Protein AF-0000000082330018 (afdb_homodimer)

Structure (mmCIF, N/CA/C/O backbone):
data_AF-0000000082330018-model_v1
#
loop_
_entity.id
_entity.type
_entity.pdbx_description
1 polymer 'Rieske (2Fe-2S) protein'
#
loop_
_atom_site.group_PDB
_atom_site.id
_atom_site.type_symbol
_atom_site.label_atom_id
_atom_site.label_alt_id
_atom_site.label_comp_id
_atom_site.label_asym_id
_atom_site.label_entity_id
_atom_site.label_seq_id
_atom_site.pdbx_PDB_ins_code
_atom_site.Cartn_x
_atom_site.Cartn_y
_atom_site.Cartn_z
_atom_site.occupancy
_atom_site.B_iso_or_equiv
_atom_site.auth_seq_id
_atom_site.auth_comp_id
_atom_site.auth_asym_id
_atom_site.auth_atom_id
_atom_site.pdbx_PDB_model_num
ATOM 1 N N . MET A 1 1 ? -47.25 10.594 -31.641 1 21.02 1 MET A N 1
ATOM 2 C CA . MET A 1 1 ? -46.938 9.406 -30.859 1 21.02 1 MET A CA 1
ATOM 3 C C . MET A 1 1 ? -46.906 9.734 -29.359 1 21.02 1 MET A C 1
ATOM 5 O O . MET A 1 1 ? -46.156 10.609 -28.922 1 21.02 1 MET A O 1
ATOM 9 N N . ALA A 1 2 ? -47.969 9.695 -28.656 1 33.47 2 ALA A N 1
ATOM 10 C CA . ALA A 1 2 ? -48.219 10.07 -27.266 1 33.47 2 ALA A CA 1
ATOM 11 C C . ALA A 1 2 ? -47.156 9.461 -26.344 1 33.47 2 ALA A C 1
ATOM 13 O O . ALA A 1 2 ? -46.938 8.25 -26.359 1 33.47 2 ALA A O 1
ATOM 14 N N . THR A 1 3 ? -45.938 10.008 -26 1 39.72 3 THR A N 1
ATOM 15 C CA . THR A 1 3 ? -44.75 9.617 -25.25 1 39.72 3 THR A CA 1
ATOM 16 C C . THR A 1 3 ? -45.125 8.828 -24 1 39.72 3 THR A C 1
ATOM 18 O O . THR A 1 3 ? -45.812 9.352 -23.125 1 39.72 3 THR A O 1
ATOM 21 N N . THR A 1 4 ? -45.5 7.633 -23.953 1 48.5 4 THR A N 1
ATOM 22 C CA . THR A 1 4 ? -46.062 6.734 -22.953 1 48.5 4 THR A CA 1
ATOM 23 C C . THR A 1 4 ? -45.281 6.816 -21.641 1 48.5 4 THR A C 1
ATOM 25 O O . THR A 1 4 ? -44.062 6.578 -21.625 1 48.5 4 THR A O 1
ATOM 28 N N . ASP A 1 5 ? -45.625 7.621 -20.641 1 67.56 5 ASP A N 1
ATOM 29 C CA . ASP A 1 5 ? -45.094 7.98 -19.328 1 67.56 5 ASP A CA 1
ATOM 30 C C . ASP A 1 5 ? -44.875 6.746 -18.469 1 67.56 5 ASP A C 1
ATOM 32 O O . ASP A 1 5 ? -45.781 5.914 -18.344 1 67.56 5 ASP A O 1
ATOM 36 N N . ASP A 1 6 ? -43.594 6.156 -18.234 1 82.62 6 ASP A N 1
ATOM 37 C CA . ASP A 1 6 ? -43.188 4.957 -17.5 1 82.62 6 ASP A CA 1
ATOM 38 C C . ASP A 1 6 ? -43.531 5.082 -16.016 1 82.62 6 ASP A C 1
ATOM 40 O O . ASP A 1 6 ? -43.156 4.207 -15.219 1 82.62 6 ASP A O 1
ATOM 44 N N . PHE A 1 7 ? -44.25 6.082 -15.695 1 93.06 7 PHE A N 1
ATOM 45 C CA . PHE A 1 7 ? -44.594 6.281 -14.297 1 93.06 7 PHE A CA 1
ATOM 46 C C . PHE A 1 7 ? -45.875 5.512 -13.938 1 93.06 7 PHE A C 1
ATOM 48 O O . PHE A 1 7 ? -46.812 5.457 -14.727 1 93.06 7 PHE A O 1
ATOM 55 N N . ARG A 1 8 ? -45.875 4.883 -12.789 1 94.88 8 ARG A N 1
ATOM 56 C CA . ARG A 1 8 ? -46.969 4.102 -12.266 1 94.88 8 ARG A CA 1
ATOM 57 C C . ARG A 1 8 ? -47.531 4.711 -10.984 1 94.88 8 ARG A C 1
ATOM 59 O O . ARG A 1 8 ? -46.75 5.199 -10.148 1 94.88 8 ARG A O 1
ATOM 66 N N . GLU A 1 9 ? -48.875 4.664 -10.875 1 95.19 9 GLU A N 1
ATOM 67 C CA . GLU A 1 9 ? -49.5 5.164 -9.664 1 95.19 9 GLU A CA 1
ATOM 68 C C . GLU A 1 9 ? -49.188 4.277 -8.461 1 95.19 9 GLU A C 1
ATOM 70 O O . GLU A 1 9 ? -49.25 3.049 -8.562 1 95.19 9 GLU A O 1
ATOM 75 N N . ILE A 1 10 ? -48.844 4.98 -7.352 1 95.94 10 ILE A N 1
ATOM 76 C CA . ILE A 1 10 ? -48.438 4.219 -6.172 1 95.94 10 ILE A CA 1
ATOM 77 C C . ILE A 1 10 ? -49.469 4.457 -5.047 1 95.94 10 ILE A C 1
ATOM 79 O O . ILE A 1 10 ? -50.125 3.521 -4.578 1 95.94 10 ILE A O 1
ATOM 83 N N . VAL A 1 11 ? -49.688 5.742 -4.609 1 96.12 11 VAL A N 1
ATOM 84 C CA . VAL A 1 11 ? -50.469 6.07 -3.422 1 96.12 11 VAL A CA 1
ATOM 85 C C . VAL A 1 11 ? -50.875 7.543 -3.461 1 96.12 11 VAL A C 1
ATOM 87 O O . VAL A 1 11 ? -50.156 8.375 -4.02 1 96.12 11 VAL A O 1
ATOM 90 N N . PRO A 1 12 ? -52.062 7.832 -2.898 1 97.31 12 PRO A N 1
ATOM 91 C CA . PRO A 1 12 ? -52.375 9.25 -2.725 1 97.31 12 PRO A CA 1
ATOM 92 C C . PRO A 1 12 ? -51.375 9.969 -1.818 1 97.31 12 PRO A C 1
ATOM 94 O O . PRO A 1 12 ? -50.938 9.406 -0.815 1 97.31 12 PRO A O 1
ATOM 97 N N . LEU A 1 13 ? -51.062 11.18 -2.162 1 97.56 13 LEU A N 1
ATOM 98 C CA . LEU A 1 13 ? -50.062 11.953 -1.439 1 97.56 13 LEU A CA 1
ATOM 99 C C . LEU A 1 13 ? -50.438 12.102 0.029 1 97.56 13 LEU A C 1
ATOM 101 O O . LEU A 1 13 ? -49.594 11.961 0.914 1 97.56 13 LEU A O 1
ATOM 105 N N . ASP A 1 14 ? -51.688 12.344 0.325 1 97.19 14 ASP A N 1
ATOM 106 C CA . ASP A 1 14 ? -52.156 12.562 1.692 1 97.19 14 ASP A CA 1
ATOM 107 C C . ASP A 1 14 ? -51.969 11.312 2.545 1 97.19 14 ASP A C 1
ATOM 109 O O . ASP A 1 14 ? -51.594 11.406 3.719 1 97.19 14 ASP A O 1
ATOM 113 N N . GLU A 1 15 ? -52.188 10.195 1.956 1 97.44 15 GLU A N 1
ATOM 114 C CA . GLU A 1 15 ? -52 8.938 2.662 1 97.44 15 GLU A CA 1
ATOM 115 C C . GLU A 1 15 ? -50.531 8.695 2.965 1 97.44 15 GLU A C 1
ATOM 117 O O . GLU A 1 15 ? -50.156 8.266 4.066 1 97.44 15 GLU A O 1
ATOM 122 N N . LEU A 1 16 ? -49.656 8.969 2.018 1 97.75 16 LEU A N 1
ATOM 123 C CA . LEU A 1 16 ? -48.219 8.789 2.213 1 97.75 16 LEU A CA 1
ATOM 124 C C . LEU A 1 16 ? -47.688 9.742 3.283 1 97.75 16 LEU A C 1
ATOM 126 O O . LEU A 1 16 ? -46.844 9.359 4.102 1 97.75 16 LEU A O 1
ATOM 130 N N . GLU A 1 17 ? -48.125 10.945 3.271 1 96.94 17 GLU A N 1
ATOM 131 C CA . GLU A 1 17 ? -47.719 11.938 4.262 1 96.94 17 GLU A CA 1
ATOM 132 C C . GLU A 1 17 ? -48.125 11.516 5.668 1 96.94 17 GLU A C 1
ATOM 134 O O . GLU A 1 17 ? -47.375 11.703 6.625 1 96.94 17 GLU A O 1
ATOM 139 N N . ALA A 1 18 ? -49.344 10.961 5.777 1 96.56 18 ALA A N 1
ATOM 140 C CA . ALA A 1 18 ? -49.844 10.539 7.078 1 96.56 18 ALA A CA 1
ATOM 141 C C . ALA A 1 18 ? -49.094 9.344 7.617 1 96.56 18 ALA A C 1
ATOM 143 O O . ALA A 1 18 ? -48.781 9.289 8.812 1 96.56 18 ALA A O 1
ATOM 144 N N . GLU A 1 19 ? -48.75 8.453 6.781 1 96.56 19 GLU A N 1
ATOM 145 C CA . GLU A 1 19 ? -48.094 7.215 7.207 1 96.56 19 GLU A CA 1
ATOM 146 C C . GLU A 1 19 ? -46.562 7.367 7.223 1 96.56 19 GLU A C 1
ATOM 148 O O . GLU A 1 19 ? -45.875 6.652 7.945 1 96.56 19 GLU A O 1
ATOM 153 N N . GLY A 1 20 ? -46.062 8.234 6.363 1 96.81 20 GLY A N 1
ATOM 154 C CA . GLY A 1 20 ? -44.625 8.492 6.254 1 96.81 20 GLY A CA 1
ATOM 155 C C . GLY A 1 20 ? -43.938 7.57 5.266 1 96.81 20 GLY A C 1
ATOM 156 O O . GLY A 1 20 ? -42.844 7.879 4.781 1 96.81 20 GLY A O 1
ATOM 157 N N . ARG A 1 21 ? -44.469 6.348 5.02 1 97.88 21 ARG A N 1
ATOM 158 C CA . ARG A 1 21 ? -43.906 5.375 4.094 1 97.88 21 ARG A CA 1
ATOM 159 C C . ARG A 1 21 ? -44.969 4.422 3.576 1 97.88 21 ARG A C 1
ATOM 161 O O . ARG A 1 21 ? -46.062 4.328 4.148 1 97.88 21 ARG A O 1
ATOM 168 N N . THR A 1 22 ? -44.719 3.76 2.471 1 97.38 22 THR A N 1
ATOM 169 C CA . THR A 1 22 ? -45.562 2.705 1.952 1 97.38 22 THR A CA 1
ATOM 170 C C . THR A 1 22 ? -44.781 1.698 1.136 1 97.38 22 THR A C 1
ATOM 172 O O . THR A 1 22 ? -43.719 2.035 0.588 1 97.38 22 THR A O 1
ATOM 175 N N . LEU A 1 23 ? -45.125 0.436 1.252 1 96.88 23 LEU A N 1
ATOM 176 C CA . LEU A 1 23 ? -44.594 -0.622 0.396 1 96.88 23 LEU A CA 1
ATOM 177 C C . LEU A 1 23 ? -45.469 -0.81 -0.837 1 96.88 23 LEU A C 1
ATOM 179 O O . LEU A 1 23 ? -46.688 -0.931 -0.723 1 96.88 23 LEU A O 1
ATOM 183 N N . ALA A 1 24 ? -44.875 -0.674 -1.95 1 94.81 24 ALA A N 1
ATOM 184 C CA . ALA A 1 24 ? -45.594 -0.887 -3.195 1 94.81 24 ALA A CA 1
ATOM 185 C C . ALA A 1 24 ? -44.906 -1.913 -4.078 1 94.81 24 ALA A C 1
ATOM 187 O O . ALA A 1 24 ? -43.688 -2.115 -3.961 1 94.81 24 ALA A O 1
ATOM 188 N N . SER A 1 25 ? -45.656 -2.629 -4.863 1 91.38 25 SER A N 1
ATOM 189 C CA . SER A 1 25 ? -45.094 -3.545 -5.863 1 91.38 25 SER A CA 1
ATOM 190 C C . SER A 1 25 ? -45.5 -3.113 -7.273 1 91.38 25 SER A C 1
ATOM 192 O O . SER A 1 25 ? -46.656 -3.002 -7.594 1 91.38 25 SER A O 1
ATOM 194 N N . VAL A 1 26 ? -44.531 -2.789 -8.008 1 88.94 26 VAL A N 1
ATOM 195 C CA . VAL A 1 26 ? -44.781 -2.383 -9.391 1 88.94 26 VAL A CA 1
ATOM 196 C C . VAL A 1 26 ? -44.031 -3.316 -10.344 1 88.94 26 VAL A C 1
ATOM 198 O O . VAL A 1 26 ? -42.781 -3.396 -10.312 1 88.94 26 VAL A O 1
ATOM 201 N N . ASP A 1 27 ? -44.781 -4.004 -11.258 1 81.5 27 ASP A N 1
ATOM 202 C CA . ASP A 1 27 ? -44.219 -4.918 -12.242 1 81.5 27 ASP A CA 1
ATOM 203 C C . ASP A 1 27 ? -43.25 -5.918 -11.57 1 81.5 27 ASP A C 1
ATOM 205 O O . ASP A 1 27 ? -42.156 -6.172 -12.062 1 81.5 27 ASP A O 1
ATOM 209 N N . GLY A 1 28 ? -43.594 -6.32 -10.359 1 80.25 28 GLY A N 1
ATOM 210 C CA . GLY A 1 28 ? -42.844 -7.336 -9.656 1 80.25 28 GLY A CA 1
ATOM 211 C C . GLY A 1 28 ? -41.688 -6.762 -8.836 1 80.25 28 GLY A C 1
ATOM 212 O O . GLY A 1 28 ? -41.031 -7.488 -8.109 1 80.25 28 GLY A O 1
ATOM 213 N N . THR A 1 29 ? -41.5 -5.527 -8.883 1 83.69 29 THR A N 1
ATOM 214 C CA . THR A 1 29 ? -40.438 -4.871 -8.117 1 83.69 29 THR A CA 1
ATOM 215 C C . THR A 1 29 ? -41 -4.277 -6.828 1 83.69 29 THR A C 1
ATOM 217 O O . THR A 1 29 ? -41.906 -3.445 -6.863 1 83.69 29 THR A O 1
ATOM 220 N N . PRO A 1 30 ? -40.5 -4.805 -5.766 1 92.25 30 PRO A N 1
ATOM 221 C CA . PRO A 1 30 ? -40.906 -4.18 -4.512 1 92.25 30 PRO A CA 1
ATOM 222 C C . PRO A 1 30 ? -40.25 -2.814 -4.289 1 92.25 30 PRO A C 1
ATOM 224 O O . PRO A 1 30 ? -39.031 -2.682 -4.402 1 92.25 30 PRO A O 1
ATOM 227 N N . LEU A 1 31 ? -41.062 -1.818 -4.012 1 95.88 31 LEU A N 1
ATOM 228 C CA . LEU A 1 31 ? -40.594 -0.453 -3.799 1 95.88 31 LEU A CA 1
ATOM 229 C C . LEU A 1 31 ? -40.938 0.035 -2.4 1 95.88 31 LEU A C 1
ATOM 231 O O . LEU A 1 31 ? -42.094 -0.162 -1.941 1 95.88 31 LEU A O 1
ATOM 235 N N . ALA A 1 32 ? -39.938 0.54 -1.731 1 97.56 32 ALA A N 1
ATOM 236 C CA . ALA A 1 32 ? -40.188 1.325 -0.527 1 97.56 32 ALA A CA 1
ATOM 237 C C . ALA A 1 32 ? -40.281 2.814 -0.85 1 97.56 32 ALA A C 1
ATOM 239 O O . ALA A 1 32 ? -39.344 3.396 -1.374 1 97.56 32 ALA A O 1
ATOM 240 N N . VAL A 1 33 ? -41.406 3.391 -0.598 1 98.12 33 VAL A N 1
ATOM 241 C CA . VAL A 1 33 ? -41.625 4.805 -0.885 1 98.12 33 VAL A CA 1
ATOM 242 C C . VAL A 1 33 ? -41.75 5.582 0.423 1 98.12 33 VAL A C 1
ATOM 244 O O . VAL A 1 33 ? -42.531 5.223 1.296 1 98.12 33 VAL A O 1
ATOM 247 N N . PHE A 1 34 ? -40.969 6.633 0.484 1 98.25 34 PHE A N 1
ATOM 248 C CA . PHE A 1 34 ? -40.906 7.402 1.721 1 98.25 34 PHE A CA 1
ATOM 249 C C . PHE A 1 34 ? -41.312 8.844 1.48 1 98.25 34 PHE A C 1
ATOM 251 O O . PHE A 1 34 ? -41 9.422 0.43 1 98.25 34 PHE A O 1
ATOM 258 N N . HIS A 1 35 ? -42.125 9.367 2.396 1 97.94 35 HIS A N 1
ATOM 259 C CA . HIS A 1 35 ? -42.25 10.812 2.57 1 97.94 35 HIS A CA 1
ATOM 260 C C . HIS A 1 35 ? -41.375 11.312 3.717 1 97.94 35 HIS A C 1
ATOM 262 O O . HIS A 1 35 ? -41.562 10.914 4.867 1 97.94 35 HIS A O 1
ATOM 268 N N . HIS A 1 36 ? -40.406 12.133 3.422 1 96.56 36 HIS A N 1
ATOM 269 C CA . HIS A 1 36 ? -39.438 12.617 4.414 1 96.56 36 HIS A CA 1
ATOM 270 C C . HIS A 1 36 ? -39.062 14.07 4.148 1 96.56 36 HIS A C 1
ATOM 272 O O . HIS A 1 36 ? -38.562 14.398 3.068 1 96.56 36 HIS A O 1
ATOM 278 N N . GLU A 1 37 ? -39.344 14.914 5.156 1 95.81 37 GLU A N 1
ATOM 279 C CA . GLU A 1 37 ? -38.969 16.328 5.094 1 95.81 37 GLU A CA 1
ATOM 280 C C . GLU A 1 37 ? -39.562 17 3.852 1 95.81 37 GLU A C 1
ATOM 282 O O . GLU A 1 37 ? -38.875 17.734 3.146 1 95.81 37 GLU A O 1
ATOM 287 N N . GLY A 1 38 ? -40.75 16.578 3.506 1 94.69 38 GLY A N 1
ATOM 288 C CA . GLY A 1 38 ? -41.5 17.219 2.43 1 94.69 38 GLY A CA 1
ATOM 289 C C . GLY A 1 38 ? -41.188 16.641 1.064 1 94.69 38 GLY A C 1
ATOM 290 O O . GLY A 1 38 ? -41.75 17.062 0.056 1 94.69 38 GLY A O 1
ATOM 291 N N . GLU A 1 39 ? -40.312 15.672 0.968 1 95.5 39 GLU A N 1
ATOM 292 C CA . GLU A 1 39 ? -39.938 15.055 -0.3 1 95.5 39 GLU A CA 1
ATOM 293 C C . GLU A 1 39 ? -40.375 13.602 -0.371 1 95.5 39 GLU A C 1
ATOM 295 O O . GLU A 1 39 ? -40.531 12.945 0.66 1 95.5 39 GLU A O 1
ATOM 300 N N . ILE A 1 40 ? -40.594 13.18 -1.6 1 97.5 40 ILE A N 1
ATOM 301 C CA . ILE A 1 40 ? -40.969 11.789 -1.851 1 97.5 40 ILE A CA 1
ATOM 302 C C . ILE A 1 40 ? -39.781 11.047 -2.488 1 97.5 40 ILE A C 1
ATOM 304 O O . ILE A 1 40 ? -39.219 11.508 -3.49 1 97.5 40 ILE A O 1
ATOM 308 N N . ARG A 1 41 ? -39.375 9.953 -1.838 1 97.5 41 ARG A N 1
ATOM 309 C CA . ARG A 1 41 ? -38.25 9.133 -2.334 1 97.5 41 ARG A CA 1
ATOM 310 C C . ARG A 1 41 ? -38.656 7.676 -2.465 1 97.5 41 ARG A C 1
ATOM 312 O O . ARG A 1 41 ? -39.406 7.152 -1.622 1 97.5 41 ARG A O 1
ATOM 319 N N . ALA A 1 42 ? -38.281 7.062 -3.514 1 97.44 42 ALA A N 1
ATOM 320 C CA . ALA A 1 42 ? -38.531 5.645 -3.742 1 97.44 42 ALA A CA 1
ATOM 321 C C . ALA A 1 42 ? -37.25 4.863 -3.939 1 97.44 42 ALA A C 1
ATOM 323 O O . ALA A 1 42 ? -36.375 5.277 -4.703 1 97.44 42 ALA A O 1
ATOM 324 N N . VAL A 1 43 ? -37.125 3.746 -3.213 1 96.75 43 VAL A N 1
ATOM 325 C CA . VAL A 1 43 ? -35.938 2.881 -3.346 1 96.75 43 VAL A CA 1
ATOM 326 C C . VAL A 1 43 ? -36.406 1.428 -3.492 1 96.75 43 VAL A C 1
ATOM 328 O O . VAL A 1 43 ? -37.562 1.099 -3.229 1 96.75 43 VAL A O 1
ATOM 331 N N . ASP A 1 44 ? -35.531 0.614 -4.043 1 94 44 ASP A N 1
ATOM 332 C CA . ASP A 1 44 ? -35.781 -0.824 -3.967 1 94 44 ASP A CA 1
ATOM 333 C C . ASP A 1 44 ? -35.938 -1.275 -2.52 1 94 44 ASP A C 1
ATOM 335 O O . ASP A 1 44 ? -35.156 -0.919 -1.646 1 94 44 ASP A O 1
ATOM 339 N N . ASP A 1 45 ? -37 -2.041 -2.242 1 95.31 45 ASP A N 1
ATOM 340 C CA . ASP A 1 45 ? -37.312 -2.43 -0.868 1 95.31 45 ASP A CA 1
ATOM 341 C C . ASP A 1 45 ? -36.312 -3.486 -0.369 1 95.31 45 ASP A C 1
ATOM 343 O O . ASP A 1 45 ? -36.25 -3.746 0.833 1 95.31 45 ASP A O 1
ATOM 347 N N . ARG A 1 46 ? -35.594 -3.998 -1.181 1 93.19 46 ARG A N 1
ATOM 348 C CA . ARG A 1 46 ? -34.625 -5.012 -0.812 1 93.19 46 ARG A CA 1
ATOM 349 C C . ARG A 1 46 ? -33.25 -4.379 -0.524 1 93.19 46 ARG A C 1
ATOM 351 O O . ARG A 1 46 ? -32.594 -3.85 -1.428 1 93.19 46 ARG A O 1
ATOM 358 N N . CYS A 1 47 ? -32.844 -4.516 0.705 1 94.25 47 CYS A N 1
ATOM 359 C CA . CYS A 1 47 ? -31.516 -4.023 1.042 1 94.25 47 CYS A CA 1
ATOM 360 C C . CYS A 1 47 ? -30.453 -4.719 0.208 1 94.25 47 CYS A C 1
ATOM 362 O O . CYS A 1 47 ? -30.391 -5.949 0.167 1 94.25 47 CYS A O 1
ATOM 364 N N . PRO A 1 48 ? -29.609 -3.992 -0.429 1 92.62 48 PRO A N 1
ATOM 365 C CA . PRO A 1 48 ? -28.609 -4.59 -1.322 1 92.62 48 PRO A CA 1
ATOM 366 C C . PRO A 1 48 ? -27.594 -5.457 -0.579 1 92.62 48 PRO A C 1
ATOM 368 O O . PRO A 1 48 ? -26.875 -6.23 -1.204 1 92.62 48 PRO A O 1
ATOM 371 N N . HIS A 1 49 ? -27.484 -5.336 0.746 1 93.31 49 HIS A N 1
ATOM 372 C CA . HIS A 1 49 ? -26.547 -6.137 1.531 1 93.31 49 HIS A CA 1
ATOM 373 C C . HIS A 1 49 ? -27.016 -7.586 1.628 1 93.31 49 HIS A C 1
ATOM 375 O O . HIS A 1 49 ? -26.344 -8.492 1.123 1 93.31 49 HIS A O 1
ATOM 381 N N . MET A 1 50 ? -28.297 -7.797 2.148 1 92 50 MET A N 1
ATOM 382 C CA . MET A 1 50 ? -28.766 -9.172 2.33 1 92 50 MET A CA 1
ATOM 383 C C . MET A 1 50 ? -30.25 -9.289 2.055 1 92 50 MET A C 1
ATOM 385 O O . MET A 1 50 ? -30.891 -10.273 2.445 1 92 50 MET A O 1
ATOM 389 N N . GLY A 1 51 ? -30.875 -8.281 1.491 1 92 51 GLY A N 1
ATOM 390 C CA . GLY A 1 51 ? -32.219 -8.406 0.935 1 92 51 GLY A CA 1
ATOM 391 C C . GLY A 1 51 ? -33.312 -8.102 1.94 1 92 51 GLY A C 1
ATOM 392 O O . GLY A 1 51 ? -34.5 -8.242 1.636 1 92 51 GLY A O 1
ATOM 393 N N . PHE A 1 52 ? -33 -7.598 3.104 1 92 52 PHE A N 1
ATOM 394 C CA . PHE A 1 52 ? -34 -7.305 4.113 1 92 52 PHE A CA 1
ATOM 395 C C . PHE A 1 52 ? -34.844 -6.09 3.713 1 92 52 PHE A C 1
ATOM 397 O O . PHE A 1 52 ? -34.375 -5.223 2.975 1 92 52 PHE A O 1
ATOM 404 N N . PRO A 1 53 ? -36.062 -6.047 4.18 1 93.88 53 PRO A N 1
ATOM 405 C CA . PRO A 1 53 ? -36.969 -4.988 3.736 1 93.88 53 PRO A CA 1
ATOM 406 C C . PRO A 1 53 ? -36.594 -3.611 4.27 1 93.88 53 PRO A C 1
ATOM 408 O O . PRO A 1 53 ? -36.625 -3.385 5.484 1 93.88 53 PRO A O 1
ATOM 411 N N . LEU A 1 54 ? -36.375 -2.67 3.396 1 96.19 54 LEU A N 1
ATOM 412 C CA . LEU A 1 54 ? -35.938 -1.327 3.754 1 96.19 54 LEU A CA 1
ATOM 413 C C . LEU A 1 54 ? -37.094 -0.473 4.215 1 96.19 54 LEU A C 1
ATOM 415 O O . LEU A 1 54 ? -36.906 0.517 4.926 1 96.19 54 LEU A O 1
ATOM 419 N N . VAL A 1 55 ? -38.312 -0.89 3.812 1 96.62 55 VAL A N 1
ATOM 420 C CA . VAL A 1 55 ? -39.5 -0.144 4.23 1 96.62 55 VAL A CA 1
ATOM 421 C C . VAL A 1 55 ? -39.625 -0.178 5.75 1 96.62 55 VAL A C 1
ATOM 423 O O . VAL A 1 55 ? -40.156 0.742 6.355 1 96.62 55 VAL A O 1
ATOM 426 N N . GLU A 1 56 ? -39.062 -1.218 6.355 1 95.69 56 GLU A N 1
ATOM 427 C CA . GLU A 1 56 ? -39.094 -1.359 7.809 1 95.69 56 GLU A CA 1
ATOM 428 C C . GLU A 1 56 ? -37.969 -0.572 8.453 1 95.69 56 GLU A C 1
ATOM 430 O O . GLU A 1 56 ? -37.906 -0.472 9.68 1 95.69 56 GLU A O 1
ATOM 435 N N . GLY A 1 57 ? -37.094 -0.035 7.648 1 96.62 57 GLY A N 1
ATOM 436 C CA . GLY A 1 57 ? -35.969 0.733 8.164 1 96.62 57 GLY A CA 1
ATOM 437 C C . GLY A 1 57 ? -36.375 2.08 8.734 1 96.62 57 GLY A C 1
ATOM 438 O O . GLY A 1 57 ? -37.562 2.422 8.742 1 96.62 57 GLY A O 1
ATOM 439 N N . THR A 1 58 ? -35.375 2.816 9.297 1 97.19 58 THR A N 1
ATOM 440 C CA . THR A 1 58 ? -35.625 4.148 9.852 1 97.19 58 THR A CA 1
ATOM 441 C C . THR A 1 58 ? -35.031 5.223 8.93 1 97.19 58 THR A C 1
ATOM 443 O O . THR A 1 58 ? -33.938 5.062 8.383 1 97.19 58 THR A O 1
ATOM 446 N N . VAL A 1 59 ? -35.875 6.199 8.633 1 97.06 59 VAL A N 1
ATOM 447 C CA . VAL A 1 59 ? -35.406 7.375 7.906 1 97.06 59 VAL A CA 1
ATOM 448 C C . VAL A 1 59 ? -35.219 8.547 8.867 1 97.06 59 VAL A C 1
ATOM 450 O O . VAL A 1 59 ? -36.188 8.961 9.531 1 97.06 59 VAL A O 1
ATOM 453 N N . ASP A 1 60 ? -34.031 8.992 9.023 1 96.31 60 ASP A N 1
ATOM 454 C CA . ASP A 1 60 ? -33.688 10.133 9.875 1 96.31 60 ASP A CA 1
ATOM 455 C C . ASP A 1 60 ? -32.625 11 9.25 1 96.31 60 ASP A C 1
ATOM 457 O O . ASP A 1 60 ? -31.562 10.492 8.828 1 96.31 60 ASP A O 1
ATOM 461 N N . ASP A 1 61 ? -32.906 12.312 9.094 1 96 61 ASP A N 1
ATOM 462 C CA . ASP A 1 61 ? -31.938 13.289 8.594 1 96 61 ASP A CA 1
ATOM 463 C C . ASP A 1 61 ? -31.422 12.898 7.211 1 96 61 ASP A C 1
ATOM 465 O O . ASP A 1 61 ? -30.219 12.938 6.949 1 96 61 ASP A O 1
ATOM 469 N N . GLY A 1 62 ? -32.344 12.367 6.383 1 95.94 62 GLY A N 1
ATOM 470 C CA . GLY A 1 62 ? -32.031 12.047 5 1 95.94 62 GLY A CA 1
ATOM 471 C C . GLY A 1 62 ? -31.312 10.719 4.848 1 95.94 62 GLY A C 1
ATOM 472 O O . GLY A 1 62 ? -30.891 10.352 3.748 1 95.94 62 GLY A O 1
ATOM 473 N N . ILE A 1 63 ? -31.141 9.938 5.926 1 97.44 63 ILE A N 1
ATOM 474 C CA . ILE A 1 63 ? -30.453 8.656 5.902 1 97.44 63 ILE A CA 1
ATOM 475 C C . ILE A 1 63 ? -31.438 7.523 6.172 1 97.44 63 ILE A C 1
ATOM 477 O O . ILE A 1 63 ? -32.188 7.57 7.141 1 97.44 63 ILE A O 1
ATOM 481 N N . LEU A 1 64 ? -31.516 6.586 5.27 1 98 64 LEU A N 1
ATOM 482 C CA . LEU A 1 64 ? -32.25 5.348 5.477 1 98 64 LEU A CA 1
ATOM 483 C C . LEU A 1 64 ? -31.375 4.277 6.098 1 98 64 LEU A C 1
ATOM 485 O O . LEU A 1 64 ? -30.312 3.947 5.547 1 98 64 LEU A O 1
ATOM 489 N N . THR A 1 65 ? -31.734 3.74 7.25 1 97.81 65 THR A N 1
ATOM 490 C CA . THR A 1 65 ? -30.953 2.725 7.945 1 97.81 65 THR A CA 1
ATOM 491 C C . THR A 1 65 ? -31.703 1.398 7.992 1 97.81 65 THR A C 1
ATOM 493 O O . THR A 1 65 ? -32.812 1.333 8.5 1 97.81 65 THR A O 1
ATOM 496 N N . CYS A 1 66 ? -31.141 0.431 7.422 1 96.25 66 CYS A N 1
ATOM 497 C CA . CYS A 1 66 ? -31.703 -0.907 7.52 1 96.25 66 CYS A CA 1
ATOM 498 C C . CYS A 1 66 ? -31.578 -1.453 8.938 1 96.25 66 CYS A C 1
ATOM 500 O O . CYS A 1 66 ? -30.5 -1.379 9.539 1 96.25 66 CYS A O 1
ATOM 502 N N . HIS A 1 67 ? -32.562 -2.055 9.484 1 94 67 HIS A N 1
ATOM 503 C CA . HIS A 1 67 ? -32.625 -2.441 10.891 1 94 67 HIS A CA 1
ATOM 504 C C . HIS A 1 67 ? -31.844 -3.729 11.141 1 94 67 HIS A C 1
ATOM 506 O O . HIS A 1 67 ? -31.547 -4.074 12.289 1 94 67 HIS A O 1
ATOM 512 N N . TRP A 1 68 ? -31.562 -4.461 10.211 1 91.38 68 TRP A N 1
ATOM 513 C CA . TRP A 1 68 ? -30.984 -5.785 10.406 1 91.38 68 TRP A CA 1
ATOM 514 C C . TRP A 1 68 ? -29.484 -5.695 10.617 1 91.38 68 TRP A C 1
ATOM 516 O O . TRP A 1 68 ? -28.969 -6.117 11.648 1 91.38 68 TRP A O 1
ATOM 526 N N . HIS A 1 69 ? -28.719 -5.094 9.68 1 92.06 69 HIS A N 1
ATOM 527 C CA . HIS A 1 69 ? -27.281 -4.965 9.852 1 92.06 69 HIS A CA 1
ATOM 528 C C . HIS A 1 69 ? -26.859 -3.498 9.898 1 92.06 69 HIS A C 1
ATOM 530 O O . HIS A 1 69 ? -25.672 -3.186 9.883 1 92.06 69 HIS A O 1
ATOM 536 N N . HIS A 1 70 ? -27.828 -2.576 9.859 1 95.12 70 HIS A N 1
ATOM 537 C CA . HIS A 1 70 ? -27.672 -1.148 10.102 1 95.12 70 HIS A CA 1
ATOM 538 C C . HIS A 1 70 ? -26.891 -0.48 8.969 1 95.12 70 HIS A C 1
ATOM 540 O O . HIS A 1 70 ? -26.141 0.462 9.195 1 95.12 70 HIS A O 1
ATOM 546 N N . ALA A 1 71 ? -27.062 -1.142 7.738 1 96.06 71 ALA A N 1
ATOM 547 C CA . ALA A 1 71 ? -26.547 -0.433 6.566 1 96.06 71 ALA A CA 1
ATOM 548 C C . ALA A 1 71 ? -27.266 0.899 6.375 1 96.06 71 ALA A C 1
ATOM 550 O O . ALA A 1 71 ? -28.5 0.974 6.496 1 96.06 71 ALA A O 1
ATOM 551 N N . ARG A 1 72 ? -26.547 1.985 6.125 1 97.38 72 ARG A N 1
ATOM 552 C CA . ARG A 1 72 ? -27.094 3.324 5.945 1 97.38 72 ARG A CA 1
ATOM 553 C C . ARG A 1 72 ? -27.031 3.752 4.48 1 97.38 72 ARG A C 1
ATOM 555 O O . ARG A 1 72 ? -26.016 3.52 3.812 1 97.38 72 ARG A O 1
ATOM 562 N N . PHE A 1 73 ? -28.031 4.453 3.957 1 97.88 73 PHE A N 1
ATOM 563 C CA . PHE A 1 73 ? -28.109 4.934 2.584 1 97.88 73 PHE A CA 1
ATOM 564 C C . PHE A 1 73 ? -28.562 6.387 2.543 1 97.88 73 PHE A C 1
ATOM 566 O O . PHE A 1 73 ? -29.484 6.777 3.252 1 97.88 73 PHE A O 1
ATOM 573 N N . GLU A 1 74 ? -27.812 7.207 1.857 1 96.81 74 GLU A N 1
ATOM 574 C CA . GLU A 1 74 ? -28.375 8.516 1.532 1 96.81 74 GLU A CA 1
ATOM 575 C C . GLU A 1 74 ? -29.672 8.383 0.751 1 96.81 74 GLU A C 1
ATOM 577 O O . GLU A 1 74 ? -29.719 7.758 -0.31 1 96.81 74 GLU A O 1
ATOM 582 N N . LEU A 1 75 ? -30.75 8.93 1.176 1 95.88 75 LEU A N 1
ATOM 583 C CA . LEU A 1 75 ? -32.094 8.57 0.744 1 95.88 75 LEU A CA 1
ATOM 584 C C . LEU A 1 75 ? -32.375 9.086 -0.667 1 95.88 75 LEU A C 1
ATOM 586 O O . LEU A 1 75 ? -33.094 8.453 -1.427 1 95.88 75 LEU A O 1
ATOM 590 N N . SER A 1 76 ? -31.812 10.172 -1.017 1 94.44 76 SER A N 1
ATOM 591 C CA . SER A 1 76 ? -32.188 10.797 -2.283 1 94.44 76 SER A CA 1
ATOM 592 C C . SER A 1 76 ? -31.531 10.07 -3.461 1 94.44 76 SER A C 1
ATOM 594 O O . SER A 1 76 ? -32.125 9.992 -4.543 1 94.44 76 SER A O 1
ATOM 596 N N . CYS A 1 77 ? -30.281 9.57 -3.227 1 94 77 CYS A N 1
ATOM 597 C CA . CYS A 1 77 ? -29.578 8.992 -4.363 1 94 77 CYS A CA 1
ATOM 598 C C . CYS A 1 77 ? -29.312 7.504 -4.141 1 94 77 CYS A C 1
ATOM 600 O O . CYS A 1 77 ? -28.953 6.785 -5.078 1 94 77 CYS A O 1
ATOM 602 N N . GLY A 1 78 ? -29.516 7.051 -2.947 1 96.12 78 GLY A N 1
ATOM 603 C CA . GLY A 1 78 ? -29.406 5.621 -2.691 1 96.12 78 GLY A CA 1
ATOM 604 C C . GLY A 1 78 ? -27.984 5.184 -2.348 1 96.12 78 GLY A C 1
ATOM 605 O O . GLY A 1 78 ? -27.75 4.02 -2.016 1 96.12 78 GLY A O 1
ATOM 606 N N . ASP A 1 79 ? -26.969 6.121 -2.334 1 96.62 79 ASP A N 1
ATOM 607 C CA . ASP A 1 79 ? -25.594 5.777 -2.039 1 96.62 79 ASP A CA 1
ATOM 608 C C . ASP A 1 79 ? -25.422 5.352 -0.582 1 96.62 79 ASP A C 1
ATOM 610 O O . ASP A 1 79 ? -26.031 5.949 0.315 1 96.62 79 ASP A O 1
ATOM 614 N N . THR A 1 80 ? -24.625 4.32 -0.367 1 97.12 80 THR A N 1
ATOM 615 C CA . THR A 1 80 ? -24.438 3.789 0.977 1 97.12 80 THR A CA 1
ATOM 616 C C . THR A 1 80 ? -23.328 4.555 1.705 1 97.12 80 THR A C 1
ATOM 618 O O . THR A 1 80 ? -22.438 5.125 1.071 1 97.12 80 THR A O 1
ATOM 621 N N . PHE A 1 81 ? -23.375 4.676 3.047 1 96.06 81 PHE A N 1
ATOM 622 C CA . PHE A 1 81 ? -22.281 5.137 3.9 1 96.06 81 PHE A CA 1
ATOM 623 C C . PHE A 1 81 ? -21.328 3.99 4.23 1 96.06 81 PHE A C 1
ATOM 625 O O . PHE A 1 81 ? -20.219 4.219 4.719 1 96.06 81 PHE A O 1
ATOM 632 N N . ASP A 1 82 ? -21.812 2.738 3.949 1 95.31 82 ASP A N 1
ATOM 633 C CA . ASP A 1 82 ? -21.141 1.501 4.336 1 95.31 82 ASP A CA 1
ATOM 634 C C . ASP A 1 82 ? -20.781 0.667 3.109 1 95.31 82 ASP A C 1
ATOM 636 O O . ASP A 1 82 ? -21.594 -0.129 2.633 1 95.31 82 ASP A O 1
ATOM 640 N N . PRO A 1 83 ? -19.562 0.71 2.684 1 91.56 83 PRO A N 1
ATOM 641 C CA . PRO A 1 83 ? -19.188 0.08 1.413 1 91.56 83 PRO A CA 1
ATOM 642 C C . PRO A 1 83 ? -19.484 -1.42 1.395 1 91.56 83 PRO A C 1
ATOM 644 O O . PRO A 1 83 ? -19.672 -2.002 0.325 1 91.56 83 PRO A O 1
ATOM 647 N N . TRP A 1 84 ? -19.641 -2.082 2.482 1 92.25 84 TRP A N 1
ATOM 648 C CA . TRP A 1 84 ? -19.938 -3.512 2.533 1 92.25 84 TRP A CA 1
ATOM 649 C C . TRP A 1 84 ? -21.375 -3.791 2.113 1 92.25 84 TRP A C 1
ATOM 651 O O . TRP A 1 84 ? -21.719 -4.934 1.805 1 92.25 84 TRP A O 1
ATOM 661 N N . ALA A 1 85 ? -22.344 -2.863 2.084 1 93.06 85 ALA A N 1
ATOM 662 C CA . ALA A 1 85 ? -23.766 -3.09 1.831 1 93.06 85 ALA A CA 1
ATOM 663 C C . ALA A 1 85 ? -24.125 -2.807 0.373 1 93.06 85 ALA A C 1
ATOM 665 O O . ALA A 1 85 ? -25.188 -3.188 -0.1 1 93.06 85 ALA A O 1
ATOM 666 N N . ASP A 1 86 ? -23.25 -2.123 -0.459 1 92.5 86 ASP A N 1
ATOM 667 C CA . ASP A 1 86 ? -23.531 -1.633 -1.805 1 92.5 86 ASP A CA 1
ATOM 668 C C . ASP A 1 86 ? -24.578 -0.531 -1.776 1 92.5 86 ASP A C 1
ATOM 670 O O . ASP A 1 86 ? -25.25 -0.333 -0.76 1 92.5 86 ASP A O 1
ATOM 674 N N . ASP A 1 87 ? -24.844 0.189 -2.842 1 94.06 87 ASP A N 1
ATOM 675 C CA . ASP A 1 87 ? -25.859 1.238 -2.969 1 94.06 87 ASP A CA 1
ATOM 676 C C . ASP A 1 87 ? -27.234 0.646 -3.24 1 94.06 87 ASP A C 1
ATOM 678 O O . ASP A 1 87 ? -27.359 -0.437 -3.818 1 94.06 87 ASP A O 1
ATOM 682 N N . VAL A 1 88 ? -28.219 1.311 -2.824 1 95.12 88 VAL A N 1
ATOM 683 C CA . VAL A 1 88 ? -29.578 0.88 -3.119 1 95.12 88 VAL A CA 1
ATOM 684 C C . VAL A 1 88 ? -30.109 1.637 -4.336 1 95.12 88 VAL A C 1
ATOM 686 O O . VAL A 1 88 ? -29.828 2.826 -4.504 1 95.12 88 VAL A O 1
ATOM 689 N N . ARG A 1 89 ? -30.875 0.986 -5.156 1 92.44 89 ARG A N 1
ATOM 690 C CA . ARG A 1 89 ? -31.438 1.609 -6.344 1 92.44 89 ARG A CA 1
ATOM 691 C C . ARG A 1 89 ? -32.562 2.561 -5.973 1 92.44 89 ARG A C 1
ATOM 693 O O . ARG A 1 89 ? -33.438 2.225 -5.156 1 92.44 89 ARG A O 1
ATOM 700 N N . THR A 1 90 ? -32.531 3.705 -6.555 1 94.75 90 THR A N 1
ATOM 701 C CA . THR A 1 90 ? -33.594 4.668 -6.375 1 94.75 90 THR A CA 1
ATOM 702 C C . THR A 1 90 ? -34.406 4.801 -7.656 1 94.75 90 THR A C 1
ATOM 704 O O . THR A 1 90 ? -33.969 4.41 -8.734 1 94.75 90 THR A O 1
ATOM 707 N N . TYR A 1 91 ? -35.625 5.301 -7.508 1 94.75 91 TYR A N 1
ATOM 708 C CA . TYR A 1 91 ? -36.531 5.445 -8.625 1 94.75 91 TYR A CA 1
ATOM 709 C C . TYR A 1 91 ? -37.125 6.852 -8.672 1 94.75 91 TYR A C 1
ATOM 711 O O . TYR A 1 91 ? -37.469 7.418 -7.637 1 94.75 91 TYR A O 1
ATOM 719 N N . PRO A 1 92 ? -37.188 7.402 -9.844 1 94.44 92 PRO A N 1
ATOM 720 C CA . PRO A 1 92 ? -37.812 8.734 -9.953 1 94.44 92 PRO A CA 1
ATOM 721 C C . PRO A 1 92 ? -39.25 8.758 -9.492 1 94.44 92 PRO A C 1
ATOM 723 O O . PRO A 1 92 ? -40 7.812 -9.758 1 94.44 92 PRO A O 1
ATOM 726 N N . THR A 1 93 ? -39.625 9.82 -8.844 1 95.88 93 THR A N 1
ATOM 727 C CA . THR A 1 93 ? -41 10.008 -8.359 1 95.88 93 THR A CA 1
ATOM 728 C C . THR A 1 93 ? -41.594 11.32 -8.875 1 95.88 93 THR A C 1
ATOM 730 O O . THR A 1 93 ? -40.844 12.25 -9.188 1 95.88 93 THR A O 1
ATOM 733 N N . GLU A 1 94 ? -42.875 11.328 -9.008 1 96.06 94 GLU A N 1
ATOM 734 C CA . GLU A 1 94 ? -43.625 12.523 -9.367 1 96.06 94 GLU A CA 1
ATOM 735 C C . GLU A 1 94 ? -44.969 12.578 -8.625 1 96.06 94 GLU A C 1
ATOM 737 O O . GLU A 1 94 ? -45.531 11.539 -8.273 1 96.06 94 GLU A O 1
ATOM 742 N N . VAL A 1 95 ? -45.344 13.789 -8.32 1 96.62 95 VAL A N 1
ATOM 743 C CA . VAL A 1 95 ? -46.688 14.008 -7.781 1 96.62 95 VAL A CA 1
ATOM 744 C C . VAL A 1 95 ? -47.562 14.68 -8.836 1 96.62 95 VAL A C 1
ATOM 746 O O . VAL A 1 95 ? -47.219 15.742 -9.352 1 96.62 95 VAL A O 1
ATOM 749 N N . ARG A 1 96 ? -48.656 13.953 -9.18 1 95.88 96 ARG A N 1
ATOM 750 C CA . ARG A 1 96 ? -49.625 14.484 -10.117 1 95.88 96 ARG A CA 1
ATOM 751 C C . ARG A 1 96 ? -51.031 14.516 -9.492 1 95.88 96 ARG A C 1
ATOM 753 O O . ARG A 1 96 ? -51.594 13.469 -9.148 1 95.88 96 ARG A O 1
ATOM 760 N N . ASP A 1 97 ? -51.625 15.695 -9.43 1 95.38 97 ASP A N 1
ATOM 761 C CA . ASP A 1 97 ? -53 15.875 -8.93 1 95.38 97 ASP A CA 1
ATOM 762 C C . ASP A 1 97 ? -53.188 15.141 -7.605 1 95.38 97 ASP A C 1
ATOM 764 O O . ASP A 1 97 ? -54.125 14.359 -7.461 1 95.38 97 ASP A O 1
ATOM 768 N N . GLY A 1 98 ? -52.219 15.25 -6.75 1 96.5 98 GLY A N 1
ATOM 769 C CA . GLY A 1 98 ? -52.312 14.727 -5.398 1 96.5 98 GLY A CA 1
ATOM 770 C C . GLY A 1 98 ? -52.031 13.242 -5.312 1 96.5 98 GLY A C 1
ATOM 771 O O . GLY A 1 98 ? -52.312 12.602 -4.297 1 96.5 98 GLY A O 1
ATOM 772 N N . THR A 1 99 ? -51.5 12.672 -6.387 1 97.38 99 THR A N 1
ATOM 773 C CA . THR A 1 99 ? -51.156 11.258 -6.414 1 97.38 99 THR A CA 1
ATOM 774 C C . THR A 1 99 ? -49.688 11.062 -6.691 1 97.38 99 THR A C 1
ATOM 776 O O . THR A 1 99 ? -49.094 11.758 -7.535 1 97.38 99 THR A O 1
ATOM 779 N N . VAL A 1 100 ? -49 10.125 -5.941 1 97.62 100 VAL A N 1
ATOM 780 C CA . VAL A 1 100 ? -47.594 9.836 -6.098 1 97.62 100 VAL A CA 1
ATOM 781 C C . VAL A 1 100 ? -47.406 8.781 -7.184 1 97.62 100 VAL A C 1
ATOM 783 O O . VAL A 1 100 ? -48.031 7.73 -7.16 1 97.62 100 VAL A O 1
ATOM 786 N N . TYR A 1 101 ? -46.531 9.109 -8.125 1 96.69 101 TYR A N 1
ATOM 787 C CA . TYR A 1 101 ? -46.156 8.195 -9.195 1 96.69 101 TYR A CA 1
ATOM 788 C C . TYR A 1 101 ? -44.688 7.848 -9.102 1 96.69 101 TYR A C 1
ATOM 790 O O . TYR A 1 101 ? -43.875 8.672 -8.68 1 96.69 101 TYR A O 1
ATOM 798 N N . VAL A 1 102 ? -44.312 6.598 -9.414 1 95.94 102 VAL A N 1
ATOM 799 C CA . VAL A 1 102 ? -42.938 6.156 -9.461 1 95.94 102 VAL A CA 1
ATOM 800 C C . VAL A 1 102 ? -42.625 5.512 -10.805 1 95.94 102 VAL A C 1
ATOM 802 O O . VAL A 1 102 ? -43.469 4.797 -11.359 1 95.94 102 VAL A O 1
ATOM 805 N N . ASN A 1 103 ? -41.531 5.898 -11.398 1 93.06 103 ASN A N 1
ATOM 806 C CA . ASN A 1 103 ? -41.031 5.168 -12.562 1 93.06 103 ASN A CA 1
ATOM 807 C C . ASN A 1 103 ? -40.219 3.936 -12.148 1 93.06 103 ASN A C 1
ATOM 809 O O . ASN A 1 103 ? -39.094 4.055 -11.688 1 93.06 103 ASN A O 1
ATOM 813 N N . PRO A 1 104 ? -40.719 2.779 -12.336 1 89.62 104 PRO A N 1
ATOM 814 C CA . PRO A 1 104 ? -40.031 1.573 -11.844 1 89.62 104 PRO A CA 1
ATOM 815 C C . PRO A 1 104 ? -38.906 1.124 -12.75 1 89.62 104 PRO A C 1
ATOM 817 O O . PRO A 1 104 ? -38.156 0.203 -12.406 1 89.62 104 PRO A O 1
ATOM 820 N N . ASN A 1 105 ? -38.75 1.676 -13.883 1 84.12 105 ASN A N 1
ATOM 821 C CA . ASN A 1 105 ? -37.719 1.293 -14.836 1 84.12 105 ASN A CA 1
ATOM 822 C C . ASN A 1 105 ? -36.875 2.496 -15.281 1 84.12 105 ASN A C 1
ATOM 824 O O . ASN A 1 105 ? -36.844 2.82 -16.469 1 84.12 105 ASN A O 1
ATOM 828 N N . PRO A 1 106 ? -36.25 2.951 -14.242 1 81.25 106 PRO A N 1
ATOM 829 C CA . PRO A 1 106 ? -35.406 4.07 -14.672 1 81.25 106 PRO A CA 1
ATOM 830 C C . PRO A 1 106 ? -34.219 3.621 -15.531 1 81.25 106 PRO A C 1
ATOM 832 O O . PRO A 1 106 ? -33.781 2.465 -15.445 1 81.25 106 PRO A O 1
ATOM 835 N N . SER A 1 107 ? -33.906 4.402 -16.469 1 75.81 107 SER A N 1
ATOM 836 C CA . SER A 1 107 ? -32.719 4.07 -17.266 1 75.81 107 SER A CA 1
ATOM 837 C C . SER A 1 107 ? -31.5 3.854 -16.391 1 75.81 107 SER A C 1
ATOM 839 O O . SER A 1 107 ? -31.281 4.594 -15.43 1 75.81 107 SER A O 1
ATOM 841 N N . ARG A 1 108 ? -30.922 2.627 -16.688 1 71 108 ARG A N 1
ATOM 842 C CA . ARG A 1 108 ? -29.703 2.383 -15.93 1 71 108 ARG A CA 1
ATOM 843 C C . ARG A 1 108 ? -28.594 3.334 -16.359 1 71 108 ARG A C 1
ATOM 845 O O . ARG A 1 108 ? -28.297 3.459 -17.547 1 71 108 ARG A O 1
ATOM 852 N N . GLU A 1 109 ? -28.109 3.834 -15.359 1 73.31 109 GLU A N 1
ATOM 853 C CA . GLU A 1 109 ? -27.031 4.773 -15.641 1 73.31 109 GLU A CA 1
ATOM 854 C C . GLU A 1 109 ? -25.734 4.039 -15.969 1 73.31 109 GLU A C 1
ATOM 856 O O . GLU A 1 109 ? -24.969 4.473 -16.828 1 73.31 109 GLU A O 1
ATOM 861 N N . VAL A 1 110 ? -25.578 2.787 -15.406 1 87.81 110 VAL A N 1
ATOM 862 C CA . VAL A 1 110 ? -24.328 2.037 -15.602 1 87.81 110 VAL A CA 1
ATOM 863 C C . VAL A 1 110 ? -24.656 0.593 -15.977 1 87.81 110 VAL A C 1
ATOM 865 O O . VAL A 1 110 ? -25.438 -0.075 -15.289 1 87.81 110 VAL A O 1
ATOM 868 N N . PRO A 1 111 ? -24.172 0.138 -17.109 1 92.56 111 PRO A N 1
ATOM 869 C CA . PRO A 1 111 ? -24.375 -1.262 -17.484 1 92.56 111 PRO A CA 1
ATOM 870 C C . PRO A 1 111 ? -23.891 -2.238 -16.422 1 92.56 111 PRO A C 1
ATOM 872 O O . PRO A 1 111 ? -22.953 -1.929 -15.688 1 92.56 111 PRO A O 1
ATOM 875 N N . PRO A 1 112 ? -24.531 -3.455 -16.328 1 92.94 112 PRO A N 1
ATOM 876 C CA . PRO A 1 112 ? -24.203 -4.41 -15.273 1 92.94 112 PRO A CA 1
ATOM 877 C C . PRO A 1 112 ? -22.719 -4.781 -15.266 1 92.94 112 PRO A C 1
ATOM 879 O O . PRO A 1 112 ? -22.125 -4.941 -14.195 1 92.94 112 PRO A O 1
ATOM 882 N N . ASP A 1 113 ? -22.109 -5.016 -16.406 1 96.38 113 ASP A N 1
ATOM 883 C CA . ASP A 1 113 ? -20.703 -5.383 -16.469 1 96.38 113 ASP A CA 1
ATOM 884 C C . ASP A 1 113 ? -19.812 -4.297 -15.852 1 96.38 113 ASP A C 1
ATOM 886 O O . ASP A 1 113 ? -18.906 -4.594 -15.086 1 96.38 113 ASP A O 1
ATOM 890 N N . GLU A 1 114 ? -20.156 -3.027 -16.156 1 96.25 114 GLU A N 1
ATOM 891 C CA . GLU A 1 114 ? -19.391 -1.916 -15.594 1 96.25 114 GLU A CA 1
ATOM 892 C C . GLU A 1 114 ? -19.656 -1.784 -14.094 1 96.25 114 GLU A C 1
ATOM 894 O O . GLU A 1 114 ? -18.719 -1.523 -13.32 1 96.25 114 GLU A O 1
ATOM 899 N N . HIS A 1 115 ? -20.922 -1.926 -13.711 1 94.5 115 HIS A N 1
ATOM 900 C CA . HIS A 1 115 ? -21.281 -1.856 -12.297 1 94.5 115 HIS A CA 1
ATOM 901 C C . HIS A 1 115 ? -20.5 -2.891 -11.484 1 94.5 115 HIS A C 1
ATOM 903 O O . HIS A 1 115 ? -19.844 -2.547 -10.492 1 94.5 115 HIS A O 1
ATOM 909 N N . TRP A 1 116 ? -20.547 -4.113 -11.945 1 97 116 TRP A N 1
ATOM 910 C CA . TRP A 1 116 ? -19.938 -5.195 -11.18 1 97 116 TRP A CA 1
ATOM 911 C C . TRP A 1 116 ? -18.422 -5.133 -11.25 1 97 116 TRP A C 1
ATOM 913 O O . TRP A 1 116 ? -17.734 -5.52 -10.297 1 97 116 TRP A O 1
ATOM 923 N N . ALA A 1 117 ? -17.875 -4.633 -12.359 1 98.25 117 ALA A N 1
ATOM 924 C CA . ALA A 1 117 ? -16.438 -4.414 -12.43 1 98.25 117 ALA A CA 1
ATOM 925 C C . ALA A 1 117 ? -15.977 -3.428 -11.359 1 98.25 117 ALA A C 1
ATOM 927 O O . ALA A 1 117 ? -14.953 -3.645 -10.703 1 98.25 117 ALA A O 1
ATOM 928 N N . GLY A 1 118 ? -16.734 -2.371 -11.219 1 96.75 118 GLY A N 1
ATOM 929 C CA . GLY A 1 118 ? -16.438 -1.415 -10.164 1 96.75 118 GLY A CA 1
ATOM 930 C C . GLY A 1 118 ? -16.516 -2.012 -8.773 1 96.75 118 GLY A C 1
ATOM 931 O O . GLY A 1 118 ? -15.672 -1.75 -7.922 1 96.75 118 GLY A O 1
ATOM 932 N N . ARG A 1 119 ? -17.5 -2.771 -8.531 1 96.56 119 ARG A N 1
ATOM 933 C CA . ARG A 1 119 ? -17.688 -3.393 -7.223 1 96.56 119 ARG A CA 1
ATOM 934 C C . ARG A 1 119 ? -16.594 -4.43 -6.953 1 96.56 119 ARG A C 1
ATOM 936 O O . ARG A 1 119 ? -16.172 -4.609 -5.809 1 96.56 119 ARG A O 1
ATOM 943 N N . LEU A 1 120 ? -16.203 -5.117 -8.039 1 98.5 120 LEU A N 1
ATOM 944 C CA . LEU A 1 120 ? -15.078 -6.039 -7.898 1 98.5 120 LEU A CA 1
ATOM 945 C C . LEU A 1 120 ? -13.836 -5.316 -7.383 1 98.5 120 LEU A C 1
ATOM 947 O O . LEU A 1 120 ? -13.156 -5.809 -6.48 1 98.5 120 LEU A O 1
ATOM 951 N N . GLU A 1 121 ? -13.555 -4.184 -7.93 1 97.88 121 GLU A N 1
ATOM 952 C CA . GLU A 1 121 ? -12.414 -3.385 -7.48 1 97.88 121 GLU A CA 1
ATOM 953 C C . GLU A 1 121 ? -12.555 -3.006 -6.008 1 97.88 121 GLU A C 1
ATOM 955 O O . GLU A 1 121 ? -11.602 -3.127 -5.238 1 97.88 121 GLU A O 1
ATOM 960 N N . THR A 1 122 ? -13.734 -2.613 -5.621 1 97 122 THR A N 1
ATOM 961 C CA . THR A 1 122 ? -13.984 -2.26 -4.23 1 97 122 THR A CA 1
ATOM 962 C C . THR A 1 122 ? -13.781 -3.467 -3.318 1 97 122 THR A C 1
ATOM 964 O O . THR A 1 122 ? -13.188 -3.348 -2.244 1 97 122 THR A O 1
ATOM 967 N N . GLY A 1 123 ? -14.359 -4.574 -3.77 1 98.12 123 GLY A N 1
ATOM 968 C CA . GLY A 1 123 ? -14.195 -5.797 -3 1 98.12 123 GLY A CA 1
ATOM 969 C C . GLY A 1 123 ? -12.742 -6.18 -2.791 1 98.12 123 GLY A C 1
ATOM 970 O O . GLY A 1 123 ? -12.367 -6.633 -1.707 1 98.12 123 GLY A O 1
ATOM 971 N N . LEU A 1 124 ? -11.891 -6.012 -3.807 1 98.56 124 LEU A N 1
ATOM 972 C CA . LEU A 1 124 ? -10.461 -6.285 -3.719 1 98.56 124 LEU A CA 1
ATOM 973 C C . LEU A 1 124 ? -9.773 -5.297 -2.785 1 98.56 124 LEU A C 1
ATOM 975 O O . LEU A 1 124 ? -9.016 -5.695 -1.896 1 98.56 124 LEU A O 1
ATOM 979 N N . GLU A 1 125 ? -10.094 -4.07 -2.93 1 97.62 125 GLU A N 1
ATOM 980 C CA . GLU A 1 125 ? -9.445 -2.986 -2.195 1 97.62 125 GLU A CA 1
ATOM 981 C C . GLU A 1 125 ? -9.75 -3.074 -0.702 1 97.62 125 GLU A C 1
ATOM 983 O O . GLU A 1 125 ? -8.875 -2.828 0.13 1 97.62 125 GLU A O 1
ATOM 988 N N . GLU A 1 126 ? -11 -3.479 -0.366 1 96.62 126 GLU A N 1
ATOM 989 C CA . GLU A 1 126 ? -11.461 -3.418 1.019 1 96.62 126 GLU A CA 1
ATOM 990 C C . GLU A 1 126 ? -11.57 -4.812 1.625 1 96.62 126 GLU A C 1
ATOM 992 O O . GLU A 1 126 ? -11.945 -4.961 2.789 1 96.62 126 GLU A O 1
ATOM 997 N N . ASN A 1 127 ? -11.219 -5.844 0.799 1 97.81 127 ASN A N 1
ATOM 998 C CA . ASN A 1 127 ? -11.289 -7.23 1.25 1 97.81 127 ASN A CA 1
ATOM 999 C C . ASN A 1 127 ? -12.68 -7.574 1.774 1 97.81 127 ASN A C 1
ATOM 1001 O O . ASN A 1 127 ? -12.828 -8.031 2.908 1 97.81 127 ASN A O 1
ATOM 1005 N N . LEU A 1 128 ? -13.734 -7.234 0.912 1 97.69 128 LEU A N 1
ATOM 1006 C CA . LEU A 1 128 ? -15.133 -7.473 1.271 1 97.69 128 LEU A CA 1
ATOM 1007 C C . LEU A 1 128 ? -15.656 -8.734 0.601 1 97.69 128 LEU A C 1
ATOM 1009 O O . LEU A 1 128 ? -16.062 -8.703 -0.562 1 97.69 128 LEU A O 1
ATOM 1013 N N . ARG A 1 129 ? -15.828 -9.836 1.318 1 97.31 129 ARG A N 1
ATOM 1014 C CA . ARG A 1 129 ? -16.109 -11.164 0.788 1 97.31 129 ARG A CA 1
ATOM 1015 C C . ARG A 1 129 ? -17.438 -11.188 0.043 1 97.31 129 ARG A C 1
ATOM 1017 O O . ARG A 1 129 ? -17.531 -11.727 -1.062 1 97.31 129 ARG A O 1
ATOM 1024 N N . LEU A 1 130 ? -18.438 -10.625 0.621 1 97.31 130 LEU A N 1
ATOM 1025 C CA . LEU A 1 130 ? -19.75 -10.664 -0.006 1 97.31 130 LEU A CA 1
ATOM 1026 C C . LEU A 1 130 ? -19.766 -9.828 -1.284 1 97.31 130 LEU A C 1
ATOM 1028 O O . LEU A 1 130 ? -20.391 -10.219 -2.273 1 97.31 130 LEU A O 1
ATOM 1032 N N . VAL A 1 131 ? -19.094 -8.664 -1.249 1 97.88 131 VAL A N 1
ATOM 1033 C CA . VAL A 1 131 ? -19.031 -7.805 -2.426 1 97.88 131 VAL A CA 1
ATOM 1034 C C . VAL A 1 131 ? -18.266 -8.516 -3.541 1 97.88 131 VAL A C 1
ATOM 1036 O O . VAL A 1 131 ? -18.656 -8.461 -4.707 1 97.88 131 VAL A O 1
ATOM 1039 N N . VAL A 1 132 ? -17.203 -9.227 -3.176 1 98.62 132 VAL A N 1
ATOM 1040 C CA . VAL A 1 132 ? -16.438 -10.008 -4.148 1 98.62 132 VAL A CA 1
ATOM 1041 C C . VAL A 1 132 ? -17.328 -11.094 -4.746 1 98.62 132 VAL A C 1
ATOM 1043 O O . VAL A 1 132 ? -17.375 -11.281 -5.965 1 98.62 132 VAL A O 1
ATOM 1046 N N . ALA A 1 133 ? -18.078 -11.789 -3.904 1 98.5 133 ALA A N 1
ATOM 1047 C CA . ALA A 1 133 ? -18.969 -12.844 -4.383 1 98.5 133 ALA A CA 1
ATOM 1048 C C . ALA A 1 133 ? -20.016 -12.281 -5.336 1 98.5 133 ALA A C 1
ATOM 1050 O O . ALA A 1 133 ? -20.219 -12.805 -6.441 1 98.5 133 ALA A O 1
ATOM 1051 N N . LYS A 1 134 ? -20.703 -11.203 -4.957 1 97.62 134 LYS A N 1
ATOM 1052 C CA . LYS A 1 134 ? -21.719 -10.594 -5.793 1 97.62 134 LYS A CA 1
ATOM 1053 C C . LYS A 1 134 ? -21.141 -10.133 -7.129 1 97.62 134 LYS A C 1
ATOM 1055 O O . LYS A 1 134 ? -21.781 -10.312 -8.172 1 97.62 134 LYS A O 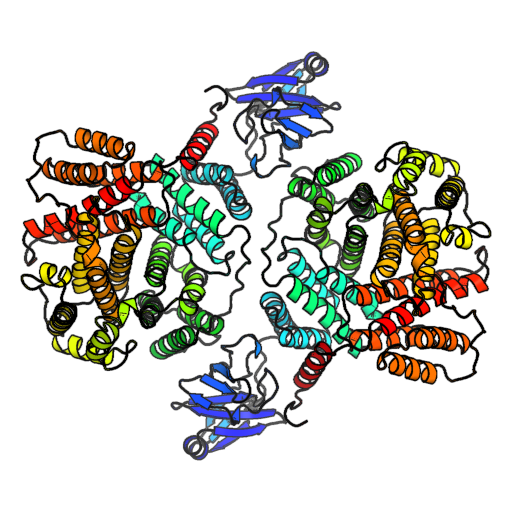1
ATOM 1060 N N . SER A 1 135 ? -19.984 -9.562 -7.035 1 98.19 135 SER A N 1
ATOM 1061 C CA . SER A 1 135 ? -19.391 -8.977 -8.234 1 98.19 135 SER A CA 1
ATOM 1062 C C . SER A 1 135 ? -18.938 -10.055 -9.211 1 98.19 135 SER A C 1
ATOM 1064 O O . SER A 1 135 ? -19.141 -9.93 -10.422 1 98.19 135 SER A O 1
ATOM 1066 N N . THR A 1 136 ? -18.266 -11.109 -8.727 1 98.56 136 THR A N 1
ATOM 1067 C CA . THR A 1 136 ? -17.812 -12.18 -9.609 1 98.56 136 THR A CA 1
ATOM 1068 C C . THR A 1 136 ? -19 -12.883 -10.258 1 98.56 136 THR A C 1
ATOM 1070 O O . THR A 1 136 ? -19 -13.141 -11.461 1 98.56 136 THR A O 1
ATOM 1073 N N . ILE A 1 137 ? -20.094 -13.195 -9.492 1 98.19 137 ILE A N 1
ATOM 1074 C CA . ILE A 1 137 ? -21.297 -13.82 -10.016 1 98.19 137 ILE A CA 1
ATOM 1075 C C . ILE A 1 137 ? -21.969 -12.883 -11.023 1 98.19 137 ILE A C 1
ATOM 1077 O O . ILE A 1 137 ? -22.344 -13.305 -12.125 1 98.19 137 ILE A O 1
ATOM 1081 N N . GLY A 1 138 ? -22.047 -11.586 -10.625 1 97.5 138 GLY A N 1
ATOM 1082 C CA . GLY A 1 138 ? -22.688 -10.594 -11.484 1 97.5 138 GLY A CA 1
ATOM 1083 C C . GLY A 1 138 ? -22 -10.43 -12.82 1 97.5 138 GLY A C 1
ATOM 1084 O O . GLY A 1 138 ? -22.656 -10.281 -13.852 1 97.5 138 GLY A O 1
ATOM 1085 N N . LEU A 1 139 ? -20.688 -10.414 -12.781 1 98.38 139 LEU A N 1
ATOM 1086 C CA . LEU A 1 139 ? -19.922 -10.273 -14.016 1 98.38 139 LEU A CA 1
ATOM 1087 C C . LEU A 1 139 ? -20.156 -11.469 -14.938 1 98.38 139 LEU A C 1
ATOM 1089 O O . LEU A 1 139 ? -20.406 -11.289 -16.125 1 98.38 139 LEU A O 1
ATOM 1093 N N . LEU A 1 140 ? -20.094 -12.688 -14.406 1 98 140 LEU A N 1
ATOM 1094 C CA . LEU A 1 140 ? -20.297 -13.875 -15.227 1 98 140 LEU A CA 1
ATOM 1095 C C . LEU A 1 140 ? -21.734 -13.938 -15.727 1 98 140 LEU A C 1
ATOM 1097 O O . LEU A 1 140 ? -22 -14.328 -16.875 1 98 140 LEU A O 1
ATOM 1101 N N . ASP A 1 141 ? -22.719 -13.547 -14.938 1 96.88 141 ASP A N 1
ATOM 1102 C CA . ASP A 1 141 ? -24.109 -13.516 -15.352 1 96.88 141 ASP A CA 1
ATOM 1103 C C . ASP A 1 141 ? -24.344 -12.484 -16.453 1 96.88 141 ASP A C 1
ATOM 1105 O O . ASP A 1 141 ? -25.234 -12.656 -17.297 1 96.88 141 ASP A O 1
ATOM 1109 N N . ALA A 1 142 ? -23.562 -11.461 -16.438 1 96.5 142 ALA A N 1
ATOM 1110 C CA . ALA A 1 142 ? -23.672 -10.422 -17.453 1 96.5 142 ALA A CA 1
ATOM 1111 C C . ALA A 1 142 ? -22.969 -10.836 -18.75 1 96.5 142 ALA A C 1
ATOM 1113 O O . ALA A 1 142 ? -22.891 -10.062 -19.703 1 96.5 142 ALA A O 1
ATOM 1114 N N . GLY A 1 143 ? -22.406 -12 -18.734 1 97.06 143 GLY A N 1
ATOM 1115 C CA . GLY A 1 143 ? -21.781 -12.531 -19.938 1 97.06 143 GLY A CA 1
ATOM 1116 C C . GLY A 1 143 ? -20.328 -12.148 -20.078 1 97.06 143 GLY A C 1
ATOM 1117 O O . GLY A 1 143 ? -19.719 -12.359 -21.125 1 97.06 143 GLY A O 1
ATOM 1118 N N . VAL A 1 144 ? -19.781 -11.57 -19 1 98.12 144 VAL A N 1
ATOM 1119 C CA . VAL A 1 144 ? -18.375 -11.203 -19.047 1 98.12 144 VAL A CA 1
ATOM 1120 C C . VAL A 1 144 ? -17.5 -12.453 -18.953 1 98.12 144 VAL A C 1
ATOM 1122 O O . VAL A 1 144 ? -17.734 -13.312 -18.094 1 98.12 144 VAL A O 1
ATOM 1125 N N . ASP A 1 145 ? -16.562 -12.57 -19.844 1 98.25 145 ASP A N 1
ATOM 1126 C CA . ASP A 1 145 ? -15.609 -13.68 -19.812 1 98.25 145 ASP A CA 1
ATOM 1127 C C . ASP A 1 145 ? -14.812 -13.68 -18.5 1 98.25 145 ASP A C 1
ATOM 1129 O O . ASP A 1 145 ? -14.375 -12.625 -18.047 1 98.25 145 ASP A O 1
ATOM 1133 N N . TYR A 1 146 ? -14.664 -14.844 -17.844 1 98.25 146 TYR A N 1
ATOM 1134 C CA . TYR A 1 146 ? -14 -14.945 -16.547 1 98.25 146 TYR A CA 1
ATOM 1135 C C . TYR A 1 146 ? -12.578 -14.406 -16.625 1 98.25 146 TYR A C 1
ATOM 1137 O O . TYR A 1 146 ? -11.992 -14.039 -15.602 1 98.25 146 TYR A O 1
ATOM 1145 N N . ARG A 1 147 ? -11.938 -14.312 -17.75 1 98.38 147 ARG A N 1
ATOM 1146 C CA . ARG A 1 147 ? -10.562 -13.852 -17.922 1 98.38 147 ARG A CA 1
ATOM 1147 C C . ARG A 1 147 ? -10.445 -12.359 -17.625 1 98.38 147 ARG A C 1
ATOM 1149 O O . ARG A 1 147 ? -9.391 -11.891 -17.188 1 98.38 147 ARG A O 1
ATOM 1156 N N . VAL A 1 148 ? -11.523 -11.664 -17.766 1 98.38 148 VAL A N 1
ATOM 1157 C CA . VAL A 1 148 ? -11.508 -10.227 -17.531 1 98.38 148 VAL A CA 1
ATOM 1158 C C . VAL A 1 148 ? -11.375 -9.945 -16.031 1 98.38 148 VAL A C 1
ATOM 1160 O O . VAL A 1 148 ? -10.445 -9.273 -15.594 1 98.38 148 VAL A O 1
ATOM 1163 N N . PRO A 1 149 ? -12.312 -10.453 -15.172 1 98.62 149 PRO A N 1
ATOM 1164 C CA . PRO A 1 149 ? -12.109 -10.25 -13.734 1 98.62 149 PRO A CA 1
ATOM 1165 C C . PRO A 1 149 ? -10.844 -10.922 -13.211 1 98.62 149 PRO A C 1
ATOM 1167 O O . PRO A 1 149 ? -10.227 -10.445 -12.258 1 98.62 149 PRO A O 1
ATOM 1170 N N . THR A 1 150 ? -10.422 -12.039 -13.836 1 98.69 150 THR A N 1
ATOM 1171 C CA . THR A 1 150 ? -9.156 -12.664 -13.469 1 98.69 150 THR A CA 1
ATOM 1172 C C . THR A 1 150 ? -7.988 -11.703 -13.703 1 98.69 150 THR A C 1
ATOM 1174 O O . THR A 1 150 ? -7.102 -11.578 -12.852 1 98.69 150 THR A O 1
ATOM 1177 N N . ALA A 1 151 ? -8.008 -11.023 -14.844 1 98.62 151 ALA A N 1
ATOM 1178 C CA . ALA A 1 151 ? -6.969 -10.055 -15.156 1 98.62 151 ALA A CA 1
ATOM 1179 C C . ALA A 1 151 ? -6.953 -8.914 -14.141 1 98.62 151 ALA A C 1
ATOM 1181 O O . ALA A 1 151 ? -5.883 -8.477 -13.711 1 98.62 151 ALA A O 1
ATOM 1182 N N . THR A 1 152 ? -8.102 -8.453 -13.734 1 98.56 152 THR A N 1
ATOM 1183 C CA . THR A 1 152 ? -8.227 -7.383 -12.75 1 98.56 152 THR A CA 1
ATOM 1184 C C . THR A 1 152 ? -7.621 -7.805 -11.422 1 98.56 152 THR A C 1
ATOM 1186 O O . THR A 1 152 ? -6.855 -7.051 -10.812 1 98.56 152 THR A O 1
ATOM 1189 N N . ALA A 1 153 ? -7.977 -8.969 -11 1 98.69 153 ALA A N 1
ATOM 1190 C CA . ALA A 1 153 ? -7.473 -9.484 -9.727 1 98.69 153 ALA A CA 1
ATOM 1191 C C . ALA A 1 153 ? -5.965 -9.727 -9.789 1 98.69 153 ALA A C 1
ATOM 1193 O O . ALA A 1 153 ? -5.254 -9.516 -8.812 1 98.69 153 ALA A O 1
ATOM 1194 N N . LEU A 1 154 ? -5.508 -10.227 -10.938 1 98.5 154 LEU A N 1
ATOM 1195 C CA . LEU A 1 154 ? -4.086 -10.469 -11.141 1 98.5 154 LEU A CA 1
ATOM 1196 C C . LEU A 1 154 ? -3.289 -9.18 -11.023 1 98.5 154 LEU A C 1
ATOM 1198 O O . LEU A 1 154 ? -2.254 -9.141 -10.352 1 98.5 154 LEU A O 1
ATOM 1202 N N . GLU A 1 155 ? -3.771 -8.172 -11.648 1 97.94 155 GLU A N 1
ATOM 1203 C CA . GLU A 1 155 ? -3.127 -6.863 -11.594 1 97.94 155 GLU A CA 1
ATOM 1204 C C . GLU A 1 155 ? -3.119 -6.316 -10.164 1 97.94 155 GLU A C 1
ATOM 1206 O O . GLU A 1 155 ? -2.104 -5.793 -9.703 1 97.94 155 GLU A O 1
ATOM 1211 N N . PHE A 1 156 ? -4.227 -6.434 -9.484 1 98.44 156 PHE A N 1
ATOM 1212 C CA . PHE A 1 156 ? -4.348 -5.965 -8.109 1 98.44 156 PHE A CA 1
ATOM 1213 C C . PHE A 1 156 ? -3.369 -6.695 -7.195 1 98.44 156 PHE A C 1
ATOM 1215 O O . PHE A 1 156 ? -2.641 -6.066 -6.426 1 98.44 156 PHE A O 1
ATOM 1222 N N . GLY A 1 157 ? -3.367 -8.047 -7.332 1 98.38 157 GLY A N 1
ATOM 1223 C CA . GLY A 1 157 ? -2.518 -8.859 -6.48 1 98.38 157 GLY A CA 1
ATOM 1224 C C . GLY A 1 157 ? -1.038 -8.617 -6.703 1 98.38 157 GLY A C 1
ATOM 1225 O O . GLY A 1 157 ? -0.234 -8.758 -5.781 1 98.38 157 GLY A O 1
ATOM 1226 N N . THR A 1 158 ? -0.683 -8.234 -7.922 1 98 158 THR A N 1
ATOM 1227 C CA . THR A 1 158 ? 0.711 -7.953 -8.25 1 98 158 THR A CA 1
ATOM 1228 C C . THR A 1 158 ? 1.125 -6.578 -7.734 1 98 158 THR A C 1
ATOM 1230 O O . THR A 1 158 ? 2.258 -6.395 -7.285 1 98 158 THR A O 1
ATOM 1233 N N . ARG A 1 159 ? 0.223 -5.715 -7.672 1 97 159 ARG A N 1
ATOM 1234 C CA . ARG A 1 159 ? 0.52 -4.328 -7.34 1 97 159 ARG A CA 1
ATOM 1235 C C . ARG A 1 159 ? 0.49 -4.105 -5.828 1 97 159 ARG A C 1
ATOM 1237 O O . ARG A 1 159 ? 1.278 -3.324 -5.293 1 97 159 ARG A O 1
ATOM 1244 N N . TYR A 1 160 ? -0.383 -4.793 -5.109 1 97.88 160 TYR A N 1
ATOM 1245 C CA . TYR A 1 160 ? -0.657 -4.383 -3.738 1 97.88 160 TYR A CA 1
ATOM 1246 C C . TYR A 1 160 ? -0.231 -5.465 -2.752 1 97.88 160 TYR A C 1
ATOM 1248 O O . TYR A 1 160 ? -0.918 -5.711 -1.758 1 97.88 160 TYR A O 1
ATOM 1256 N N . ARG A 1 161 ? 0.879 -6.055 -3.012 1 97.12 161 ARG A N 1
ATOM 1257 C CA . ARG A 1 161 ? 1.552 -6.977 -2.102 1 97.12 161 ARG A CA 1
ATOM 1258 C C . ARG A 1 161 ? 3.062 -6.938 -2.303 1 97.12 161 ARG A C 1
ATOM 1260 O O . ARG A 1 161 ? 3.602 -7.668 -3.141 1 97.12 161 ARG A O 1
ATOM 1267 N N . GLU A 1 162 ? 3.709 -6.242 -1.498 1 95.81 162 GLU A N 1
ATOM 1268 C CA . GLU A 1 162 ? 5.148 -6.023 -1.604 1 95.81 162 GLU A CA 1
ATOM 1269 C C . GLU A 1 162 ? 5.914 -7.34 -1.536 1 95.81 162 GLU A C 1
ATOM 1271 O O . GLU A 1 162 ? 6.973 -7.48 -2.15 1 95.81 162 GLU A O 1
ATOM 1276 N N . SER A 1 163 ? 5.305 -8.375 -0.915 1 96.5 163 SER A N 1
ATOM 1277 C CA . SER A 1 163 ? 5.949 -9.672 -0.764 1 96.5 163 SER A CA 1
ATOM 1278 C C . SER A 1 163 ? 5.887 -10.477 -2.061 1 96.5 163 SER A C 1
ATOM 1280 O O . SER A 1 163 ? 6.449 -11.57 -2.148 1 96.5 163 SER A O 1
ATOM 1282 N N . GLY A 1 164 ? 5.23 -9.891 -3.076 1 97.62 164 GLY A N 1
ATOM 1283 C CA . GLY A 1 164 ? 5.238 -10.492 -4.398 1 97.62 164 GLY A CA 1
ATOM 1284 C C . GLY A 1 164 ? 4.207 -11.594 -4.559 1 97.62 164 GLY A C 1
ATOM 1285 O O . GLY A 1 164 ? 3.176 -11.594 -3.883 1 97.62 164 GLY A O 1
ATOM 1286 N N . TRP A 1 165 ? 4.441 -12.445 -5.512 1 98.44 165 TRP A N 1
ATOM 1287 C CA . TRP A 1 165 ? 3.529 -13.539 -5.836 1 98.44 165 TRP A CA 1
ATOM 1288 C C . TRP A 1 165 ? 3.391 -14.5 -4.656 1 98.44 165 TRP A C 1
ATOM 1290 O O . TRP A 1 165 ? 4.391 -14.938 -4.086 1 98.44 165 TRP A O 1
ATOM 1300 N N . GLY A 1 166 ? 2.18 -14.781 -4.219 1 97.75 166 GLY A N 1
ATOM 1301 C CA . GLY A 1 166 ? 1.935 -15.641 -3.072 1 97.75 166 GLY A CA 1
ATOM 1302 C C . GLY A 1 166 ? 0.782 -16.609 -3.285 1 97.75 166 GLY A C 1
ATOM 1303 O O . GLY A 1 166 ? 0.546 -17.062 -4.406 1 97.75 166 GLY A O 1
ATOM 1304 N N . ARG A 1 167 ? 0.182 -16.984 -2.229 1 98.25 167 ARG A N 1
ATOM 1305 C CA . ARG A 1 167 ? -0.873 -18 -2.236 1 98.25 167 ARG A CA 1
ATOM 1306 C C . ARG A 1 167 ? -2.088 -17.516 -3.021 1 98.25 167 ARG A C 1
ATOM 1308 O O . ARG A 1 167 ? -2.672 -18.266 -3.801 1 98.25 167 ARG A O 1
ATOM 1315 N N . GLY A 1 168 ? -2.447 -16.234 -2.846 1 98.69 168 GLY A N 1
ATOM 1316 C CA . GLY A 1 168 ? -3.648 -15.711 -3.471 1 98.69 168 GLY A CA 1
ATOM 1317 C C . GLY A 1 168 ? -3.592 -15.734 -4.988 1 98.69 168 GLY A C 1
ATOM 1318 O O . GLY A 1 168 ? -4.516 -16.219 -5.641 1 98.69 168 GLY A O 1
ATOM 1319 N N . LEU A 1 169 ? -2.506 -15.258 -5.527 1 98.81 169 LEU A N 1
ATOM 1320 C CA . LEU A 1 169 ? -2.348 -15.227 -6.977 1 98.81 169 LEU A CA 1
ATOM 1321 C C . LEU A 1 169 ? -2.254 -16.641 -7.543 1 98.81 169 LEU A C 1
ATOM 1323 O O . LEU A 1 169 ? -2.738 -16.906 -8.641 1 98.81 169 LEU A O 1
ATOM 1327 N N . THR A 1 170 ? -1.616 -17.516 -6.785 1 98.88 170 THR A N 1
ATOM 1328 C CA . THR A 1 170 ? -1.523 -18.906 -7.219 1 98.88 170 THR A CA 1
ATOM 1329 C C . THR A 1 170 ? -2.904 -19.547 -7.258 1 98.88 170 THR A C 1
ATOM 1331 O O . THR A 1 170 ? -3.248 -20.234 -8.227 1 98.88 170 THR A O 1
ATOM 1334 N N . ILE A 1 171 ? -3.691 -19.328 -6.215 1 98.88 171 ILE A N 1
ATOM 1335 C CA . ILE A 1 171 ? -5.047 -19.859 -6.164 1 98.88 171 ILE A CA 1
ATOM 1336 C C . ILE A 1 171 ? -5.855 -19.328 -7.348 1 98.88 171 ILE A C 1
ATOM 1338 O O . ILE A 1 171 ? -6.562 -20.094 -8.016 1 98.88 171 ILE A O 1
ATOM 1342 N N . LEU A 1 172 ? -5.746 -18.047 -7.605 1 98.88 172 LEU A N 1
ATOM 1343 C CA . LEU A 1 172 ? -6.438 -17.438 -8.742 1 98.88 172 LEU A CA 1
ATOM 1344 C C . LEU A 1 172 ? -6.062 -18.141 -10.039 1 98.88 172 LEU A C 1
ATOM 1346 O O . LEU A 1 172 ? -6.938 -18.453 -10.852 1 98.88 172 LEU A O 1
ATOM 1350 N N . GLY A 1 173 ? -4.75 -18.344 -10.234 1 98.81 173 GLY A N 1
ATOM 1351 C CA . GLY A 1 173 ? -4.289 -19.031 -11.43 1 98.81 173 GLY A CA 1
ATOM 1352 C C . GLY A 1 173 ? -4.805 -20.453 -11.523 1 98.81 173 GLY A C 1
ATOM 1353 O O . GLY A 1 173 ? -5.227 -20.891 -12.602 1 98.81 173 GLY A O 1
ATOM 1354 N N . CYS A 1 174 ? -4.789 -21.188 -10.422 1 98.81 174 CYS A N 1
ATOM 1355 C CA . CYS A 1 174 ? -5.285 -22.562 -10.391 1 98.81 174 CYS A CA 1
ATOM 1356 C C . CYS A 1 174 ? -6.762 -22.609 -10.773 1 98.81 174 CYS A C 1
ATOM 1358 O O . CYS A 1 174 ? -7.184 -23.5 -11.523 1 98.81 174 CYS A O 1
ATOM 1360 N N . MET A 1 175 ? -7.531 -21.656 -10.25 1 98.81 175 MET A N 1
ATOM 1361 C CA . MET A 1 175 ? -8.961 -21.625 -10.539 1 98.81 175 MET A CA 1
ATOM 1362 C C . MET A 1 175 ? -9.203 -21.297 -12.016 1 98.81 175 MET A C 1
ATOM 1364 O O . MET A 1 175 ? -10.102 -21.875 -12.633 1 98.81 175 MET A O 1
ATOM 1368 N N . ALA A 1 176 ? -8.414 -20.406 -12.523 1 98.81 176 ALA A N 1
ATOM 1369 C CA . ALA A 1 176 ? -8.531 -20.125 -13.953 1 98.81 176 ALA A CA 1
ATOM 1370 C C . ALA A 1 176 ? -8.234 -21.359 -14.781 1 98.81 176 ALA A C 1
ATOM 1372 O O . ALA A 1 176 ? -8.906 -21.625 -15.781 1 98.81 176 ALA A O 1
ATOM 1373 N N . ASN A 1 177 ? -7.285 -22.125 -14.359 1 98.75 177 ASN A N 1
ATOM 1374 C CA . ASN A 1 177 ? -6.84 -23.312 -15.086 1 98.75 177 ASN A CA 1
ATOM 1375 C C . ASN A 1 177 ? -7.93 -24.375 -15.141 1 98.75 177 ASN A C 1
ATOM 1377 O O . ASN A 1 177 ? -8.039 -25.125 -16.125 1 98.75 177 ASN A O 1
ATOM 1381 N N . VAL A 1 178 ? -8.766 -24.484 -14.102 1 98.62 178 VAL A N 1
ATOM 1382 C CA . VAL A 1 178 ? -9.734 -25.578 -14.047 1 98.62 178 VAL A CA 1
ATOM 1383 C C . VAL A 1 178 ? -11.109 -25.078 -14.469 1 98.62 178 VAL A C 1
ATOM 1385 O O . VAL A 1 178 ? -12.086 -25.844 -14.461 1 98.62 178 VAL A O 1
ATOM 1388 N N . MET A 1 179 ? -11.242 -23.844 -14.844 1 98.19 179 MET A N 1
ATOM 1389 C CA . MET A 1 179 ? -12.508 -23.156 -15.109 1 98.19 179 MET A CA 1
ATOM 1390 C C . MET A 1 179 ? -13.352 -23.938 -16.109 1 98.19 179 MET A C 1
ATOM 1392 O O . MET A 1 179 ? -14.547 -24.125 -15.914 1 98.19 179 MET A O 1
ATOM 1396 N N . ASP A 1 180 ? -12.758 -24.453 -17.141 1 96.75 180 ASP A N 1
ATOM 1397 C CA . ASP A 1 180 ? -13.484 -25.062 -18.234 1 96.75 180 ASP A CA 1
ATOM 1398 C C . ASP A 1 180 ? -13.906 -26.484 -17.891 1 96.75 180 ASP A C 1
ATOM 1400 O O . ASP A 1 180 ? -14.742 -27.078 -18.594 1 96.75 180 ASP A O 1
ATOM 1404 N N . ASP A 1 181 ? -13.391 -27.047 -16.812 1 98 181 ASP A N 1
ATOM 1405 C CA . ASP A 1 181 ? -13.734 -28.391 -16.375 1 98 181 ASP A CA 1
ATOM 1406 C C . ASP A 1 181 ? -14.961 -28.375 -15.461 1 98 181 ASP A C 1
ATOM 1408 O O . ASP A 1 181 ? -15.523 -29.422 -15.148 1 98 181 ASP A O 1
ATOM 1412 N N . LEU A 1 182 ? -15.398 -27.172 -15.117 1 98.38 182 LEU A N 1
ATOM 1413 C CA . LEU A 1 182 ? -16.406 -27.047 -14.07 1 98.38 182 LEU A CA 1
ATOM 1414 C C . LEU A 1 182 ? -17.781 -26.797 -14.664 1 98.38 182 LEU A C 1
ATOM 1416 O O . LEU A 1 182 ? -17.906 -26.328 -15.805 1 98.38 182 LEU A O 1
ATOM 1420 N N . GLU A 1 183 ? -18.797 -27.141 -13.898 1 96.62 183 GLU A N 1
ATOM 1421 C CA . GLU A 1 183 ? -20.156 -26.75 -14.25 1 96.62 183 GLU A CA 1
ATOM 1422 C C . GLU A 1 183 ? -20.359 -25.25 -14.094 1 96.62 183 GLU A C 1
ATOM 1424 O O . GLU A 1 183 ? -19.625 -24.594 -13.352 1 96.62 183 GLU A O 1
ATOM 1429 N N . PRO A 1 184 ? -21.266 -24.734 -14.781 1 95.56 184 PRO A N 1
ATOM 1430 C CA . PRO A 1 184 ? -21.453 -23.281 -14.805 1 95.56 184 PRO A CA 1
ATOM 1431 C C . PRO A 1 184 ? -21.531 -22.656 -13.414 1 95.56 184 PRO A C 1
ATOM 1433 O O . PRO A 1 184 ? -20.891 -21.641 -13.148 1 95.56 184 PRO A O 1
ATOM 1436 N N . ARG A 1 185 ? -22.25 -23.25 -12.516 1 96.38 185 ARG A N 1
ATOM 1437 C CA . ARG A 1 185 ? -22.359 -22.703 -11.164 1 96.38 185 ARG A CA 1
ATOM 1438 C C . ARG A 1 185 ? -21.016 -22.75 -10.445 1 96.38 185 ARG A C 1
ATOM 1440 O O . ARG A 1 185 ? -20.656 -21.844 -9.703 1 96.38 185 ARG A O 1
ATOM 1447 N N . ASP A 1 186 ? -20.297 -23.828 -10.664 1 98.31 186 ASP A N 1
ATOM 1448 C CA . ASP A 1 186 ? -19 -24 -10.008 1 98.31 186 ASP A CA 1
ATOM 1449 C C . ASP A 1 186 ? -17.938 -23.094 -10.625 1 98.31 186 ASP A C 1
ATOM 1451 O O . ASP A 1 186 ? -16.938 -22.766 -9.977 1 98.31 186 ASP A O 1
ATOM 1455 N N . ARG A 1 187 ? -18.156 -22.641 -11.867 1 98.5 187 ARG A N 1
ATOM 1456 C CA . ARG A 1 187 ? -17.281 -21.625 -12.453 1 98.5 187 ARG A CA 1
ATOM 1457 C C . ARG A 1 187 ? -17.344 -20.312 -11.672 1 98.5 187 ARG A C 1
ATOM 1459 O O . ARG A 1 187 ? -16.328 -19.672 -11.453 1 98.5 187 ARG A O 1
ATOM 1466 N N . LYS A 1 188 ? -18.547 -19.984 -11.25 1 98.38 188 LYS A N 1
ATOM 1467 C CA . LYS A 1 188 ? -18.734 -18.797 -10.422 1 98.38 188 LYS A CA 1
ATOM 1468 C C . LYS A 1 188 ? -18.031 -18.953 -9.07 1 98.38 188 LYS A C 1
ATOM 1470 O O . LYS A 1 188 ? -17.375 -18.016 -8.594 1 98.38 188 LYS A O 1
ATOM 1475 N N . ARG A 1 189 ? -18.141 -20.156 -8.477 1 98.5 189 ARG A N 1
ATOM 1476 C CA . ARG A 1 189 ? -17.469 -20.438 -7.219 1 98.5 189 ARG A CA 1
ATOM 1477 C C . ARG A 1 189 ? -15.953 -20.312 -7.375 1 98.5 189 ARG A C 1
ATOM 1479 O O . ARG A 1 189 ? -15.273 -19.797 -6.488 1 98.5 189 ARG A O 1
ATOM 1486 N N . ALA A 1 190 ? -15.461 -20.828 -8.469 1 98.81 190 ALA A N 1
ATOM 1487 C CA . ALA A 1 190 ? -14.023 -20.828 -8.703 1 98.81 190 ALA A CA 1
ATOM 1488 C C . ALA A 1 190 ? -13.477 -19.406 -8.828 1 98.81 190 ALA A C 1
ATOM 1490 O O . ALA A 1 190 ? -12.453 -19.078 -8.234 1 98.81 190 ALA A O 1
ATOM 1491 N N . LEU A 1 191 ? -14.156 -18.578 -9.602 1 98.81 191 LEU A N 1
ATOM 1492 C CA . LEU A 1 191 ? -13.727 -17.188 -9.742 1 98.81 191 LEU A CA 1
ATOM 1493 C C . LEU A 1 191 ? -13.781 -16.469 -8.406 1 98.81 191 LEU A C 1
ATOM 1495 O O . LEU A 1 191 ? -12.852 -15.742 -8.047 1 98.81 191 LEU A O 1
ATOM 1499 N N . TYR A 1 192 ? -14.883 -16.688 -7.656 1 98.81 192 TYR A N 1
ATOM 1500 C CA . TYR A 1 192 ? -15.016 -16.109 -6.324 1 98.81 192 TYR A CA 1
ATOM 1501 C C . TYR A 1 192 ? -13.867 -16.547 -5.426 1 98.81 192 TYR A C 1
ATOM 1503 O O . TYR A 1 192 ? -13.258 -15.727 -4.734 1 98.81 192 TYR A O 1
ATOM 1511 N N . THR A 1 193 ? -13.547 -17.828 -5.457 1 98.81 193 THR A N 1
ATOM 1512 C CA . THR A 1 193 ? -12.484 -18.391 -4.629 1 98.81 193 THR A CA 1
ATOM 1513 C C . THR A 1 193 ? -11.141 -17.734 -4.957 1 98.81 193 THR A C 1
ATOM 1515 O O . THR A 1 193 ? -10.414 -17.312 -4.055 1 98.81 193 THR A O 1
ATOM 1518 N N . GLY A 1 194 ? -10.836 -17.656 -6.23 1 98.81 194 GLY A N 1
ATOM 1519 C CA . GLY A 1 194 ? -9.586 -17.031 -6.629 1 98.81 194 GLY A CA 1
ATOM 1520 C C . GLY A 1 194 ? -9.477 -15.586 -6.191 1 98.81 194 GLY A C 1
ATOM 1521 O O . GLY A 1 194 ? -8.484 -15.188 -5.59 1 98.81 194 GLY A O 1
ATOM 1522 N N . VAL A 1 195 ? -10.492 -14.812 -6.41 1 98.88 195 VAL A N 1
ATOM 1523 C CA . VAL A 1 195 ? -10.461 -13.375 -6.184 1 98.88 195 VAL A CA 1
ATOM 1524 C C . VAL A 1 195 ? -10.422 -13.086 -4.684 1 98.88 195 VAL A C 1
ATOM 1526 O O . VAL A 1 195 ? -9.688 -12.211 -4.227 1 98.88 195 VAL A O 1
ATOM 1529 N N . ARG A 1 196 ? -11.227 -13.844 -3.887 1 98.62 196 ARG A N 1
ATOM 1530 C CA . ARG A 1 196 ? -11.273 -13.555 -2.457 1 98.62 196 ARG A CA 1
ATOM 1531 C C . ARG A 1 196 ? -9.93 -13.828 -1.796 1 98.62 196 ARG A C 1
ATOM 1533 O O . ARG A 1 196 ? -9.555 -13.164 -0.829 1 98.62 196 ARG A O 1
ATOM 1540 N N . HIS A 1 197 ? -9.164 -14.82 -2.293 1 98.81 197 HIS A N 1
ATOM 1541 C CA . HIS A 1 197 ? -7.859 -15.109 -1.719 1 98.81 197 HIS A CA 1
ATOM 1542 C C . HIS A 1 197 ? -6.844 -14.031 -2.088 1 98.81 197 HIS A C 1
ATOM 1544 O O . HIS A 1 197 ? -5.953 -13.719 -1.297 1 98.81 197 HIS A O 1
ATOM 1550 N N . VAL A 1 198 ? -6.953 -13.461 -3.324 1 98.81 198 VAL A N 1
ATOM 1551 C CA . VAL A 1 198 ? -6.098 -12.336 -3.699 1 98.81 198 VAL A CA 1
ATOM 1552 C C . VAL A 1 198 ? -6.375 -11.148 -2.783 1 98.81 198 VAL A C 1
ATOM 1554 O O . VAL A 1 198 ? -5.445 -10.531 -2.256 1 98.81 198 VAL A O 1
ATOM 1557 N N . ALA A 1 199 ? -7.656 -10.867 -2.604 1 98.69 199 ALA A N 1
ATOM 1558 C CA . ALA A 1 199 ? -8.039 -9.766 -1.73 1 98.69 199 ALA A CA 1
ATOM 1559 C C . ALA A 1 199 ? -7.48 -9.953 -0.323 1 98.69 199 ALA A C 1
ATOM 1561 O O . ALA A 1 199 ? -6.883 -9.039 0.243 1 98.69 199 ALA A O 1
ATOM 1562 N N . SER A 1 200 ? -7.648 -11.117 0.2 1 98.38 200 SER A N 1
ATOM 1563 C CA . SER A 1 200 ? -7.215 -11.43 1.558 1 98.38 200 SER A CA 1
ATOM 1564 C C . SER A 1 200 ? -5.699 -11.312 1.693 1 98.38 200 SER A C 1
ATOM 1566 O O . SER A 1 200 ? -5.195 -10.781 2.684 1 98.38 200 SER A O 1
ATOM 1568 N N . ASP A 1 201 ? -4.973 -11.82 0.701 1 98.12 201 ASP A N 1
ATOM 1569 C CA . ASP A 1 201 ? -3.514 -11.812 0.733 1 98.12 201 ASP A CA 1
ATOM 1570 C C . ASP A 1 201 ? -2.969 -10.391 0.661 1 98.12 201 ASP A C 1
ATOM 1572 O O . ASP A 1 201 ? -1.878 -10.109 1.16 1 98.12 201 ASP A O 1
ATOM 1576 N N . CYS A 1 202 ? -3.705 -9.508 0.042 1 98.19 202 CYS A N 1
ATOM 1577 C CA . CYS A 1 202 ? -3.242 -8.141 -0.176 1 98.19 202 CYS A CA 1
ATOM 1578 C C . CYS A 1 202 ? -3.656 -7.234 0.978 1 98.19 202 CYS A C 1
ATOM 1580 O O . CYS A 1 202 ? -3.125 -6.133 1.129 1 98.19 202 CYS A O 1
ATOM 1582 N N . ALA A 1 203 ? -4.664 -7.648 1.748 1 97.75 203 ALA A N 1
ATOM 1583 C CA . ALA A 1 203 ? -5.195 -6.816 2.824 1 97.75 203 ALA A CA 1
ATOM 1584 C C . ALA A 1 203 ? -4.105 -6.453 3.828 1 97.75 203 ALA A C 1
ATOM 1586 O O . ALA A 1 203 ? -3.428 -7.336 4.363 1 97.75 203 ALA A O 1
ATOM 1587 N N . GLY A 1 204 ? -3.891 -5.098 4.004 1 96.56 204 GLY A N 1
ATOM 1588 C CA . GLY A 1 204 ? -2.943 -4.609 4.988 1 96.56 204 GLY A CA 1
ATOM 1589 C C . GLY A 1 204 ? -1.504 -4.656 4.512 1 96.56 204 GLY A C 1
ATOM 1590 O O . GLY A 1 204 ? -0.583 -4.328 5.262 1 96.56 204 GLY A O 1
ATOM 1591 N N . GLU A 1 205 ? -1.279 -5.043 3.244 1 97.69 205 GLU A N 1
ATOM 1592 C CA . GLU A 1 205 ? 0.076 -5.145 2.711 1 97.69 205 GLU A CA 1
ATOM 1593 C C . GLU A 1 205 ? 0.505 -3.844 2.041 1 97.69 205 GLU A C 1
ATOM 1595 O O . GLU A 1 205 ? -0.312 -3.158 1.423 1 97.69 205 GLU A O 1
ATOM 1600 N N . PRO A 1 206 ? 1.799 -3.447 2.168 1 97.69 206 PRO A N 1
ATOM 1601 C CA . PRO A 1 206 ? 2.299 -2.324 1.37 1 97.69 206 PRO A CA 1
ATOM 1602 C C . PRO A 1 206 ? 2.262 -2.605 -0.13 1 97.69 206 PRO A C 1
ATOM 1604 O O . PRO A 1 206 ? 2.316 -3.766 -0.547 1 97.69 206 PRO A O 1
ATOM 1607 N N . PRO A 1 207 ? 2.098 -1.605 -0.944 1 97.25 207 PRO A N 1
ATOM 1608 C CA . PRO A 1 207 ? 2.152 -1.793 -2.396 1 97.25 207 PRO A CA 1
ATOM 1609 C C . PRO A 1 207 ? 3.568 -2.055 -2.906 1 97.25 207 PRO A C 1
ATOM 1611 O O . PRO A 1 207 ? 4.539 -1.831 -2.18 1 97.25 207 PRO A O 1
ATOM 1614 N N . ARG A 1 208 ? 3.619 -2.518 -4.012 1 95.44 208 ARG A N 1
ATOM 1615 C CA . ARG A 1 208 ? 4.879 -2.648 -4.738 1 95.44 208 ARG A CA 1
ATOM 1616 C C . ARG A 1 208 ? 5.086 -1.476 -5.691 1 95.44 208 ARG A C 1
ATOM 1618 O O . ARG A 1 208 ? 4.184 -1.125 -6.457 1 95.44 208 ARG A O 1
ATOM 1625 N N . PHE A 1 209 ? 6.266 -0.887 -5.613 1 94.69 209 PHE A N 1
ATOM 1626 C CA . PHE A 1 209 ? 6.637 0.139 -6.582 1 94.69 209 PHE A CA 1
ATOM 1627 C C . PHE A 1 209 ? 7.598 -0.422 -7.625 1 94.69 209 PHE A C 1
ATOM 1629 O O . PHE A 1 209 ? 8.672 -0.915 -7.281 1 94.69 209 PHE A O 1
ATOM 1636 N N . GLU A 1 210 ? 7.312 -0.32 -8.828 1 91.75 210 GLU A N 1
ATOM 1637 C CA . GLU A 1 210 ? 8.008 -1.006 -9.914 1 91.75 210 GLU A CA 1
ATOM 1638 C C . GLU A 1 210 ? 9.297 -0.286 -10.289 1 91.75 210 GLU A C 1
ATOM 1640 O O . GLU A 1 210 ? 9.359 0.945 -10.258 1 91.75 210 GLU A O 1
ATOM 1645 N N . GLN A 1 211 ? 10.273 -1.079 -10.617 1 94.5 211 GLN A N 1
ATOM 1646 C CA . GLN A 1 211 ? 11.484 -0.574 -11.258 1 94.5 211 GLN A CA 1
ATOM 1647 C C . GLN A 1 211 ? 11.336 -0.574 -12.781 1 94.5 211 GLN A C 1
ATOM 1649 O O . GLN A 1 211 ? 10.688 -1.46 -13.344 1 94.5 211 GLN A O 1
ATOM 1654 N N . PRO A 1 212 ? 11.906 0.354 -13.43 1 94.12 212 PRO A N 1
ATOM 1655 C CA . PRO A 1 212 ? 11.828 0.353 -14.891 1 94.12 212 PRO A CA 1
ATOM 1656 C C . PRO A 1 212 ? 12.789 -0.65 -15.531 1 94.12 212 PRO A C 1
ATOM 1658 O O . PRO A 1 212 ? 13.758 -1.069 -14.898 1 94.12 212 PRO A O 1
ATOM 1661 N N . SER A 1 213 ? 12.484 -1.053 -16.766 1 96.5 213 SER A N 1
ATOM 1662 C CA . SER A 1 213 ? 13.453 -1.796 -17.578 1 96.5 213 SER A CA 1
ATOM 1663 C C . SER A 1 213 ? 14.664 -0.936 -17.922 1 96.5 213 SER A C 1
ATOM 1665 O O . SER A 1 213 ? 14.625 0.287 -17.766 1 96.5 213 SER A O 1
ATOM 1667 N N . PHE A 1 214 ? 15.773 -1.589 -18.25 1 95.94 214 PHE A N 1
ATOM 1668 C CA . PHE A 1 214 ? 16.875 -0.823 -18.828 1 95.94 214 PHE A CA 1
ATOM 1669 C C . PHE A 1 214 ? 16.438 -0.133 -20.125 1 95.94 214 PHE A C 1
ATOM 1671 O O . PHE A 1 214 ? 15.555 -0.629 -20.828 1 95.94 214 PHE A O 1
ATOM 1678 N N . SER A 1 215 ? 17.078 0.952 -20.375 1 93.75 215 SER A N 1
ATOM 1679 C CA . SER A 1 215 ? 16.703 1.739 -21.547 1 93.75 215 SER A CA 1
ATOM 1680 C C . SER A 1 215 ? 17.156 1.069 -22.828 1 93.75 215 SER A C 1
ATOM 1682 O O . SER A 1 215 ? 16.594 1.316 -23.906 1 93.75 215 SER A O 1
ATOM 1684 N N . THR A 1 216 ? 18.141 0.222 -22.719 1 92.5 216 THR A N 1
ATOM 1685 C CA . THR A 1 216 ? 18.641 -0.485 -23.891 1 92.5 216 THR A CA 1
ATOM 1686 C C . THR A 1 216 ? 17.797 -1.731 -24.172 1 92.5 216 THR A C 1
ATOM 1688 O O . THR A 1 216 ? 17.359 -2.402 -23.234 1 92.5 216 THR A O 1
ATOM 1691 N N . ASP A 1 217 ? 17.609 -2.02 -25.391 1 90.12 217 ASP A N 1
ATOM 1692 C CA . ASP A 1 217 ? 16.922 -3.248 -25.797 1 90.12 217 ASP A CA 1
ATOM 1693 C C . ASP A 1 217 ? 17.875 -4.203 -26.5 1 90.12 217 ASP A C 1
ATOM 1695 O O . ASP A 1 217 ? 17.453 -5.16 -27.141 1 90.12 217 ASP A O 1
ATOM 1699 N N . GLU A 1 218 ? 19.141 -3.975 -26.375 1 91.94 218 GLU A N 1
ATOM 1700 C CA . GLU A 1 218 ? 20.109 -4.711 -27.188 1 91.94 218 GLU A CA 1
ATOM 1701 C C . GLU A 1 218 ? 20.891 -5.703 -26.328 1 91.94 218 GLU A C 1
ATOM 1703 O O . GLU A 1 218 ? 21.875 -6.301 -26.781 1 91.94 218 GLU A O 1
ATOM 1708 N N . VAL A 1 219 ? 20.422 -5.891 -25.188 1 94.12 219 VAL A N 1
ATOM 1709 C CA . VAL A 1 219 ? 21.125 -6.836 -24.328 1 94.12 219 VAL A CA 1
ATOM 1710 C C . VAL A 1 219 ? 20.922 -8.258 -24.844 1 94.12 219 VAL A C 1
ATOM 1712 O O . VAL A 1 219 ? 19.781 -8.672 -25.094 1 94.12 219 VAL A O 1
ATOM 1715 N N . ALA A 1 220 ? 22.047 -8.992 -24.984 1 95.88 220 ALA A N 1
ATOM 1716 C CA . ALA A 1 220 ? 21.969 -10.375 -25.438 1 95.88 220 ALA A CA 1
ATOM 1717 C C . ALA A 1 220 ? 21.188 -11.234 -24.438 1 95.88 220 ALA A C 1
ATOM 1719 O O . ALA A 1 220 ? 21.25 -10.992 -23.234 1 95.88 220 ALA A O 1
ATOM 1720 N N . PHE A 1 221 ? 20.516 -12.242 -24.938 1 97.19 221 PHE A N 1
ATOM 1721 C CA . PHE A 1 221 ? 19.688 -13.125 -24.125 1 97.19 221 PHE A CA 1
ATOM 1722 C C . PHE A 1 221 ? 20.5 -13.766 -23.016 1 97.19 221 PHE A C 1
ATOM 1724 O O . PHE A 1 221 ? 20.125 -13.719 -21.844 1 97.19 221 PHE A O 1
ATOM 1731 N N . ASP A 1 222 ? 21.625 -14.367 -23.391 1 97.31 222 ASP A N 1
ATOM 1732 C CA . ASP A 1 222 ? 22.453 -15.102 -22.438 1 97.31 222 ASP A CA 1
ATOM 1733 C C . ASP A 1 222 ? 22.953 -14.18 -21.328 1 97.31 222 ASP A C 1
ATOM 1735 O O . ASP A 1 222 ? 23.062 -14.586 -20.172 1 97.31 222 ASP A O 1
ATOM 1739 N N . ARG A 1 223 ? 23.234 -12.961 -21.719 1 96.81 223 ARG A N 1
ATOM 1740 C CA . ARG A 1 223 ? 23.703 -11.984 -20.734 1 96.81 223 ARG A CA 1
ATOM 1741 C C . ARG A 1 223 ? 22.578 -11.609 -19.781 1 96.81 223 ARG A C 1
ATOM 1743 O O . ARG A 1 223 ? 22.797 -11.555 -18.562 1 96.81 223 ARG A O 1
ATOM 1750 N N . LEU A 1 224 ? 21.453 -11.305 -20.344 1 97.44 224 LEU A N 1
ATOM 1751 C CA . LEU A 1 224 ? 20.297 -10.961 -19.516 1 97.44 224 LEU A CA 1
ATOM 1752 C C . LEU A 1 224 ? 19.953 -12.094 -18.562 1 97.44 224 LEU A C 1
ATOM 1754 O O . LEU A 1 224 ? 19.656 -11.852 -17.391 1 97.44 224 LEU A O 1
ATOM 1758 N N . LYS A 1 225 ? 19.984 -13.305 -19.031 1 98.31 225 LYS A N 1
ATOM 1759 C CA . LYS A 1 225 ? 19.75 -14.484 -18.203 1 98.31 225 LYS A CA 1
ATOM 1760 C C . LYS A 1 225 ? 20.781 -14.578 -17.094 1 98.31 225 LYS A C 1
ATOM 1762 O O . LYS A 1 225 ? 20.422 -14.828 -15.93 1 98.31 225 LYS A O 1
ATOM 1767 N N . SER A 1 226 ? 22 -14.375 -17.469 1 98 226 SER A N 1
ATOM 1768 C CA . SER A 1 226 ? 23.062 -14.422 -16.469 1 98 226 SER A CA 1
ATOM 1769 C C . SER A 1 226 ? 22.906 -13.32 -15.43 1 98 226 SER A C 1
ATOM 1771 O O . SER A 1 226 ? 23.047 -13.562 -14.227 1 98 226 SER A O 1
ATOM 1773 N N . TRP A 1 227 ? 22.562 -12.062 -15.914 1 98.38 227 TRP A N 1
ATOM 1774 C CA . TRP A 1 227 ? 22.344 -10.945 -15 1 98.38 227 TRP A CA 1
ATOM 1775 C C . TRP A 1 227 ? 21.234 -11.258 -14.008 1 98.38 227 TRP A C 1
ATOM 1777 O O . TRP A 1 227 ? 21.391 -11.031 -12.805 1 98.38 227 TRP A O 1
ATOM 1787 N N . PHE A 1 228 ? 20.125 -11.758 -14.469 1 98.62 228 PHE A N 1
ATOM 1788 C CA . PHE A 1 228 ? 18.969 -12.07 -13.625 1 98.62 228 PHE A CA 1
ATOM 1789 C C . PHE A 1 228 ? 19.328 -13.094 -12.562 1 98.62 228 PHE A C 1
ATOM 1791 O O . PHE A 1 228 ? 19.062 -12.898 -11.375 1 98.62 228 PHE A O 1
ATOM 1798 N N . ARG A 1 229 ? 19.969 -14.164 -12.984 1 98.62 229 ARG A N 1
ATOM 1799 C CA . ARG A 1 229 ? 20.359 -15.234 -12.078 1 98.62 229 ARG A CA 1
ATOM 1800 C C . ARG A 1 229 ? 21.344 -14.727 -11.023 1 98.62 229 ARG A C 1
ATOM 1802 O O . ARG A 1 229 ? 21.234 -15.094 -9.852 1 98.62 229 ARG A O 1
ATOM 1809 N N . ASP A 1 230 ? 22.297 -13.891 -11.43 1 98.06 230 ASP A N 1
ATOM 1810 C CA . ASP A 1 230 ? 23.266 -13.336 -10.5 1 98.06 230 ASP A CA 1
ATOM 1811 C C . ASP A 1 230 ? 22.594 -12.453 -9.453 1 98.06 230 ASP A C 1
ATOM 1813 O O . ASP A 1 230 ? 22.922 -12.508 -8.266 1 98.06 230 ASP A O 1
ATOM 1817 N N . CYS A 1 231 ? 21.625 -11.633 -9.938 1 98.19 231 CYS A N 1
ATOM 1818 C CA . CYS A 1 231 ? 20.875 -10.781 -9.016 1 98.19 231 CYS A CA 1
ATOM 1819 C C . CYS A 1 231 ? 20.094 -11.617 -8.023 1 98.19 231 CYS A C 1
ATOM 1821 O O . CYS A 1 231 ? 20.062 -11.305 -6.828 1 98.19 231 CYS A O 1
ATOM 1823 N N . VAL A 1 232 ? 19.469 -12.703 -8.461 1 98.62 232 VAL A N 1
ATOM 1824 C CA . VAL A 1 232 ? 18.703 -13.578 -7.582 1 98.62 232 VAL A CA 1
ATOM 1825 C C . VAL A 1 232 ? 19.641 -14.25 -6.574 1 98.62 232 VAL A C 1
ATOM 1827 O O . VAL A 1 232 ? 19.328 -14.336 -5.387 1 98.62 232 VAL A O 1
ATOM 1830 N N . GLU A 1 233 ? 20.797 -14.648 -7.055 1 98.06 233 GLU A N 1
ATOM 1831 C CA . GLU A 1 233 ? 21.766 -15.336 -6.207 1 98.06 233 GLU A CA 1
ATOM 1832 C C . GLU A 1 233 ? 22.172 -14.461 -5.023 1 98.06 233 GLU A C 1
ATOM 1834 O O . GLU A 1 233 ? 22.297 -14.953 -3.898 1 98.06 233 GLU A O 1
ATOM 1839 N N . VAL A 1 234 ? 22.375 -13.195 -5.293 1 96.88 234 VAL A N 1
ATOM 1840 C CA . VAL A 1 234 ? 22.875 -12.312 -4.234 1 96.88 234 VAL A CA 1
ATOM 1841 C C . VAL A 1 234 ? 21.703 -11.57 -3.592 1 96.88 234 VAL A C 1
ATOM 1843 O O . VAL A 1 234 ? 21.906 -10.562 -2.904 1 96.88 234 VAL A O 1
ATOM 1846 N N . ARG A 1 235 ? 20.469 -11.984 -3.918 1 97.25 235 ARG A N 1
ATOM 1847 C CA . ARG A 1 235 ? 19.234 -11.508 -3.291 1 97.25 235 ARG A CA 1
ATOM 1848 C C . ARG A 1 235 ? 19.031 -10.016 -3.564 1 97.25 235 ARG A C 1
ATOM 1850 O O . ARG A 1 235 ? 18.641 -9.266 -2.668 1 97.25 235 ARG A O 1
ATOM 1857 N N . ASP A 1 236 ? 19.406 -9.602 -4.75 1 97.38 236 ASP A N 1
ATOM 1858 C CA . ASP A 1 236 ? 19.203 -8.242 -5.227 1 97.38 236 ASP A CA 1
ATOM 1859 C C . ASP A 1 236 ? 17.875 -8.109 -5.957 1 97.38 236 ASP A C 1
ATOM 1861 O O . ASP A 1 236 ? 17.797 -8.328 -7.168 1 97.38 236 ASP A O 1
ATOM 1865 N N . ARG A 1 237 ? 16.891 -7.617 -5.277 1 97.56 237 ARG A N 1
ATOM 1866 C CA . ARG A 1 237 ? 15.523 -7.52 -5.801 1 97.56 237 ARG A CA 1
ATOM 1867 C C . ARG A 1 237 ? 15.453 -6.527 -6.957 1 97.56 237 ARG A C 1
ATOM 1869 O O . ARG A 1 237 ? 14.891 -6.832 -8.008 1 97.56 237 ARG A O 1
ATOM 1876 N N . ASP A 1 238 ? 15.969 -5.383 -6.812 1 96.75 238 ASP A N 1
ATOM 1877 C CA . ASP A 1 238 ? 15.859 -4.309 -7.797 1 96.75 238 ASP A CA 1
ATOM 1878 C C . ASP A 1 238 ? 16.547 -4.695 -9.109 1 96.75 238 ASP A C 1
ATOM 1880 O O . ASP A 1 238 ? 15.953 -4.555 -10.18 1 96.75 238 ASP A O 1
ATOM 1884 N N . GLY A 1 239 ? 17.766 -5.16 -8.953 1 97.69 239 GLY A N 1
ATOM 1885 C CA . GLY A 1 239 ? 18.469 -5.602 -10.148 1 97.69 239 GLY A CA 1
ATOM 1886 C C . GLY A 1 239 ? 17.75 -6.703 -10.898 1 97.69 239 GLY A C 1
ATOM 1887 O O . GLY A 1 239 ? 17.641 -6.66 -12.125 1 97.69 239 GLY A O 1
ATOM 1888 N N . ALA A 1 240 ? 17.234 -7.695 -10.164 1 98.44 240 ALA A N 1
ATOM 1889 C CA . ALA A 1 240 ? 16.516 -8.805 -10.781 1 98.44 240 ALA A CA 1
ATOM 1890 C C . ALA A 1 240 ? 15.266 -8.305 -11.516 1 98.44 240 ALA A C 1
ATOM 1892 O O . ALA A 1 240 ? 14.992 -8.727 -12.641 1 98.44 240 ALA A O 1
ATOM 1893 N N . GLU A 1 241 ? 14.586 -7.41 -10.859 1 98.06 241 GLU A N 1
ATOM 1894 C CA . GLU A 1 241 ? 13.367 -6.879 -11.461 1 98.06 241 GLU A CA 1
ATOM 1895 C C . GLU A 1 241 ? 13.672 -6.133 -12.758 1 98.06 241 GLU A C 1
ATOM 1897 O O . GLU A 1 241 ? 12.969 -6.293 -13.758 1 98.06 241 GLU A O 1
ATOM 1902 N N . ARG A 1 242 ? 14.68 -5.297 -12.766 1 97.56 242 ARG A N 1
ATOM 1903 C CA . ARG A 1 242 ? 15.039 -4.543 -13.969 1 97.56 242 ARG A CA 1
ATOM 1904 C C . ARG A 1 242 ? 15.445 -5.48 -15.102 1 97.56 242 ARG A C 1
ATOM 1906 O O . ARG A 1 242 ? 15.117 -5.242 -16.266 1 97.56 242 ARG A O 1
ATOM 1913 N N . CYS A 1 243 ? 16.156 -6.559 -14.758 1 97.88 243 CYS A N 1
ATOM 1914 C CA . CYS A 1 243 ? 16.547 -7.543 -15.758 1 97.88 243 CYS A CA 1
ATOM 1915 C C . CYS A 1 243 ? 15.32 -8.195 -16.391 1 97.88 243 CYS A C 1
ATOM 1917 O O . CYS A 1 243 ? 15.211 -8.281 -17.609 1 97.88 243 CYS A O 1
ATOM 1919 N N . LEU A 1 244 ? 14.445 -8.656 -15.523 1 98.06 244 LEU A N 1
ATOM 1920 C CA . LEU A 1 244 ? 13.266 -9.367 -16 1 98.06 244 LEU A CA 1
ATOM 1921 C C . LEU A 1 244 ? 12.375 -8.445 -16.828 1 98.06 244 LEU A C 1
ATOM 1923 O O . LEU A 1 244 ? 11.875 -8.844 -17.875 1 98.06 244 LEU A O 1
ATOM 1927 N N . ARG A 1 245 ? 12.172 -7.254 -16.391 1 97.31 245 ARG A N 1
ATOM 1928 C CA . ARG A 1 245 ? 11.383 -6.285 -17.141 1 97.31 245 ARG A CA 1
ATOM 1929 C C . ARG A 1 245 ? 12.023 -5.984 -18.5 1 97.31 245 ARG A C 1
ATOM 1931 O O . ARG A 1 245 ? 11.328 -5.781 -19.5 1 97.31 245 ARG A O 1
ATOM 1938 N N . THR A 1 246 ? 13.312 -5.91 -18.516 1 97.75 246 THR A N 1
ATOM 1939 C CA . THR A 1 246 ? 14.031 -5.66 -19.766 1 97.75 246 THR A CA 1
ATOM 1940 C C . THR A 1 246 ? 13.828 -6.816 -20.75 1 97.75 246 THR A C 1
ATOM 1942 O O . THR A 1 246 ? 13.68 -6.598 -21.953 1 97.75 246 THR A O 1
ATOM 1945 N N . ALA A 1 247 ? 13.836 -8.031 -20.188 1 98 247 ALA A N 1
ATOM 1946 C CA . ALA A 1 247 ? 13.594 -9.195 -21.031 1 98 247 ALA A CA 1
ATOM 1947 C C . ALA A 1 247 ? 12.242 -9.086 -21.734 1 98 247 ALA A C 1
ATOM 1949 O O . ALA A 1 247 ? 12.141 -9.328 -22.938 1 98 247 ALA A O 1
ATOM 1950 N N . VAL A 1 248 ? 11.227 -8.703 -21.031 1 97.81 248 VAL A N 1
ATOM 1951 C CA . VAL A 1 248 ? 9.891 -8.578 -21.609 1 97.81 248 VAL A CA 1
ATOM 1952 C C . VAL A 1 248 ? 9.836 -7.375 -22.547 1 97.81 248 VAL A C 1
ATOM 1954 O O . VAL A 1 248 ? 9.344 -7.48 -23.672 1 97.81 248 VAL A O 1
ATOM 1957 N N . ALA A 1 249 ? 10.391 -6.266 -22.109 1 96.62 249 ALA A N 1
ATOM 1958 C CA . ALA A 1 249 ? 10.32 -5.016 -22.875 1 96.62 249 ALA A CA 1
ATOM 1959 C C . ALA A 1 249 ? 11.094 -5.125 -24.188 1 96.62 249 ALA A C 1
ATOM 1961 O O . ALA A 1 249 ? 10.75 -4.473 -25.172 1 96.62 249 ALA A O 1
ATOM 1962 N N . SER A 1 250 ? 12.148 -5.949 -24.219 1 96.38 250 SER A N 1
ATOM 1963 C CA . SER A 1 250 ? 12.977 -6.09 -25.406 1 96.38 250 SER A CA 1
ATOM 1964 C C . SER A 1 250 ? 12.352 -7.047 -26.406 1 96.38 250 SER A C 1
ATOM 1966 O O . SER A 1 250 ? 12.977 -7.395 -27.422 1 96.38 250 SER A O 1
ATOM 1968 N N . GLY A 1 251 ? 11.211 -7.578 -26.109 1 95.81 251 GLY A N 1
ATOM 1969 C CA . GLY A 1 251 ? 10.477 -8.398 -27.062 1 95.81 251 GLY A CA 1
ATOM 1970 C C . GLY A 1 251 ? 10.938 -9.844 -27.078 1 95.81 251 GLY A C 1
ATOM 1971 O O . GLY A 1 251 ? 10.75 -10.547 -28.078 1 95.81 251 GLY A O 1
ATOM 1972 N N . ARG A 1 252 ? 11.602 -10.234 -26.047 1 96.19 252 ARG A N 1
ATOM 1973 C CA . ARG A 1 252 ? 11.977 -11.648 -25.969 1 96.19 252 ARG A CA 1
ATOM 1974 C C . ARG A 1 252 ? 10.742 -12.539 -26.016 1 96.19 252 ARG A C 1
ATOM 1976 O O . ARG A 1 252 ? 9.656 -12.133 -25.578 1 96.19 252 ARG A O 1
ATOM 1983 N N . SER A 1 253 ? 10.93 -13.711 -26.594 1 97 253 SER A N 1
ATOM 1984 C CA . SER A 1 253 ? 9.812 -14.656 -26.672 1 97 253 SER A CA 1
ATOM 1985 C C . SER A 1 253 ? 9.398 -15.141 -25.297 1 97 253 SER A C 1
ATOM 1987 O O . SER A 1 253 ? 10.18 -15.055 -24.344 1 97 253 SER A O 1
ATOM 1989 N N . GLU A 1 254 ? 8.188 -15.648 -25.188 1 97.69 254 GLU A N 1
ATOM 1990 C CA . GLU A 1 254 ? 7.695 -16.219 -23.938 1 97.69 254 GLU A CA 1
ATOM 1991 C C . GLU A 1 254 ? 8.617 -17.328 -23.422 1 97.69 254 GLU A C 1
ATOM 1993 O O . GLU A 1 254 ? 8.891 -17.406 -22.234 1 97.69 254 GLU A O 1
ATOM 1998 N N . GLY A 1 255 ? 9.047 -18.172 -24.312 1 98.12 255 GLY A N 1
ATOM 1999 C CA . GLY A 1 255 ? 9.945 -19.25 -23.953 1 98.12 255 GLY A CA 1
ATOM 2000 C C . GLY A 1 255 ? 11.266 -18.781 -23.391 1 98.12 255 GLY A C 1
ATOM 2001 O O . GLY A 1 255 ? 11.789 -19.375 -22.438 1 98.12 255 GLY A O 1
ATOM 2002 N N . GLU A 1 256 ? 11.812 -17.672 -23.969 1 98.31 256 GLU A N 1
ATOM 2003 C CA . GLU A 1 256 ? 13.062 -17.109 -23.484 1 98.31 256 GLU A CA 1
ATOM 2004 C C . GLU A 1 256 ? 12.898 -16.516 -22.078 1 98.31 256 GLU A C 1
ATOM 2006 O O . GLU A 1 256 ? 13.758 -16.688 -21.219 1 98.31 256 GLU A O 1
ATOM 2011 N N . VAL A 1 257 ? 11.789 -15.781 -21.891 1 98.69 257 VAL A N 1
ATOM 2012 C CA . VAL A 1 257 ? 11.531 -15.188 -20.578 1 98.69 257 VAL A CA 1
ATOM 2013 C C . VAL A 1 257 ? 11.32 -16.297 -19.547 1 98.69 257 VAL A C 1
ATOM 2015 O O . VAL A 1 257 ? 11.844 -16.219 -18.438 1 98.69 257 VAL A O 1
ATOM 2018 N N . ALA A 1 258 ? 10.602 -17.328 -19.938 1 98.75 258 ALA A N 1
ATOM 2019 C CA . ALA A 1 258 ? 10.398 -18.484 -19.062 1 98.75 258 ALA A CA 1
ATOM 2020 C C . ALA A 1 258 ? 11.734 -19.125 -18.688 1 98.75 258 ALA A C 1
ATOM 2022 O O . ALA A 1 258 ? 11.945 -19.484 -17.531 1 98.75 258 ALA A O 1
ATOM 2023 N N . GLU A 1 259 ? 12.555 -19.266 -19.688 1 98.69 259 GLU A N 1
ATOM 2024 C CA . GLU A 1 259 ? 13.867 -19.859 -19.438 1 98.69 259 GLU A CA 1
ATOM 2025 C C . GLU A 1 259 ? 14.641 -19.062 -18.391 1 98.69 259 GLU A C 1
ATOM 2027 O O . GLU A 1 259 ? 15.266 -19.641 -17.5 1 98.69 259 GLU A O 1
ATOM 2032 N N . ILE A 1 260 ? 14.602 -17.734 -18.469 1 98.75 260 ILE A N 1
ATOM 2033 C CA . ILE A 1 260 ? 15.289 -16.859 -17.516 1 98.75 260 ILE A CA 1
ATOM 2034 C C . ILE A 1 260 ? 14.766 -17.141 -16.094 1 98.75 260 ILE A C 1
ATOM 2036 O O . ILE A 1 260 ? 15.547 -17.359 -15.172 1 98.75 260 ILE A O 1
ATOM 2040 N N . VAL A 1 261 ? 13.477 -17.203 -15.938 1 98.88 261 VAL A N 1
ATOM 2041 C CA . VAL A 1 261 ? 12.836 -17.328 -14.633 1 98.88 261 VAL A CA 1
ATOM 2042 C C . VAL A 1 261 ? 13.086 -18.734 -14.07 1 98.88 261 VAL A C 1
ATOM 2044 O O . VAL A 1 261 ? 13.492 -18.875 -12.914 1 98.88 261 VAL A O 1
ATOM 2047 N N . PHE A 1 262 ? 12.914 -19.75 -14.875 1 98.81 262 PHE A N 1
ATOM 2048 C CA . PHE A 1 262 ? 13.016 -21.109 -14.375 1 98.81 262 PHE A CA 1
ATOM 2049 C C . PHE A 1 262 ? 14.469 -21.5 -14.133 1 98.81 262 PHE A C 1
ATOM 2051 O O . PHE A 1 262 ? 14.766 -22.281 -13.234 1 98.81 262 PHE A O 1
ATOM 2058 N N . ALA A 1 263 ? 15.391 -20.906 -14.945 1 98.75 263 ALA A N 1
ATOM 2059 C CA . ALA A 1 263 ? 16.812 -21.109 -14.656 1 98.75 263 ALA A CA 1
ATOM 2060 C C . ALA A 1 263 ? 17.156 -20.625 -13.25 1 98.75 263 ALA A C 1
ATOM 2062 O O . ALA A 1 263 ? 17.797 -21.328 -12.477 1 98.75 263 ALA A O 1
ATOM 2063 N N . ALA A 1 264 ? 16.641 -19.438 -12.953 1 98.75 264 ALA A N 1
ATOM 2064 C CA . ALA A 1 264 ? 16.906 -18.875 -11.625 1 98.75 264 ALA A CA 1
ATOM 2065 C C . ALA A 1 264 ? 16.219 -19.703 -10.539 1 98.75 264 ALA A C 1
ATOM 2067 O O . ALA A 1 264 ? 16.781 -19.922 -9.469 1 98.75 264 ALA A O 1
ATOM 2068 N N . ALA A 1 265 ? 15.039 -20.219 -10.828 1 98.75 265 ALA A N 1
ATOM 2069 C CA . ALA A 1 265 ? 14.25 -20.953 -9.852 1 98.75 265 ALA A CA 1
ATOM 2070 C C . ALA A 1 265 ? 14.867 -22.312 -9.57 1 98.75 265 ALA A C 1
ATOM 2072 O O . ALA A 1 265 ? 14.508 -22.984 -8.586 1 98.75 265 ALA A O 1
ATOM 2073 N N . THR A 1 266 ? 15.844 -22.766 -10.391 1 98.62 266 THR A N 1
ATOM 2074 C CA . THR A 1 266 ? 16.438 -24.078 -10.211 1 98.62 266 THR A CA 1
ATOM 2075 C C . THR A 1 266 ? 17.938 -23.969 -9.906 1 98.62 266 THR A C 1
ATOM 2077 O O . THR A 1 266 ? 18.641 -24.969 -9.883 1 98.62 266 THR A O 1
ATOM 2080 N N . ASP A 1 267 ? 18.438 -22.734 -9.695 1 98.5 267 ASP A N 1
ATOM 2081 C CA . ASP A 1 267 ? 19.844 -22.547 -9.328 1 98.5 267 ASP A CA 1
ATOM 2082 C C . ASP A 1 267 ? 20.141 -23.188 -7.973 1 98.5 267 ASP A C 1
ATOM 2084 O O . ASP A 1 267 ? 21.266 -23.594 -7.707 1 98.5 267 ASP A O 1
ATOM 2088 N N . HIS A 1 268 ? 19.156 -23.203 -7.109 1 98.38 268 HIS A N 1
ATOM 2089 C CA . HIS A 1 268 ? 19.172 -23.969 -5.867 1 98.38 268 HIS A CA 1
ATOM 2090 C C . HIS A 1 268 ? 18 -24.938 -5.812 1 98.38 268 HIS A C 1
ATOM 2092 O O . HIS A 1 268 ? 16.922 -24.672 -6.34 1 98.38 268 HIS A O 1
ATOM 2098 N N . PRO A 1 269 ? 18.312 -26.094 -5.27 1 97.88 269 PRO A N 1
ATOM 2099 C CA . PRO A 1 269 ? 17.266 -27.109 -5.312 1 97.88 269 PRO A CA 1
ATOM 2100 C C . PRO A 1 269 ? 16.031 -26.719 -4.484 1 97.88 269 PRO A C 1
ATOM 2102 O O . PRO A 1 269 ? 16.172 -26.234 -3.359 1 97.88 269 PRO A O 1
ATOM 2105 N N . TYR A 1 270 ? 14.836 -26.891 -5.121 1 98.06 270 TYR A N 1
ATOM 2106 C CA . TYR A 1 270 ? 13.586 -26.984 -4.379 1 98.06 270 TYR A CA 1
ATOM 2107 C C . TYR A 1 270 ? 13.414 -25.781 -3.461 1 98.06 270 TYR A C 1
ATOM 2109 O O . TYR A 1 270 ? 13.203 -25.922 -2.256 1 98.06 270 TYR A O 1
ATOM 2117 N N . LEU A 1 271 ? 13.453 -24.578 -4.047 1 98.38 271 LEU A N 1
ATOM 2118 C CA . LEU A 1 271 ? 13.367 -23.297 -3.342 1 98.38 271 LEU A CA 1
ATOM 2119 C C . LEU A 1 271 ? 12.062 -23.188 -2.564 1 98.38 271 LEU A C 1
ATOM 2121 O O . LEU A 1 271 ? 10.984 -23.453 -3.109 1 98.38 271 LEU A O 1
ATOM 2125 N N . SER A 1 272 ? 12.125 -22.797 -1.225 1 97.94 272 SER A N 1
ATOM 2126 C CA . SER A 1 272 ? 11 -22.516 -0.337 1 97.94 272 SER A CA 1
ATOM 2127 C C . SER A 1 272 ? 9.984 -23.656 -0.367 1 97.94 272 SER A C 1
ATOM 2129 O O . SER A 1 272 ? 8.797 -23.422 -0.595 1 97.94 272 SER A O 1
ATOM 2131 N N . THR A 1 273 ? 10.484 -24.875 -0.221 1 96.81 273 THR A N 1
ATOM 2132 C CA . THR A 1 273 ? 9.656 -26.062 -0.162 1 96.81 273 THR A CA 1
ATOM 2133 C C . THR A 1 273 ? 8.914 -26.281 -1.478 1 96.81 273 THR A C 1
ATOM 2135 O O . THR A 1 273 ? 7.762 -26.719 -1.482 1 96.81 273 THR A O 1
ATOM 2138 N N . GLY A 1 274 ? 9.523 -25.766 -2.578 1 98 274 GLY A N 1
ATOM 2139 C CA . GLY A 1 274 ? 8.992 -26 -3.912 1 98 274 GLY A CA 1
ATOM 2140 C C . GLY A 1 274 ? 8.031 -24.922 -4.371 1 98 274 GLY A C 1
ATOM 2141 O O . GLY A 1 274 ? 7.664 -24.875 -5.547 1 98 274 GLY A O 1
ATOM 2142 N N . HIS A 1 275 ? 7.703 -23.953 -3.525 1 98.44 275 HIS A N 1
ATOM 2143 C CA . HIS A 1 275 ? 6.664 -22.984 -3.826 1 98.44 275 HIS A CA 1
ATOM 2144 C C . HIS A 1 275 ? 7.113 -22.016 -4.918 1 98.44 275 HIS A C 1
ATOM 2146 O O . HIS A 1 275 ? 6.312 -21.609 -5.762 1 98.44 275 HIS A O 1
ATOM 2152 N N . VAL A 1 276 ? 8.367 -21.672 -4.969 1 98.62 276 VAL A N 1
ATOM 2153 C CA . VAL A 1 276 ? 8.852 -20.609 -5.855 1 98.62 276 VAL A CA 1
ATOM 2154 C C . VAL A 1 276 ? 8.648 -21.031 -7.309 1 98.62 276 VAL A C 1
ATOM 2156 O O . VAL A 1 276 ? 8.133 -20.25 -8.117 1 98.62 276 VAL A O 1
ATOM 2159 N N . LEU A 1 277 ? 9.062 -22.25 -7.629 1 98.75 277 LEU A N 1
ATOM 2160 C CA . LEU A 1 277 ? 8.891 -22.703 -9 1 98.75 277 LEU A CA 1
ATOM 2161 C C . LEU A 1 277 ? 7.414 -22.891 -9.336 1 98.75 277 LEU A C 1
ATOM 2163 O O . LEU A 1 277 ? 6.992 -22.609 -10.461 1 98.75 277 LEU A O 1
ATOM 2167 N N . ASP A 1 278 ? 6.656 -23.359 -8.383 1 98.44 278 ASP A N 1
ATOM 2168 C CA . ASP A 1 278 ? 5.215 -23.484 -8.57 1 98.44 278 ASP A CA 1
ATOM 2169 C C . ASP A 1 278 ? 4.574 -22.125 -8.828 1 98.44 278 ASP A C 1
ATOM 2171 O O . ASP A 1 278 ? 3.705 -22 -9.688 1 98.44 278 ASP A O 1
ATOM 2175 N N . PHE A 1 279 ? 4.984 -21.094 -8.086 1 98.75 279 PHE A N 1
ATOM 2176 C CA . PHE A 1 279 ? 4.531 -19.719 -8.297 1 98.75 279 PHE A CA 1
ATOM 2177 C C . PHE A 1 279 ? 4.863 -19.25 -9.711 1 98.75 279 PHE A C 1
ATOM 2179 O O . PHE A 1 279 ? 4.012 -18.688 -10.398 1 98.75 279 PHE A O 1
ATOM 2186 N N . ALA A 1 280 ? 6.062 -19.531 -10.102 1 98.81 280 ALA A N 1
ATOM 2187 C CA . ALA A 1 280 ? 6.488 -19.125 -11.438 1 98.81 280 ALA A CA 1
ATOM 2188 C C . ALA A 1 280 ? 5.641 -19.797 -12.516 1 98.81 280 ALA A C 1
ATOM 2190 O O . ALA A 1 280 ? 5.172 -19.141 -13.445 1 98.81 280 ALA A O 1
ATOM 2191 N N . ASN A 1 281 ? 5.453 -21.078 -12.352 1 98.69 281 ASN A N 1
ATOM 2192 C CA . ASN A 1 281 ? 4.629 -21.812 -13.312 1 98.69 281 ASN A CA 1
ATOM 2193 C C . ASN A 1 281 ? 3.221 -21.234 -13.398 1 98.69 281 ASN A C 1
ATOM 2195 O O . ASN A 1 281 ? 2.703 -21 -14.492 1 98.69 281 ASN A O 1
ATOM 2199 N N . THR A 1 282 ? 2.652 -20.984 -12.258 1 98.75 282 THR A N 1
ATOM 2200 C CA . THR A 1 282 ? 1.275 -20.5 -12.227 1 98.75 282 THR A CA 1
ATOM 2201 C C . THR A 1 282 ? 1.186 -19.094 -12.805 1 98.75 282 THR A C 1
ATOM 2203 O O . THR A 1 282 ? 0.191 -18.734 -13.445 1 98.75 282 THR A O 1
ATOM 2206 N N . ALA A 1 283 ? 2.195 -18.281 -12.641 1 98.81 283 ALA A N 1
ATOM 2207 C CA . ALA A 1 283 ? 2.217 -16.953 -13.25 1 98.81 283 ALA A CA 1
ATOM 2208 C C . ALA A 1 283 ? 2.16 -17.047 -14.766 1 98.81 283 ALA A C 1
ATOM 2210 O O . ALA A 1 283 ? 1.381 -16.344 -15.414 1 98.81 283 ALA A O 1
ATOM 2211 N N . PHE A 1 284 ? 2.973 -17.906 -15.312 1 98.75 284 PHE A N 1
ATOM 2212 C CA . PHE A 1 284 ? 2.973 -18.078 -16.766 1 98.75 284 PHE A CA 1
ATOM 2213 C C . PHE A 1 284 ? 1.643 -18.656 -17.234 1 98.75 284 PHE A C 1
ATOM 2215 O O . PHE A 1 284 ? 1.132 -18.25 -18.281 1 98.75 284 PHE A O 1
ATOM 2222 N N . GLU A 1 285 ? 1.094 -19.609 -16.484 1 98.62 285 GLU A N 1
ATOM 2223 C CA . GLU A 1 285 ? -0.216 -20.156 -16.828 1 98.62 285 GLU A CA 1
ATOM 2224 C C . GLU A 1 285 ? -1.291 -19.062 -16.781 1 98.62 285 GLU A C 1
ATOM 2226 O O . GLU A 1 285 ? -2.197 -19.047 -17.609 1 98.62 285 GLU A O 1
ATOM 2231 N N . SER A 1 286 ? -1.225 -18.203 -15.781 1 98.69 286 SER A N 1
ATOM 2232 C CA . SER A 1 286 ? -2.176 -17.109 -15.68 1 98.69 286 SER A CA 1
ATOM 2233 C C . SER A 1 286 ? -2.096 -16.188 -16.891 1 98.69 286 SER A C 1
ATOM 2235 O O . SER A 1 286 ? -3.121 -15.719 -17.391 1 98.69 286 SER A O 1
ATOM 2237 N N . LEU A 1 287 ? -0.894 -15.969 -17.375 1 98.56 287 LEU A N 1
ATOM 2238 C CA . LEU A 1 287 ? -0.699 -15.117 -18.547 1 98.56 287 LEU A CA 1
ATOM 2239 C C . LEU A 1 287 ? -1.299 -15.758 -19.781 1 98.56 287 LEU A C 1
ATOM 2241 O O . LEU A 1 287 ? -1.693 -15.062 -20.719 1 98.56 287 LEU A O 1
ATOM 2245 N N . GLU A 1 288 ? -1.385 -17.078 -19.844 1 97.88 288 GLU A N 1
ATOM 2246 C CA . GLU A 1 288 ? -2.051 -17.766 -20.938 1 97.88 288 GLU A CA 1
ATOM 2247 C C . GLU A 1 288 ? -3.539 -17.422 -20.984 1 97.88 288 GLU A C 1
ATOM 2249 O O . GLU A 1 288 ? -4.152 -17.438 -22.047 1 97.88 288 GLU A O 1
ATOM 2254 N N . HIS A 1 289 ? -4.066 -17.141 -19.828 1 98.12 289 HIS A N 1
ATOM 2255 C CA . HIS A 1 289 ? -5.48 -16.797 -19.75 1 98.12 289 HIS A CA 1
ATOM 2256 C C . HIS A 1 289 ? -5.703 -15.328 -20.078 1 98.12 289 HIS A C 1
ATOM 2258 O O . HIS A 1 289 ? -6.637 -14.984 -20.812 1 98.12 289 HIS A O 1
ATOM 2264 N N . VAL A 1 290 ? -4.848 -14.445 -19.578 1 97.62 290 VAL A N 1
ATOM 2265 C CA . VAL A 1 290 ? -5.188 -13.031 -19.609 1 97.62 290 VAL A CA 1
ATOM 2266 C C . VAL A 1 290 ? -4.41 -12.336 -20.734 1 97.62 290 VAL A C 1
ATOM 2268 O O . VAL A 1 290 ? -4.719 -11.203 -21.109 1 97.62 290 VAL A O 1
ATOM 2271 N N . GLY A 1 291 ? -3.363 -12.961 -21.25 1 97.06 291 GLY A N 1
ATOM 2272 C CA . GLY A 1 291 ? -2.607 -12.406 -22.359 1 97.06 291 GLY A CA 1
ATOM 2273 C C . GLY A 1 291 ? -1.205 -11.969 -21.984 1 97.06 291 GLY A C 1
ATOM 2274 O O . GLY A 1 291 ? -0.982 -11.5 -20.859 1 97.06 291 GLY A O 1
ATOM 2275 N N . TRP A 1 292 ? -0.295 -12.016 -22.922 1 97.12 292 TRP A N 1
ATOM 2276 C CA . TRP A 1 292 ? 1.125 -11.758 -22.703 1 97.12 292 TRP A CA 1
ATOM 2277 C C . TRP A 1 292 ? 1.392 -10.266 -22.562 1 97.12 292 TRP A C 1
ATOM 2279 O O . TRP A 1 292 ? 2.455 -9.859 -22.094 1 97.12 292 TRP A O 1
ATOM 2289 N N . ALA A 1 293 ? 0.456 -9.445 -23 1 95.44 293 ALA A N 1
ATOM 2290 C CA . ALA A 1 293 ? 0.631 -7.992 -22.953 1 95.44 293 ALA A CA 1
ATOM 2291 C C . ALA A 1 293 ? 0.851 -7.512 -21.531 1 95.44 293 ALA A C 1
ATOM 2293 O O . ALA A 1 293 ? 1.463 -6.461 -21.297 1 95.44 293 ALA A O 1
ATOM 2294 N N . GLN A 1 294 ? 0.464 -8.281 -20.547 1 94.94 294 GLN A N 1
ATOM 2295 C CA . GLN A 1 294 ? 0.573 -7.887 -19.141 1 94.94 294 GLN A CA 1
ATOM 2296 C C . GLN A 1 294 ? 1.803 -8.508 -18.484 1 94.94 294 GLN A C 1
ATOM 2298 O O . GLN A 1 294 ? 2.02 -8.352 -17.281 1 94.94 294 GLN A O 1
ATOM 2303 N N . ALA A 1 295 ? 2.621 -9.172 -19.203 1 97.31 295 ALA A N 1
ATOM 2304 C CA . ALA A 1 295 ? 3.709 -9.984 -18.672 1 97.31 295 ALA A CA 1
ATOM 2305 C C . ALA A 1 295 ? 4.699 -9.125 -17.891 1 97.31 295 ALA A C 1
ATOM 2307 O O . ALA A 1 295 ? 5.195 -9.531 -16.844 1 97.31 295 ALA A O 1
ATOM 2308 N N . GLY A 1 296 ? 5 -7.879 -18.422 1 94.56 296 GLY A N 1
ATOM 2309 C CA . GLY A 1 296 ? 5.957 -6.996 -17.781 1 94.56 296 GLY A CA 1
ATOM 2310 C C . GLY A 1 296 ? 5.574 -6.637 -16.359 1 94.56 296 GLY A C 1
ATOM 2311 O O . GLY A 1 296 ? 6.438 -6.512 -15.484 1 94.56 296 GLY A O 1
ATOM 2312 N N . GLU A 1 297 ? 4.32 -6.543 -16.094 1 94.69 297 GLU A N 1
ATOM 2313 C CA . GLU A 1 297 ? 3.82 -6.195 -14.758 1 94.69 297 GLU A CA 1
ATOM 2314 C C . GLU A 1 297 ? 3.625 -7.438 -13.898 1 94.69 297 GLU A C 1
ATOM 2316 O O . GLU A 1 297 ? 4.039 -7.469 -12.742 1 94.69 297 GLU A O 1
ATOM 2321 N N . ILE A 1 298 ? 3.086 -8.484 -14.461 1 97.56 298 ILE A N 1
ATOM 2322 C CA . ILE A 1 298 ? 2.668 -9.672 -13.719 1 97.56 298 ILE A CA 1
ATOM 2323 C C . ILE A 1 298 ? 3.896 -10.445 -13.25 1 97.56 298 ILE A C 1
ATOM 2325 O O . ILE A 1 298 ? 3.975 -10.859 -12.094 1 97.56 298 ILE A O 1
ATOM 2329 N N . LEU A 1 299 ? 4.891 -10.617 -14.078 1 98.12 299 LEU A N 1
ATOM 2330 C CA . LEU A 1 299 ? 6.016 -11.5 -13.781 1 98.12 299 LEU A CA 1
ATOM 2331 C C . LEU A 1 299 ? 6.941 -10.867 -12.75 1 98.12 299 LEU A C 1
ATOM 2333 O O . LEU A 1 299 ? 7.746 -11.562 -12.125 1 98.12 299 LEU A O 1
ATOM 2337 N N . THR A 1 300 ? 6.855 -9.547 -12.594 1 95.06 300 THR A N 1
ATOM 2338 C CA . THR A 1 300 ? 7.707 -8.898 -11.602 1 95.06 300 THR A CA 1
ATOM 2339 C C . THR A 1 300 ? 7.324 -9.344 -10.195 1 95.06 300 THR A C 1
ATOM 2341 O O . THR A 1 300 ? 8.141 -9.273 -9.273 1 95.06 300 THR A O 1
ATOM 2344 N N . GLY A 1 301 ? 6.094 -9.836 -10.008 1 97.75 301 GLY A N 1
ATOM 2345 C CA . GLY A 1 301 ? 5.668 -10.391 -8.727 1 97.75 301 GLY A CA 1
ATOM 2346 C C . GLY A 1 301 ? 6.477 -11.594 -8.297 1 97.75 301 GLY A C 1
ATOM 2347 O O . GLY A 1 301 ? 6.453 -11.984 -7.129 1 97.75 301 GLY A O 1
ATOM 2348 N N . LEU A 1 302 ? 7.23 -12.172 -9.164 1 98.56 302 LEU A N 1
ATOM 2349 C CA . LEU A 1 302 ? 7.977 -13.391 -8.883 1 98.56 302 LEU A CA 1
ATOM 2350 C C . LEU A 1 302 ? 9.344 -13.07 -8.289 1 98.56 302 LEU A C 1
ATOM 2352 O O . LEU A 1 302 ? 10.016 -13.961 -7.758 1 98.56 302 LEU A O 1
ATOM 2356 N N . VAL A 1 303 ? 9.781 -11.836 -8.398 1 98.44 303 VAL A N 1
ATOM 2357 C CA . VAL A 1 303 ? 11.148 -11.469 -8.039 1 98.44 303 VAL A CA 1
ATOM 2358 C C . VAL A 1 303 ? 11.352 -11.633 -6.535 1 98.44 303 VAL A C 1
ATOM 2360 O O . VAL A 1 303 ? 12.312 -12.258 -6.094 1 98.44 303 VAL A O 1
ATOM 2363 N N . GLU A 1 304 ? 10.398 -11.141 -5.75 1 98.19 304 GLU A N 1
ATOM 2364 C CA . GLU A 1 304 ? 10.555 -11.195 -4.297 1 98.19 304 GLU A CA 1
ATOM 2365 C C . GLU A 1 304 ? 10.641 -12.641 -3.809 1 98.19 304 GLU A C 1
ATOM 2367 O O . GLU A 1 304 ? 11.555 -13 -3.061 1 98.19 304 GLU A O 1
ATOM 2372 N N . PRO A 1 305 ? 9.734 -13.547 -4.242 1 98.44 305 PRO A N 1
ATOM 2373 C CA . PRO A 1 305 ? 9.867 -14.945 -3.828 1 98.44 305 PRO A CA 1
ATOM 2374 C C . PRO A 1 305 ? 11.203 -15.562 -4.25 1 98.44 305 PRO A C 1
ATOM 2376 O O . PRO A 1 305 ? 11.758 -16.391 -3.525 1 98.44 305 PRO A O 1
ATOM 2379 N N . LEU A 1 306 ? 11.727 -15.172 -5.332 1 98.69 306 LEU A N 1
ATOM 2380 C CA . LEU A 1 306 ? 12.977 -15.727 -5.824 1 98.69 306 LEU A CA 1
ATOM 2381 C C . LEU A 1 306 ? 14.156 -15.258 -4.973 1 98.69 306 LEU A C 1
ATOM 2383 O O . LEU A 1 306 ? 15 -16.062 -4.59 1 98.69 306 LEU A O 1
ATOM 2387 N N . VAL A 1 307 ? 14.164 -13.992 -4.605 1 98.38 307 VAL A N 1
ATOM 2388 C CA . VAL A 1 307 ? 15.352 -13.414 -3.973 1 98.38 307 VAL A CA 1
ATOM 2389 C C . VAL A 1 307 ? 15.32 -13.695 -2.473 1 98.38 307 VAL A C 1
ATOM 2391 O O . VAL A 1 307 ? 16.359 -13.672 -1.811 1 98.38 307 VAL A O 1
ATOM 2394 N N . THR A 1 308 ? 14.141 -14.031 -1.924 1 98.12 308 THR A N 1
ATOM 2395 C CA . THR A 1 308 ? 14.055 -14.25 -0.485 1 98.12 308 THR A CA 1
ATOM 2396 C C . THR A 1 308 ? 13.891 -15.742 -0.177 1 98.12 308 THR A C 1
ATOM 2398 O O . THR A 1 308 ? 13.727 -16.125 0.982 1 98.12 308 THR A O 1
ATOM 2401 N N . ALA A 1 309 ? 13.961 -16.578 -1.137 1 98.19 309 ALA A N 1
ATOM 2402 C CA . ALA A 1 309 ? 13.648 -18 -0.995 1 98.19 309 ALA A CA 1
ATOM 2403 C C . ALA A 1 309 ? 14.625 -18.688 -0.043 1 98.19 309 ALA A C 1
ATOM 2405 O O . ALA A 1 309 ? 15.82 -18.391 -0.055 1 98.19 309 ALA A O 1
ATOM 2406 N N . SER A 1 310 ? 14.094 -19.578 0.798 1 97.56 310 SER A N 1
ATOM 2407 C CA . SER A 1 310 ? 14.953 -20.531 1.487 1 97.56 310 SER A CA 1
ATOM 2408 C C . SER A 1 310 ? 15.523 -21.562 0.52 1 97.56 310 SER A C 1
ATOM 2410 O O . SER A 1 310 ? 14.82 -22.016 -0.384 1 97.56 310 SER A O 1
ATOM 2412 N N . ARG A 1 311 ? 16.734 -21.875 0.679 1 97 311 ARG A N 1
ATOM 2413 C CA . ARG A 1 311 ? 17.453 -22.75 -0.232 1 97 311 ARG A CA 1
ATOM 2414 C C . ARG A 1 311 ? 17.656 -24.125 0.393 1 97 311 ARG A C 1
ATOM 2416 O O . ARG A 1 311 ? 18.25 -24.234 1.473 1 97 311 ARG A O 1
ATOM 2423 N N . SER A 1 312 ? 17.234 -25.156 -0.315 1 96.38 312 SER A N 1
ATOM 2424 C CA . SER A 1 312 ? 17.219 -26.516 0.25 1 96.38 312 SER A CA 1
ATOM 2425 C C . SER A 1 312 ? 18.641 -27.047 0.406 1 96.38 312 SER A C 1
ATOM 2427 O O . SER A 1 312 ? 18.906 -27.875 1.277 1 96.38 312 SER A O 1
ATOM 2429 N N . ASP A 1 313 ? 19.578 -26.578 -0.352 1 95.75 313 ASP A N 1
ATOM 2430 C CA . ASP A 1 313 ? 20.953 -27.047 -0.246 1 95.75 313 ASP A CA 1
ATOM 2431 C C . ASP A 1 313 ? 21.609 -26.547 1.041 1 95.75 313 ASP A C 1
ATOM 2433 O O . ASP A 1 313 ? 22.672 -27.016 1.43 1 95.75 313 ASP A O 1
ATOM 2437 N N . GLU A 1 314 ? 20.906 -25.703 1.752 1 94.19 314 GLU A N 1
ATOM 2438 C CA . GLU A 1 314 ? 21.375 -25.203 3.039 1 94.19 314 GLU A CA 1
ATOM 2439 C C . GLU A 1 314 ? 20.672 -25.891 4.195 1 94.19 314 GLU A C 1
ATOM 2441 O O . GLU A 1 314 ? 20.859 -25.531 5.359 1 94.19 314 GLU A O 1
ATOM 2446 N N . ARG A 1 315 ? 19.891 -26.875 3.895 1 93.56 315 ARG A N 1
ATOM 2447 C CA . ARG A 1 315 ? 19.094 -27.562 4.918 1 93.56 315 ARG A CA 1
ATOM 2448 C C . ARG A 1 315 ? 19.672 -28.938 5.223 1 93.56 315 ARG A C 1
ATOM 2450 O O . ARG A 1 315 ? 20.125 -29.641 4.316 1 93.56 315 ARG A O 1
ATOM 2457 N N . SER A 1 316 ? 19.531 -29.375 6.445 1 94 316 SER A N 1
ATOM 2458 C CA . SER A 1 316 ? 20.062 -30.641 6.906 1 94 316 SER A CA 1
ATOM 2459 C C . SER A 1 316 ? 19.375 -31.812 6.211 1 94 316 SER A C 1
ATOM 2461 O O . SER A 1 316 ? 20.016 -32.844 5.922 1 94 316 SER A O 1
ATOM 2463 N N . ALA A 1 317 ? 18.156 -31.656 5.82 1 92.5 317 ALA A N 1
ATOM 2464 C CA . ALA A 1 317 ? 17.375 -32.75 5.23 1 92.5 317 ALA A CA 1
ATOM 2465 C C . ALA A 1 317 ? 17.922 -33.125 3.865 1 92.5 317 ALA A C 1
ATOM 2467 O O . ALA A 1 317 ? 17.781 -34.281 3.441 1 92.5 317 ALA A O 1
ATOM 2468 N N . TRP A 1 318 ? 18.625 -32.219 3.23 1 96.31 318 TRP A N 1
ATOM 2469 C CA . TRP A 1 318 ? 19.156 -32.5 1.894 1 96.31 318 TRP A CA 1
ATOM 2470 C C . TRP A 1 318 ? 20.625 -32.875 1.949 1 96.31 318 TRP A C 1
ATOM 2472 O O . TRP A 1 318 ? 21.203 -33.312 0.948 1 96.31 318 TRP A O 1
ATOM 2482 N N . ARG A 1 319 ? 21.203 -32.781 3.15 1 94.69 319 ARG A N 1
ATOM 2483 C CA . ARG A 1 319 ? 22.656 -32.969 3.262 1 94.69 319 ARG A CA 1
ATOM 2484 C C . ARG A 1 319 ? 22.953 -34.219 4.117 1 94.69 319 ARG A C 1
ATOM 2486 O O . ARG A 1 319 ? 24.047 -34.781 4.035 1 94.69 319 ARG A O 1
ATOM 2493 N N . ARG A 1 320 ? 22 -34.594 5.008 1 92.44 320 ARG A N 1
ATOM 2494 C CA . ARG A 1 320 ? 22.203 -35.688 5.926 1 92.44 320 ARG A CA 1
ATOM 2495 C C . ARG A 1 320 ? 20.969 -36.594 5.969 1 92.44 320 ARG A C 1
ATOM 2497 O O . ARG A 1 320 ? 19.844 -36.125 5.832 1 92.44 320 ARG A O 1
ATOM 2504 N N . PRO A 1 321 ? 21.016 -37.844 6.109 1 92.38 321 PRO A N 1
ATOM 2505 C CA . PRO A 1 321 ? 22.281 -38.562 6.246 1 92.38 321 PRO A CA 1
ATOM 2506 C C . PRO A 1 321 ? 23.016 -38.75 4.918 1 92.38 321 PRO A C 1
ATOM 2508 O O . PRO A 1 321 ? 24.234 -38.969 4.895 1 92.38 321 PRO A O 1
ATOM 2511 N N . VAL A 1 322 ? 22.266 -38.781 3.84 1 94.62 322 VAL A N 1
ATOM 2512 C CA . VAL A 1 322 ? 22.859 -38.812 2.508 1 94.62 322 VAL A CA 1
ATOM 2513 C C . VAL A 1 322 ? 22.922 -37.406 1.939 1 94.62 322 VAL A C 1
ATOM 2515 O O . VAL A 1 322 ? 21.938 -36.656 2 1 94.62 322 VAL A O 1
ATOM 2518 N N . ASP A 1 323 ? 24.094 -37.031 1.483 1 97.5 323 ASP A N 1
ATOM 2519 C CA . ASP A 1 323 ? 24.25 -35.688 0.909 1 97.5 323 ASP A CA 1
ATOM 2520 C C . ASP A 1 323 ? 23.719 -35.656 -0.521 1 97.5 323 ASP A C 1
ATOM 2522 O O . ASP A 1 323 ? 24.484 -35.812 -1.478 1 97.5 323 ASP A O 1
ATOM 2526 N N . LEU A 1 324 ? 22.484 -35.375 -0.68 1 98.19 324 LEU A N 1
ATOM 2527 C CA . LEU A 1 324 ? 21.828 -35.344 -1.98 1 98.19 324 LEU A CA 1
ATOM 2528 C C . LEU A 1 324 ? 22.422 -34.25 -2.854 1 98.19 324 LEU A C 1
ATOM 2530 O O . LEU A 1 324 ? 22.516 -34.406 -4.074 1 98.19 324 LEU A O 1
ATOM 2534 N N . VAL A 1 325 ? 22.828 -33.156 -2.217 1 98.12 325 VAL A N 1
ATOM 2535 C CA . VAL A 1 325 ? 23.375 -32 -2.941 1 98.12 325 VAL A CA 1
ATOM 2536 C C . VAL A 1 325 ? 24.688 -32.406 -3.617 1 98.12 325 VAL A C 1
ATOM 2538 O O . VAL A 1 325 ? 24.922 -32.062 -4.777 1 98.12 325 VAL A O 1
ATOM 2541 N N . ALA A 1 326 ? 25.406 -33.094 -2.902 1 97.56 326 ALA A N 1
ATOM 2542 C CA . ALA A 1 326 ? 26.672 -33.594 -3.467 1 97.56 326 ALA A CA 1
ATOM 2543 C C . ALA A 1 326 ? 26.422 -34.5 -4.656 1 97.56 326 ALA A C 1
ATOM 2545 O O . ALA A 1 326 ? 27.172 -34.469 -5.641 1 97.56 326 ALA A O 1
ATOM 2546 N N . LEU A 1 327 ? 25.453 -35.406 -4.555 1 97.94 327 LEU A N 1
ATOM 2547 C CA . LEU A 1 327 ? 25.094 -36.281 -5.652 1 97.94 327 LEU A CA 1
ATOM 2548 C C . LEU A 1 327 ? 24.703 -35.5 -6.895 1 97.94 327 LEU A C 1
ATOM 2550 O O . LEU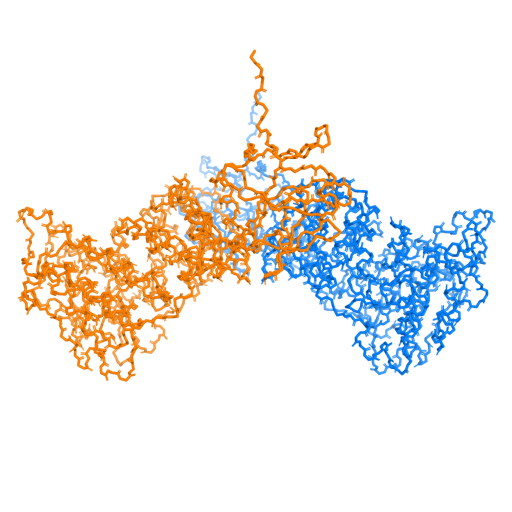 A 1 327 ? 25.109 -35.812 -8.008 1 97.94 327 LEU A O 1
ATOM 2554 N N . LEU A 1 328 ? 23.938 -34.469 -6.699 1 98.31 328 LEU A N 1
ATOM 2555 C CA . LEU A 1 328 ? 23.484 -33.625 -7.801 1 98.31 328 LEU A CA 1
ATOM 2556 C C . LEU A 1 328 ? 24.656 -32.844 -8.414 1 98.31 328 LEU A C 1
ATOM 2558 O O . LEU A 1 328 ? 24.75 -32.75 -9.641 1 98.31 328 LEU A O 1
ATOM 2562 N N . GLU A 1 329 ? 25.531 -32.312 -7.574 1 97.94 329 GLU A N 1
ATOM 2563 C CA . GLU A 1 329 ? 26.688 -31.547 -8.039 1 97.94 329 GLU A CA 1
ATOM 2564 C C . GLU A 1 329 ? 27.562 -32.375 -8.969 1 97.94 329 GLU A C 1
ATOM 2566 O O . GLU A 1 329 ? 28.094 -31.875 -9.961 1 97.94 329 GLU A O 1
ATOM 2571 N N . GLU A 1 330 ? 27.656 -33.562 -8.625 1 97.44 330 GLU A N 1
ATOM 2572 C CA . GLU A 1 330 ? 28.484 -34.469 -9.43 1 97.44 330 GLU A CA 1
ATOM 2573 C C . GLU A 1 330 ? 27.922 -34.594 -10.844 1 97.44 330 GLU A C 1
ATOM 2575 O O . GLU A 1 330 ? 28.672 -34.625 -11.82 1 97.44 330 GLU A O 1
ATOM 2580 N N . VAL A 1 331 ? 26.641 -34.719 -10.922 1 98.25 331 VAL A N 1
ATOM 2581 C CA . VAL A 1 331 ? 25.984 -34.875 -12.211 1 98.25 331 VAL A CA 1
ATOM 2582 C C . VAL A 1 331 ? 25.984 -33.562 -12.969 1 98.25 331 VAL A C 1
ATOM 2584 O O . VAL A 1 331 ? 26.109 -33.531 -14.195 1 98.25 331 VAL A O 1
ATOM 2587 N N . TYR A 1 332 ? 25.828 -32.438 -12.258 1 98.06 332 TYR A N 1
ATOM 2588 C CA . TYR A 1 332 ? 25.625 -31.125 -12.859 1 98.06 332 TYR A CA 1
ATOM 2589 C C . TYR A 1 332 ? 26.953 -30.547 -13.352 1 98.06 332 TYR A C 1
ATOM 2591 O O . TYR A 1 332 ? 26.953 -29.656 -14.219 1 98.06 332 TYR A O 1
ATOM 2599 N N . GLY A 1 333 ? 28.047 -30.953 -12.898 1 96.62 333 GLY A N 1
ATOM 2600 C CA . GLY A 1 333 ? 29.328 -30.422 -13.312 1 96.62 333 GLY A CA 1
ATOM 2601 C C . GLY A 1 333 ? 30.109 -29.797 -12.18 1 96.62 333 GLY A C 1
ATOM 2602 O O . GLY A 1 333 ? 30.891 -28.859 -12.391 1 96.62 333 GLY A O 1
ATOM 2603 N N . GLY A 1 334 ? 29.812 -30.094 -10.969 1 95.94 334 GLY A N 1
ATOM 2604 C CA . GLY A 1 334 ? 30.656 -29.703 -9.859 1 95.94 334 GLY A CA 1
ATOM 2605 C C . GLY A 1 334 ? 30.031 -28.641 -8.977 1 95.94 334 GLY A C 1
ATOM 2606 O O . GLY A 1 334 ? 30.578 -28.297 -7.922 1 95.94 334 GLY A O 1
ATOM 2607 N N . ASP A 1 335 ? 28.984 -28.141 -9.43 1 95.81 335 ASP A N 1
ATOM 2608 C CA . ASP A 1 335 ? 28.281 -27.109 -8.68 1 95.81 335 ASP A CA 1
ATOM 2609 C C . ASP A 1 335 ? 26.766 -27.266 -8.812 1 95.81 335 ASP A C 1
ATOM 2611 O O . ASP A 1 335 ? 26.266 -27.688 -9.867 1 95.81 335 ASP A O 1
ATOM 2615 N N . ILE A 1 336 ? 26.047 -26.828 -7.801 1 96.12 336 ILE A N 1
ATOM 2616 C CA . ILE A 1 336 ? 24.609 -27.094 -7.746 1 96.12 336 ILE A CA 1
ATOM 2617 C C . ILE A 1 336 ? 23.891 -26.234 -8.789 1 96.12 336 ILE A C 1
ATOM 2619 O O . ILE A 1 336 ? 22.797 -26.578 -9.227 1 96.12 336 ILE A O 1
ATOM 2623 N N . SER A 1 337 ? 24.547 -25.094 -9.219 1 96.44 337 SER A N 1
ATOM 2624 C CA . SER A 1 337 ? 23.922 -24.219 -10.203 1 96.44 337 SER A CA 1
ATOM 2625 C C . SER A 1 337 ? 24.469 -24.469 -11.602 1 96.44 337 SER A C 1
ATOM 2627 O O . SER A 1 337 ? 24.062 -23.828 -12.57 1 96.44 337 SER A O 1
ATOM 2629 N N . ALA A 1 338 ? 25.344 -25.375 -11.781 1 96.94 338 ALA A N 1
ATOM 2630 C CA . ALA A 1 338 ? 26 -25.656 -13.062 1 96.94 338 ALA A CA 1
ATOM 2631 C C . ALA A 1 338 ? 25.109 -26.531 -13.945 1 96.94 338 ALA A C 1
ATOM 2633 O O . ALA A 1 338 ? 24.172 -27.172 -13.461 1 96.94 338 ALA A O 1
ATOM 2634 N N . THR A 1 339 ? 25.375 -26.5 -15.281 1 97.81 339 THR A N 1
ATOM 2635 C CA . THR A 1 339 ? 24.625 -27.328 -16.219 1 97.81 339 THR A CA 1
ATOM 2636 C C . THR A 1 339 ? 25.578 -28.078 -17.156 1 97.81 339 THR A C 1
ATOM 2638 O O . THR A 1 339 ? 25.125 -28.812 -18.031 1 97.81 339 THR A O 1
ATOM 2641 N N . SER A 1 340 ? 26.844 -27.859 -16.969 1 97.75 340 SER A N 1
ATOM 2642 C CA . SER A 1 340 ? 27.812 -28.406 -17.922 1 97.75 340 SER A CA 1
ATOM 2643 C C . SER A 1 340 ? 27.703 -29.922 -17.984 1 97.75 340 SER A C 1
ATOM 2645 O O . SER A 1 340 ? 27.75 -30.516 -19.078 1 97.75 340 SER A O 1
ATOM 2647 N N . GLY A 1 341 ? 27.594 -30.578 -16.828 1 98.19 341 GLY A N 1
ATOM 2648 C CA . GLY A 1 341 ? 27.422 -32.031 -16.812 1 98.19 341 GLY A CA 1
ATOM 2649 C C . GLY A 1 341 ? 26.156 -32.469 -17.5 1 98.19 341 GLY A C 1
ATOM 2650 O O . GLY A 1 341 ? 26.156 -33.469 -18.234 1 98.19 341 GLY A O 1
ATOM 2651 N N . LEU A 1 342 ? 25.109 -31.812 -17.281 1 98.38 342 LEU A N 1
ATOM 2652 C CA . LEU A 1 342 ? 23.828 -32.125 -17.891 1 98.38 342 LEU A CA 1
ATOM 2653 C C . LEU A 1 342 ? 23.875 -31.891 -19.406 1 98.38 342 LEU A C 1
ATOM 2655 O O . LEU A 1 342 ? 23.281 -32.656 -20.172 1 98.38 342 LEU A O 1
ATOM 2659 N N . GLU A 1 343 ? 24.547 -30.812 -19.812 1 97.94 343 GLU A N 1
ATOM 2660 C CA . GLU A 1 343 ? 24.719 -30.516 -21.234 1 97.94 343 GLU A CA 1
ATOM 2661 C C . GLU A 1 343 ? 25.484 -31.641 -21.938 1 97.94 343 GLU A C 1
ATOM 2663 O O . GLU A 1 343 ? 25.141 -32.031 -23.062 1 97.94 343 GLU A O 1
ATOM 2668 N N . GLU A 1 344 ? 26.469 -32.094 -21.281 1 97.56 344 GLU A N 1
ATOM 2669 C CA . GLU A 1 344 ? 27.234 -33.188 -21.828 1 97.56 344 GLU A CA 1
ATOM 2670 C C . GLU A 1 344 ? 26.375 -34.438 -21.984 1 97.56 344 GLU A C 1
ATOM 2672 O O . GLU A 1 344 ? 26.406 -35.094 -23.031 1 97.56 344 GLU A O 1
ATOM 2677 N N . LEU A 1 345 ? 25.672 -34.812 -20.938 1 97.75 345 LEU A N 1
ATOM 2678 C CA . LEU A 1 345 ? 24.781 -35.969 -20.984 1 97.75 345 LEU A CA 1
ATOM 2679 C C . LEU A 1 345 ? 23.75 -35.812 -22.094 1 97.75 345 LEU A C 1
ATOM 2681 O O . LEU A 1 345 ? 23.531 -36.75 -22.859 1 97.75 345 LEU A O 1
ATOM 2685 N N . ALA A 1 346 ? 23.156 -34.625 -22.219 1 97 346 ALA A N 1
ATOM 2686 C CA . ALA A 1 346 ? 22.109 -34.375 -23.219 1 97 346 ALA A CA 1
ATOM 2687 C C . ALA A 1 346 ? 22.672 -34.469 -24.625 1 97 346 ALA A C 1
ATOM 2689 O O . ALA A 1 346 ? 21.984 -34.938 -25.547 1 97 346 ALA A O 1
ATOM 2690 N N . SER A 1 347 ? 23.875 -34.062 -24.797 1 96.44 347 SER A N 1
ATOM 2691 C CA . SER A 1 347 ? 24.531 -34.125 -26.094 1 96.44 347 SER A CA 1
ATOM 2692 C C . SER A 1 347 ? 24.75 -35.562 -26.547 1 96.44 347 SER A C 1
ATOM 2694 O O . SER A 1 347 ? 24.688 -35.844 -27.734 1 96.44 347 SER A O 1
ATOM 2696 N N . GLU A 1 348 ? 25 -36.375 -25.641 1 95.25 348 GLU A N 1
ATOM 2697 C CA . GLU A 1 348 ? 25.203 -37.812 -25.938 1 95.25 348 GLU A CA 1
ATOM 2698 C C . GLU A 1 348 ? 23.922 -38.438 -26.453 1 95.25 348 GLU A C 1
ATOM 2700 O O . GLU A 1 348 ? 23.969 -39.344 -27.297 1 95.25 348 GLU A O 1
ATOM 2705 N N . GLY A 1 349 ? 22.938 -38.094 -25.875 1 91.38 349 GLY A N 1
ATOM 2706 C CA . GLY A 1 349 ? 21.656 -38.656 -26.25 1 91.38 349 GLY A CA 1
ATOM 2707 C C . GLY A 1 349 ? 20.938 -37.906 -27.344 1 91.38 349 GLY A C 1
ATOM 2708 O O . GLY A 1 349 ? 19.781 -38.188 -27.656 1 91.38 349 GLY A O 1
ATOM 2709 N N . ALA A 1 350 ? 21.75 -36.969 -27.938 1 85.31 350 ALA A N 1
ATOM 2710 C CA . ALA A 1 350 ? 21.125 -36.094 -28.922 1 85.31 350 ALA A CA 1
ATOM 2711 C C . ALA A 1 350 ? 20.625 -36.875 -30.125 1 85.31 350 ALA A C 1
ATOM 2713 O O . ALA A 1 350 ? 21.297 -37.781 -30.594 1 85.31 350 ALA A O 1
ATOM 2714 N N . GLU A 1 351 ? 19.406 -36.875 -30.625 1 85.56 351 GLU A N 1
ATOM 2715 C CA . GLU A 1 351 ? 18.812 -37.469 -31.828 1 85.56 351 GLU A CA 1
ATOM 2716 C C . GLU A 1 351 ? 18.328 -38.875 -31.578 1 85.56 351 GLU A C 1
ATOM 2718 O O . GLU A 1 351 ? 18.109 -39.656 -32.531 1 85.56 351 GLU A O 1
ATOM 2723 N N . THR A 1 352 ? 18.344 -39.219 -30.266 1 89.5 352 THR A N 1
ATOM 2724 C CA . THR A 1 352 ? 17.812 -40.531 -29.938 1 89.5 352 THR A CA 1
ATOM 2725 C C . THR A 1 352 ? 16.453 -40.406 -29.266 1 89.5 352 THR A C 1
ATOM 2727 O O . THR A 1 352 ? 16.234 -39.531 -28.438 1 89.5 352 THR A O 1
ATOM 2730 N N . ALA A 1 353 ? 15.648 -41.219 -29.75 1 90.88 353 ALA A N 1
ATOM 2731 C CA . ALA A 1 353 ? 14.359 -41.312 -29.078 1 90.88 353 ALA A CA 1
ATOM 2732 C C . ALA A 1 353 ? 14.484 -42.094 -27.766 1 90.88 353 ALA A C 1
ATOM 2734 O O . ALA A 1 353 ? 15.188 -43.094 -27.719 1 90.88 353 ALA A O 1
ATOM 2735 N N . TRP A 1 354 ? 13.844 -41.562 -26.734 1 93.38 354 TRP A N 1
ATOM 2736 C CA . TRP A 1 354 ? 13.977 -42.156 -25.406 1 93.38 354 TRP A CA 1
ATOM 2737 C C . TRP A 1 354 ? 12.672 -42.844 -25 1 93.38 354 TRP A C 1
ATOM 2739 O O . TRP A 1 354 ? 11.586 -42.312 -25.25 1 93.38 354 TRP A O 1
ATOM 2749 N N . ALA A 1 355 ? 12.82 -44.031 -24.359 1 91.06 355 ALA A N 1
ATOM 2750 C CA . ALA A 1 355 ? 11.742 -44.719 -23.656 1 91.06 355 ALA A CA 1
ATOM 2751 C C . ALA A 1 355 ? 12.156 -45.094 -22.234 1 91.06 355 ALA A C 1
ATOM 2753 O O . ALA A 1 355 ? 13.297 -45.5 -22 1 91.06 355 ALA A O 1
ATOM 2754 N N . PRO A 1 356 ? 11.281 -44.875 -21.359 1 92.56 356 PRO A N 1
ATOM 2755 C CA . PRO A 1 356 ? 11.641 -45.219 -19.984 1 92.56 356 PRO A CA 1
ATOM 2756 C C . PRO A 1 356 ? 12 -46.688 -19.828 1 92.56 356 PRO A C 1
ATOM 2758 O O . PRO A 1 356 ? 11.297 -47.562 -20.344 1 92.56 356 PRO A O 1
ATOM 2761 N N . PRO A 1 357 ? 13.062 -46.969 -19.188 1 92.81 357 PRO A N 1
ATOM 2762 C CA . PRO A 1 357 ? 13.414 -48.375 -18.938 1 92.81 357 PRO A CA 1
ATOM 2763 C C . PRO A 1 357 ? 12.438 -49.062 -17.984 1 92.81 357 PRO A C 1
ATOM 2765 O O . PRO A 1 357 ? 11.766 -48.375 -17.188 1 92.81 357 PRO A O 1
ATOM 2768 N N . ASP A 1 358 ? 12.523 -50.406 -18.047 1 90.5 358 ASP A N 1
ATOM 2769 C CA . ASP A 1 358 ? 11.711 -51.188 -17.125 1 90.5 358 ASP A CA 1
ATOM 2770 C C . ASP A 1 358 ? 12.133 -50.938 -15.68 1 90.5 358 ASP A C 1
ATOM 2772 O O . ASP A 1 358 ? 13.328 -50.906 -15.375 1 90.5 358 ASP A O 1
ATOM 2776 N N . GLY A 1 359 ? 11.211 -50.594 -14.828 1 93.62 359 GLY A N 1
ATOM 2777 C CA . GLY A 1 359 ? 11.484 -50.438 -13.406 1 93.62 359 GLY A CA 1
ATOM 2778 C C . GLY A 1 359 ? 11.828 -49.031 -13 1 93.62 359 GLY A C 1
ATOM 2779 O O . GLY A 1 359 ? 12.18 -48.781 -11.844 1 93.62 359 GLY A O 1
ATOM 2780 N N . LEU A 1 360 ? 11.805 -48.125 -13.961 1 96.44 360 LEU A N 1
ATOM 2781 C CA . LEU A 1 360 ? 12.156 -46.75 -13.641 1 96.44 360 LEU A CA 1
ATOM 2782 C C . LEU A 1 360 ? 11.289 -46.219 -12.508 1 96.44 360 LEU A C 1
ATOM 2784 O O . LEU A 1 360 ? 11.789 -45.562 -11.594 1 96.44 360 LEU A O 1
ATOM 2788 N N . GLN A 1 361 ? 10.008 -46.469 -12.57 1 96.44 361 GLN A N 1
ATOM 2789 C CA . GLN A 1 361 ? 9.094 -46 -11.531 1 96.44 361 GLN A CA 1
ATOM 2790 C C . GLN A 1 361 ? 9.445 -46.625 -10.18 1 96.44 361 GLN A C 1
ATOM 2792 O O . GLN A 1 361 ? 9.398 -45.938 -9.148 1 96.44 361 GLN A O 1
ATOM 2797 N N . GLU A 1 362 ? 9.812 -47.875 -10.195 1 96.25 362 GLU A N 1
ATOM 2798 C CA . GLU A 1 362 ? 10.234 -48.531 -8.969 1 96.25 362 GLU A CA 1
ATOM 2799 C C . GLU A 1 362 ? 11.5 -47.906 -8.398 1 96.25 362 GLU A C 1
ATOM 2801 O O . GLU A 1 362 ? 11.617 -47.75 -7.184 1 96.25 362 GLU A O 1
ATOM 2806 N N . THR A 1 363 ? 12.375 -47.594 -9.281 1 98.12 363 THR A N 1
ATOM 2807 C CA . THR A 1 363 ? 13.609 -46.938 -8.859 1 98.12 363 THR A CA 1
ATOM 2808 C C . THR A 1 363 ? 13.32 -45.562 -8.258 1 98.12 363 THR A C 1
ATOM 2810 O O . THR A 1 363 ? 13.836 -45.219 -7.184 1 98.12 363 THR A O 1
ATOM 2813 N N . LEU A 1 364 ? 12.5 -44.75 -8.906 1 98.25 364 LEU A N 1
ATOM 2814 C CA . LEU A 1 364 ? 12.164 -43.406 -8.461 1 98.25 364 LEU A CA 1
ATOM 2815 C C . LEU A 1 364 ? 11.469 -43.438 -7.102 1 98.25 364 LEU A C 1
ATOM 2817 O O . LEU A 1 364 ? 11.617 -42.5 -6.301 1 98.25 364 LEU A O 1
ATOM 2821 N N . LEU A 1 365 ? 10.688 -44.5 -6.816 1 97.44 365 LEU A N 1
ATOM 2822 C CA . LEU A 1 365 ? 9.938 -44.625 -5.574 1 97.44 365 LEU A CA 1
ATOM 2823 C C . LEU A 1 365 ? 10.75 -45.375 -4.523 1 97.44 365 LEU A C 1
ATOM 2825 O O . LEU A 1 365 ? 10.266 -45.625 -3.414 1 97.44 365 LEU A O 1
ATOM 2829 N N . GLY A 1 366 ? 11.984 -45.719 -4.863 1 95.94 366 GLY A N 1
ATOM 2830 C CA . GLY A 1 366 ? 12.828 -46.531 -4.012 1 95.94 366 GLY A CA 1
ATOM 2831 C C . GLY A 1 366 ? 13.508 -45.75 -2.904 1 95.94 366 GLY A C 1
ATOM 2832 O O . GLY A 1 366 ? 13.188 -44.562 -2.688 1 95.94 366 GLY A O 1
ATOM 2833 N N . ASP A 1 367 ? 14.453 -46.406 -2.168 1 95.62 367 ASP A N 1
ATOM 2834 C CA . ASP A 1 367 ? 15.07 -45.812 -0.986 1 95.62 367 ASP A CA 1
ATOM 2835 C C . ASP A 1 367 ? 16.578 -45.594 -1.198 1 95.62 367 ASP A C 1
ATOM 2837 O O . ASP A 1 367 ? 17.312 -45.406 -0.238 1 95.62 367 ASP A O 1
ATOM 2841 N N . ASP A 1 368 ? 17 -45.656 -2.455 1 97.25 368 ASP A N 1
ATOM 2842 C CA . ASP A 1 368 ? 18.406 -45.469 -2.803 1 97.25 368 ASP A CA 1
ATOM 2843 C C . ASP A 1 368 ? 18.578 -44.219 -3.682 1 97.25 368 ASP A C 1
ATOM 2845 O O . ASP A 1 368 ? 18.453 -44.312 -4.906 1 97.25 368 ASP A O 1
ATOM 2849 N N . PRO A 1 369 ? 18.984 -43.156 -3.049 1 97.56 369 PRO A N 1
ATOM 2850 C CA . PRO A 1 369 ? 19.062 -41.906 -3.818 1 97.56 369 PRO A CA 1
ATOM 2851 C C . PRO A 1 369 ? 20.141 -41.938 -4.887 1 97.56 369 PRO A C 1
ATOM 2853 O O . PRO A 1 369 ? 20.016 -41.281 -5.93 1 97.56 369 PRO A O 1
ATOM 2856 N N . GLU A 1 370 ? 21.203 -42.656 -4.684 1 98 370 GLU A N 1
ATOM 2857 C CA . GLU A 1 370 ? 22.234 -42.781 -5.707 1 98 370 GLU A CA 1
ATOM 2858 C C . GLU A 1 370 ? 21.688 -43.469 -6.953 1 98 370 GLU A C 1
ATOM 2860 O O . GLU A 1 370 ? 21.969 -43.062 -8.078 1 98 370 GLU A O 1
ATOM 2865 N N . ALA A 1 371 ? 20.969 -44.5 -6.719 1 98.31 371 ALA A N 1
ATOM 2866 C CA . ALA A 1 371 ? 20.344 -45.219 -7.828 1 98.31 371 ALA A CA 1
ATOM 2867 C C . ALA A 1 371 ? 19.375 -44.344 -8.578 1 98.31 371 ALA A C 1
ATOM 2869 O O . ALA A 1 371 ? 19.25 -44.406 -9.805 1 98.31 371 ALA A O 1
ATOM 2870 N N . ILE A 1 372 ? 18.672 -43.562 -7.836 1 98.62 372 ILE A N 1
ATOM 2871 C CA . ILE A 1 372 ? 17.703 -42.625 -8.43 1 98.62 372 ILE A CA 1
ATOM 2872 C C . ILE A 1 372 ? 18.422 -41.625 -9.312 1 98.62 372 ILE A C 1
ATOM 2874 O O . ILE A 1 372 ? 18.062 -41.438 -10.484 1 98.62 372 ILE A O 1
ATOM 2878 N N . VAL A 1 373 ? 19.453 -40.938 -8.805 1 98.62 373 VAL A N 1
ATOM 2879 C CA . VAL A 1 373 ? 20.203 -39.938 -9.531 1 98.62 373 VAL A CA 1
ATOM 2880 C C . VAL A 1 373 ? 20.891 -40.562 -10.75 1 98.62 373 VAL A C 1
ATOM 2882 O O . VAL A 1 373 ? 20.891 -39.969 -11.836 1 98.62 373 VAL A O 1
ATOM 2885 N N . ASP A 1 374 ? 21.375 -41.781 -10.57 1 98.31 374 ASP A N 1
ATOM 2886 C CA . ASP A 1 374 ? 22 -42.469 -11.68 1 98.31 374 ASP A CA 1
ATOM 2887 C C . ASP A 1 374 ? 21 -42.781 -12.781 1 98.31 374 ASP A C 1
ATOM 2889 O O . ASP A 1 374 ? 21.312 -42.656 -13.969 1 98.31 374 ASP A O 1
ATOM 2893 N N . ALA A 1 375 ? 19.906 -43.25 -12.359 1 98.56 375 ALA A N 1
ATOM 2894 C CA . ALA A 1 375 ? 18.859 -43.594 -13.336 1 98.56 375 ALA A CA 1
ATOM 2895 C C . ALA A 1 375 ? 18.469 -42.344 -14.148 1 98.56 375 ALA A C 1
ATOM 2897 O O . ALA A 1 375 ? 18.234 -42.438 -15.352 1 98.56 375 ALA A O 1
ATOM 2898 N N . LEU A 1 376 ? 18.359 -41.219 -13.5 1 98.75 376 LEU A N 1
ATOM 2899 C CA . LEU A 1 376 ? 18 -39.969 -14.188 1 98.75 376 LEU A CA 1
ATOM 2900 C C . LEU A 1 376 ? 19.125 -39.562 -15.133 1 98.75 376 LEU A C 1
ATOM 2902 O O . LEU A 1 376 ? 18.859 -39.156 -16.266 1 98.75 376 LEU A O 1
ATOM 2906 N N . ALA A 1 377 ? 20.344 -39.594 -14.656 1 98.62 377 ALA A N 1
ATOM 2907 C CA . ALA A 1 377 ? 21.484 -39.25 -15.5 1 98.62 377 ALA A CA 1
ATOM 2908 C C . ALA A 1 377 ? 21.547 -40.125 -16.734 1 98.62 377 ALA A C 1
ATOM 2910 O O . ALA A 1 377 ? 21.797 -39.656 -17.844 1 98.62 377 ALA A O 1
ATOM 2911 N N . ASP A 1 378 ? 21.328 -41.406 -16.516 1 98.06 378 ASP A N 1
ATOM 2912 C CA . ASP A 1 378 ? 21.328 -42.344 -17.609 1 98.06 378 ASP A CA 1
ATOM 2913 C C . ASP A 1 378 ? 20.219 -42.062 -18.609 1 98.06 378 ASP A C 1
ATOM 2915 O O . ASP A 1 378 ? 20.391 -42.219 -19.828 1 98.06 378 ASP A O 1
ATOM 2919 N N . ALA A 1 379 ? 19.094 -41.719 -18.078 1 98.19 379 ALA A N 1
ATOM 2920 C CA . ALA A 1 379 ? 17.984 -41.344 -18.953 1 98.19 379 ALA A CA 1
ATOM 2921 C C . ALA A 1 379 ? 18.359 -40.156 -19.844 1 98.19 379 ALA A C 1
ATOM 2923 O O . ALA A 1 379 ? 18.078 -40.188 -21.047 1 98.19 379 ALA A O 1
ATOM 2924 N N . VAL A 1 380 ? 18.984 -39.094 -19.266 1 98.06 380 VAL A N 1
ATOM 2925 C CA . VAL A 1 380 ? 19.406 -37.938 -20.047 1 98.06 380 VAL A CA 1
ATOM 2926 C C . VAL A 1 380 ? 20.406 -38.375 -21.109 1 98.06 380 VAL A C 1
ATOM 2928 O O . VAL A 1 380 ? 20.281 -38 -22.266 1 98.06 380 VAL A O 1
ATOM 2931 N N . ARG A 1 381 ? 21.312 -39.219 -20.75 1 97.38 381 ARG A N 1
ATOM 2932 C CA . ARG A 1 381 ? 22.344 -39.719 -21.641 1 97.38 381 ARG A CA 1
ATOM 2933 C C . ARG A 1 381 ? 21.734 -40.5 -22.797 1 97.38 381 ARG A C 1
ATOM 2935 O O . ARG A 1 381 ? 22.25 -40.469 -23.922 1 97.38 381 ARG A O 1
ATOM 2942 N N . SER A 1 382 ? 20.672 -41.094 -22.5 1 97.06 382 SER A N 1
ATOM 2943 C CA . SER A 1 382 ? 20.016 -41.969 -23.484 1 97.06 382 SER A CA 1
ATOM 2944 C C . SER A 1 382 ? 19.031 -41.188 -24.328 1 97.06 382 SER A C 1
ATOM 2946 O O . SER A 1 382 ? 18.297 -41.75 -25.141 1 97.06 382 SER A O 1
ATOM 2948 N N . GLY A 1 383 ? 18.906 -39.875 -24 1 96.62 383 GLY A N 1
ATOM 2949 C CA . GLY A 1 383 ? 18.156 -39.031 -24.922 1 96.62 383 GLY A CA 1
ATOM 2950 C C . GLY A 1 383 ? 16.844 -38.562 -24.344 1 96.62 383 GLY A C 1
ATOM 2951 O O . GLY A 1 383 ? 16.047 -37.938 -25.062 1 96.62 383 GLY A O 1
ATOM 2952 N N . ALA A 1 384 ? 16.547 -38.875 -23.125 1 97.19 384 ALA A N 1
ATOM 2953 C CA . ALA A 1 384 ? 15.312 -38.375 -22.531 1 97.19 384 ALA A CA 1
ATOM 2954 C C . ALA A 1 384 ? 15.273 -36.844 -22.516 1 97.19 384 ALA A C 1
ATOM 2956 O O . ALA A 1 384 ? 16.203 -36.188 -22.031 1 97.19 384 ALA A O 1
ATOM 2957 N N . THR A 1 385 ? 14.242 -36.25 -23.078 1 97 385 THR A N 1
ATOM 2958 C CA . THR A 1 385 ? 14.039 -34.812 -22.984 1 97 385 THR A CA 1
ATOM 2959 C C . THR A 1 385 ? 13.625 -34.406 -21.578 1 97 385 THR A C 1
ATOM 2961 O O . THR A 1 385 ? 13.25 -35.25 -20.766 1 97 385 THR A O 1
ATOM 2964 N N . THR A 1 386 ? 13.734 -33.125 -21.297 1 97.88 386 THR A N 1
ATOM 2965 C CA . THR A 1 386 ? 13.281 -32.625 -20 1 97.88 386 THR A CA 1
ATOM 2966 C C . THR A 1 386 ? 11.812 -32.969 -19.781 1 97.88 386 THR A C 1
ATOM 2968 O O . THR A 1 386 ? 11.438 -33.375 -18.672 1 97.88 386 THR A O 1
ATOM 2971 N N . GLU A 1 387 ? 10.938 -32.844 -20.766 1 97.44 387 GLU A N 1
ATOM 2972 C CA . GLU A 1 387 ? 9.508 -33.094 -20.625 1 97.44 387 GLU A CA 1
ATOM 2973 C C . GLU A 1 387 ? 9.227 -34.562 -20.344 1 97.44 387 GLU A C 1
ATOM 2975 O O . GLU A 1 387 ? 8.414 -34.875 -19.469 1 97.44 387 GLU A O 1
ATOM 2980 N N . GLU A 1 388 ? 9.914 -35.438 -21.078 1 95.94 388 GLU A N 1
ATOM 2981 C CA . GLU A 1 388 ? 9.719 -36.875 -20.891 1 95.94 388 GLU A CA 1
ATOM 2982 C C . GLU A 1 388 ? 10.117 -37.312 -19.484 1 95.94 388 GLU A C 1
ATOM 2984 O O . GLU A 1 388 ? 9.398 -38.094 -18.844 1 95.94 388 GLU A O 1
ATOM 2989 N N . LEU A 1 389 ? 11.234 -36.844 -19.094 1 97.75 389 LEU A N 1
ATOM 2990 C CA . LEU A 1 389 ? 11.719 -37.219 -17.766 1 97.75 389 LEU A CA 1
ATOM 2991 C C . LEU A 1 389 ? 10.844 -36.625 -16.672 1 97.75 389 LEU A C 1
ATOM 2993 O O . LEU A 1 389 ? 10.578 -37.281 -15.656 1 97.75 389 LEU A O 1
ATOM 2997 N N . ALA A 1 390 ? 10.453 -35.375 -16.875 1 98.56 390 ALA A N 1
ATOM 2998 C CA . ALA A 1 390 ? 9.555 -34.719 -15.914 1 98.56 390 ALA A CA 1
ATOM 2999 C C . ALA A 1 390 ? 8.25 -35.5 -15.781 1 98.56 390 ALA A C 1
ATOM 3001 O O . ALA A 1 390 ? 7.699 -35.625 -14.688 1 98.56 390 ALA A O 1
ATOM 3002 N N . ALA A 1 391 ? 7.727 -36 -16.844 1 97.25 391 ALA A N 1
ATOM 3003 C CA . ALA A 1 391 ? 6.496 -36.781 -16.844 1 97.25 391 ALA A CA 1
ATOM 3004 C C . ALA A 1 391 ? 6.641 -38.031 -15.969 1 97.25 391 ALA A C 1
ATOM 3006 O O . ALA A 1 391 ? 5.699 -38.438 -15.273 1 97.25 391 ALA A O 1
ATOM 3007 N N . GLU A 1 392 ? 7.801 -38.656 -16.047 1 97.5 392 GLU A N 1
ATOM 3008 C CA . GLU A 1 392 ? 8.047 -39.844 -15.227 1 97.5 392 GLU A CA 1
ATOM 3009 C C . GLU A 1 392 ? 8.117 -39.5 -13.742 1 97.5 392 GLU A C 1
ATOM 3011 O O . GLU A 1 392 ? 7.566 -40.188 -12.906 1 97.5 392 GLU A O 1
ATOM 3016 N N . VAL A 1 393 ? 8.789 -38.438 -13.453 1 98.75 393 VAL A N 1
ATOM 3017 C CA . VAL A 1 393 ? 9.016 -38.062 -12.062 1 98.75 393 VAL A CA 1
ATOM 3018 C C . VAL A 1 393 ? 7.715 -37.562 -11.43 1 98.75 393 VAL A C 1
ATOM 3020 O O . VAL A 1 393 ? 7.438 -37.875 -10.266 1 98.75 393 VAL A O 1
ATOM 3023 N N . VAL A 1 394 ? 6.875 -36.812 -12.172 1 98.69 394 VAL A N 1
ATOM 3024 C CA . VAL A 1 394 ? 5.629 -36.312 -11.602 1 98.69 394 VAL A CA 1
ATOM 3025 C C . VAL A 1 394 ? 4.684 -37.469 -11.328 1 98.69 394 VAL A C 1
ATOM 3027 O O . VAL A 1 394 ? 3.93 -37.438 -10.352 1 98.69 394 VAL A O 1
ATOM 3030 N N . HIS A 1 395 ? 4.715 -38.5 -12.156 1 97.88 395 HIS A N 1
ATOM 3031 C CA . HIS A 1 395 ? 3.902 -39.688 -11.875 1 97.88 395 HIS A CA 1
ATOM 3032 C C . HIS A 1 395 ? 4.328 -40.344 -10.57 1 97.88 395 HIS A C 1
ATOM 3034 O O . HIS A 1 395 ? 3.48 -40.781 -9.789 1 97.88 395 HIS A O 1
ATOM 3040 N N . ALA A 1 396 ? 5.641 -40.469 -10.391 1 98.25 396 ALA A N 1
ATOM 3041 C CA . ALA A 1 396 ? 6.145 -41 -9.133 1 98.25 396 ALA A CA 1
ATOM 3042 C C . ALA A 1 396 ? 5.68 -40.188 -7.949 1 98.25 396 ALA A C 1
ATOM 3044 O O . ALA A 1 396 ? 5.285 -40.719 -6.914 1 98.25 396 ALA A O 1
ATOM 3045 N N . ALA A 1 397 ? 5.746 -38.844 -8.117 1 98.62 397 ALA A N 1
ATOM 3046 C CA . ALA A 1 397 ? 5.312 -37.969 -7.047 1 98.62 397 ALA A CA 1
ATOM 3047 C C . ALA A 1 397 ? 3.822 -38.125 -6.758 1 98.62 397 ALA A C 1
ATOM 3049 O O . ALA A 1 397 ? 3.408 -38.156 -5.598 1 98.62 397 ALA A O 1
ATOM 3050 N N . ALA A 1 398 ? 2.984 -38.188 -7.797 1 98.38 398 ALA A N 1
ATOM 3051 C CA . ALA A 1 398 ? 1.552 -38.438 -7.629 1 98.38 398 ALA A CA 1
ATOM 3052 C C . ALA A 1 398 ? 1.29 -39.75 -6.934 1 98.38 398 ALA A C 1
ATOM 3054 O O . ALA A 1 398 ? 0.359 -39.875 -6.133 1 98.38 398 ALA A O 1
ATOM 3055 N N . THR A 1 399 ? 2.096 -40.75 -7.266 1 97.5 399 THR A N 1
ATOM 3056 C CA . THR A 1 399 ? 1.969 -42.062 -6.664 1 97.5 399 THR A CA 1
ATOM 3057 C C . THR A 1 399 ? 2.215 -42 -5.156 1 97.5 399 THR A C 1
ATOM 3059 O O . THR A 1 399 ? 1.545 -42.688 -4.383 1 97.5 399 THR A O 1
ATOM 3062 N N . ARG A 1 400 ? 3.189 -41.219 -4.754 1 96.12 400 ARG A N 1
ATOM 3063 C CA . ARG A 1 400 ? 3.438 -41.062 -3.326 1 96.12 400 ARG A CA 1
ATOM 3064 C C . ARG A 1 400 ? 2.203 -40.5 -2.619 1 96.12 400 ARG A C 1
ATOM 3066 O O . ARG A 1 400 ? 1.911 -40.875 -1.482 1 96.12 400 ARG A O 1
ATOM 3073 N N . VAL A 1 401 ? 1.467 -39.562 -3.283 1 96.81 401 VAL A N 1
ATOM 3074 C CA . VAL A 1 401 ? 0.25 -39 -2.691 1 96.81 401 VAL A CA 1
ATOM 3075 C C . VAL A 1 401 ? -0.826 -40.094 -2.633 1 96.81 401 VAL A C 1
ATOM 3077 O O . VAL A 1 401 ? -1.483 -40.281 -1.604 1 96.81 401 VAL A O 1
ATOM 3080 N N . ALA A 1 402 ? -0.982 -40.875 -3.725 1 97.25 402 ALA A N 1
ATOM 3081 C CA . ALA A 1 402 ? -2.002 -41.906 -3.82 1 97.25 402 ALA A CA 1
ATOM 3082 C C . ALA A 1 402 ? -1.767 -43 -2.785 1 97.25 402 ALA A C 1
ATOM 3084 O O . ALA A 1 402 ? -2.719 -43.594 -2.271 1 97.25 402 ALA A O 1
ATOM 3085 N N . ARG A 1 403 ? -0.517 -43.219 -2.43 1 95.44 403 ARG A N 1
ATOM 3086 C CA . ARG A 1 403 ? -0.148 -44.312 -1.538 1 95.44 403 ARG A CA 1
ATOM 3087 C C . ARG A 1 403 ? 0.057 -43.812 -0.113 1 95.44 403 ARG A C 1
ATOM 3089 O O . ARG A 1 403 ? 0.485 -44.562 0.761 1 95.44 403 ARG A O 1
ATOM 3096 N N . PHE A 1 404 ? -0.186 -42.562 0.094 1 94.06 404 PHE A N 1
ATOM 3097 C CA . PHE A 1 404 ? 0.056 -42.031 1.424 1 94.06 404 PHE A CA 1
ATOM 3098 C C . PHE A 1 404 ? -0.754 -42.781 2.475 1 94.06 404 PHE A C 1
ATOM 3100 O O . PHE A 1 404 ? -1.979 -42.875 2.369 1 94.06 404 PHE A O 1
ATOM 3107 N N . GLY A 1 405 ? -0.077 -43.281 3.543 1 88.38 405 GLY A N 1
ATOM 3108 C CA . GLY A 1 405 ? -0.726 -44.031 4.586 1 88.38 405 GLY A CA 1
ATOM 3109 C C . GLY A 1 405 ? -1.482 -43.188 5.586 1 88.38 405 GLY A C 1
ATOM 3110 O O . GLY A 1 405 ? -1.03 -42.094 5.945 1 88.38 405 GLY A O 1
ATOM 3111 N N . THR A 1 406 ? -2.682 -43.625 5.98 1 81.88 406 THR A N 1
ATOM 3112 C CA . THR A 1 406 ? -3.51 -42.844 6.891 1 81.88 406 THR A CA 1
ATOM 3113 C C . THR A 1 406 ? -3.289 -43.281 8.336 1 81.88 406 THR A C 1
ATOM 3115 O O . THR A 1 406 ? -3.854 -42.688 9.258 1 81.88 406 THR A O 1
ATOM 3118 N N . ALA A 1 407 ? -2.637 -44.312 8.562 1 73.19 407 ALA A N 1
ATOM 3119 C CA . ALA A 1 407 ? -2.402 -44.781 9.922 1 73.19 407 ALA A CA 1
ATOM 3120 C C . ALA A 1 407 ? -1.278 -44 10.586 1 73.19 407 ALA A C 1
ATOM 3122 O O . ALA A 1 407 ? -1.035 -44.156 11.789 1 73.19 407 ALA A O 1
ATOM 3123 N N . ASN A 1 408 ? -0.618 -43.156 9.766 1 57.91 408 ASN A N 1
ATOM 3124 C CA . ASN A 1 408 ? 0.586 -42.5 10.266 1 57.91 408 ASN A CA 1
ATOM 3125 C C . ASN A 1 408 ? 0.249 -41.312 11.18 1 57.91 408 ASN A C 1
ATOM 3127 O O . ASN A 1 408 ? -0.763 -40.656 10.977 1 57.91 408 ASN A O 1
ATOM 3131 N N . GLU A 1 409 ? 0.729 -41.281 12.391 1 53.53 409 GLU A N 1
ATOM 3132 C CA . GLU A 1 409 ? 0.591 -40.25 13.422 1 53.53 409 GLU A CA 1
ATOM 3133 C C . GLU A 1 409 ? 0.845 -38.875 12.852 1 53.53 409 GLU A C 1
ATOM 3135 O O . GLU A 1 409 ? 0.26 -37.875 13.312 1 53.53 409 GLU A O 1
ATOM 3140 N N . PHE A 1 410 ? 1.694 -38.75 11.883 1 56.16 410 PHE A N 1
ATOM 3141 C CA . PHE A 1 410 ? 2.193 -37.406 11.539 1 56.16 410 PHE A CA 1
ATOM 3142 C C . PHE A 1 410 ? 1.342 -36.781 10.445 1 56.16 410 PHE A C 1
ATOM 3144 O O . PHE A 1 410 ? 1.195 -35.562 10.391 1 56.16 410 PHE A O 1
ATOM 3151 N N . GLY A 1 411 ? 0.507 -37.531 9.906 1 78 411 GLY A N 1
ATOM 3152 C CA . GLY A 1 411 ? -0.471 -37.094 8.93 1 78 411 GLY A CA 1
ATOM 3153 C C . GLY A 1 411 ? -0.016 -35.875 8.141 1 78 411 GLY A C 1
ATOM 3154 O O . GLY A 1 411 ? -0.759 -34.906 8.008 1 78 411 GLY A O 1
ATOM 3155 N N . ASP A 1 412 ? 1.319 -35.906 7.57 1 88.19 412 ASP A N 1
ATOM 3156 C CA . ASP A 1 412 ? 1.948 -34.781 6.91 1 88.19 412 ASP A CA 1
ATOM 3157 C C . ASP A 1 412 ? 1.604 -34.75 5.422 1 88.19 412 ASP A C 1
ATOM 3159 O O . ASP A 1 412 ? 2.496 -34.812 4.574 1 88.19 412 ASP A O 1
ATOM 3163 N N . TRP A 1 413 ? 0.375 -34.562 5.062 1 92.75 413 TRP A N 1
ATOM 3164 C CA . TRP A 1 413 ? -0.146 -34.5 3.701 1 92.75 413 TRP A CA 1
ATOM 3165 C C . TRP A 1 413 ? 0.493 -33.344 2.92 1 92.75 413 TRP A C 1
ATOM 3167 O O . TRP A 1 413 ? 0.624 -33.406 1.695 1 92.75 413 TRP A O 1
ATOM 3177 N N . ASP A 1 414 ? 0.963 -32.344 3.607 1 94.12 414 ASP A N 1
ATOM 3178 C CA . ASP A 1 414 ? 1.535 -31.172 2.934 1 94.12 414 ASP A CA 1
ATOM 3179 C C . ASP A 1 414 ? 2.877 -31.516 2.291 1 94.12 414 ASP A C 1
ATOM 3181 O O . ASP A 1 414 ? 3.182 -31.047 1.191 1 94.12 414 ASP A O 1
ATOM 3185 N N . THR A 1 415 ? 3.59 -32.312 2.975 1 94.06 415 THR A N 1
ATOM 3186 C CA . THR A 1 415 ? 4.918 -32.656 2.482 1 94.06 415 THR A CA 1
ATOM 3187 C C . THR A 1 415 ? 4.82 -33.438 1.17 1 94.06 415 THR A C 1
ATOM 3189 O O . THR A 1 415 ? 5.52 -33.125 0.204 1 94.06 415 THR A O 1
ATOM 3192 N N . VAL A 1 416 ? 3.955 -34.469 1.064 1 94.69 416 VAL A N 1
ATOM 3193 C CA . VAL A 1 416 ? 3.822 -35.25 -0.153 1 94.69 416 VAL A CA 1
ATOM 3194 C C . VAL A 1 416 ? 3.154 -34.406 -1.243 1 94.69 416 VAL A C 1
ATOM 3196 O O . VAL A 1 416 ? 3.449 -34.594 -2.43 1 94.69 416 VAL A O 1
ATOM 3199 N N . HIS A 1 417 ? 2.291 -33.5 -0.835 1 96.94 417 HIS A N 1
ATOM 3200 C CA . HIS A 1 417 ? 1.665 -32.594 -1.767 1 96.94 417 HIS A CA 1
ATOM 3201 C C . HIS A 1 417 ? 2.705 -31.688 -2.432 1 96.94 417 HIS A C 1
ATOM 3203 O O . HIS A 1 417 ? 2.676 -31.484 -3.648 1 96.94 417 HIS A O 1
ATOM 3209 N N . HIS A 1 418 ? 3.613 -31.172 -1.637 1 98.12 418 HIS A N 1
ATOM 3210 C CA . HIS A 1 418 ? 4.617 -30.25 -2.162 1 98.12 418 HIS A CA 1
ATOM 3211 C C . HIS A 1 418 ? 5.461 -30.922 -3.246 1 98.12 418 HIS A C 1
ATOM 3213 O O . HIS A 1 418 ? 5.77 -30.297 -4.266 1 98.12 418 HIS A O 1
ATOM 3219 N N . ALA A 1 419 ? 5.773 -32.156 -3.035 1 98.19 419 ALA A N 1
ATOM 3220 C CA . ALA A 1 419 ? 6.543 -32.875 -4.043 1 98.19 419 ALA A CA 1
ATOM 3221 C C . ALA A 1 419 ? 5.754 -33 -5.344 1 98.19 419 ALA A C 1
ATOM 3223 O O . ALA A 1 419 ? 6.305 -32.812 -6.434 1 98.19 419 ALA A O 1
ATOM 3224 N N . PHE A 1 420 ? 4.52 -33.312 -5.215 1 98.62 420 PHE A N 1
ATOM 3225 C CA . PHE A 1 420 ? 3.666 -33.531 -6.379 1 98.62 420 PHE A CA 1
ATOM 3226 C C . PHE A 1 420 ? 3.48 -32.219 -7.148 1 98.62 420 PHE A C 1
ATOM 3228 O O . PHE A 1 420 ? 3.67 -32.188 -8.367 1 98.62 420 PHE A O 1
ATOM 3235 N N . THR A 1 421 ? 3.139 -31.094 -6.445 1 98.69 421 THR A N 1
ATOM 3236 C CA . THR A 1 421 ? 2.881 -29.828 -7.121 1 98.69 421 THR A CA 1
ATOM 3237 C C . THR A 1 421 ? 4.172 -29.234 -7.688 1 98.69 421 THR A C 1
ATOM 3239 O O . THR A 1 421 ? 4.16 -28.594 -8.734 1 98.69 421 THR A O 1
ATOM 3242 N N . TYR A 1 422 ? 5.277 -29.422 -7.016 1 98.81 422 TYR A N 1
ATOM 3243 C CA . TYR A 1 422 ? 6.559 -29.016 -7.582 1 98.81 422 TYR A CA 1
ATOM 3244 C C . TYR A 1 422 ? 6.848 -29.781 -8.875 1 98.81 422 TYR A C 1
ATOM 3246 O O . TYR A 1 422 ? 7.215 -29.188 -9.883 1 98.81 422 TYR A O 1
ATOM 3254 N N . ALA A 1 423 ? 6.688 -31.125 -8.805 1 98.88 423 ALA A N 1
ATOM 3255 C CA . ALA A 1 423 ? 6.941 -31.953 -9.984 1 98.88 423 ALA A CA 1
ATOM 3256 C C . ALA A 1 423 ? 6.016 -31.562 -11.133 1 98.88 423 ALA A C 1
ATOM 3258 O O . ALA A 1 423 ? 6.434 -31.547 -12.297 1 98.88 423 ALA A O 1
ATOM 3259 N N . ASN A 1 424 ? 4.777 -31.312 -10.789 1 98.88 424 ASN A N 1
ATOM 3260 C CA . ASN A 1 424 ? 3.848 -30.828 -11.805 1 98.88 424 ASN A CA 1
ATOM 3261 C C . ASN A 1 424 ? 4.32 -29.516 -12.414 1 98.88 424 ASN A C 1
ATOM 3263 O O . ASN A 1 424 ? 4.277 -29.344 -13.641 1 98.88 424 ASN A O 1
ATOM 3267 N N . ALA A 1 425 ? 4.738 -28.547 -11.586 1 98.88 425 ALA A N 1
ATOM 3268 C CA . ALA A 1 425 ? 5.223 -27.266 -12.07 1 98.88 425 ALA A CA 1
ATOM 3269 C C . ALA A 1 425 ? 6.43 -27.438 -12.984 1 98.88 425 ALA A C 1
ATOM 3271 O O . ALA A 1 425 ? 6.539 -26.766 -14.016 1 98.88 425 ALA A O 1
ATOM 3272 N N . VAL A 1 426 ? 7.324 -28.328 -12.602 1 98.88 426 VAL A N 1
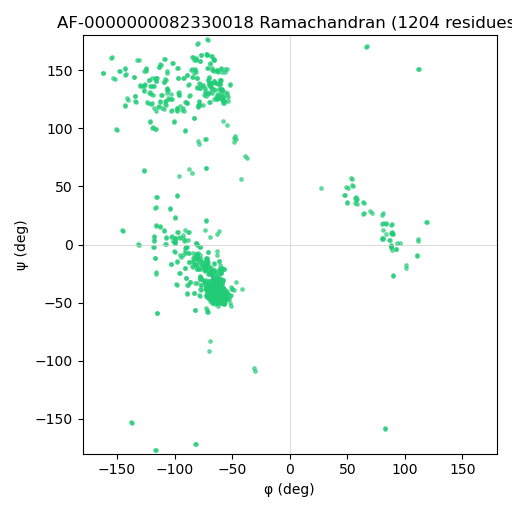ATOM 3273 C CA . VAL A 1 426 ? 8.484 -28.609 -13.438 1 98.88 426 VAL A CA 1
ATOM 3274 C C . VAL A 1 426 ? 8.023 -29.156 -14.789 1 98.88 426 VAL A C 1
ATOM 3276 O O . VAL A 1 426 ? 8.461 -28.672 -15.844 1 98.88 426 VAL A O 1
ATOM 3279 N N . HIS A 1 427 ? 7.137 -30.141 -14.742 1 98.75 427 HIS A N 1
ATOM 3280 C CA . HIS A 1 427 ? 6.621 -30.719 -15.969 1 98.75 427 HIS A CA 1
ATOM 3281 C C . HIS A 1 427 ? 6.012 -29.656 -16.875 1 98.75 427 HIS A C 1
ATOM 3283 O O . HIS A 1 427 ? 6.312 -29.594 -18.062 1 98.75 427 HIS A O 1
ATOM 3289 N N . GLN A 1 428 ? 5.219 -28.797 -16.281 1 98.44 428 GLN A N 1
ATOM 3290 C CA . GLN A 1 428 ? 4.582 -27.734 -17.047 1 98.44 428 GLN A CA 1
ATOM 3291 C C . GLN A 1 428 ? 5.617 -26.75 -17.578 1 98.44 428 GLN A C 1
ATOM 3293 O O . GLN A 1 428 ? 5.477 -26.25 -18.703 1 98.44 428 GLN A O 1
ATOM 3298 N N . SER A 1 429 ? 6.621 -26.484 -16.828 1 98.56 429 SER A N 1
ATOM 3299 C CA . SER A 1 429 ? 7.668 -25.562 -17.266 1 98.56 429 SER A CA 1
ATOM 3300 C C . SER A 1 429 ? 8.422 -26.109 -18.469 1 98.56 429 SER A C 1
ATOM 3302 O O . SER A 1 429 ? 8.812 -25.359 -19.359 1 98.56 429 SER A O 1
ATOM 3304 N N . THR A 1 430 ? 8.609 -27.453 -18.516 1 98.38 430 THR A N 1
ATOM 3305 C CA . THR A 1 430 ? 9.336 -28.078 -19.609 1 98.38 430 THR A CA 1
ATOM 3306 C C . THR A 1 430 ? 8.531 -27.984 -20.906 1 98.38 430 THR A C 1
ATOM 3308 O O . THR A 1 430 ? 9.086 -28.094 -22 1 98.38 430 THR A O 1
ATOM 3311 N N . ARG A 1 431 ? 7.301 -27.781 -20.766 1 97.25 431 ARG A N 1
ATOM 3312 C CA . ARG A 1 431 ? 6.438 -27.641 -21.938 1 97.25 431 ARG A CA 1
ATOM 3313 C C . ARG A 1 431 ? 6.473 -26.219 -22.484 1 97.25 431 ARG A C 1
ATOM 3315 O O . ARG A 1 431 ? 6.031 -25.969 -23.609 1 97.25 431 ARG A O 1
ATOM 3322 N N . ARG A 1 432 ? 7.059 -25.328 -21.719 1 96.88 432 ARG A N 1
ATOM 3323 C CA . ARG A 1 432 ? 7.152 -23.938 -22.125 1 96.88 432 ARG A CA 1
ATOM 3324 C C . ARG A 1 432 ? 8.516 -23.625 -22.734 1 96.88 432 ARG A C 1
ATOM 3326 O O . ARG A 1 432 ? 8.633 -22.781 -23.625 1 96.88 432 ARG A O 1
ATOM 3333 N N . THR A 1 433 ? 9.492 -24.266 -22.219 1 97.62 433 THR A N 1
ATOM 3334 C CA . THR A 1 433 ? 10.859 -24.078 -22.688 1 97.62 433 THR A CA 1
ATOM 3335 C C . THR A 1 433 ? 11.672 -25.359 -22.547 1 97.62 433 THR A C 1
ATOM 3337 O O . THR A 1 433 ? 11.406 -26.172 -21.672 1 97.62 433 THR A O 1
ATOM 3340 N N . ASP A 1 434 ? 12.594 -25.562 -23.375 1 94.38 434 ASP A N 1
ATOM 3341 C CA . ASP A 1 434 ? 13.445 -26.75 -23.344 1 94.38 434 ASP A CA 1
ATOM 3342 C C . ASP A 1 434 ? 14.789 -26.438 -22.688 1 94.38 434 ASP A C 1
ATOM 3344 O O . ASP A 1 434 ? 15.797 -27.078 -22.984 1 94.38 434 ASP A O 1
ATOM 3348 N N . ALA A 1 435 ? 14.797 -25.438 -21.891 1 97.62 435 ALA A N 1
ATOM 3349 C CA . ALA A 1 435 ? 16.016 -25.016 -21.188 1 97.62 435 ALA A CA 1
ATOM 3350 C C . ALA A 1 435 ? 16.656 -26.188 -20.453 1 97.62 435 ALA A C 1
ATOM 3352 O O . ALA A 1 435 ? 15.969 -26.969 -19.781 1 97.62 435 ALA A O 1
ATOM 3353 N N . VAL A 1 436 ? 17.969 -26.328 -20.5 1 98.06 436 VAL A N 1
ATOM 3354 C CA . VAL A 1 436 ? 18.719 -27.438 -19.906 1 98.06 436 VAL A CA 1
ATOM 3355 C C . VAL A 1 436 ? 18.594 -27.375 -18.391 1 98.06 436 VAL A C 1
ATOM 3357 O O . VAL A 1 436 ? 18.625 -28.406 -17.719 1 98.06 436 VAL A O 1
ATOM 3360 N N . GLU A 1 437 ? 18.406 -26.188 -17.844 1 98.5 437 GLU A N 1
ATOM 3361 C CA . GLU A 1 437 ? 18.281 -25.984 -16.406 1 98.5 437 GLU A CA 1
ATOM 3362 C C . GLU A 1 437 ? 17.094 -26.75 -15.836 1 98.5 437 GLU A C 1
ATOM 3364 O O . GLU A 1 437 ? 17.062 -27.078 -14.648 1 98.5 437 GLU A O 1
ATOM 3369 N N . LEU A 1 438 ? 16.125 -27.078 -16.656 1 98.69 438 LEU A N 1
ATOM 3370 C CA . LEU A 1 438 ? 14.914 -27.734 -16.172 1 98.69 438 LEU A CA 1
ATOM 3371 C C . LEU A 1 438 ? 15.195 -29.188 -15.82 1 98.69 438 LEU A C 1
ATOM 3373 O O . LEU A 1 438 ? 14.422 -29.828 -15.102 1 98.69 438 LEU A O 1
ATOM 3377 N N . TYR A 1 439 ? 16.312 -29.781 -16.359 1 98.75 439 TYR A N 1
ATOM 3378 C CA . TYR A 1 439 ? 16.75 -31.078 -15.828 1 98.75 439 TYR A CA 1
ATOM 3379 C C . TYR A 1 439 ? 17 -31 -14.328 1 98.75 439 TYR A C 1
ATOM 3381 O O . TYR A 1 439 ? 16.688 -31.938 -13.586 1 98.75 439 TYR A O 1
ATOM 3389 N N . ARG A 1 440 ? 17.594 -29.875 -13.883 1 98.81 440 ARG A N 1
ATOM 3390 C CA . ARG A 1 440 ? 17.828 -29.703 -12.453 1 98.81 440 ARG A CA 1
ATOM 3391 C C . ARG A 1 440 ? 16.516 -29.781 -11.68 1 98.81 440 ARG A C 1
ATOM 3393 O O . ARG A 1 440 ? 16.438 -30.406 -10.625 1 98.81 440 ARG A O 1
ATOM 3400 N N . GLY A 1 441 ? 15.477 -29.125 -12.273 1 98.75 441 GLY A N 1
ATOM 3401 C CA . GLY A 1 441 ? 14.164 -29.219 -11.656 1 98.75 441 GLY A CA 1
ATOM 3402 C C . GLY A 1 441 ? 13.664 -30.656 -11.539 1 98.75 441 GLY A C 1
ATOM 3403 O O . GLY A 1 441 ? 13.094 -31.031 -10.516 1 98.75 441 GLY A O 1
ATOM 3404 N N . VAL A 1 442 ? 13.883 -31.422 -12.516 1 98.81 442 VAL A N 1
ATOM 3405 C CA . VAL A 1 442 ? 13.461 -32.812 -12.539 1 98.81 442 VAL A CA 1
ATOM 3406 C C . VAL A 1 442 ? 14.211 -33.594 -11.461 1 98.81 442 VAL A C 1
ATOM 3408 O O . VAL A 1 442 ? 13.609 -34.375 -10.719 1 98.81 442 VAL A O 1
ATOM 3411 N N . PHE A 1 443 ? 15.523 -33.406 -11.383 1 98.81 443 PHE A N 1
ATOM 3412 C CA . PHE A 1 443 ? 16.344 -34.062 -10.391 1 98.81 443 PHE A CA 1
ATOM 3413 C C . PHE A 1 443 ? 15.922 -33.688 -8.977 1 98.81 443 PHE A C 1
ATOM 3415 O O . PHE A 1 443 ? 15.844 -34.531 -8.094 1 98.81 443 PHE A O 1
ATOM 3422 N N . ASP A 1 444 ? 15.656 -32.375 -8.812 1 98.56 444 ASP A N 1
ATOM 3423 C CA . ASP A 1 444 ? 15.18 -31.906 -7.516 1 98.56 444 ASP A CA 1
ATOM 3424 C C . ASP A 1 444 ? 13.883 -32.594 -7.117 1 98.56 444 ASP A C 1
ATOM 3426 O O . ASP A 1 444 ? 13.719 -33 -5.969 1 98.56 444 ASP A O 1
ATOM 3430 N N . ALA A 1 445 ? 12.953 -32.688 -8.047 1 98.81 445 ALA A N 1
ATOM 3431 C CA . ALA A 1 445 ? 11.68 -33.344 -7.797 1 98.81 445 ALA A CA 1
ATOM 3432 C C . ALA A 1 445 ? 11.891 -34.781 -7.395 1 98.81 445 ALA A C 1
ATOM 3434 O O . ALA A 1 445 ? 11.25 -35.281 -6.457 1 98.81 445 ALA A O 1
ATOM 3435 N N . ALA A 1 446 ? 12.766 -35.5 -8.062 1 98.75 446 ALA A N 1
ATOM 3436 C CA . ALA A 1 446 ? 13.039 -36.906 -7.766 1 98.75 446 ALA A CA 1
ATOM 3437 C C . ALA A 1 446 ? 13.656 -37.062 -6.375 1 98.75 446 ALA A C 1
ATOM 3439 O O . ALA A 1 446 ? 13.305 -37.969 -5.641 1 98.75 446 ALA A O 1
ATOM 3440 N N . CYS A 1 447 ? 14.578 -36.188 -6.055 1 98.38 447 CYS A N 1
ATOM 3441 C CA . CYS A 1 447 ? 15.172 -36.219 -4.727 1 98.38 447 CYS A CA 1
ATOM 3442 C C . CYS A 1 447 ? 14.117 -36 -3.648 1 98.38 447 CYS A C 1
ATOM 3444 O O . CYS A 1 447 ? 14.156 -36.656 -2.602 1 98.38 447 CYS A O 1
ATOM 3446 N N . LYS A 1 448 ? 13.227 -35.094 -3.938 1 98.06 448 LYS A N 1
ATOM 3447 C CA . LYS A 1 448 ? 12.18 -34.875 -2.953 1 98.06 448 LYS A CA 1
ATOM 3448 C C . LYS A 1 448 ? 11.258 -36.062 -2.824 1 98.06 448 LYS A C 1
ATOM 3450 O O . LYS A 1 448 ? 10.797 -36.406 -1.728 1 98.06 448 LYS A O 1
ATOM 3455 N N . VAL A 1 449 ? 10.922 -36.75 -3.947 1 97.94 449 VAL A N 1
ATOM 3456 C CA . VAL A 1 449 ? 10.156 -37.969 -3.912 1 97.94 449 VAL A CA 1
ATOM 3457 C C . VAL A 1 449 ? 10.859 -39 -3.012 1 97.94 449 VAL A C 1
ATOM 3459 O O . VAL A 1 449 ? 10.211 -39.656 -2.209 1 97.94 449 VAL A O 1
ATOM 3462 N N . TYR A 1 450 ? 12.172 -39.062 -3.08 1 97.56 450 TYR A N 1
ATOM 3463 C CA . TYR A 1 450 ? 12.969 -39.938 -2.227 1 97.56 450 TYR A CA 1
ATOM 3464 C C . TYR A 1 450 ? 12.852 -39.531 -0.765 1 97.56 450 TYR A C 1
ATOM 3466 O O . TYR A 1 450 ? 12.641 -40.375 0.111 1 97.56 450 TYR A O 1
ATOM 3474 N N . LEU A 1 451 ? 13 -38.25 -0.529 1 96.19 451 LEU A N 1
ATOM 3475 C CA . LEU A 1 451 ? 12.977 -37.75 0.842 1 96.19 451 LEU A CA 1
ATOM 3476 C C . LEU A 1 451 ? 11.633 -38.031 1.502 1 96.19 451 LEU A C 1
ATOM 3478 O O . LEU A 1 451 ? 11.539 -38.094 2.729 1 96.19 451 LEU A O 1
ATOM 3482 N N . ASP A 1 452 ? 10.586 -38.25 0.652 1 93.5 452 ASP A N 1
ATOM 3483 C CA . ASP A 1 452 ? 9.242 -38.438 1.178 1 93.5 452 ASP A CA 1
ATOM 3484 C C . ASP A 1 452 ? 8.93 -39.938 1.307 1 93.5 452 ASP A C 1
ATOM 3486 O O . ASP A 1 452 ? 7.805 -40.312 1.622 1 93.5 452 ASP A O 1
ATOM 3490 N N . ARG A 1 453 ? 9.836 -40.781 1.089 1 90.94 453 ARG A N 1
ATOM 3491 C CA . ARG A 1 453 ? 9.609 -42.219 0.98 1 90.94 453 ARG A CA 1
ATOM 3492 C C . ARG A 1 453 ? 9.031 -42.781 2.271 1 90.94 453 ARG A C 1
ATOM 3494 O O . ARG A 1 453 ? 8.242 -43.75 2.242 1 90.94 453 ARG A O 1
ATOM 3501 N N . PHE A 1 454 ? 9.336 -42.219 3.354 1 86.25 454 PHE A N 1
ATOM 3502 C CA . PHE A 1 454 ? 8.914 -42.75 4.648 1 86.25 454 PHE A CA 1
ATOM 3503 C C . PHE A 1 454 ? 7.418 -42.531 4.855 1 86.25 454 PHE A C 1
ATOM 3505 O O . PHE A 1 454 ? 6.805 -43.188 5.707 1 86.25 454 PHE A O 1
ATOM 3512 N N . LEU A 1 455 ? 6.84 -41.656 4.043 1 83.88 455 LEU A N 1
ATOM 3513 C CA . LEU A 1 455 ? 5.434 -41.312 4.227 1 83.88 455 LEU A CA 1
ATOM 3514 C C . LEU A 1 455 ? 4.527 -42.406 3.682 1 83.88 455 LEU A C 1
ATOM 3516 O O . LEU A 1 455 ? 3.326 -42.438 3.959 1 83.88 455 LEU A O 1
ATOM 3520 N N . ASN A 1 456 ? 5.004 -43.344 2.965 1 85 456 ASN A N 1
ATOM 3521 C CA . ASN A 1 456 ? 4.25 -44.469 2.416 1 85 456 ASN A CA 1
ATOM 3522 C C . ASN A 1 456 ? 4.512 -45.75 3.197 1 85 456 ASN A C 1
ATOM 3524 O O . ASN A 1 456 ? 4.531 -46.844 2.621 1 85 456 ASN A O 1
ATOM 3528 N N . THR A 1 457 ? 4.77 -45.625 4.449 1 82.81 457 THR A N 1
ATOM 3529 C CA . THR A 1 457 ? 5.016 -46.812 5.277 1 82.81 457 THR A CA 1
ATOM 3530 C C . THR A 1 457 ? 4.008 -46.875 6.422 1 82.81 457 THR A C 1
ATOM 3532 O O . THR A 1 457 ? 4.156 -46.188 7.43 1 82.81 457 THR A O 1
ATOM 3535 N N . PRO A 1 458 ? 3.061 -47.75 6.34 1 84.88 458 PRO A N 1
ATOM 3536 C CA . PRO A 1 458 ? 2.859 -48.594 5.176 1 84.88 458 PRO A CA 1
ATOM 3537 C C . PRO A 1 458 ? 2.201 -47.875 4.008 1 84.88 458 PRO A C 1
ATOM 3539 O O . PRO A 1 458 ? 1.565 -46.844 4.203 1 84.88 458 PRO A O 1
ATOM 3542 N N . SER A 1 459 ? 2.293 -48.406 2.934 1 89.81 459 SER A N 1
ATOM 3543 C CA . SER A 1 459 ? 1.686 -47.812 1.739 1 89.81 459 SER A CA 1
ATOM 3544 C C . SER A 1 459 ? 0.19 -48.125 1.683 1 89.81 459 SER A C 1
ATOM 3546 O O . SER A 1 459 ? -0.237 -49.25 1.966 1 89.81 459 SER A O 1
ATOM 3548 N N . ALA A 1 460 ? -0.577 -47.125 1.371 1 91.94 460 ALA A N 1
ATOM 3549 C CA . ALA A 1 460 ? -1.987 -47.344 1.079 1 91.94 460 ALA A CA 1
ATOM 3550 C C . ALA A 1 460 ? -2.158 -48.062 -0.259 1 91.94 460 ALA A C 1
ATOM 3552 O O . ALA A 1 460 ? -1.43 -47.781 -1.215 1 91.94 460 ALA A O 1
ATOM 3553 N N . PRO A 1 461 ? -3.068 -48.938 -0.316 1 90.38 461 PRO A N 1
ATOM 3554 C CA . PRO A 1 461 ? -3.277 -49.625 -1.59 1 90.38 461 PRO A CA 1
ATOM 3555 C C . PRO A 1 461 ? -3.889 -48.719 -2.658 1 90.38 461 PRO A C 1
ATOM 3557 O O . PRO A 1 461 ? -4.754 -47.906 -2.354 1 90.38 461 PRO A O 1
ATOM 3560 N N . VAL A 1 462 ? -3.426 -48.812 -3.814 1 93.94 462 VAL A N 1
ATOM 3561 C CA . VAL A 1 462 ? -4.004 -48.156 -4.988 1 93.94 462 VAL A CA 1
ATOM 3562 C C . VAL A 1 462 ? -4.602 -49.219 -5.918 1 93.94 462 VAL A C 1
ATOM 3564 O O . VAL A 1 462 ? -3.881 -50.062 -6.457 1 93.94 462 VAL A O 1
ATOM 3567 N N . PRO A 1 463 ? -5.863 -49.125 -6.102 1 93.44 463 PRO A N 1
ATOM 3568 C CA . PRO A 1 463 ? -6.492 -50.156 -6.926 1 93.44 463 PRO A CA 1
ATOM 3569 C C . PRO A 1 463 ? -5.969 -50.188 -8.359 1 93.44 463 PRO A C 1
ATOM 3571 O O . PRO A 1 463 ? -5.77 -49.125 -8.953 1 93.44 463 PRO A O 1
ATOM 3574 N N . GLU A 1 464 ? -5.77 -51.375 -8.836 1 92 464 GLU A N 1
ATOM 3575 C CA . GLU A 1 464 ? -5.402 -51.531 -10.242 1 92 464 GLU A CA 1
ATOM 3576 C C . GLU A 1 464 ? -6.633 -51.469 -11.141 1 92 464 GLU A C 1
ATOM 3578 O O . GLU A 1 464 ? -7.754 -51.688 -10.688 1 92 464 GLU A O 1
ATOM 3583 N N . PRO A 1 465 ? -6.344 -51.188 -12.398 1 91.69 465 PRO A N 1
ATOM 3584 C CA . PRO A 1 465 ? -7.488 -51.188 -13.312 1 91.69 465 PRO A CA 1
ATOM 3585 C C . PRO A 1 465 ? -8.242 -52.5 -13.305 1 91.69 465 PRO A C 1
ATOM 3587 O O . PRO A 1 465 ? -7.637 -53.562 -13.445 1 91.69 465 PRO A O 1
ATOM 3590 N N . GLY A 1 466 ? -9.492 -52.406 -13.023 1 90.88 466 GLY A N 1
ATOM 3591 C CA . GLY A 1 466 ? -10.336 -53.594 -13 1 90.88 466 GLY A CA 1
ATOM 3592 C C . GLY A 1 466 ? -10.609 -54.125 -11.602 1 90.88 466 GLY A C 1
ATOM 3593 O O . GLY A 1 466 ? -11.562 -54.875 -11.391 1 90.88 466 GLY A O 1
ATOM 3594 N N . ASP A 1 467 ? -9.875 -53.781 -10.617 1 91.44 467 ASP A N 1
ATOM 3595 C CA . ASP A 1 467 ? -9.984 -54.25 -9.25 1 91.44 467 ASP A CA 1
ATOM 3596 C C . ASP A 1 467 ? -11.344 -53.906 -8.648 1 91.44 467 ASP A C 1
ATOM 3598 O O . ASP A 1 467 ? -11.859 -54.625 -7.785 1 91.44 467 ASP A O 1
ATOM 3602 N N . GLU A 1 468 ? -11.875 -52.781 -9.164 1 92.81 468 GLU A N 1
ATOM 3603 C CA . GLU A 1 468 ? -13.086 -52.25 -8.539 1 92.81 468 GLU A CA 1
ATOM 3604 C C . GLU A 1 468 ? -14.258 -52.25 -9.516 1 92.81 468 GLU A C 1
ATOM 3606 O O . GLU A 1 468 ? -15.094 -51.344 -9.492 1 92.81 468 GLU A O 1
ATOM 3611 N N . ALA A 1 469 ? -14.273 -53.156 -10.375 1 93.44 469 ALA A N 1
ATOM 3612 C CA . ALA A 1 469 ? -15.352 -53.281 -11.352 1 93.44 469 ALA A CA 1
ATOM 3613 C C . ALA A 1 469 ? -16.625 -53.781 -10.695 1 93.44 469 ALA A C 1
ATOM 3615 O O . ALA A 1 469 ? -16.953 -54.969 -10.781 1 93.44 469 ALA A O 1
ATOM 3616 N N . SER A 1 470 ? -17.469 -53 -10.227 1 92.88 470 SER A N 1
ATOM 3617 C CA . SER A 1 470 ? -18.656 -53.375 -9.484 1 92.88 470 SER A CA 1
ATOM 3618 C C . SER A 1 470 ? -19.875 -53.438 -10.406 1 92.88 470 SER A C 1
ATOM 3620 O O . SER A 1 470 ? -20.891 -54.062 -10.062 1 92.88 470 SER A O 1
ATOM 3622 N N . GLY A 1 471 ? -19.828 -52.719 -11.5 1 94.06 471 GLY A N 1
ATOM 3623 C CA . GLY A 1 471 ? -20.953 -52.688 -12.414 1 94.06 471 GLY A CA 1
ATOM 3624 C C . GLY A 1 471 ? -21.969 -51.625 -12.047 1 94.06 471 GLY A C 1
ATOM 3625 O O . GLY A 1 471 ? -22.953 -51.406 -12.758 1 94.06 471 GLY A O 1
ATOM 3626 N N . ARG A 1 472 ? -21.703 -50.844 -11.07 1 96.19 472 ARG A N 1
ATOM 3627 C CA . ARG A 1 472 ? -22.562 -49.75 -10.688 1 96.19 472 ARG A CA 1
ATOM 3628 C C . ARG A 1 472 ? -22.578 -48.656 -11.758 1 96.19 472 ARG A C 1
ATOM 3630 O O . ARG A 1 472 ? -21.609 -48.531 -12.516 1 96.19 472 ARG A O 1
ATOM 3637 N N . GLU A 1 473 ? -23.672 -47.969 -11.812 1 97.12 473 GLU A N 1
ATOM 3638 C CA . GLU A 1 473 ? -23.719 -46.781 -12.672 1 97.12 473 GLU A CA 1
ATOM 3639 C C . GLU A 1 473 ? -22.719 -45.719 -12.195 1 97.12 473 GLU A C 1
ATOM 3641 O O . GLU A 1 473 ? -22.688 -45.375 -11.016 1 97.12 473 GLU A O 1
ATOM 3646 N N . PRO A 1 474 ? -21.906 -45.25 -13.094 1 97.81 474 PRO A N 1
ATOM 3647 C CA . PRO A 1 474 ? -20.875 -44.25 -12.719 1 97.81 474 PRO A CA 1
ATOM 3648 C C . PRO A 1 474 ? -21.438 -43.094 -11.93 1 97.81 474 PRO A C 1
ATOM 3650 O O . PRO A 1 474 ? -20.797 -42.594 -10.992 1 97.81 474 PRO A O 1
ATOM 3653 N N . ASP A 1 475 ? -22.609 -42.656 -12.273 1 97.69 475 ASP A N 1
ATOM 3654 C CA . ASP A 1 475 ? -23.203 -41.531 -11.57 1 97.69 475 ASP A CA 1
ATOM 3655 C C . ASP A 1 475 ? -23.422 -41.844 -10.094 1 97.69 475 ASP A C 1
ATOM 3657 O O . ASP A 1 475 ? -23.297 -40.969 -9.242 1 97.69 475 ASP A O 1
ATOM 3661 N N . ALA A 1 476 ? -23.828 -42.969 -9.859 1 98 476 ALA A N 1
ATOM 3662 C CA . ALA A 1 476 ? -24.016 -43.406 -8.469 1 98 476 ALA A CA 1
ATOM 3663 C C . ALA A 1 476 ? -22.703 -43.406 -7.707 1 98 476 ALA A C 1
ATOM 3665 O O . ALA A 1 476 ? -22.672 -43.094 -6.512 1 98 476 ALA A O 1
ATOM 3666 N N . VAL A 1 477 ? -21.641 -43.812 -8.359 1 98.44 477 VAL A N 1
ATOM 3667 C CA . VAL A 1 477 ? -20.328 -43.781 -7.75 1 98.44 477 VAL A CA 1
ATOM 3668 C C . VAL A 1 477 ? -19.922 -42.344 -7.414 1 98.44 477 VAL A C 1
ATOM 3670 O O . VAL A 1 477 ? -19.375 -42.094 -6.336 1 98.44 477 VAL A O 1
ATOM 3673 N N . LEU A 1 478 ? -20.219 -41.469 -8.32 1 98.56 478 LEU A N 1
ATOM 3674 C CA . LEU A 1 478 ? -19.891 -40.062 -8.109 1 98.56 478 LEU A CA 1
ATOM 3675 C C . LEU A 1 478 ? -20.672 -39.469 -6.93 1 98.56 478 LEU A C 1
ATOM 3677 O O . LEU A 1 478 ? -20.141 -38.688 -6.156 1 98.56 478 LEU A O 1
ATOM 3681 N N . GLU A 1 479 ? -21.922 -39.844 -6.801 1 98.31 479 GLU A N 1
ATOM 3682 C CA . GLU A 1 479 ? -22.734 -39.375 -5.672 1 98.31 479 GLU A CA 1
ATOM 3683 C C . GLU A 1 479 ? -22.141 -39.844 -4.344 1 98.31 479 GLU A C 1
ATOM 3685 O O . GLU A 1 479 ? -22.078 -39.094 -3.379 1 98.31 479 GLU A O 1
ATOM 3690 N N . GLU A 1 480 ? -21.75 -41.062 -4.348 1 98.31 480 GLU A N 1
ATOM 3691 C CA . GLU A 1 480 ? -21.141 -41.594 -3.135 1 98.31 480 GLU A CA 1
ATOM 3692 C C . GLU A 1 480 ? -19.812 -40.906 -2.84 1 98.31 480 GLU A C 1
ATOM 3694 O O . GLU A 1 480 ? -19.453 -40.688 -1.679 1 98.31 480 GLU A O 1
ATOM 3699 N N . LEU A 1 481 ? -19.031 -40.594 -3.875 1 98.56 481 LEU A N 1
ATOM 3700 C CA . LEU A 1 481 ? -17.781 -39.875 -3.705 1 98.56 481 LEU A CA 1
ATOM 3701 C C . LEU A 1 481 ? -18.016 -38.531 -3.008 1 98.56 481 LEU A C 1
ATOM 3703 O O . LEU A 1 481 ? -17.281 -38.188 -2.068 1 98.56 481 LEU A O 1
ATOM 3707 N N . LEU A 1 482 ? -19.016 -37.812 -3.426 1 98.19 482 LEU A N 1
ATOM 3708 C CA . LEU A 1 482 ? -19.344 -36.531 -2.807 1 98.19 482 LEU A CA 1
ATOM 3709 C C . LEU A 1 482 ? -19.734 -36.719 -1.345 1 98.19 482 LEU A C 1
ATOM 3711 O O . LEU A 1 482 ? -19.359 -35.906 -0.487 1 98.19 482 LEU A O 1
ATOM 3715 N N . GLU A 1 483 ? -20.469 -37.75 -1.084 1 97.88 483 GLU A N 1
ATOM 3716 C CA . GLU A 1 483 ? -20.859 -38.062 0.287 1 97.88 483 GLU A CA 1
ATOM 3717 C C . GLU A 1 483 ? -19.656 -38.375 1.151 1 97.88 483 GLU A C 1
ATOM 3719 O O . GLU A 1 483 ? -19.625 -38.062 2.34 1 97.88 483 GLU A O 1
ATOM 3724 N N . THR A 1 484 ? -18.734 -39.031 0.519 1 97.81 484 THR A N 1
ATOM 3725 C CA . THR A 1 484 ? -17.484 -39.375 1.215 1 97.81 484 THR A CA 1
ATOM 3726 C C . THR A 1 484 ? -16.766 -38.125 1.674 1 97.81 484 THR A C 1
ATOM 3728 O O . THR A 1 484 ? -16.141 -38.094 2.74 1 97.81 484 THR A O 1
ATOM 3731 N N . PHE A 1 485 ? -16.812 -37 0.921 1 97.81 485 PHE A N 1
ATOM 3732 C CA . PHE A 1 485 ? -16.172 -35.719 1.28 1 97.81 485 PHE A CA 1
ATOM 3733 C C . PHE A 1 485 ? -16.891 -35.062 2.443 1 97.81 485 PHE A C 1
ATOM 3735 O O . PHE A 1 485 ? -16.344 -34.188 3.098 1 97.81 485 PHE A O 1
ATOM 3742 N N . ASP A 1 486 ? -18.094 -35.469 2.803 1 97.25 486 ASP A N 1
ATOM 3743 C CA . ASP A 1 486 ? -18.891 -34.906 3.881 1 97.25 486 ASP A CA 1
ATOM 3744 C C . ASP A 1 486 ? -18.625 -35.625 5.203 1 97.25 486 ASP A C 1
ATOM 3746 O O . ASP A 1 486 ? -19.156 -35.219 6.246 1 97.25 486 ASP A O 1
ATOM 3750 N N . ALA A 1 487 ? -17.859 -36.688 5.082 1 95.81 487 ALA A N 1
ATOM 3751 C CA . ALA A 1 487 ? -17.531 -37.469 6.277 1 95.81 487 ALA A CA 1
ATOM 3752 C C . ALA A 1 487 ? -16.031 -37.438 6.547 1 95.81 487 ALA A C 1
ATOM 3754 O O . ALA A 1 487 ? -15.227 -37.531 5.613 1 95.81 487 ALA A O 1
ATOM 3755 N N . GLU A 1 488 ? -15.688 -37.406 7.824 1 92.12 488 GLU A N 1
ATOM 3756 C CA . GLU A 1 488 ? -14.281 -37.375 8.203 1 92.12 488 GLU A CA 1
ATOM 3757 C C . GLU A 1 488 ? -13.641 -38.75 8.094 1 92.12 488 GLU A C 1
ATOM 3759 O O . GLU A 1 488 ? -14.266 -39.75 8.445 1 92.12 488 GLU A O 1
ATOM 3764 N N . GLY A 1 489 ? -12.461 -38.812 7.508 1 87.94 489 GLY A N 1
ATOM 3765 C CA . GLY A 1 489 ? -11.633 -40 7.609 1 87.94 489 GLY A CA 1
ATOM 3766 C C . GLY A 1 489 ? -11.914 -41.031 6.516 1 87.94 489 GLY A C 1
ATOM 3767 O O . GLY A 1 489 ? -11.531 -42.188 6.625 1 87.94 489 GLY A O 1
ATOM 3768 N N . LYS A 1 490 ? -12.547 -40.594 5.504 1 94.62 490 LYS A N 1
ATOM 3769 C CA . LYS A 1 490 ? -12.914 -41.531 4.441 1 94.62 490 LYS A CA 1
ATOM 3770 C C . LYS A 1 490 ? -11.914 -41.469 3.291 1 94.62 490 LYS A C 1
ATOM 3772 O O . LYS A 1 490 ? -12.297 -41.5 2.121 1 94.62 490 LYS A O 1
ATOM 3777 N N . VAL A 1 491 ? -10.648 -41.406 3.625 1 95.31 491 VAL A N 1
ATOM 3778 C CA . VAL A 1 491 ? -9.57 -41.156 2.674 1 95.31 491 VAL A CA 1
ATOM 3779 C C . VAL A 1 491 ? -9.445 -42.344 1.727 1 95.31 491 VAL A C 1
ATOM 3781 O O . VAL A 1 491 ? -9.461 -42.188 0.505 1 95.31 491 VAL A O 1
ATOM 3784 N N . ASN A 1 492 ? -9.375 -43.562 2.215 1 95.12 492 ASN A N 1
ATOM 3785 C CA . ASN A 1 492 ? -9.234 -44.75 1.393 1 95.12 492 ASN A CA 1
ATOM 3786 C C . ASN A 1 492 ? -10.469 -45 0.534 1 95.12 492 ASN A C 1
ATOM 3788 O O . ASN A 1 492 ? -10.359 -45.438 -0.61 1 95.12 492 ASN A O 1
ATOM 3792 N N . ALA A 1 493 ? -11.594 -44.75 1.145 1 96.94 493 ALA A N 1
ATOM 3793 C CA . ALA A 1 493 ? -12.844 -44.906 0.406 1 96.94 493 ALA A CA 1
ATOM 3794 C C . ALA A 1 493 ? -12.875 -44 -0.817 1 96.94 493 ALA A C 1
ATOM 3796 O O . ALA A 1 493 ? -13.328 -44.406 -1.892 1 96.94 493 ALA A O 1
ATOM 3797 N N . ALA A 1 494 ? -12.484 -42.781 -0.659 1 98.06 494 ALA A N 1
ATOM 3798 C CA . ALA A 1 494 ? -12.469 -41.812 -1.762 1 98.06 494 ALA A CA 1
ATOM 3799 C C . ALA A 1 494 ? -11.617 -42.312 -2.918 1 98.06 494 ALA A C 1
ATOM 3801 O O . ALA A 1 494 ? -12.023 -42.25 -4.078 1 98.06 494 ALA A O 1
ATOM 3802 N N . GLY A 1 495 ? -10.398 -42.844 -2.609 1 97.94 495 GLY A N 1
ATOM 3803 C CA . GLY A 1 495 ? -9.539 -43.406 -3.637 1 97.94 495 GLY A CA 1
ATOM 3804 C C . GLY A 1 495 ? -10.164 -44.594 -4.352 1 97.94 495 GLY A C 1
ATOM 3805 O O . GLY A 1 495 ? -10.086 -44.688 -5.574 1 97.94 495 GLY A O 1
ATOM 3806 N N . ARG A 1 496 ? -10.797 -45.406 -3.631 1 97.56 496 ARG A N 1
ATOM 3807 C CA . ARG A 1 496 ? -11.438 -46.594 -4.188 1 97.56 496 ARG A CA 1
ATOM 3808 C C . ARG A 1 496 ? -12.594 -46.219 -5.113 1 97.56 496 ARG A C 1
ATOM 3810 O O . ARG A 1 496 ? -12.789 -46.844 -6.156 1 97.56 496 ARG A O 1
ATOM 3817 N N . LEU A 1 497 ? -13.32 -45.25 -4.664 1 98.38 497 LEU A N 1
ATOM 3818 C CA . LEU A 1 497 ? -14.477 -44.812 -5.438 1 98.38 497 LEU A CA 1
ATOM 3819 C C . LEU A 1 497 ? -14.047 -44.25 -6.785 1 98.38 497 LEU A C 1
ATOM 3821 O O . LEU A 1 497 ? -14.711 -44.469 -7.801 1 98.38 497 LEU A O 1
ATOM 3825 N N . VAL A 1 498 ? -12.953 -43.5 -6.836 1 98.69 498 VAL A N 1
ATOM 3826 C CA . VAL A 1 498 ? -12.453 -42.969 -8.109 1 98.69 498 VAL A CA 1
ATOM 3827 C C . VAL A 1 498 ? -12.023 -44.156 -9 1 98.69 498 VAL A C 1
ATOM 3829 O O . VAL A 1 498 ? -12.32 -44.156 -10.195 1 98.69 498 VAL A O 1
ATOM 3832 N N . ALA A 1 499 ? -11.305 -45.125 -8.445 1 98.06 499 ALA A N 1
ATOM 3833 C CA . ALA A 1 499 ? -10.922 -46.312 -9.203 1 98.06 499 ALA A CA 1
ATOM 3834 C C . ALA A 1 499 ? -12.148 -47.031 -9.742 1 98.06 499 ALA A C 1
ATOM 3836 O O . ALA A 1 499 ? -12.172 -47.438 -10.898 1 98.06 499 ALA A O 1
ATOM 3837 N N . GLU A 1 500 ? -13.148 -47.219 -8.898 1 98.31 500 GLU A N 1
ATOM 3838 C CA . GLU A 1 500 ? -14.391 -47.844 -9.297 1 98.31 500 GLU A CA 1
ATOM 3839 C C . GLU A 1 500 ? -15.062 -47.094 -10.445 1 98.31 500 GLU A C 1
ATOM 3841 O O . GLU A 1 500 ? -15.578 -47.719 -11.383 1 98.31 500 GLU A O 1
ATOM 3846 N N . PHE A 1 501 ? -15.117 -45.844 -10.297 1 98.38 501 PHE A N 1
ATOM 3847 C CA . PHE A 1 501 ? -15.711 -45 -11.328 1 98.38 501 PHE A CA 1
ATOM 3848 C C . PHE A 1 501 ? -15.102 -45.312 -12.695 1 98.38 501 PHE A C 1
ATOM 3850 O O . PHE A 1 501 ? -15.828 -45.5 -13.672 1 98.38 501 PHE A O 1
ATOM 3857 N N . PHE A 1 502 ? -13.766 -45.281 -12.758 1 97.06 502 PHE A N 1
ATOM 3858 C CA . PHE A 1 502 ? -13.086 -45.594 -14.016 1 97.06 502 PHE A CA 1
ATOM 3859 C C . PHE A 1 502 ? -13.406 -47 -14.477 1 97.06 502 PHE A C 1
ATOM 3861 O O . PHE A 1 502 ? -13.641 -47.219 -15.664 1 97.06 502 PHE A O 1
ATOM 3868 N N . ASP A 1 503 ? -13.453 -47.938 -13.586 1 96.69 503 ASP A N 1
ATOM 3869 C CA . ASP A 1 503 ? -13.695 -49.344 -13.922 1 96.69 503 ASP A CA 1
ATOM 3870 C C . ASP A 1 503 ? -15.117 -49.562 -14.438 1 96.69 503 ASP A C 1
ATOM 3872 O O . ASP A 1 503 ? -15.391 -50.531 -15.164 1 96.69 503 ASP A O 1
ATOM 3876 N N . CYS A 1 504 ? -15.945 -48.688 -14.062 1 97.31 504 CYS A N 1
ATOM 3877 C CA . CYS A 1 504 ? -17.344 -48.781 -14.492 1 97.31 504 CYS A CA 1
ATOM 3878 C C . CYS A 1 504 ? -17.562 -47.969 -15.766 1 97.31 504 CYS A C 1
ATOM 3880 O O . CYS A 1 504 ? -18.719 -47.781 -16.172 1 97.31 504 CYS A O 1
ATOM 3882 N N . GLY A 1 505 ? -16.516 -47.469 -16.359 1 95.38 505 GLY A N 1
ATOM 3883 C CA . GLY A 1 505 ? -16.594 -46.781 -17.625 1 95.38 505 GLY A CA 1
ATOM 3884 C C . GLY A 1 505 ? -17.047 -45.344 -17.516 1 95.38 505 GLY A C 1
ATOM 3885 O O . GLY A 1 505 ? -17.641 -44.781 -18.438 1 95.38 505 GLY A O 1
ATOM 3886 N N . GLY A 1 506 ? -16.844 -44.75 -16.453 1 96.75 506 GLY A N 1
ATOM 3887 C CA . GLY A 1 506 ? -17.281 -43.375 -16.234 1 96.75 506 GLY A CA 1
ATOM 3888 C C . GLY A 1 506 ? -16.562 -42.375 -17.125 1 96.75 506 GLY A C 1
ATOM 3889 O O . GLY A 1 506 ? -15.398 -42.594 -17.469 1 96.75 506 GLY A O 1
ATOM 3890 N N . ASP A 1 507 ? -17.203 -41.344 -17.469 1 97 507 ASP A N 1
ATOM 3891 C CA . ASP A 1 507 ? -16.656 -40.219 -18.219 1 97 507 ASP A CA 1
ATOM 3892 C C . ASP A 1 507 ? -15.781 -39.344 -17.328 1 97 507 ASP A C 1
ATOM 3894 O O . ASP A 1 507 ? -16.266 -38.719 -16.375 1 97 507 ASP A O 1
ATOM 3898 N N . PRO A 1 508 ? -14.523 -39.188 -17.656 1 97 508 PRO A N 1
ATOM 3899 C CA . PRO A 1 508 ? -13.617 -38.375 -16.828 1 97 508 PRO A CA 1
ATOM 3900 C C . PRO A 1 508 ? -14.094 -36.938 -16.656 1 97 508 PRO A C 1
ATOM 3902 O O . PRO A 1 508 ? -13.82 -36.344 -15.625 1 97 508 PRO A O 1
ATOM 3905 N N . THR A 1 509 ? -14.781 -36.375 -17.609 1 97.62 509 THR A N 1
ATOM 3906 C CA . THR A 1 509 ? -15.32 -35.031 -17.484 1 97.62 509 THR A CA 1
ATOM 3907 C C . THR A 1 509 ? -16.281 -34.938 -16.312 1 97.62 509 THR A C 1
ATOM 3909 O O . THR A 1 509 ? -16.281 -33.938 -15.578 1 97.62 509 THR A O 1
ATOM 3912 N N . ALA A 1 510 ? -17.109 -35.938 -16.141 1 98.31 510 ALA A N 1
ATOM 3913 C CA . ALA A 1 510 ? -18.047 -35.969 -15.023 1 98.31 510 ALA A CA 1
ATOM 3914 C C . ALA A 1 510 ? -17.297 -36.062 -13.688 1 98.31 510 ALA A C 1
ATOM 3916 O O . ALA A 1 510 ? -17.734 -35.5 -12.688 1 98.31 510 ALA A O 1
ATOM 3917 N N . LEU A 1 511 ? -16.234 -36.844 -13.695 1 98.62 511 LEU A N 1
ATOM 3918 C CA . LEU A 1 511 ? -15.422 -36.969 -12.484 1 98.62 511 LEU A CA 1
ATOM 3919 C C . LEU A 1 511 ? -14.797 -35.625 -12.109 1 98.62 511 LEU A C 1
ATOM 3921 O O . LEU A 1 511 ? -14.82 -35.219 -10.945 1 98.62 511 LEU A O 1
ATOM 3925 N N . LYS A 1 512 ? -14.211 -34.938 -13.117 1 98.75 512 LYS A N 1
ATOM 3926 C CA . LYS A 1 512 ? -13.625 -33.625 -12.867 1 98.75 512 LYS A CA 1
ATOM 3927 C C . LYS A 1 512 ? -14.664 -32.656 -12.312 1 98.75 512 LYS A C 1
ATOM 3929 O O . LYS A 1 512 ? -14.391 -31.922 -11.367 1 98.75 512 LYS A O 1
ATOM 3934 N N . ARG A 1 513 ? -15.852 -32.656 -12.883 1 98.56 513 ARG A N 1
ATOM 3935 C CA . ARG A 1 513 ? -16.938 -31.797 -12.406 1 98.56 513 ARG A CA 1
ATOM 3936 C C . ARG A 1 513 ? -17.266 -32.094 -10.953 1 98.56 513 ARG A C 1
ATOM 3938 O O . ARG A 1 513 ? -17.453 -31.188 -10.148 1 98.56 513 ARG A O 1
ATOM 3945 N N . THR A 1 514 ? -17.312 -33.375 -10.656 1 98.62 514 THR A N 1
ATOM 3946 C CA . THR A 1 514 ? -17.672 -33.781 -9.312 1 98.62 514 THR A CA 1
ATOM 3947 C C . THR A 1 514 ? -16.594 -33.406 -8.312 1 98.62 514 THR A C 1
ATOM 3949 O O . THR A 1 514 ? -16.891 -32.875 -7.23 1 98.62 514 THR A O 1
ATOM 3952 N N . LEU A 1 515 ? -15.328 -33.656 -8.648 1 98.75 515 LEU A N 1
ATOM 3953 C CA . LEU A 1 515 ? -14.219 -33.281 -7.789 1 98.75 515 LEU A CA 1
ATOM 3954 C C . LEU A 1 515 ? -14.148 -31.781 -7.613 1 98.75 515 LEU A C 1
ATOM 3956 O O . LEU A 1 515 ? -13.922 -31.281 -6.504 1 98.75 515 LEU A O 1
ATOM 3960 N N . GLY A 1 516 ? -14.344 -31.031 -8.727 1 98.69 516 GLY A N 1
ATOM 3961 C CA . GLY A 1 516 ? -14.383 -29.578 -8.648 1 98.69 516 GLY A CA 1
ATOM 3962 C C . GLY A 1 516 ? -15.484 -29.062 -7.742 1 98.69 516 GLY A C 1
ATOM 3963 O O . GLY A 1 516 ? -15.242 -28.172 -6.922 1 98.69 516 GLY A O 1
ATOM 3964 N N . HIS A 1 517 ? -16.672 -29.641 -7.887 1 98.31 517 HIS A N 1
ATOM 3965 C CA . HIS A 1 517 ? -17.797 -29.266 -7.039 1 98.31 517 HIS A CA 1
ATOM 3966 C C . HIS A 1 517 ? -17.5 -29.547 -5.57 1 98.31 517 HIS A C 1
ATOM 3968 O O . HIS A 1 517 ? -17.719 -28.703 -4.707 1 98.31 517 HIS A O 1
ATOM 3974 N N . GLY A 1 518 ? -17 -30.781 -5.367 1 98.25 518 GLY A N 1
ATOM 3975 C CA . GLY A 1 518 ? -16.656 -31.156 -4.008 1 98.25 518 GLY A CA 1
ATOM 3976 C C . GLY A 1 518 ? -15.641 -30.219 -3.371 1 98.25 518 GLY A C 1
ATOM 3977 O O . GLY A 1 518 ? -15.719 -29.938 -2.178 1 98.25 518 GLY A O 1
ATOM 3978 N N . LEU A 1 519 ? -14.68 -29.734 -4.141 1 98.38 519 LEU A N 1
ATOM 3979 C CA . LEU A 1 519 ? -13.625 -28.844 -3.67 1 98.38 519 LEU A CA 1
ATOM 3980 C C . LEU A 1 519 ? -14.18 -27.453 -3.375 1 98.38 519 LEU A C 1
ATOM 3982 O O . LEU A 1 519 ? -13.906 -26.891 -2.314 1 98.38 519 LEU A O 1
ATOM 3986 N N . LEU A 1 520 ? -14.992 -26.875 -4.227 1 98.25 520 LEU A N 1
ATOM 3987 C CA . LEU A 1 520 ? -15.328 -25.453 -4.242 1 98.25 520 LEU A CA 1
ATOM 3988 C C . LEU A 1 520 ? -16.422 -25.156 -3.227 1 98.25 520 LEU A C 1
ATOM 3990 O O . LEU A 1 520 ? -16.641 -24 -2.871 1 98.25 520 LEU A O 1
ATOM 3994 N N . ARG A 1 521 ? -17.125 -26.188 -2.752 1 96.94 521 ARG A N 1
ATOM 3995 C CA . ARG A 1 521 ? -18.109 -25.969 -1.707 1 96.94 521 ARG A CA 1
ATOM 3996 C C . ARG A 1 521 ? -17.453 -25.891 -0.333 1 96.94 521 ARG A C 1
ATOM 3998 O O . ARG A 1 521 ? -18.094 -25.5 0.645 1 96.94 521 ARG A O 1
ATOM 4005 N N . GLU A 1 522 ? -16.141 -26.281 -0.241 1 97.69 522 GLU A N 1
ATOM 4006 C CA . GLU A 1 522 ? -15.383 -26.281 1.006 1 97.69 522 GLU A CA 1
ATOM 4007 C C . GLU A 1 522 ? -14.547 -25.016 1.154 1 97.69 522 GLU A C 1
ATOM 4009 O O . GLU A 1 522 ? -14.211 -24.375 0.162 1 97.69 522 GLU A O 1
ATOM 4014 N N . ASP A 1 523 ? -14.281 -24.594 2.385 1 97.44 523 ASP A N 1
ATOM 4015 C CA . ASP A 1 523 ? -13.188 -23.672 2.629 1 97.44 523 ASP A CA 1
ATOM 4016 C C . ASP A 1 523 ? -11.836 -24.359 2.479 1 97.44 523 ASP A C 1
ATOM 4018 O O . ASP A 1 523 ? -11.078 -24.469 3.445 1 97.44 523 ASP A O 1
ATOM 4022 N N . ALA A 1 524 ? -11.617 -24.75 1.233 1 97.38 524 ALA A N 1
ATOM 4023 C CA . ALA A 1 524 ? -10.398 -25.5 0.93 1 97.38 524 ALA A CA 1
ATOM 4024 C C . ALA A 1 524 ? -9.156 -24.641 1.137 1 97.38 524 ALA A C 1
ATOM 4026 O O . ALA A 1 524 ? -9.156 -23.453 0.808 1 97.38 524 ALA A O 1
ATOM 4027 N N . ASP A 1 525 ? -8.133 -25.172 1.656 1 96 525 ASP A N 1
ATOM 4028 C CA . ASP A 1 525 ? -6.883 -24.438 1.86 1 96 525 ASP A CA 1
ATOM 4029 C C . ASP A 1 525 ? -6.082 -24.344 0.563 1 96 525 ASP A C 1
ATOM 4031 O O . ASP A 1 525 ? -6.41 -25.016 -0.422 1 96 525 ASP A O 1
ATOM 4035 N N . PHE A 1 526 ? -5.055 -23.625 0.571 1 97.31 526 PHE A N 1
ATOM 4036 C CA . PHE A 1 526 ? -4.164 -23.312 -0.54 1 97.31 526 PHE A CA 1
ATOM 4037 C C . PHE A 1 526 ? -3.674 -24.578 -1.215 1 97.31 526 PHE A C 1
ATOM 4039 O O . PHE A 1 526 ? -3.781 -24.734 -2.434 1 97.31 526 PHE A O 1
ATOM 4046 N N . HIS A 1 527 ? -3.242 -25.531 -0.472 1 98.38 527 HIS A N 1
ATOM 4047 C CA . HIS A 1 527 ? -2.619 -26.75 -0.98 1 98.38 527 HIS A CA 1
ATOM 4048 C C . HIS A 1 527 ? -3.645 -27.641 -1.657 1 98.38 527 HIS A C 1
ATOM 4050 O O . HIS A 1 527 ? -3.355 -28.266 -2.686 1 98.38 527 HIS A O 1
ATOM 4056 N N . THR A 1 528 ? -4.828 -27.719 -1.144 1 98.31 528 THR A N 1
ATOM 4057 C CA . THR A 1 528 ? -5.855 -28.562 -1.736 1 98.31 528 THR A CA 1
ATOM 4058 C C . THR A 1 528 ? -6.258 -28.047 -3.115 1 98.31 528 THR A C 1
ATOM 4060 O O . THR A 1 528 ? -6.461 -28.828 -4.043 1 98.31 528 THR A O 1
ATOM 4063 N N . LEU A 1 529 ? -6.359 -26.75 -3.215 1 98.56 529 LEU A N 1
ATOM 4064 C CA . LEU A 1 529 ? -6.703 -26.141 -4.488 1 98.56 529 LEU A CA 1
ATOM 4065 C C . LEU A 1 529 ? -5.629 -26.406 -5.535 1 98.56 529 LEU A C 1
ATOM 4067 O O . LEU A 1 529 ? -5.945 -26.734 -6.684 1 98.56 529 LEU A O 1
ATOM 4071 N N . GLN A 1 530 ? -4.398 -26.328 -5.145 1 98.5 530 GLN A N 1
ATOM 4072 C CA . GLN A 1 530 ? -3.283 -26.625 -6.031 1 98.5 530 GLN A CA 1
ATOM 4073 C C . GLN A 1 530 ? -3.289 -28.094 -6.441 1 98.5 530 GLN A C 1
ATOM 4075 O O . GLN A 1 530 ? -3.008 -28.438 -7.598 1 98.5 530 GLN A O 1
ATOM 4080 N N . ASN A 1 531 ? -3.588 -28.938 -5.426 1 98.69 531 ASN A N 1
ATOM 4081 C CA . ASN A 1 531 ? -3.545 -30.375 -5.645 1 98.69 531 ASN A CA 1
ATOM 4082 C C . ASN A 1 531 ? -4.512 -30.812 -6.746 1 98.69 531 ASN A C 1
ATOM 4084 O O . ASN A 1 531 ? -4.145 -31.578 -7.637 1 98.69 531 ASN A O 1
ATOM 4088 N N . LEU A 1 532 ? -5.688 -30.312 -6.676 1 98.75 532 LEU A N 1
ATOM 4089 C CA . LEU A 1 532 ? -6.691 -30.656 -7.672 1 98.75 532 LEU A CA 1
ATOM 4090 C C . LEU A 1 532 ? -6.27 -30.188 -9.062 1 98.75 532 LEU A C 1
ATOM 4092 O O . LEU A 1 532 ? -6.371 -30.938 -10.031 1 98.75 532 LEU A O 1
ATOM 4096 N N . GLU A 1 533 ? -5.832 -28.938 -9.109 1 98.81 533 GLU A N 1
ATOM 4097 C CA . GLU A 1 533 ? -5.422 -28.391 -10.398 1 98.81 533 GLU A CA 1
ATOM 4098 C C . GLU A 1 533 ? -4.309 -29.219 -11.023 1 98.81 533 GLU A C 1
ATOM 4100 O O . GLU A 1 533 ? -4.359 -29.531 -12.211 1 98.81 533 GLU A O 1
ATOM 4105 N N . ALA A 1 534 ? -3.305 -29.578 -10.234 1 98.81 534 ALA A N 1
ATOM 4106 C CA . ALA A 1 534 ? -2.203 -30.406 -10.719 1 98.81 534 ALA A CA 1
ATOM 4107 C C . ALA A 1 534 ? -2.707 -31.766 -11.195 1 98.81 534 ALA A C 1
ATOM 4109 O O . ALA A 1 534 ? -2.252 -32.281 -12.219 1 98.81 534 ALA A O 1
ATOM 4110 N N . ALA A 1 535 ? -3.635 -32.375 -10.477 1 98.81 535 ALA A N 1
ATOM 4111 C CA . ALA A 1 535 ? -4.188 -33.688 -10.836 1 98.81 535 ALA A CA 1
ATOM 4112 C C . ALA A 1 535 ? -4.918 -33.625 -12.18 1 98.81 535 ALA A C 1
ATOM 4114 O O . ALA A 1 535 ? -4.746 -34.5 -13.031 1 98.81 535 ALA A O 1
ATOM 4115 N N . PHE A 1 536 ? -5.758 -32.562 -12.312 1 98.69 536 PHE A N 1
ATOM 4116 C CA . PHE A 1 536 ? -6.473 -32.406 -13.57 1 98.69 536 PHE A CA 1
ATOM 4117 C C . PHE A 1 536 ? -5.492 -32.25 -14.734 1 98.69 536 PHE A C 1
ATOM 4119 O O . PHE A 1 536 ? -5.68 -32.875 -15.781 1 98.69 536 PHE A O 1
ATOM 4126 N N . ARG A 1 537 ? -4.457 -31.484 -14.484 1 98.06 537 ARG A N 1
ATOM 4127 C CA . ARG A 1 537 ? -3.48 -31.25 -15.539 1 98.06 537 ARG A CA 1
ATOM 4128 C C . ARG A 1 537 ? -2.766 -32.531 -15.922 1 98.06 537 ARG A C 1
ATOM 4130 O O . ARG A 1 537 ? -2.623 -32.844 -17.109 1 98.06 537 ARG A O 1
ATOM 4137 N N . GLN A 1 538 ? -2.314 -33.281 -14.961 1 98.19 538 GLN A N 1
ATOM 4138 C CA . GLN A 1 538 ? -1.592 -34.5 -15.227 1 98.19 538 GLN A CA 1
ATOM 4139 C C . GLN A 1 538 ? -2.504 -35.562 -15.867 1 98.19 538 GLN A C 1
ATOM 4141 O O . GLN A 1 538 ? -2.068 -36.344 -16.719 1 98.19 538 GLN A O 1
ATOM 4146 N N . PHE A 1 539 ? -3.752 -35.594 -15.469 1 98.12 539 PHE A N 1
ATOM 4147 C CA . PHE A 1 539 ? -4.719 -36.469 -16.125 1 98.12 539 PHE A CA 1
ATOM 4148 C C . PHE A 1 539 ? -4.836 -36.156 -17.609 1 98.12 539 PHE A C 1
ATOM 4150 O O . PHE A 1 539 ? -4.777 -37.031 -18.453 1 98.12 539 PHE A O 1
ATOM 4157 N N . ASP A 1 540 ? -5.027 -34.906 -17.891 1 97 540 ASP A N 1
ATOM 4158 C CA . ASP A 1 540 ? -5.219 -34.469 -19.266 1 97 540 ASP A CA 1
ATOM 4159 C C . ASP A 1 540 ? -4.008 -34.812 -20.125 1 97 540 ASP A C 1
ATOM 4161 O O . ASP A 1 540 ? -4.156 -35.219 -21.281 1 97 540 ASP A O 1
ATOM 4165 N N . LEU A 1 541 ? -2.848 -34.562 -19.578 1 95.69 541 LEU A N 1
ATOM 4166 C CA . LEU A 1 541 ? -1.631 -34.875 -20.328 1 95.69 541 LEU A CA 1
ATOM 4167 C C . LEU A 1 541 ? -1.499 -36.375 -20.578 1 95.69 541 LEU A C 1
ATOM 4169 O O . LEU A 1 541 ? -1.082 -36.781 -21.656 1 95.69 541 LEU A O 1
ATOM 4173 N N . ALA A 1 542 ? -1.87 -37.156 -19.594 1 94.06 542 ALA A N 1
ATOM 4174 C CA . ALA A 1 542 ? -1.847 -38.625 -19.766 1 94.06 542 ALA A CA 1
ATOM 4175 C C . ALA A 1 542 ? -2.906 -39.062 -20.766 1 94.06 542 ALA A C 1
ATOM 4177 O O . ALA A 1 542 ? -2.666 -39.969 -21.578 1 94.06 542 ALA A O 1
ATOM 4178 N N . ASP A 1 543 ? -4.039 -38.469 -20.688 1 91.25 543 ASP A N 1
ATOM 4179 C CA . ASP A 1 543 ? -5.148 -38.781 -21.578 1 91.25 543 ASP A CA 1
ATOM 4180 C C . ASP A 1 543 ? -4.816 -38.438 -23.016 1 91.25 543 ASP A C 1
ATOM 4182 O O . ASP A 1 543 ? -5.188 -39.156 -23.938 1 91.25 543 ASP A O 1
ATOM 4186 N N . ALA A 1 544 ? -4.164 -37.344 -23.25 1 88.94 544 ALA A N 1
ATOM 4187 C CA . ALA A 1 544 ? -3.781 -36.906 -24.578 1 88.94 544 ALA A CA 1
ATOM 4188 C C . ALA A 1 544 ? -2.775 -37.875 -25.219 1 88.94 544 ALA A C 1
ATOM 4190 O O . ALA A 1 544 ? -2.76 -38.031 -26.438 1 88.94 544 ALA A O 1
ATOM 4191 N N . ARG A 1 545 ? -1.961 -38.375 -24.453 1 81.5 545 ARG A N 1
ATOM 4192 C CA . ARG A 1 545 ? -0.981 -39.344 -24.938 1 81.5 545 ARG A CA 1
ATOM 4193 C C . ARG A 1 545 ? -1.662 -40.625 -25.406 1 81.5 545 ARG A C 1
ATOM 4195 O O . ARG A 1 545 ? -1.147 -41.312 -26.281 1 81.5 545 ARG A O 1
ATOM 4202 N N . THR A 1 546 ? -2.705 -40.906 -24.859 1 68.75 546 THR A N 1
ATOM 4203 C CA . THR A 1 546 ? -3.467 -42.094 -25.25 1 68.75 546 THR A CA 1
ATOM 4204 C C . THR A 1 546 ? -4.102 -41.906 -26.625 1 68.75 546 THR A C 1
ATOM 4206 O O . THR A 1 546 ? -4.164 -42.844 -27.406 1 68.75 546 THR A O 1
ATOM 4209 N N . ASP A 1 547 ? -4.516 -40.656 -26.938 1 63 547 ASP A N 1
ATOM 4210 C CA . ASP A 1 547 ? -5.188 -40.375 -28.188 1 63 547 ASP A CA 1
ATOM 4211 C C . ASP A 1 547 ? -4.184 -40.281 -29.344 1 63 547 ASP A C 1
ATOM 4213 O O . ASP A 1 547 ? -4.496 -40.625 -30.484 1 63 547 ASP A O 1
ATOM 4217 N N . GLU A 1 548 ? -3.115 -39.625 -29.078 1 58.47 548 GLU A N 1
ATOM 4218 C CA . GLU A 1 548 ? -2.104 -39.5 -30.125 1 58.47 548 GLU A CA 1
ATOM 4219 C C . GLU A 1 548 ? -1.533 -40.875 -30.5 1 58.47 548 GLU A C 1
ATOM 4221 O O . GLU A 1 548 ? -0.733 -41 -31.422 1 58.47 548 GLU A O 1
ATOM 4226 N N . ARG A 1 549 ? -1.833 -41.906 -29.797 1 52.16 549 ARG A N 1
ATOM 4227 C CA . ARG A 1 549 ? -1.232 -43.25 -29.922 1 52.16 549 ARG A CA 1
ATOM 4228 C C . ARG A 1 549 ? -1.724 -43.938 -31.188 1 52.16 549 ARG A C 1
ATOM 4230 O O . ARG A 1 549 ? -2.68 -44.719 -31.125 1 52.16 549 ARG A O 1
ATOM 4237 N N . GLY A 1 550 ? -2.166 -43.375 -32.062 1 40.53 550 GLY A N 1
ATOM 4238 C CA . GLY A 1 550 ? -2.082 -44.375 -33.094 1 40.53 550 GLY A CA 1
ATOM 4239 C C . GLY A 1 550 ? -0.904 -45.312 -32.875 1 40.53 550 GLY A C 1
ATOM 4240 O O . GLY A 1 550 ? -0.905 -46.156 -31.969 1 40.53 550 GLY A O 1
ATOM 4241 N N . ASP A 1 551 ? 0.128 -45.219 -33.688 1 44.03 551 ASP A N 1
ATOM 4242 C CA . ASP A 1 551 ? 1.146 -46.25 -33.938 1 44.03 551 ASP A CA 1
ATOM 4243 C C . ASP A 1 551 ? 2.031 -46.469 -32.719 1 44.03 551 ASP A C 1
ATOM 4245 O O . ASP A 1 551 ? 2.334 -47.594 -32.344 1 44.03 551 ASP A O 1
ATOM 4249 N N . ALA A 1 552 ? 3.137 -45.594 -32.5 1 45.47 552 ALA A N 1
ATOM 4250 C CA . ALA A 1 552 ? 4.492 -45.812 -32 1 45.47 552 ALA A CA 1
ATOM 4251 C C . ALA A 1 552 ? 4.555 -45.688 -30.484 1 45.47 552 ALA A C 1
ATOM 4253 O O . ALA A 1 552 ? 5.633 -45.5 -29.922 1 45.47 552 ALA A O 1
ATOM 4254 N N . VAL A 1 553 ? 3.4 -45.469 -29.703 1 53.25 553 VAL A N 1
ATOM 4255 C CA . VAL A 1 553 ? 3.756 -45.156 -28.328 1 53.25 553 VAL A CA 1
ATOM 4256 C C . VAL A 1 553 ? 4.09 -46.438 -27.562 1 53.25 553 VAL A C 1
ATOM 4258 O O . VAL A 1 553 ? 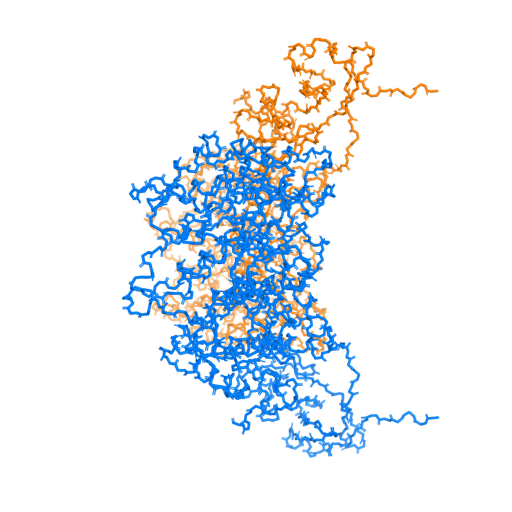3.326 -47.406 -27.594 1 53.25 553 VAL A O 1
ATOM 4261 N N . ASP A 1 554 ? 5.324 -46.5 -27.078 1 61.34 554 ASP A N 1
ATOM 4262 C CA . ASP A 1 554 ? 6.09 -47.562 -26.406 1 61.34 554 ASP A CA 1
ATOM 4263 C C . ASP A 1 554 ? 5.59 -47.75 -24.984 1 61.34 554 ASP A C 1
ATOM 4265 O O . ASP A 1 554 ? 6.281 -48.375 -24.156 1 61.34 554 ASP A O 1
ATOM 4269 N N . ILE A 1 555 ? 4.309 -47.094 -24.625 1 72.81 555 ILE A N 1
ATOM 4270 C CA . ILE A 1 555 ? 3.875 -47.375 -23.25 1 72.81 555 ILE A CA 1
ATOM 4271 C C . ILE A 1 555 ? 2.697 -48.344 -23.266 1 72.81 555 ILE A C 1
ATOM 4273 O O . ILE A 1 555 ? 1.769 -48.188 -24.062 1 72.81 555 ILE A O 1
ATOM 4277 N N . ALA A 1 556 ? 2.715 -49.406 -22.406 1 79.69 556 ALA A N 1
ATOM 4278 C CA . ALA A 1 556 ? 1.663 -50.406 -22.297 1 79.69 556 ALA A CA 1
ATOM 4279 C C . ALA A 1 556 ? 0.335 -49.781 -21.891 1 79.69 556 ALA A C 1
ATOM 4281 O O . ALA A 1 556 ? 0.305 -48.844 -21.078 1 79.69 556 ALA A O 1
ATOM 4282 N N . PRO A 1 557 ? -0.708 -50.219 -22.516 1 81.94 557 PRO A N 1
ATOM 4283 C CA . PRO A 1 557 ? -2.031 -49.688 -22.203 1 81.94 557 PRO A CA 1
ATOM 4284 C C . PRO A 1 557 ? -2.332 -49.656 -20.719 1 81.94 557 PRO A C 1
ATOM 4286 O O . PRO A 1 557 ? -2.936 -48.719 -20.203 1 81.94 557 PRO A O 1
ATOM 4289 N N . ALA A 1 558 ? -1.951 -50.625 -20 1 82.88 558 ALA A N 1
ATOM 4290 C CA . ALA A 1 558 ? -2.172 -50.688 -18.547 1 82.88 558 ALA A CA 1
ATOM 4291 C C . ALA A 1 558 ? -1.428 -49.562 -17.828 1 82.88 558 ALA A C 1
ATOM 4293 O O . ALA A 1 558 ? -1.936 -49 -16.859 1 82.88 558 ALA A O 1
ATOM 4294 N N . GLU A 1 559 ? -0.292 -49.344 -18.375 1 87 559 GLU A N 1
ATOM 4295 C CA . GLU A 1 559 ? 0.505 -48.281 -17.781 1 87 559 GLU A CA 1
ATOM 4296 C C . GLU A 1 559 ? -0.104 -46.906 -18.062 1 87 559 GLU A C 1
ATOM 4298 O O . GLU A 1 559 ? -0.087 -46.031 -17.203 1 87 559 GLU A O 1
ATOM 4303 N N . LEU A 1 560 ? -0.567 -46.75 -19.172 1 87.44 560 LEU A N 1
ATOM 4304 C CA . LEU A 1 560 ? -1.233 -45.5 -19.531 1 87.44 560 LEU A CA 1
ATOM 4305 C C . LEU A 1 560 ? -2.467 -45.25 -18.656 1 87.44 560 LEU A C 1
ATOM 4307 O O . LEU A 1 560 ? -2.746 -44.125 -18.25 1 87.44 560 LEU A O 1
ATOM 4311 N N . GLU A 1 561 ? -3.201 -46.375 -18.453 1 91.31 561 GLU A N 1
ATOM 4312 C CA . GLU A 1 561 ? -4.371 -46.281 -17.594 1 91.31 561 GLU A CA 1
ATOM 4313 C C . GLU A 1 561 ? -3.977 -45.906 -16.156 1 91.31 561 GLU A C 1
ATOM 4315 O O . GLU A 1 561 ? -4.668 -45.156 -15.5 1 91.31 561 GLU A O 1
ATOM 4320 N N . ARG A 1 562 ? -2.922 -46.438 -15.711 1 92.12 562 ARG A N 1
ATOM 4321 C CA . ARG A 1 562 ? -2.41 -46.062 -14.391 1 92.12 562 ARG A CA 1
ATOM 4322 C C . ARG A 1 562 ? -2.059 -44.594 -14.32 1 92.12 562 ARG A C 1
ATOM 4324 O O . ARG A 1 562 ? -2.367 -43.906 -13.328 1 92.12 562 ARG A O 1
ATOM 4331 N N . ARG A 1 563 ? -1.422 -44.125 -15.367 1 93.44 563 ARG A N 1
ATOM 4332 C CA . ARG A 1 563 ? -0.983 -42.719 -15.414 1 93.44 563 ARG A CA 1
ATOM 4333 C C . ARG A 1 563 ? -2.176 -41.781 -15.406 1 93.44 563 ARG A C 1
ATOM 4335 O O . ARG A 1 563 ? -2.094 -40.688 -14.859 1 93.44 563 ARG A O 1
ATOM 4342 N N . ARG A 1 564 ? -3.229 -42.219 -15.93 1 94.12 564 ARG A N 1
ATOM 4343 C CA . ARG A 1 564 ? -4.445 -41.438 -15.969 1 94.12 564 ARG A CA 1
ATOM 4344 C C . ARG A 1 564 ? -5.156 -41.438 -14.617 1 94.12 564 ARG A C 1
ATOM 4346 O O . ARG A 1 564 ? -5.633 -40.406 -14.156 1 94.12 564 ARG A O 1
ATOM 4353 N N . ARG A 1 565 ? -5.152 -42.562 -13.953 1 96 565 ARG A N 1
ATOM 4354 C CA . ARG A 1 565 ? -6 -42.75 -12.781 1 96 565 ARG A CA 1
ATOM 4355 C C . ARG A 1 565 ? -5.309 -42.25 -11.516 1 96 565 ARG A C 1
ATOM 4357 O O . ARG A 1 565 ? -5.961 -41.75 -10.609 1 96 565 ARG A O 1
ATOM 4364 N N . VAL A 1 566 ? -4.016 -42.375 -11.492 1 97.81 566 VAL A N 1
ATOM 4365 C CA . VAL A 1 566 ? -3.281 -42.188 -10.242 1 97.81 566 VAL A CA 1
ATOM 4366 C C . VAL A 1 566 ? -3.43 -40.75 -9.766 1 97.81 566 VAL A C 1
ATOM 4368 O O . VAL A 1 566 ? -3.75 -40.5 -8.602 1 97.81 566 VAL A O 1
ATOM 4371 N N . PRO A 1 567 ? -3.24 -39.75 -10.633 1 98.5 567 PRO A N 1
ATOM 4372 C CA . PRO A 1 567 ? -3.414 -38.375 -10.141 1 98.5 567 PRO A CA 1
ATOM 4373 C C . PRO A 1 567 ? -4.828 -38.094 -9.633 1 98.5 567 PRO A C 1
ATOM 4375 O O . PRO A 1 567 ? -5.008 -37.344 -8.664 1 98.5 567 PRO A O 1
ATOM 4378 N N . MET A 1 568 ? -5.828 -38.719 -10.234 1 98.69 568 MET A N 1
ATOM 4379 C CA . MET A 1 568 ? -7.215 -38.531 -9.836 1 98.69 568 MET A CA 1
ATOM 4380 C C . MET A 1 568 ? -7.508 -39.219 -8.508 1 98.69 568 MET A C 1
ATOM 4382 O O . MET A 1 568 ? -8.227 -38.656 -7.664 1 98.69 568 MET A O 1
ATOM 4386 N N . ILE A 1 569 ? -6.949 -40.375 -8.344 1 98.5 569 ILE A N 1
ATOM 4387 C CA . ILE A 1 569 ? -7.07 -41.094 -7.074 1 98.5 569 ILE A CA 1
ATOM 4388 C C . ILE A 1 569 ? -6.367 -40.312 -5.969 1 98.5 569 ILE A C 1
ATOM 4390 O O . ILE A 1 569 ? -6.918 -40.125 -4.879 1 98.5 569 ILE A O 1
ATOM 4394 N N . ALA A 1 570 ? -5.176 -39.844 -6.316 1 98.38 570 ALA A N 1
ATOM 4395 C CA . ALA A 1 570 ? -4.367 -39.062 -5.367 1 98.38 570 ALA A CA 1
ATOM 4396 C C . ALA A 1 570 ? -5.117 -37.844 -4.867 1 98.38 570 ALA A C 1
ATOM 4398 O O . ALA A 1 570 ? -5.184 -37.594 -3.66 1 98.38 570 ALA A O 1
ATOM 4399 N N . THR A 1 571 ? -5.73 -37.031 -5.75 1 98.75 571 THR A N 1
ATOM 4400 C CA . THR A 1 571 ? -6.387 -35.812 -5.352 1 98.75 571 THR A CA 1
ATOM 4401 C C . THR A 1 571 ? -7.656 -36.094 -4.555 1 98.75 571 THR A C 1
ATOM 4403 O O . THR A 1 571 ? -8 -35.344 -3.633 1 98.75 571 THR A O 1
ATOM 4406 N N . ALA A 1 572 ? -8.383 -37.156 -4.941 1 98.69 572 ALA A N 1
ATOM 4407 C CA . ALA A 1 572 ? -9.562 -37.531 -4.176 1 98.69 572 ALA A CA 1
ATOM 4408 C C . ALA A 1 572 ? -9.203 -37.875 -2.734 1 98.69 572 ALA A C 1
ATOM 4410 O O . ALA A 1 572 ? -9.898 -37.469 -1.799 1 98.69 572 ALA A O 1
ATOM 4411 N N . ARG A 1 573 ? -8.141 -38.656 -2.596 1 97.06 573 ARG A N 1
ATOM 4412 C CA . ARG A 1 573 ? -7.656 -39 -1.259 1 97.06 573 ARG A CA 1
ATOM 4413 C C . ARG A 1 573 ? -7.223 -37.75 -0.5 1 97.06 573 ARG A C 1
ATOM 4415 O O . ARG A 1 573 ? -7.551 -37.562 0.677 1 97.06 573 ARG A O 1
ATOM 4422 N N . TYR A 1 574 ? -6.484 -36.875 -1.169 1 97.31 574 TYR A N 1
ATOM 4423 C CA . TYR A 1 574 ? -6.02 -35.625 -0.55 1 97.31 574 TYR A CA 1
ATOM 4424 C C . TYR A 1 574 ? -7.195 -34.781 -0.08 1 97.31 574 TYR A C 1
ATOM 4426 O O . TYR A 1 574 ? -7.188 -34.25 1.04 1 97.31 574 TYR A O 1
ATOM 4434 N N . MET A 1 575 ? -8.219 -34.625 -0.952 1 97.94 575 MET A N 1
ATOM 4435 C CA . MET A 1 575 ? -9.422 -33.875 -0.604 1 97.94 575 MET A CA 1
ATOM 4436 C C . MET A 1 575 ? -10.125 -34.5 0.596 1 97.94 575 MET A C 1
ATOM 4438 O O . MET A 1 575 ? -10.484 -33.781 1.545 1 97.94 575 MET A O 1
ATOM 4442 N N . ALA A 1 576 ? -10.25 -35.781 0.604 1 96.88 576 ALA A N 1
ATOM 4443 C CA . ALA A 1 576 ? -10.945 -36.469 1.683 1 96.88 576 ALA A CA 1
ATOM 4444 C C . ALA A 1 576 ? -10.195 -36.344 3.004 1 96.88 576 ALA A C 1
ATOM 4446 O O . ALA A 1 576 ? -10.805 -36.344 4.074 1 96.88 576 ALA A O 1
ATOM 4447 N N . ALA A 1 577 ? -8.922 -36.219 2.928 1 94.94 577 ALA A N 1
ATOM 4448 C CA . ALA A 1 577 ? -8.109 -36.062 4.129 1 94.94 577 ALA A CA 1
ATOM 4449 C C . ALA A 1 577 ? -8.305 -34.688 4.734 1 94.94 577 ALA A C 1
ATOM 4451 O O . ALA A 1 577 ? -8.008 -34.469 5.91 1 94.94 577 ALA A O 1
ATOM 4452 N N . HIS A 1 578 ? -8.859 -33.719 3.947 1 95.56 578 HIS A N 1
ATOM 4453 C CA . HIS A 1 578 ? -8.922 -32.344 4.41 1 95.56 578 HIS A CA 1
ATOM 4454 C C . HIS A 1 578 ? -10.359 -31.859 4.508 1 95.56 578 HIS A C 1
ATOM 4456 O O . HIS A 1 578 ? -10.602 -30.703 4.848 1 95.56 578 HIS A O 1
ATOM 4462 N N . PHE A 1 579 ? -11.273 -32.719 4.125 1 96.06 579 PHE A N 1
ATOM 4463 C CA . PHE A 1 579 ? -12.695 -32.406 4.191 1 96.06 579 PHE A CA 1
ATOM 4464 C C . PHE A 1 579 ? -13.406 -33.25 5.234 1 96.06 579 PHE A C 1
ATOM 4466 O O . PHE A 1 579 ? -12.891 -34.281 5.641 1 96.06 579 PHE A O 1
ATOM 4473 N N . PRO A 1 580 ? -14.492 -32.781 5.762 1 96.75 580 PRO A N 1
ATOM 4474 C CA . PRO A 1 580 ? -15.172 -31.516 5.441 1 96.75 580 PRO A CA 1
ATOM 4475 C C . PRO A 1 580 ? -14.594 -30.312 6.191 1 96.75 580 PRO A C 1
ATOM 4477 O O . PRO A 1 580 ? -13.836 -30.5 7.152 1 96.75 580 PRO A O 1
ATOM 4480 N N . THR A 1 581 ? -14.867 -29.125 5.715 1 96.5 581 THR A N 1
ATOM 4481 C CA . THR A 1 581 ? -14.508 -27.875 6.371 1 96.5 581 THR A CA 1
ATOM 4482 C C . THR A 1 581 ? -15.758 -27.094 6.766 1 96.5 581 THR A C 1
ATOM 4484 O O . THR A 1 581 ? -16.875 -27.609 6.68 1 96.5 581 THR A O 1
ATOM 4487 N N . ARG A 1 582 ? -15.727 -25.797 7.367 1 91 582 ARG A N 1
ATOM 4488 C CA . ARG A 1 582 ? -16.812 -24.969 7.867 1 91 582 ARG A CA 1
ATOM 4489 C C . ARG A 1 582 ? -17.703 -24.484 6.727 1 91 582 ARG A C 1
ATOM 4491 O O . ARG A 1 582 ? -18.891 -24.203 6.926 1 91 582 ARG A O 1
ATOM 4498 N N . ARG A 1 583 ? -17.234 -24.406 5.48 1 96.25 583 ARG A N 1
ATOM 4499 C CA . ARG A 1 583 ? -17.906 -23.984 4.258 1 96.25 583 ARG A CA 1
ATOM 4500 C C . ARG A 1 583 ? -18.469 -22.562 4.41 1 96.25 583 ARG A C 1
ATOM 4502 O O . ARG A 1 583 ? -19.625 -22.312 4.047 1 96.25 583 ARG A O 1
ATOM 4509 N N . GLU A 1 584 ? -17.797 -21.625 5.023 1 95.62 584 GLU A N 1
ATOM 4510 C CA . GLU A 1 584 ? -18.172 -20.219 5.18 1 95.62 584 GLU A CA 1
ATOM 4511 C C . GLU A 1 584 ? -18.266 -19.516 3.826 1 95.62 584 GLU A C 1
ATOM 4513 O O . GLU A 1 584 ? -19.172 -18.719 3.598 1 95.62 584 GLU A O 1
ATOM 4518 N N . ALA A 1 585 ? -17.359 -19.797 2.99 1 96.19 585 ALA A N 1
ATOM 4519 C CA . ALA A 1 585 ? -17.359 -19.203 1.658 1 96.19 585 ALA A CA 1
ATOM 4520 C C . ALA A 1 585 ? -18.594 -19.625 0.865 1 96.19 585 ALA A C 1
ATOM 4522 O O . ALA A 1 585 ? -19.141 -18.844 0.091 1 96.19 585 ALA A O 1
ATOM 4523 N N . GLU A 1 586 ? -18.953 -20.844 1.021 1 96.44 586 GLU A N 1
ATOM 4524 C CA . GLU A 1 586 ? -20.141 -21.359 0.349 1 96.44 586 GLU A CA 1
ATOM 4525 C C . GLU A 1 586 ? -21.391 -20.609 0.805 1 96.44 586 GLU A C 1
ATOM 4527 O O . GLU A 1 586 ? -22.266 -20.312 -0.003 1 96.44 586 GLU A O 1
ATOM 4532 N N . GLN A 1 587 ? -21.5 -20.344 2.072 1 95.31 587 GLN A N 1
ATOM 4533 C CA . GLN A 1 587 ? -22.625 -19.578 2.594 1 95.31 587 GLN A CA 1
ATOM 4534 C C . GLN A 1 587 ? -22.688 -18.188 1.958 1 95.31 587 GLN A C 1
ATOM 4536 O O . GLN A 1 587 ? -23.75 -17.734 1.536 1 95.31 587 GLN A O 1
ATOM 4541 N N . THR A 1 588 ? -21.547 -17.547 1.934 1 96.38 588 THR A N 1
ATOM 4542 C CA . THR A 1 588 ? -21.453 -16.234 1.32 1 96.38 588 THR A CA 1
ATOM 4543 C C . THR A 1 588 ? -21.844 -16.297 -0.156 1 96.38 588 THR A C 1
ATOM 4545 O O . THR A 1 588 ? -22.594 -15.445 -0.648 1 96.38 588 THR A O 1
ATOM 4548 N N . PHE A 1 589 ? -21.328 -17.312 -0.852 1 97.31 589 PHE A N 1
ATOM 4549 C CA . PHE A 1 589 ? -21.625 -17.516 -2.266 1 97.31 589 PHE A CA 1
ATOM 4550 C C . PHE A 1 589 ? -23.125 -17.703 -2.482 1 97.31 589 PHE A C 1
ATOM 4552 O O . PHE A 1 589 ? -23.703 -17.141 -3.408 1 97.31 589 PHE A O 1
ATOM 4559 N N . SER A 1 590 ? -23.734 -18.516 -1.684 1 95.44 590 SER A N 1
ATOM 4560 C CA . SER A 1 590 ? -25.156 -18.797 -1.785 1 95.44 590 SER A CA 1
ATOM 4561 C C . SER A 1 590 ? -25.984 -17.531 -1.569 1 95.44 590 SER A C 1
ATOM 4563 O O . SER A 1 590 ? -26.938 -17.281 -2.303 1 95.44 590 SER A O 1
ATOM 4565 N N . ILE A 1 591 ? -25.625 -16.781 -0.585 1 94.06 591 ILE A N 1
ATOM 4566 C CA . ILE A 1 591 ? -26.312 -15.531 -0.297 1 94.06 591 ILE A CA 1
ATOM 4567 C C . ILE A 1 591 ? -26.203 -14.594 -1.502 1 94.06 591 ILE A C 1
ATOM 4569 O O . ILE A 1 591 ? -27.203 -14.039 -1.955 1 94.06 591 ILE A O 1
ATOM 4573 N N . ALA A 1 592 ? -25.016 -14.445 -2.035 1 96.25 592 ALA A N 1
ATOM 4574 C CA . ALA A 1 592 ? -24.781 -13.578 -3.184 1 96.25 592 ALA A CA 1
ATOM 4575 C C . ALA A 1 592 ? -25.594 -14.039 -4.395 1 96.25 592 ALA A C 1
ATOM 4577 O O . ALA A 1 592 ? -26.141 -13.211 -5.129 1 96.25 592 ALA A O 1
ATOM 4578 N N . THR A 1 593 ? -25.609 -15.336 -4.586 1 95.44 593 THR A N 1
ATOM 4579 C CA . THR A 1 593 ? -26.344 -15.906 -5.707 1 95.44 593 THR A CA 1
ATOM 4580 C C . THR A 1 593 ? -27.828 -15.57 -5.602 1 95.44 593 THR A C 1
ATOM 4582 O O . THR A 1 593 ? -28.453 -15.164 -6.586 1 95.44 593 THR A O 1
ATOM 4585 N N . ARG A 1 594 ? -28.344 -15.75 -4.465 1 92.25 594 ARG A N 1
ATOM 4586 C CA . ARG A 1 594 ? -29.766 -15.461 -4.227 1 92.25 594 ARG A CA 1
ATOM 4587 C C . ARG A 1 594 ? -30.062 -13.977 -4.41 1 92.25 594 ARG A C 1
ATOM 4589 O O . ARG A 1 594 ? -31.094 -13.609 -4.98 1 92.25 594 ARG A O 1
ATOM 4596 N N . LEU A 1 595 ? -29.203 -13.156 -3.947 1 90.12 595 LEU A N 1
ATOM 4597 C CA . LEU A 1 595 ? -29.359 -11.711 -4.082 1 90.12 595 LEU A CA 1
ATOM 4598 C C . LEU A 1 595 ? -29.359 -11.297 -5.551 1 90.12 595 LEU A C 1
ATOM 4600 O O . LEU A 1 595 ? -30.156 -10.453 -5.961 1 90.12 595 LEU A O 1
ATOM 4604 N N . ASN A 1 596 ? -28.484 -11.898 -6.332 1 88.56 596 ASN A N 1
ATOM 4605 C CA . ASN A 1 596 ? -28.391 -11.578 -7.75 1 88.56 596 ASN A CA 1
ATOM 4606 C C . ASN A 1 596 ? -29.656 -11.977 -8.5 1 88.56 596 ASN A C 1
ATOM 4608 O O . ASN A 1 596 ? -29.969 -11.406 -9.547 1 88.56 596 ASN A O 1
ATOM 4612 N N . ARG A 1 597 ? -30.375 -12.945 -7.906 1 83.88 597 ARG A N 1
ATOM 4613 C CA . ARG A 1 597 ? -31.609 -13.398 -8.516 1 83.88 597 ARG A CA 1
ATOM 4614 C C . ARG A 1 597 ? -32.812 -12.594 -7.988 1 83.88 597 ARG A C 1
ATOM 4616 O O . ARG A 1 597 ? -33.938 -12.828 -8.391 1 83.88 597 ARG A O 1
ATOM 4623 N N . GLY A 1 598 ? -32.531 -11.711 -7.074 1 79.5 598 GLY A N 1
ATOM 4624 C CA . GLY A 1 598 ? -33.594 -10.867 -6.523 1 79.5 598 GLY A CA 1
ATOM 4625 C C . GLY A 1 598 ? -34.406 -11.57 -5.453 1 79.5 598 GLY A C 1
ATOM 4626 O O . GLY A 1 598 ? -35.531 -11.148 -5.152 1 79.5 598 GLY A O 1
ATOM 4627 N N . GLU A 1 599 ? -33.812 -12.695 -4.879 1 78.19 599 GLU A N 1
ATOM 4628 C CA . GLU A 1 599 ? -34.531 -13.461 -3.867 1 78.19 599 GLU A CA 1
ATOM 4629 C C . GLU A 1 599 ? -34.375 -12.828 -2.488 1 78.19 599 GLU A C 1
ATOM 4631 O O . GLU A 1 599 ? -33.438 -12.102 -2.232 1 78.19 599 GLU A O 1
ATOM 4636 N N . ALA A 1 600 ? -35.438 -12.984 -1.671 1 72.06 600 ALA A N 1
ATOM 4637 C CA . ALA A 1 600 ? -35.375 -12.555 -0.277 1 72.06 600 ALA A CA 1
ATOM 4638 C C . ALA A 1 600 ? -34.625 -13.578 0.577 1 72.06 600 ALA A C 1
ATOM 4640 O O . ALA A 1 600 ? -34.938 -14.773 0.541 1 72.06 600 ALA A O 1
ATOM 4641 N N . ILE A 1 601 ? -33.562 -13.195 1.269 1 69.94 601 ILE A N 1
ATOM 4642 C CA . ILE A 1 601 ? -32.719 -14.094 2.043 1 69.94 601 ILE A CA 1
ATOM 4643 C C . ILE A 1 601 ? -33.344 -14.359 3.406 1 69.94 601 ILE A C 1
ATOM 4645 O O . ILE A 1 601 ? -33.156 -15.43 3.986 1 69.94 601 ILE A O 1
ATOM 4649 N N . HIS A 1 602 ? -34.062 -13.445 4.043 1 64.12 602 HIS A N 1
ATOM 4650 C CA . HIS A 1 602 ? -34.531 -13.523 5.422 1 64.12 602 HIS A CA 1
ATOM 4651 C C . HIS A 1 602 ? -35.719 -14.492 5.543 1 64.12 602 HIS A C 1
ATOM 4653 O O . HIS A 1 602 ? -36.125 -14.836 6.652 1 64.12 602 HIS A O 1
ATOM 4659 N N . GLU A 1 603 ? -36.281 -14.82 4.461 1 54.12 603 GLU A N 1
ATOM 4660 C CA . GLU A 1 603 ? -37.438 -15.711 4.555 1 54.12 603 GLU A CA 1
ATOM 4661 C C . GLU A 1 603 ? -37.031 -17.156 4.77 1 54.12 603 GLU A C 1
ATOM 4663 O O . GLU A 1 603 ? -37.844 -18.016 5.062 1 54.12 603 GLU A O 1
ATOM 4668 N N . ASP A 1 604 ? -35.844 -17.562 4.59 1 47.28 604 ASP A N 1
ATOM 4669 C CA . ASP A 1 604 ? -35.5 -18.953 4.789 1 47.28 604 ASP A CA 1
ATOM 4670 C C . ASP A 1 604 ? -34.719 -19.141 6.102 1 47.28 604 ASP A C 1
ATOM 4672 O O . ASP A 1 604 ? -33.875 -18.312 6.461 1 47.28 604 ASP A O 1
ATOM 4676 N N . MET B 1 1 ? 27.828 24.844 -45.5 1 21.62 1 MET B N 1
ATOM 4677 C CA . MET B 1 1 ? 28.031 25.016 -44.062 1 21.62 1 MET B CA 1
ATOM 4678 C C . MET B 1 1 ? 28.422 23.703 -43.406 1 21.62 1 MET B C 1
ATOM 4680 O O . MET B 1 1 ? 27.688 22.719 -43.469 1 21.62 1 MET B O 1
ATOM 4684 N N . ALA B 1 2 ? 29.672 23.312 -43.344 1 32.69 2 ALA B N 1
ATOM 4685 C CA . ALA B 1 2 ? 30.234 22.047 -42.875 1 32.69 2 ALA B CA 1
ATOM 4686 C C . ALA B 1 2 ? 29.672 21.656 -41.531 1 32.69 2 ALA B C 1
ATOM 4688 O O . ALA B 1 2 ? 29.688 22.453 -40.594 1 32.69 2 ALA B O 1
ATOM 4689 N N . THR B 1 3 ? 28.594 20.891 -41.281 1 39.81 3 THR B N 1
ATOM 4690 C CA . THR B 1 3 ? 27.875 20.422 -40.094 1 39.81 3 THR B CA 1
ATOM 4691 C C . THR B 1 3 ? 28.844 20.109 -38.969 1 39.81 3 THR B C 1
ATOM 4693 O O . THR B 1 3 ? 29.672 19.203 -39.094 1 39.81 3 THR B O 1
ATOM 4696 N N . THR B 1 4 ? 29.453 20.938 -38.25 1 48.41 4 THR B N 1
ATOM 4697 C CA . THR B 1 4 ? 30.531 20.922 -37.25 1 48.41 4 THR B CA 1
ATOM 4698 C C . THR B 1 4 ? 30.297 19.797 -36.219 1 48.41 4 THR B C 1
ATOM 4700 O O . THR B 1 4 ? 29.281 19.781 -35.531 1 48.41 4 THR B O 1
ATOM 4703 N N . ASP B 1 5 ? 30.781 18.578 -36.375 1 67.81 5 ASP B N 1
ATOM 4704 C CA . ASP B 1 5 ? 30.672 17.312 -35.656 1 67.81 5 ASP B CA 1
ATOM 4705 C C . ASP B 1 5 ? 31.125 17.453 -34.219 1 67.81 5 ASP B C 1
ATOM 4707 O O . ASP B 1 5 ? 32.156 18.078 -33.938 1 67.81 5 ASP B O 1
ATOM 4711 N N . ASP B 1 6 ? 30.219 17.469 -33.125 1 82.62 6 ASP B N 1
ATOM 4712 C CA . ASP B 1 6 ? 30.406 17.656 -31.688 1 82.62 6 ASP B CA 1
ATOM 4713 C C . ASP B 1 6 ? 31.297 16.562 -31.094 1 82.62 6 ASP B C 1
ATOM 4715 O O . ASP B 1 6 ? 31.484 16.516 -29.891 1 82.62 6 ASP B O 1
ATOM 4719 N N . PHE B 1 7 ? 31.891 15.836 -31.953 1 93.12 7 PHE B N 1
ATOM 4720 C CA . PHE B 1 7 ? 32.75 14.758 -31.484 1 93.12 7 PHE B CA 1
ATOM 4721 C C . PHE B 1 7 ? 34.156 15.266 -31.266 1 93.12 7 PHE B C 1
ATOM 4723 O O . PHE B 1 7 ? 34.688 16.062 -32.062 1 93.12 7 PHE B O 1
ATOM 4730 N N . ARG B 1 8 ? 34.781 14.867 -30.188 1 94.88 8 ARG B N 1
ATOM 4731 C CA . ARG B 1 8 ? 36.156 15.234 -29.812 1 94.88 8 ARG B CA 1
ATOM 4732 C C . ARG B 1 8 ? 37.062 14.008 -29.781 1 94.88 8 ARG B C 1
ATOM 4734 O O . ARG B 1 8 ? 36.656 12.938 -29.344 1 94.88 8 ARG B O 1
ATOM 4741 N N . GLU B 1 9 ? 38.281 14.211 -30.25 1 95.25 9 GLU B N 1
ATOM 4742 C CA . GLU B 1 9 ? 39.281 13.133 -30.219 1 95.25 9 GLU B CA 1
ATOM 4743 C C . GLU B 1 9 ? 39.688 12.797 -28.781 1 95.25 9 GLU B C 1
ATOM 4745 O O . GLU B 1 9 ? 39.906 13.695 -27.969 1 95.25 9 GLU B O 1
ATOM 4750 N N . ILE B 1 10 ? 39.719 11.461 -28.531 1 96 10 ILE B N 1
ATOM 4751 C CA . ILE B 1 10 ? 40 11.039 -27.172 1 96 10 ILE B CA 1
ATOM 4752 C C . ILE B 1 10 ? 41.344 10.273 -27.156 1 96 10 ILE B C 1
ATOM 4754 O O . ILE B 1 10 ? 42.281 10.688 -26.5 1 96 10 ILE B O 1
ATOM 4758 N N . VAL B 1 11 ? 41.469 9.156 -27.922 1 96.19 11 VAL B N 1
ATOM 4759 C CA . VAL B 1 11 ? 42.594 8.234 -27.844 1 96.19 11 VAL B CA 1
ATOM 4760 C C . VAL B 1 11 ? 42.625 7.367 -29.109 1 96.19 11 VAL B C 1
ATOM 4762 O O . VAL B 1 11 ? 41.594 7.066 -29.703 1 96.19 11 VAL B O 1
ATOM 4765 N N . PRO B 1 12 ? 43.906 7 -29.516 1 97.31 12 PRO B N 1
ATOM 4766 C CA . PRO B 1 12 ? 43.969 5.992 -30.578 1 97.31 12 PRO B CA 1
ATOM 4767 C C . PRO B 1 12 ? 43.312 4.668 -30.172 1 97.31 12 PRO B C 1
ATOM 4769 O O . PRO B 1 12 ? 43.469 4.23 -29.031 1 97.31 12 PRO B O 1
ATOM 4772 N N . LEU B 1 13 ? 42.625 4.051 -31.094 1 97.56 13 LEU B N 1
ATOM 4773 C CA . LEU B 1 13 ? 41.906 2.816 -30.828 1 97.56 13 LEU B CA 1
ATOM 4774 C C . LEU B 1 13 ? 42.812 1.733 -30.297 1 97.56 13 LEU B C 1
ATOM 4776 O O . LEU B 1 13 ? 42.469 1.021 -29.344 1 97.56 13 LEU B O 1
ATOM 4780 N N . ASP B 1 14 ? 44.031 1.609 -30.828 1 97.19 14 ASP B N 1
ATOM 4781 C CA . ASP B 1 14 ? 44.969 0.568 -30.438 1 97.19 14 ASP B CA 1
ATOM 4782 C C . ASP B 1 14 ? 45.406 0.745 -28.984 1 97.19 14 ASP B C 1
ATOM 4784 O O . ASP B 1 14 ? 45.562 -0.235 -28.25 1 97.19 14 ASP B O 1
ATOM 4788 N N . GLU B 1 15 ? 45.594 1.951 -28.594 1 97.44 15 GLU B N 1
ATOM 4789 C CA . GLU B 1 15 ? 45.969 2.238 -27.219 1 97.44 15 GLU B CA 1
ATOM 4790 C C . GLU B 1 15 ? 44.812 1.89 -26.266 1 97.44 15 GLU B C 1
ATOM 4792 O O . GLU B 1 15 ? 45.062 1.309 -25.203 1 97.44 15 GLU B O 1
ATOM 4797 N N . LEU B 1 16 ? 43.594 2.221 -26.609 1 97.75 16 LEU B N 1
ATOM 4798 C CA . LEU B 1 16 ? 42.438 1.916 -25.766 1 97.75 16 LEU B CA 1
ATOM 4799 C C . LEU B 1 16 ? 42.25 0.41 -25.641 1 97.75 16 LEU B C 1
ATOM 4801 O O . LEU B 1 16 ? 41.906 -0.092 -24.562 1 97.75 16 LEU B O 1
ATOM 4805 N N . GLU B 1 17 ? 42.406 -0.288 -26.703 1 97 17 GLU B N 1
ATOM 4806 C CA . GLU B 1 17 ? 42.25 -1.74 -26.703 1 97 17 GLU B CA 1
ATOM 4807 C C . GLU B 1 17 ? 43.281 -2.395 -25.797 1 97 17 GLU B C 1
ATOM 4809 O O . GLU B 1 17 ? 43 -3.361 -25.094 1 97 17 GLU B O 1
ATOM 4814 N N . ALA B 1 18 ? 44.5 -1.875 -25.844 1 96.62 18 ALA B N 1
ATOM 4815 C CA . ALA B 1 18 ? 45.594 -2.43 -25.047 1 96.62 18 ALA B CA 1
ATOM 4816 C C . ALA B 1 18 ? 45.375 -2.18 -23.562 1 96.62 18 ALA B C 1
ATOM 4818 O O . ALA B 1 18 ? 45.625 -3.062 -22.734 1 96.62 18 ALA B O 1
ATOM 4819 N N . GLU B 1 19 ? 44.906 -1.054 -23.234 1 96.56 19 GLU B N 1
ATOM 4820 C CA . GLU B 1 19 ? 44.75 -0.667 -21.828 1 96.56 19 GLU B CA 1
ATOM 4821 C C . GLU B 1 19 ? 43.375 -1.074 -21.297 1 96.56 19 GLU B C 1
ATOM 4823 O O . GLU B 1 19 ? 43.219 -1.256 -20.094 1 96.56 19 GLU B O 1
ATOM 4828 N N . GLY B 1 20 ? 42.406 -1.127 -22.172 1 96.81 20 GLY B N 1
ATOM 4829 C CA . GLY B 1 20 ? 41.031 -1.494 -21.812 1 96.81 20 GLY B CA 1
ATOM 4830 C C . GLY B 1 20 ? 40.188 -0.308 -21.406 1 96.81 20 GLY B C 1
ATOM 4831 O O . GLY B 1 20 ? 38.938 -0.381 -21.422 1 96.81 20 GLY B O 1
ATOM 4832 N N . ARG B 1 21 ? 40.781 0.781 -20.891 1 97.94 21 ARG B N 1
ATOM 4833 C CA . ARG B 1 21 ? 40.094 1.983 -20.453 1 97.94 21 ARG B CA 1
ATOM 4834 C C . ARG B 1 21 ? 41 3.201 -20.516 1 97.94 21 ARG B C 1
ATOM 4836 O O . ARG B 1 21 ? 42.219 3.064 -20.594 1 97.94 21 ARG B O 1
ATOM 4843 N N . THR B 1 22 ? 40.438 4.387 -20.516 1 97.38 22 THR B N 1
ATOM 4844 C CA . THR B 1 22 ? 41.188 5.633 -20.406 1 97.38 22 THR B CA 1
ATOM 4845 C C . THR B 1 22 ? 40.312 6.73 -19.781 1 97.38 22 THR B C 1
ATOM 4847 O O . THR B 1 22 ? 39.094 6.688 -19.875 1 97.38 22 THR B O 1
ATOM 4850 N N . LEU B 1 23 ? 40.938 7.551 -18.969 1 96.88 23 LEU B N 1
ATOM 4851 C CA . LEU B 1 23 ? 40.312 8.766 -18.453 1 96.88 23 LEU B CA 1
ATOM 4852 C C . LEU B 1 23 ? 40.594 9.953 -19.359 1 96.88 23 LEU B C 1
ATOM 4854 O O . LEU B 1 23 ? 41.75 10.188 -19.734 1 96.88 23 LEU B O 1
ATOM 4858 N N . ALA B 1 24 ? 39.594 10.555 -19.812 1 94.81 24 ALA B N 1
ATOM 4859 C CA . ALA B 1 24 ? 39.75 11.742 -20.641 1 94.81 24 ALA B CA 1
ATOM 4860 C C . ALA B 1 24 ? 38.938 12.914 -20.094 1 94.81 24 ALA B C 1
ATOM 4862 O O . ALA B 1 24 ? 37.969 12.727 -19.391 1 94.81 24 ALA B O 1
ATOM 4863 N N . SER B 1 25 ? 39.406 14.109 -20.312 1 91.38 25 SER B N 1
ATOM 4864 C CA . SER B 1 25 ? 38.688 15.328 -19.984 1 91.38 25 SER B CA 1
ATOM 4865 C C . SER B 1 25 ? 38.344 16.141 -21.234 1 91.38 25 SER B C 1
ATOM 4867 O O . SER B 1 25 ? 39.25 16.531 -21.984 1 91.38 25 SER B O 1
ATOM 4869 N N . VAL B 1 26 ? 37.125 16.25 -21.469 1 88.94 26 VAL B N 1
ATOM 4870 C CA . VAL B 1 26 ? 36.688 17.031 -22.625 1 88.94 26 VAL B CA 1
ATOM 4871 C C . VAL B 1 26 ? 35.812 18.188 -22.156 1 88.94 26 VAL B C 1
ATOM 4873 O O . VAL B 1 26 ? 34.75 17.969 -21.578 1 88.94 26 VAL B O 1
ATOM 4876 N N . ASP B 1 27 ? 36.219 19.453 -22.484 1 81.5 27 ASP B N 1
ATOM 4877 C CA . ASP B 1 27 ? 35.469 20.656 -22.125 1 81.5 27 ASP B CA 1
ATOM 4878 C C . ASP B 1 27 ? 35.094 20.641 -20.641 1 81.5 27 ASP B C 1
ATOM 4880 O O . ASP B 1 27 ? 33.969 20.953 -20.281 1 81.5 27 ASP B O 1
ATOM 4884 N N . GLY B 1 28 ? 36 20.125 -19.828 1 80.31 28 GLY B N 1
ATOM 4885 C CA . GLY B 1 28 ? 35.781 20.141 -18.391 1 80.31 28 GLY B CA 1
ATOM 4886 C C . GLY B 1 28 ? 35.031 18.938 -17.875 1 80.31 28 GLY B C 1
ATOM 4887 O O . GLY B 1 28 ? 34.875 18.766 -16.656 1 80.31 28 GLY B O 1
ATOM 4888 N N . THR B 1 29 ? 34.594 18.094 -18.703 1 83.94 29 THR B N 1
ATOM 4889 C CA . THR B 1 29 ? 33.844 16.906 -18.312 1 83.94 29 THR B CA 1
ATOM 4890 C C . THR B 1 29 ? 34.781 15.688 -18.266 1 83.94 29 THR B C 1
ATOM 4892 O O . THR B 1 29 ? 35.406 15.336 -19.266 1 83.94 29 THR B O 1
ATOM 4895 N N . PRO B 1 30 ? 34.875 15.18 -17.094 1 92.19 30 PRO B N 1
ATOM 4896 C CA . PRO B 1 30 ? 35.656 13.945 -17.031 1 92.19 30 PRO B CA 1
ATOM 4897 C C . PRO B 1 30 ? 34.906 12.742 -17.609 1 92.19 30 PRO B C 1
ATOM 4899 O O . PRO B 1 30 ? 33.75 12.492 -17.25 1 92.19 30 PRO B O 1
ATOM 4902 N N . LEU B 1 31 ? 35.562 12.047 -18.5 1 95.94 31 LEU B N 1
ATOM 4903 C CA . LEU B 1 31 ? 34.969 10.891 -19.172 1 95.94 31 LEU B CA 1
ATOM 4904 C C . LEU B 1 31 ? 35.781 9.633 -18.906 1 95.94 31 LEU B C 1
ATOM 4906 O O . LEU B 1 31 ? 37 9.656 -18.984 1 95.94 31 LEU B O 1
ATOM 4910 N N . ALA B 1 32 ? 35.062 8.617 -18.484 1 97.56 32 ALA B N 1
ATOM 4911 C CA . ALA B 1 32 ? 35.656 7.277 -18.5 1 97.56 32 ALA B CA 1
ATOM 4912 C C . ALA B 1 32 ? 35.281 6.535 -19.781 1 97.56 32 ALA B C 1
ATOM 4914 O O . ALA B 1 32 ? 34.125 6.344 -20.094 1 97.56 32 ALA B O 1
ATOM 4915 N N . VAL B 1 33 ? 36.281 6.191 -20.531 1 98.19 33 VAL B N 1
ATOM 4916 C CA . VAL B 1 33 ? 36.062 5.5 -21.797 1 98.19 33 VAL B CA 1
ATOM 4917 C C . VAL B 1 33 ? 36.594 4.062 -21.688 1 98.19 33 VAL B C 1
ATOM 4919 O O . VAL B 1 33 ? 37.719 3.83 -21.281 1 98.19 33 VAL B O 1
ATOM 4922 N N . PHE B 1 34 ? 35.688 3.168 -22.078 1 98.25 34 PHE B N 1
ATOM 4923 C CA . PHE B 1 34 ? 36 1.753 -21.922 1 98.25 34 PHE B CA 1
ATOM 4924 C C . PHE B 1 34 ? 36 1.05 -23.281 1 98.25 34 PHE B C 1
ATOM 4926 O O . PHE B 1 34 ? 35.188 1.368 -24.141 1 98.25 34 PHE B O 1
ATOM 4933 N N . HIS B 1 35 ? 37 0.21 -23.5 1 97.94 35 HIS B N 1
ATOM 4934 C CA . HIS B 1 35 ? 36.906 -0.845 -24.5 1 97.94 35 HIS B CA 1
ATOM 4935 C C . HIS B 1 35 ? 36.531 -2.178 -23.875 1 97.94 35 HIS B C 1
ATOM 4937 O O . HIS B 1 35 ? 37.25 -2.707 -23.031 1 97.94 35 HIS B O 1
ATOM 4943 N N . HIS B 1 36 ? 35.375 -2.709 -24.203 1 96.56 36 HIS B N 1
ATOM 4944 C CA . HIS B 1 36 ? 34.844 -3.932 -23.594 1 96.56 36 HIS B CA 1
ATOM 4945 C C . HIS B 1 36 ? 34.094 -4.777 -24.625 1 96.56 36 HIS B C 1
ATOM 4947 O O . HIS B 1 36 ? 33.156 -4.316 -25.234 1 96.56 36 HIS B O 1
ATOM 4953 N N . GLU B 1 37 ? 34.625 -6.016 -24.812 1 95.81 37 GLU B N 1
ATOM 4954 C CA . GLU B 1 37 ? 33.969 -6.977 -25.703 1 95.81 37 GLU B CA 1
ATOM 4955 C C . GLU B 1 37 ? 33.844 -6.41 -27.125 1 95.81 37 GLU B C 1
ATOM 4957 O O . GLU B 1 37 ? 32.781 -6.52 -27.75 1 95.81 37 GLU B O 1
ATOM 4962 N N . GLY B 1 38 ? 34.844 -5.66 -27.5 1 94.69 38 GLY B N 1
ATOM 4963 C CA . GLY B 1 38 ? 34.906 -5.156 -28.875 1 94.69 38 GLY B CA 1
ATOM 4964 C C . GLY B 1 38 ? 34.188 -3.848 -29.062 1 94.69 38 GLY B C 1
ATOM 4965 O O . GLY B 1 38 ? 34.156 -3.297 -30.172 1 94.69 38 GLY B O 1
ATOM 4966 N N . GLU B 1 39 ? 33.562 -3.307 -28.078 1 95.5 39 GLU B N 1
ATOM 4967 C CA . GLU B 1 39 ? 32.812 -2.061 -28.172 1 95.5 39 GLU B CA 1
ATOM 4968 C C . GLU B 1 39 ? 33.469 -0.955 -27.344 1 95.5 39 GLU B C 1
ATOM 4970 O O . GLU B 1 39 ? 34.156 -1.231 -26.375 1 95.5 39 GLU B O 1
ATOM 4975 N N . ILE B 1 40 ? 33.219 0.26 -27.797 1 97.5 40 ILE B N 1
ATOM 4976 C CA . ILE B 1 40 ? 33.719 1.436 -27.078 1 97.5 40 ILE B CA 1
ATOM 4977 C C . ILE B 1 40 ? 32.531 2.154 -26.406 1 97.5 40 ILE B C 1
ATOM 4979 O O . ILE B 1 40 ? 31.531 2.467 -27.047 1 97.5 40 ILE B O 1
ATOM 4983 N N . ARG B 1 41 ? 32.656 2.318 -25.078 1 97.5 41 ARG B N 1
ATOM 4984 C CA . ARG B 1 41 ? 31.625 3 -24.297 1 97.5 41 ARG B CA 1
ATOM 4985 C C . ARG B 1 41 ? 32.219 4.145 -23.484 1 97.5 41 ARG B C 1
ATOM 4987 O O . ARG B 1 41 ? 33.312 4.023 -22.953 1 97.5 41 ARG B O 1
ATOM 4994 N N . ALA B 1 42 ? 31.547 5.23 -23.453 1 97.5 42 ALA B N 1
ATOM 4995 C CA . ALA B 1 42 ? 31.969 6.391 -22.672 1 97.5 42 ALA B CA 1
ATOM 4996 C C . ALA B 1 42 ? 30.906 6.801 -21.672 1 97.5 42 ALA B C 1
ATOM 4998 O O . ALA B 1 42 ? 29.719 6.898 -22.016 1 97.5 42 ALA B O 1
ATOM 4999 N N . VAL B 1 43 ? 31.297 6.988 -20.406 1 96.75 43 VAL B N 1
ATOM 5000 C CA . VAL B 1 43 ? 30.391 7.43 -19.359 1 96.75 43 VAL B CA 1
ATOM 5001 C C . VAL B 1 43 ? 31 8.586 -18.594 1 96.75 43 VAL B C 1
ATOM 5003 O O . VAL B 1 43 ? 32.219 8.844 -18.703 1 96.75 43 VAL B O 1
ATOM 5006 N N . ASP B 1 44 ? 30.172 9.359 -17.938 1 94.06 44 ASP B N 1
ATOM 5007 C CA . ASP B 1 44 ? 30.688 10.305 -16.969 1 94.06 44 ASP B CA 1
ATOM 5008 C C . ASP B 1 44 ? 31.562 9.602 -15.922 1 94.06 44 ASP B C 1
ATOM 5010 O O . ASP B 1 44 ? 31.156 8.578 -15.359 1 94.06 44 ASP B O 1
ATOM 5014 N N . ASP B 1 45 ? 32.75 10.109 -15.664 1 95.38 45 ASP B N 1
ATOM 5015 C CA . ASP B 1 45 ? 33.688 9.438 -14.758 1 95.38 45 ASP B CA 1
ATOM 5016 C C . ASP B 1 45 ? 33.219 9.586 -13.305 1 95.38 45 ASP B C 1
ATOM 5018 O O . ASP B 1 45 ? 33.719 8.883 -12.422 1 95.38 45 ASP B O 1
ATOM 5022 N N . ARG B 1 46 ? 32.344 10.383 -13.07 1 93.12 46 ARG B N 1
ATOM 5023 C CA . ARG B 1 46 ? 31.828 10.594 -11.719 1 93.12 46 ARG B CA 1
ATOM 5024 C C . ARG B 1 46 ? 30.625 9.703 -11.438 1 93.12 46 ARG B C 1
ATOM 5026 O O . ARG B 1 46 ? 29.562 9.875 -12.039 1 93.12 46 ARG B O 1
ATOM 5033 N N . CYS B 1 47 ? 30.812 8.812 -10.508 1 94.31 47 CYS B N 1
ATOM 5034 C CA . CYS B 1 47 ? 29.672 7.984 -10.109 1 94.31 47 CYS B CA 1
ATOM 5035 C C . CYS B 1 47 ? 28.516 8.844 -9.617 1 94.31 47 CYS B C 1
ATOM 5037 O O . CYS B 1 47 ? 28.688 9.68 -8.727 1 94.31 47 CYS B O 1
ATOM 5039 N N . PRO B 1 48 ? 27.359 8.648 -10.141 1 92.56 48 PRO B N 1
ATOM 5040 C CA . PRO B 1 48 ? 26.219 9.492 -9.773 1 92.56 48 PRO B CA 1
ATOM 5041 C C . PRO B 1 48 ? 25.797 9.336 -8.312 1 92.56 48 PRO B C 1
ATOM 5043 O O . PRO B 1 48 ? 25.031 10.148 -7.793 1 92.56 48 PRO B O 1
ATOM 5046 N N . HIS B 1 49 ? 26.234 8.273 -7.629 1 93.31 49 HIS B N 1
ATOM 5047 C CA . HIS B 1 49 ? 25.891 8.062 -6.227 1 93.31 49 HIS B CA 1
ATOM 5048 C C . HIS B 1 49 ? 26.641 9.047 -5.324 1 93.31 49 HIS B C 1
ATOM 5050 O O . HIS B 1 49 ? 26 9.875 -4.66 1 93.31 49 HIS B O 1
ATOM 5056 N N . MET B 1 50 ? 28.031 9.078 -5.434 1 91.94 50 MET B N 1
ATOM 5057 C CA . MET B 1 50 ? 28.797 9.945 -4.535 1 91.94 50 MET B CA 1
ATOM 5058 C C . MET B 1 50 ? 30.031 10.508 -5.23 1 91.94 50 MET B C 1
ATOM 5060 O O . MET B 1 50 ? 30.953 10.984 -4.574 1 91.94 50 MET B O 1
ATOM 5064 N N . GLY B 1 51 ? 30.125 10.375 -6.527 1 92 51 GLY B N 1
ATOM 5065 C CA . GLY B 1 51 ? 31.109 11.117 -7.309 1 92 51 GLY B CA 1
ATOM 5066 C C . GLY B 1 51 ? 32.438 10.398 -7.434 1 92 51 GLY B C 1
ATOM 5067 O O . GLY B 1 51 ? 33.406 10.945 -7.996 1 92 51 GLY B O 1
ATOM 5068 N N . PHE B 1 52 ? 32.562 9.164 -7.02 1 92.06 52 PHE B N 1
ATOM 5069 C CA . PHE B 1 52 ? 33.812 8.438 -7.105 1 92.06 52 PHE B CA 1
ATOM 5070 C C . PHE B 1 52 ? 34.156 8.086 -8.547 1 92.06 52 PHE B C 1
ATOM 5072 O O . PHE B 1 52 ? 33.25 7.953 -9.383 1 92.06 52 PHE B O 1
ATOM 5079 N N . PRO B 1 53 ? 35.438 7.961 -8.844 1 93.88 53 PRO B N 1
ATOM 5080 C CA . PRO B 1 53 ? 35.844 7.758 -10.234 1 93.88 53 PRO B CA 1
ATOM 5081 C C . PRO B 1 53 ? 35.438 6.383 -10.766 1 93.88 53 PRO B C 1
ATOM 5083 O O . PRO B 1 53 ? 35.938 5.363 -10.281 1 93.88 53 PRO B O 1
ATOM 5086 N N . LEU B 1 54 ? 34.688 6.34 -11.828 1 96.25 54 LEU B N 1
ATOM 5087 C CA . LEU B 1 54 ? 34.188 5.105 -12.422 1 96.25 54 LEU B CA 1
ATOM 5088 C C . LEU B 1 54 ? 35.25 4.438 -13.281 1 96.25 54 LEU B C 1
ATOM 5090 O O . LEU B 1 54 ? 35.188 3.23 -13.523 1 96.25 54 LEU B O 1
ATOM 5094 N N . VAL B 1 55 ? 36.25 5.25 -13.719 1 96.69 55 VAL B N 1
ATOM 5095 C CA . VAL B 1 55 ? 37.312 4.691 -14.523 1 96.69 55 VAL B CA 1
ATOM 5096 C C . VAL B 1 55 ? 38.062 3.637 -13.719 1 96.69 55 VAL B C 1
ATOM 5098 O O . VAL B 1 55 ? 38.625 2.699 -14.289 1 96.69 55 VAL B O 1
ATOM 5101 N N . GLU B 1 56 ? 38.062 3.785 -12.406 1 95.75 56 GLU B N 1
ATOM 5102 C CA . GLU B 1 56 ? 38.719 2.834 -11.516 1 95.75 56 GLU B CA 1
ATOM 5103 C C . GLU B 1 56 ? 37.844 1.621 -11.25 1 95.75 56 GLU B C 1
ATOM 5105 O O . GLU B 1 56 ? 38.25 0.654 -10.625 1 95.75 56 GLU B O 1
ATOM 5110 N N . GLY B 1 57 ? 36.594 1.668 -11.703 1 96.69 57 GLY B N 1
ATOM 5111 C CA . GLY B 1 57 ? 35.688 0.564 -11.5 1 96.69 57 GLY B CA 1
ATOM 5112 C C . GLY B 1 57 ? 36 -0.659 -12.328 1 96.69 57 GLY B C 1
ATOM 5113 O O . GLY B 1 57 ? 37 -0.655 -13.086 1 96.69 57 GLY B O 1
ATOM 5114 N N . THR B 1 58 ? 35.25 -1.739 -12.117 1 97.25 58 THR B N 1
ATOM 5115 C CA . THR B 1 58 ? 35.406 -2.979 -12.867 1 97.25 58 THR B CA 1
ATOM 5116 C C . THR B 1 58 ? 34.312 -3.139 -13.914 1 97.25 58 THR B C 1
ATOM 5118 O O . THR B 1 58 ? 33.156 -2.85 -13.641 1 97.25 58 THR B O 1
ATOM 5121 N N . VAL B 1 59 ? 34.719 -3.416 -15.133 1 97.12 59 VAL B N 1
ATOM 5122 C CA . VAL B 1 59 ? 33.781 -3.762 -16.188 1 97.12 59 VAL B CA 1
ATOM 5123 C C . VAL B 1 59 ? 33.812 -5.27 -16.438 1 97.12 59 VAL B C 1
ATOM 5125 O O . VAL B 1 59 ? 34.844 -5.828 -16.766 1 97.12 59 VAL B O 1
ATOM 5128 N N . ASP B 1 60 ? 32.719 -5.918 -16.156 1 96.38 60 ASP B N 1
ATOM 5129 C CA . ASP B 1 60 ? 32.562 -7.355 -16.375 1 96.38 60 ASP B CA 1
ATOM 5130 C C . ASP B 1 60 ? 31.156 -7.691 -16.891 1 96.38 60 ASP B C 1
ATOM 5132 O O . ASP B 1 60 ? 30.156 -7.254 -16.312 1 96.38 60 ASP B O 1
ATOM 5136 N N . ASP B 1 61 ? 31.094 -8.398 -18.031 1 96.06 61 ASP B N 1
ATOM 5137 C CA . ASP B 1 61 ? 29.828 -8.883 -18.594 1 96.06 61 ASP B CA 1
ATOM 5138 C C . ASP B 1 61 ? 28.875 -7.727 -18.859 1 96.06 61 ASP B C 1
ATOM 5140 O O . ASP B 1 61 ? 27.688 -7.805 -18.516 1 96.06 61 ASP B O 1
ATOM 5144 N N . GLY B 1 62 ? 29.453 -6.598 -19.344 1 96.06 62 GLY B N 1
ATOM 5145 C CA . GLY B 1 62 ? 28.641 -5.453 -19.734 1 96.06 62 GLY B CA 1
ATOM 5146 C C . GLY B 1 62 ? 28.203 -4.598 -18.562 1 96.06 62 GLY B C 1
ATOM 5147 O O . GLY B 1 62 ? 27.438 -3.65 -18.719 1 96.06 62 GLY B O 1
ATOM 5148 N N . ILE B 1 63 ? 28.672 -4.887 -17.328 1 97.5 63 ILE B N 1
ATOM 5149 C CA . ILE B 1 63 ? 28.297 -4.16 -16.125 1 97.5 63 ILE B CA 1
ATOM 5150 C C . ILE B 1 63 ? 29.5 -3.402 -15.578 1 97.5 63 ILE B C 1
ATOM 5152 O O . ILE B 1 63 ? 30.578 -3.98 -15.398 1 97.5 63 ILE B O 1
ATOM 5156 N N . LEU B 1 64 ? 29.375 -2.109 -15.438 1 98.06 64 LEU B N 1
ATOM 5157 C CA . LEU B 1 64 ? 30.359 -1.285 -14.742 1 98.06 64 LEU B CA 1
ATOM 5158 C C . LEU B 1 64 ? 30.031 -1.195 -13.258 1 98.06 64 LEU B C 1
ATOM 5160 O O . LEU B 1 64 ? 28.938 -0.783 -12.875 1 98.06 64 LEU B O 1
ATOM 5164 N N . THR B 1 65 ? 30.953 -1.606 -12.383 1 97.81 65 THR B N 1
ATOM 5165 C CA . THR B 1 65 ? 30.75 -1.584 -10.938 1 97.81 65 THR B CA 1
ATOM 5166 C C . THR B 1 65 ? 31.688 -0.591 -10.273 1 97.81 65 THR B C 1
ATOM 5168 O O . THR B 1 65 ? 32.906 -0.696 -10.414 1 97.81 65 THR B O 1
ATOM 5171 N N . CYS B 1 66 ? 31.141 0.351 -9.648 1 96.31 66 CYS B N 1
ATOM 5172 C CA . CYS B 1 66 ? 31.953 1.283 -8.875 1 96.31 66 CYS B CA 1
ATOM 5173 C C . CYS B 1 66 ? 32.562 0.6 -7.648 1 96.31 66 CYS B C 1
ATOM 5175 O O . CYS B 1 66 ? 31.844 -0.097 -6.918 1 96.31 66 CYS B O 1
ATOM 5177 N N . HIS B 1 67 ? 33.75 0.797 -7.328 1 94 67 HIS B N 1
ATOM 5178 C CA . HIS B 1 67 ? 34.469 0.054 -6.301 1 94 67 HIS B CA 1
ATOM 5179 C C . HIS B 1 67 ? 34.156 0.578 -4.906 1 94 67 HIS B C 1
ATOM 5181 O O . HIS B 1 67 ? 34.438 -0.078 -3.906 1 94 67 HIS B O 1
ATOM 5187 N N . TRP B 1 68 ? 33.656 1.675 -4.789 1 91.44 68 TRP B N 1
ATOM 5188 C CA . TRP B 1 68 ? 33.5 2.299 -3.479 1 91.44 68 TRP B CA 1
ATOM 5189 C C . TRP B 1 68 ? 32.25 1.795 -2.785 1 91.44 68 TRP B C 1
ATOM 5191 O O . TRP B 1 68 ? 32.312 1.236 -1.688 1 91.44 68 TRP B O 1
ATOM 5201 N N . HIS B 1 69 ? 31.062 1.92 -3.404 1 92.12 69 HIS B N 1
ATOM 5202 C CA . HIS B 1 69 ? 29.828 1.428 -2.797 1 92.12 69 HIS B CA 1
ATOM 5203 C C . HIS B 1 69 ? 29.188 0.337 -3.648 1 92.12 69 HIS B C 1
ATOM 5205 O O . HIS B 1 69 ? 28.078 -0.095 -3.373 1 92.12 69 HIS B O 1
ATOM 5211 N N . HIS B 1 70 ? 29.844 -0.047 -4.75 1 95.06 70 HIS B N 1
ATOM 5212 C CA . HIS B 1 70 ? 29.516 -1.205 -5.574 1 95.06 70 HIS B CA 1
ATOM 5213 C C . HIS B 1 70 ? 28.234 -0.982 -6.355 1 95.06 70 HIS B C 1
ATOM 5215 O O . HIS B 1 70 ? 27.469 -1.925 -6.59 1 95.06 70 HIS B O 1
ATOM 5221 N N . ALA B 1 71 ? 27.984 0.368 -6.617 1 96.06 71 ALA B N 1
ATOM 5222 C CA . ALA B 1 71 ? 26.906 0.64 -7.559 1 96.06 71 ALA B CA 1
ATOM 5223 C C . ALA B 1 71 ? 27.203 0.033 -8.93 1 96.06 71 ALA B C 1
ATOM 5225 O O . ALA B 1 71 ? 28.312 0.135 -9.43 1 96.06 71 ALA B O 1
ATOM 5226 N N . ARG B 1 72 ? 26.234 -0.646 -9.539 1 97.38 72 ARG B N 1
ATOM 5227 C CA . ARG B 1 72 ? 26.391 -1.298 -10.836 1 97.38 72 ARG B CA 1
ATOM 5228 C C . ARG B 1 72 ? 25.625 -0.546 -11.922 1 97.38 72 ARG B C 1
ATOM 5230 O O . ARG B 1 72 ? 24.484 -0.109 -11.695 1 97.38 72 ARG B O 1
ATOM 5237 N N . PHE B 1 73 ? 26.141 -0.441 -13.133 1 97.94 73 PHE B N 1
ATOM 5238 C CA . PHE B 1 73 ? 25.547 0.247 -14.266 1 97.94 73 PHE B CA 1
ATOM 5239 C C . PHE B 1 73 ? 25.641 -0.605 -15.531 1 97.94 73 PHE B C 1
ATOM 5241 O O . PHE B 1 73 ? 26.688 -1.188 -15.812 1 97.94 73 PHE B O 1
ATOM 5248 N N . GLU B 1 74 ? 24.531 -0.794 -16.188 1 96.81 74 GLU B N 1
ATOM 5249 C CA . GLU B 1 74 ? 24.625 -1.321 -17.547 1 96.81 74 GLU B CA 1
ATOM 5250 C C . GLU B 1 74 ? 25.484 -0.415 -18.438 1 96.81 74 GLU B C 1
ATOM 5252 O O . GLU B 1 74 ? 25.188 0.774 -18.578 1 96.81 74 GLU B O 1
ATOM 5257 N N . LEU B 1 75 ? 26.484 -0.868 -19.047 1 96 75 LEU B N 1
ATOM 5258 C CA . LEU B 1 75 ? 27.578 -0.055 -19.594 1 96 75 LEU B CA 1
ATOM 5259 C C . LEU B 1 75 ? 27.125 0.678 -20.844 1 96 75 LEU B C 1
ATOM 5261 O O . LEU B 1 75 ? 27.578 1.788 -21.125 1 96 75 LEU B O 1
ATOM 5265 N N . SER B 1 76 ? 26.266 0.101 -21.594 1 94.5 76 SER B N 1
ATOM 5266 C CA . SER B 1 76 ? 25.938 0.67 -22.891 1 94.5 76 SER B CA 1
ATOM 5267 C C . SER B 1 76 ? 25 1.874 -22.75 1 94.5 76 SER B C 1
ATOM 5269 O O . SER B 1 76 ? 25.094 2.822 -23.531 1 94.5 76 SER B O 1
ATOM 5271 N N . CYS B 1 77 ? 24.094 1.781 -21.734 1 94.06 77 CYS B N 1
ATOM 5272 C CA . CYS B 1 77 ? 23.094 2.846 -21.641 1 94.06 77 CYS B CA 1
ATOM 5273 C C . CYS B 1 77 ? 23.25 3.617 -20.344 1 94.06 77 CYS B C 1
ATOM 5275 O O . CYS B 1 77 ? 22.672 4.699 -20.188 1 94.06 77 CYS B O 1
ATOM 5277 N N . GLY B 1 78 ? 24.031 3.104 -19.438 1 96.12 78 GLY B N 1
ATOM 5278 C CA . GLY B 1 78 ? 24.312 3.846 -18.234 1 96.12 78 GLY B CA 1
ATOM 5279 C C . GLY B 1 78 ? 23.312 3.611 -17.125 1 96.12 78 GLY B C 1
ATOM 5280 O O . GLY B 1 78 ? 23.469 4.098 -16 1 96.12 78 GLY B O 1
ATOM 5281 N N . ASP B 1 79 ? 22.234 2.779 -17.359 1 96.69 79 ASP B N 1
ATOM 5282 C CA . ASP B 1 79 ? 21.188 2.525 -16.359 1 96.69 79 ASP B CA 1
ATOM 5283 C C . ASP B 1 79 ? 21.75 1.726 -15.188 1 96.69 79 ASP B C 1
ATOM 5285 O O . ASP B 1 79 ? 22.547 0.798 -15.383 1 96.69 79 ASP B O 1
ATOM 5289 N N . THR B 1 80 ? 21.344 2.109 -13.992 1 97.19 80 THR B N 1
ATOM 5290 C CA . THR B 1 80 ? 21.844 1.454 -12.789 1 97.19 80 THR B CA 1
ATOM 5291 C C . THR B 1 80 ? 21.031 0.199 -12.484 1 97.19 80 THR B C 1
ATOM 5293 O O . THR B 1 80 ? 19.859 0.095 -12.875 1 97.19 80 THR B O 1
ATOM 5296 N N . PHE B 1 81 ? 21.609 -0.836 -11.844 1 96.19 81 PHE B N 1
ATOM 5297 C CA . PHE B 1 81 ? 20.922 -1.973 -11.242 1 96.19 81 PHE B CA 1
ATOM 5298 C C . PHE B 1 81 ? 20.438 -1.637 -9.836 1 96.19 81 PHE B C 1
ATOM 5300 O O . PHE B 1 81 ? 19.609 -2.359 -9.266 1 96.19 81 PHE B O 1
ATOM 5307 N N . ASP B 1 82 ? 20.984 -0.508 -9.289 1 95.38 82 ASP B N 1
ATOM 5308 C CA . ASP B 1 82 ? 20.797 -0.098 -7.906 1 95.38 82 ASP B CA 1
ATOM 5309 C C . ASP B 1 82 ? 20.109 1.27 -7.824 1 95.38 82 ASP B C 1
ATOM 5311 O O . ASP B 1 82 ? 20.781 2.303 -7.859 1 95.38 82 ASP B O 1
ATOM 5315 N N . PRO B 1 83 ? 18.844 1.319 -7.562 1 91.5 83 PRO B N 1
ATOM 5316 C CA . PRO B 1 83 ? 18.109 2.584 -7.652 1 91.5 83 PRO B CA 1
ATOM 5317 C C . PRO B 1 83 ? 18.641 3.648 -6.695 1 91.5 83 PRO B C 1
ATOM 5319 O O . PRO B 1 83 ? 18.469 4.844 -6.938 1 91.5 83 PRO B O 1
ATOM 5322 N N . TRP B 1 84 ? 19.391 3.328 -5.699 1 92.12 84 TRP B N 1
ATOM 5323 C CA . TRP B 1 84 ? 19.953 4.297 -4.762 1 92.12 84 TRP B CA 1
ATOM 5324 C C . TRP B 1 84 ? 21.094 5.074 -5.402 1 92.12 84 TRP B C 1
ATOM 5326 O O . TRP B 1 84 ? 21.5 6.121 -4.895 1 92.12 84 TRP B O 1
ATOM 5336 N N . ALA B 1 85 ? 21.766 4.68 -6.508 1 92.94 85 ALA B N 1
ATOM 5337 C CA . ALA B 1 85 ? 22.953 5.293 -7.082 1 92.94 85 ALA B CA 1
ATOM 5338 C C . ALA B 1 85 ? 22.594 6.223 -8.234 1 92.94 85 ALA B C 1
ATOM 5340 O O . ALA B 1 85 ? 23.422 7.035 -8.672 1 92.94 85 ALA B O 1
ATOM 5341 N N . ASP B 1 86 ? 21.344 6.18 -8.82 1 92.5 86 ASP B N 1
ATOM 5342 C CA . ASP B 1 86 ? 20.922 6.875 -10.031 1 92.5 86 ASP B CA 1
ATOM 5343 C C . ASP B 1 86 ? 21.656 6.324 -11.258 1 92.5 86 ASP B C 1
ATOM 5345 O O . ASP B 1 86 ? 22.625 5.59 -11.125 1 92.5 86 ASP B O 1
ATOM 5349 N N . ASP B 1 87 ? 21.297 6.68 -12.469 1 94.12 87 ASP B N 1
ATOM 5350 C CA . ASP B 1 87 ? 21.922 6.27 -13.719 1 94.12 87 ASP B CA 1
ATOM 5351 C C . ASP B 1 87 ? 23.156 7.129 -14.023 1 94.12 87 ASP B C 1
ATOM 5353 O O . ASP B 1 87 ? 23.219 8.289 -13.609 1 94.12 87 ASP B O 1
ATOM 5357 N N . VAL B 1 88 ? 24.078 6.574 -14.688 1 95.19 88 VAL B N 1
ATOM 5358 C CA . VAL B 1 88 ? 25.234 7.344 -15.117 1 95.19 88 VAL B CA 1
ATOM 5359 C C . VAL B 1 88 ? 25.047 7.82 -16.547 1 95.19 88 VAL B C 1
ATOM 5361 O O . VAL B 1 88 ? 24.5 7.094 -17.391 1 95.19 88 VAL B O 1
ATOM 5364 N N . ARG B 1 89 ? 25.5 9 -16.859 1 92.5 89 ARG B N 1
ATOM 5365 C CA . ARG B 1 89 ? 25.375 9.555 -18.203 1 92.5 89 ARG B CA 1
ATOM 5366 C C . ARG B 1 89 ? 26.344 8.883 -19.156 1 92.5 89 ARG B C 1
ATOM 5368 O O . ARG B 1 89 ? 27.516 8.68 -18.828 1 92.5 89 ARG B O 1
ATOM 5375 N N . THR B 1 90 ? 25.828 8.523 -20.281 1 94.81 90 THR B N 1
ATOM 5376 C CA . THR B 1 90 ? 26.672 7.969 -21.344 1 94.81 90 THR B CA 1
ATOM 5377 C C . THR B 1 90 ? 26.828 8.961 -22.484 1 94.81 90 THR B C 1
ATOM 5379 O O . THR B 1 90 ? 26.062 9.906 -22.609 1 94.81 90 THR B O 1
ATOM 5382 N N . TYR B 1 91 ? 27.859 8.766 -23.266 1 94.88 91 TYR B N 1
ATOM 5383 C CA . TYR B 1 91 ? 28.172 9.656 -24.375 1 94.88 91 TYR B CA 1
ATOM 5384 C C . TYR B 1 91 ? 28.406 8.875 -25.656 1 94.88 91 TYR B C 1
ATOM 5386 O O . TYR B 1 91 ? 29.047 7.816 -25.641 1 94.88 91 TYR B O 1
ATOM 5394 N N . PRO B 1 92 ? 27.859 9.367 -26.734 1 94.5 92 PRO B N 1
ATOM 5395 C CA . PRO B 1 92 ? 28.094 8.688 -28 1 94.5 92 PRO B CA 1
ATOM 5396 C C . PRO B 1 92 ? 29.578 8.617 -28.391 1 94.5 92 PRO B C 1
ATOM 5398 O O . PRO B 1 92 ? 30.312 9.586 -28.172 1 94.5 92 PRO B O 1
ATOM 5401 N N . THR B 1 93 ? 29.984 7.516 -28.953 1 95.88 93 THR B N 1
ATOM 5402 C CA . THR B 1 93 ? 31.344 7.309 -29.391 1 95.88 93 THR B CA 1
ATOM 5403 C C . THR B 1 93 ? 31.391 6.922 -30.875 1 95.88 93 THR B C 1
ATOM 5405 O O . THR B 1 93 ? 30.422 6.379 -31.406 1 95.88 93 THR B O 1
ATOM 5408 N N . GLU B 1 94 ? 32.469 7.27 -31.5 1 96.06 94 GLU B N 1
ATOM 5409 C CA . GLU B 1 94 ? 32.75 6.879 -32.875 1 96.06 94 GLU B CA 1
ATOM 5410 C C . GLU B 1 94 ? 34.219 6.574 -33.062 1 96.06 94 GLU B C 1
ATOM 5412 O O . GLU B 1 94 ? 35.094 7.117 -32.375 1 96.06 94 GLU B O 1
ATOM 5417 N N . VAL B 1 95 ? 34.469 5.625 -33.938 1 96.69 95 VAL B N 1
ATOM 5418 C CA . VAL B 1 95 ? 35.844 5.355 -34.344 1 96.69 95 VAL B CA 1
ATOM 5419 C C . VAL B 1 95 ? 36.031 5.844 -35.781 1 96.69 95 VAL B C 1
ATOM 5421 O O . VAL B 1 95 ? 35.312 5.445 -36.688 1 96.69 95 VAL B O 1
ATOM 5424 N N . ARG B 1 96 ? 37 6.785 -35.938 1 95.94 96 ARG B N 1
ATOM 5425 C CA . ARG B 1 96 ? 37.375 7.301 -37.25 1 95.94 96 ARG B CA 1
ATOM 5426 C C . ARG B 1 96 ? 38.875 7.105 -37.5 1 95.94 96 ARG B C 1
ATOM 5428 O O . ARG B 1 96 ? 39.719 7.66 -36.812 1 95.94 96 ARG B O 1
ATOM 5435 N N . ASP B 1 97 ? 39.188 6.398 -38.594 1 95.44 97 ASP B N 1
ATOM 5436 C CA . ASP B 1 97 ? 40.562 6.18 -39 1 95.44 97 ASP B CA 1
ATOM 5437 C C . ASP B 1 97 ? 41.438 5.75 -37.844 1 95.44 97 ASP B C 1
ATOM 5439 O O . ASP B 1 97 ? 42.5 6.352 -37.594 1 95.44 97 ASP B O 1
ATOM 5443 N N . GLY B 1 98 ? 40.906 4.867 -37.031 1 96.5 98 GLY B N 1
ATOM 5444 C CA . GLY B 1 98 ? 41.688 4.262 -35.969 1 96.5 98 GLY B CA 1
ATOM 5445 C C . GLY B 1 98 ? 41.75 5.133 -34.719 1 96.5 98 GLY B C 1
ATOM 5446 O O . GLY B 1 98 ? 42.594 4.887 -33.812 1 96.5 98 GLY B O 1
ATOM 5447 N N . THR B 1 99 ? 40.969 6.188 -34.688 1 97.38 99 THR B N 1
ATOM 5448 C CA . THR B 1 99 ? 40.906 7.082 -33.531 1 97.38 99 THR B CA 1
ATOM 5449 C C . THR B 1 99 ? 39.531 7.117 -32.906 1 97.38 99 THR B C 1
ATOM 5451 O O . THR B 1 99 ? 38.531 7.152 -33.625 1 97.38 99 THR B O 1
ATOM 5454 N N . VAL B 1 100 ? 39.438 7.062 -31.547 1 97.62 100 VAL B N 1
ATOM 5455 C CA . VAL B 1 100 ? 38.156 7.094 -30.828 1 97.62 100 VAL B CA 1
ATOM 5456 C C . VAL B 1 100 ? 37.75 8.539 -30.578 1 97.62 100 VAL B C 1
ATOM 5458 O O . VAL B 1 100 ? 38.531 9.344 -30.078 1 97.62 100 VAL B O 1
ATOM 5461 N N . TYR B 1 101 ? 36.531 8.836 -30.969 1 96.75 101 TYR B N 1
ATOM 5462 C CA . TYR B 1 101 ? 35.906 10.141 -30.734 1 96.75 101 TYR B CA 1
ATOM 5463 C C . TYR B 1 101 ? 34.719 10.008 -29.812 1 96.75 101 TYR B C 1
ATOM 5465 O O . TYR B 1 101 ? 34 9 -29.828 1 96.75 101 TYR B O 1
ATOM 5473 N N . VAL B 1 102 ? 34.5 10.984 -28.938 1 95.94 102 VAL B N 1
ATOM 5474 C CA . VAL B 1 102 ? 33.344 11.031 -28.047 1 95.94 102 VAL B CA 1
ATOM 5475 C C . VAL B 1 102 ? 32.625 12.375 -28.203 1 95.94 102 VAL B C 1
ATOM 5477 O O . VAL B 1 102 ? 33.281 13.414 -28.344 1 95.94 102 VAL B O 1
ATOM 5480 N N . ASN B 1 103 ? 31.344 12.344 -28.328 1 93.12 103 ASN B N 1
ATOM 5481 C CA . ASN B 1 103 ? 30.562 13.57 -28.219 1 93.12 103 ASN B CA 1
ATOM 5482 C C . ASN B 1 103 ? 30.266 13.93 -26.766 1 93.12 103 ASN B C 1
ATOM 5484 O O . ASN B 1 103 ? 29.422 13.297 -26.125 1 93.12 103 ASN B O 1
ATOM 5488 N N . PRO B 1 104 ? 30.844 14.922 -26.25 1 89.62 104 PRO B N 1
ATOM 5489 C CA . PRO B 1 104 ? 30.703 15.234 -24.828 1 89.62 104 PRO B CA 1
ATOM 5490 C C . PRO B 1 104 ? 29.391 15.969 -24.516 1 89.62 104 PRO B C 1
ATOM 5492 O O . PRO B 1 104 ? 29.062 16.188 -23.344 1 89.62 104 PRO B O 1
ATOM 5495 N N . ASN B 1 105 ? 28.656 16.391 -25.469 1 83.94 105 ASN B N 1
ATOM 5496 C CA . ASN B 1 105 ? 27.422 17.141 -25.281 1 83.94 105 ASN B CA 1
ATOM 5497 C C . ASN B 1 105 ? 26.266 16.5 -26.031 1 83.94 105 ASN B C 1
ATOM 5499 O O . ASN B 1 105 ? 25.656 17.141 -26.891 1 83.94 105 ASN B O 1
ATOM 5503 N N . PRO B 1 106 ? 26.047 15.32 -25.531 1 81.56 106 PRO B N 1
ATOM 5504 C CA . PRO B 1 106 ? 24.891 14.727 -26.203 1 81.56 106 PRO B CA 1
ATOM 5505 C C . PRO B 1 106 ? 23.578 15.414 -25.844 1 81.56 106 PRO B C 1
ATOM 5507 O O . PRO B 1 106 ? 23.469 16.031 -24.781 1 81.56 106 PRO B O 1
ATOM 5510 N N . SER B 1 107 ? 22.734 15.5 -26.781 1 76.19 107 SER B N 1
ATOM 5511 C CA . SER B 1 107 ? 21.422 16.062 -26.484 1 76.19 107 SER B CA 1
ATOM 5512 C C . SER B 1 107 ? 20.766 15.32 -25.328 1 76.19 107 SER B C 1
ATOM 5514 O O . SER B 1 107 ? 20.828 14.086 -25.234 1 76.19 107 SER B O 1
ATOM 5516 N N . ARG B 1 108 ? 20.328 16.219 -24.359 1 71.56 108 ARG B N 1
ATOM 5517 C CA . ARG B 1 108 ? 19.625 15.586 -23.25 1 71.56 108 ARG B CA 1
ATOM 5518 C C . ARG B 1 108 ? 18.281 15.031 -23.703 1 71.56 108 ARG B C 1
ATOM 5520 O O . ARG B 1 108 ? 17.5 15.734 -24.344 1 71.56 108 ARG B O 1
ATOM 5527 N N . GLU B 1 109 ? 18.188 13.891 -23.297 1 73.69 109 GLU B N 1
ATOM 5528 C CA . GLU B 1 109 ? 16.922 13.25 -23.656 1 73.69 109 GLU B CA 1
ATOM 5529 C C . GLU B 1 109 ? 15.781 13.727 -22.766 1 73.69 109 GLU B C 1
ATOM 5531 O O . GLU B 1 109 ? 14.656 13.898 -23.234 1 73.69 109 GLU B O 1
ATOM 5536 N N . VAL B 1 110 ? 16.109 14.117 -21.516 1 87.81 110 VAL B N 1
ATOM 5537 C CA . VAL B 1 110 ? 15.078 14.516 -20.562 1 87.81 110 VAL B CA 1
ATOM 5538 C C . VAL B 1 110 ? 15.492 15.812 -19.859 1 87.81 110 VAL B C 1
ATOM 5540 O O . VAL B 1 110 ? 16.609 15.914 -19.328 1 87.81 110 VAL B O 1
ATOM 5543 N N . PRO B 1 111 ? 14.672 16.844 -19.938 1 92.56 111 PRO B N 1
ATOM 5544 C CA . PRO B 1 111 ? 14.984 18.078 -19.234 1 92.56 111 PRO B CA 1
ATOM 5545 C C . PRO B 1 111 ? 15.188 17.875 -17.734 1 92.56 111 PRO B C 1
ATOM 5547 O O . PRO B 1 111 ? 14.609 16.953 -17.156 1 92.56 111 PRO B O 1
ATOM 5550 N N . PRO B 1 112 ? 16.031 18.734 -17.078 1 92.81 112 PRO B N 1
ATOM 5551 C CA . PRO B 1 112 ? 16.375 18.547 -15.672 1 92.81 112 PRO B CA 1
ATOM 5552 C C . PRO B 1 112 ? 15.141 18.484 -14.773 1 92.81 112 PRO B C 1
ATOM 5554 O O . PRO B 1 112 ? 15.094 17.703 -13.82 1 92.81 112 PRO B O 1
ATOM 5557 N N . ASP B 1 113 ? 14.156 19.359 -14.992 1 96.38 113 ASP B N 1
ATOM 5558 C CA . ASP B 1 113 ? 12.953 19.375 -14.156 1 96.38 113 ASP B CA 1
ATOM 5559 C C . ASP B 1 113 ? 12.227 18.031 -14.234 1 96.38 113 ASP B C 1
ATOM 5561 O O . ASP B 1 113 ? 11.797 17.5 -13.211 1 96.38 113 ASP B O 1
ATOM 5565 N N . GLU B 1 114 ? 12.148 17.469 -15.453 1 96.25 114 GLU B N 1
ATOM 5566 C CA . GLU B 1 114 ? 11.5 16.156 -15.625 1 96.25 114 GLU B CA 1
ATOM 5567 C C . GLU B 1 114 ? 12.328 15.047 -15 1 96.25 114 GLU B C 1
ATOM 5569 O O . GLU B 1 114 ? 11.789 14.133 -14.375 1 96.25 114 GLU B O 1
ATOM 5574 N N . HIS B 1 115 ? 13.641 15.109 -15.227 1 94.44 115 HIS B N 1
ATOM 5575 C CA . HIS B 1 115 ? 14.539 14.117 -14.648 1 94.44 115 HIS B CA 1
ATOM 5576 C C . HIS B 1 115 ? 14.414 14.062 -13.133 1 94.44 115 HIS B C 1
ATOM 5578 O O . HIS B 1 115 ? 14.18 12.992 -12.562 1 94.44 115 HIS B O 1
ATOM 5584 N N . TRP B 1 116 ? 14.484 15.219 -12.523 1 96.94 116 TRP B N 1
ATOM 5585 C CA . TRP B 1 116 ? 14.492 15.266 -11.07 1 96.94 116 TRP B CA 1
ATOM 5586 C C . TRP B 1 116 ? 13.109 14.977 -10.508 1 96.94 116 TRP B C 1
ATOM 5588 O O . TRP B 1 116 ? 12.977 14.422 -9.414 1 96.94 116 TRP B O 1
ATOM 5598 N N . ALA B 1 117 ? 12.055 15.352 -11.25 1 98.25 117 ALA B N 1
ATOM 5599 C CA . ALA B 1 117 ? 10.703 14.969 -10.836 1 98.25 117 ALA B CA 1
ATOM 5600 C C . ALA B 1 117 ? 10.562 13.453 -10.766 1 98.25 117 ALA B C 1
ATOM 5602 O O . ALA B 1 117 ? 9.977 12.922 -9.812 1 98.25 117 ALA B O 1
ATOM 5603 N N . GLY B 1 118 ? 11.078 12.797 -11.773 1 96.75 118 GLY B N 1
ATOM 5604 C CA . GLY B 1 118 ? 11.07 11.344 -11.75 1 96.75 118 GLY B CA 1
ATOM 5605 C C . GLY B 1 118 ? 11.859 10.758 -10.594 1 96.75 118 GLY B C 1
ATOM 5606 O O . GLY B 1 118 ? 11.414 9.797 -9.953 1 96.75 118 GLY B O 1
ATOM 5607 N N . ARG B 1 119 ? 12.977 11.266 -10.328 1 96.5 119 ARG B N 1
ATOM 5608 C CA . ARG B 1 119 ? 13.812 10.773 -9.242 1 96.5 119 ARG B CA 1
ATOM 5609 C C . ARG B 1 119 ? 13.172 11.062 -7.887 1 96.5 119 ARG B C 1
ATOM 5611 O O . ARG B 1 119 ? 13.32 10.273 -6.949 1 96.5 119 ARG B O 1
ATOM 5618 N N . LEU B 1 120 ? 12.492 12.227 -7.816 1 98.5 120 LEU B N 1
ATOM 5619 C CA . LEU B 1 120 ? 11.75 12.516 -6.598 1 98.5 120 LEU B CA 1
ATOM 5620 C C . LEU B 1 120 ? 10.727 11.422 -6.309 1 98.5 120 LEU B C 1
ATOM 5622 O O . LEU B 1 120 ? 10.602 10.969 -5.172 1 98.5 120 LEU B O 1
ATOM 5626 N N . GLU B 1 121 ? 10.023 11.008 -7.305 1 97.88 121 GLU B N 1
ATOM 5627 C CA . GLU B 1 121 ? 9.055 9.93 -7.148 1 97.88 121 GLU B CA 1
ATOM 5628 C C . GLU B 1 121 ? 9.727 8.641 -6.672 1 97.88 121 GLU B C 1
ATOM 5630 O O . GLU B 1 121 ? 9.227 7.977 -5.758 1 97.88 121 GLU B O 1
ATOM 5635 N N . THR B 1 122 ? 10.852 8.328 -7.238 1 97 122 THR B N 1
ATOM 5636 C CA . THR B 1 122 ? 11.602 7.145 -6.832 1 97 122 THR B CA 1
ATOM 5637 C C . THR B 1 122 ? 12.039 7.254 -5.375 1 97 122 THR B C 1
ATOM 5639 O O . THR B 1 122 ? 11.945 6.281 -4.621 1 97 122 THR B O 1
ATOM 5642 N N . GLY B 1 123 ? 12.578 8.422 -5.074 1 98.12 123 GLY B N 1
ATOM 5643 C CA . GLY B 1 123 ? 13 8.656 -3.701 1 98.12 123 GLY B CA 1
ATOM 5644 C C . GLY B 1 123 ? 11.875 8.477 -2.695 1 98.12 123 GLY B C 1
ATOM 5645 O O . GLY B 1 123 ? 12.086 7.918 -1.615 1 98.12 123 GLY B O 1
ATOM 5646 N N . LEU B 1 124 ? 10.664 8.93 -3.018 1 98.56 124 LEU B N 1
ATOM 5647 C CA . LEU B 1 124 ? 9.492 8.766 -2.166 1 98.56 124 LEU B CA 1
ATOM 5648 C C . LEU B 1 124 ? 9.086 7.301 -2.076 1 98.56 124 LEU B C 1
ATOM 5650 O O . LEU B 1 124 ? 8.867 6.777 -0.979 1 98.56 124 LEU B O 1
ATOM 5654 N N . GLU B 1 125 ? 9.055 6.648 -3.166 1 97.69 125 GLU B N 1
ATOM 5655 C CA . GLU B 1 125 ? 8.578 5.273 -3.268 1 97.69 125 GLU B CA 1
ATOM 5656 C C . GLU B 1 125 ? 9.5 4.316 -2.516 1 97.69 125 GLU B C 1
ATOM 5658 O O . GLU B 1 125 ? 9.023 3.379 -1.865 1 97.69 125 GLU B O 1
ATOM 5663 N N . GLU B 1 126 ? 10.828 4.59 -2.578 1 96.69 126 GLU B N 1
ATOM 5664 C CA . GLU B 1 126 ? 11.812 3.641 -2.059 1 96.69 126 GLU B CA 1
ATOM 5665 C C . GLU B 1 126 ? 12.438 4.148 -0.764 1 96.69 126 GLU B C 1
ATOM 5667 O O . GLU B 1 126 ? 13.289 3.475 -0.173 1 96.69 126 GLU B O 1
ATOM 5672 N N . ASN B 1 127 ? 11.977 5.352 -0.327 1 97.81 127 ASN B N 1
ATOM 5673 C CA . ASN B 1 127 ? 12.5 5.961 0.889 1 97.81 127 ASN B CA 1
ATOM 5674 C C . ASN B 1 127 ? 14.023 6.082 0.838 1 97.81 127 ASN B C 1
ATOM 5676 O O . ASN B 1 127 ? 14.719 5.598 1.729 1 97.81 127 ASN B O 1
ATOM 5680 N N . LEU B 1 128 ? 14.531 6.699 -0.321 1 97.69 128 LEU B N 1
ATOM 5681 C CA . LEU B 1 128 ? 15.969 6.875 -0.541 1 97.69 128 LEU B CA 1
ATOM 5682 C C . LEU B 1 128 ? 16.391 8.305 -0.219 1 97.69 128 LEU B C 1
ATOM 5684 O O . LEU B 1 128 ? 16.266 9.195 -1.056 1 97.69 128 LEU B O 1
ATOM 5688 N N . ARG B 1 129 ? 17.062 8.539 0.889 1 97.25 129 ARG B N 1
ATOM 5689 C CA . ARG B 1 129 ? 17.344 9.867 1.437 1 97.25 129 ARG B CA 1
ATOM 5690 C C . ARG B 1 129 ? 18.219 10.68 0.479 1 97.25 129 ARG B C 1
ATOM 5692 O O . ARG B 1 129 ? 17.922 11.852 0.222 1 97.25 129 ARG B O 1
ATOM 5699 N N . LEU B 1 130 ? 19.234 10.078 -0.031 1 97.31 130 LEU B N 1
ATOM 5700 C CA . LEU B 1 130 ? 20.141 10.812 -0.907 1 97.31 130 LEU B CA 1
ATOM 5701 C C . LEU B 1 130 ? 19.453 11.188 -2.215 1 97.31 130 LEU B C 1
ATOM 5703 O O . LEU B 1 130 ? 19.672 12.273 -2.75 1 97.31 130 LEU B O 1
ATOM 5707 N N . VAL B 1 131 ? 18.641 10.25 -2.75 1 97.75 131 VAL B N 1
ATOM 5708 C CA . VAL B 1 131 ? 17.906 10.508 -3.984 1 97.75 131 VAL B CA 1
ATOM 5709 C C . VAL B 1 131 ? 16.906 11.641 -3.762 1 97.75 131 VAL B C 1
ATOM 5711 O O . VAL B 1 131 ? 16.75 12.516 -4.613 1 97.75 131 VAL B O 1
ATOM 5714 N N . VAL B 1 132 ? 16.25 11.641 -2.602 1 98.56 132 VAL B N 1
ATOM 5715 C CA . VAL B 1 132 ? 15.328 12.719 -2.252 1 98.56 132 VAL B CA 1
ATOM 5716 C C . VAL B 1 132 ? 16.078 14.047 -2.176 1 98.56 132 VAL B C 1
ATOM 5718 O O . VAL B 1 132 ? 15.625 15.055 -2.725 1 98.56 132 VAL B O 1
ATOM 5721 N N . ALA B 1 133 ? 17.234 14.055 -1.529 1 98.5 133 ALA B N 1
ATOM 5722 C CA . ALA B 1 133 ? 18.031 15.273 -1.413 1 98.5 133 ALA B CA 1
ATOM 5723 C C . ALA B 1 133 ? 18.438 15.797 -2.787 1 98.5 133 ALA B C 1
ATOM 5725 O O . ALA B 1 133 ? 18.25 16.969 -3.096 1 98.5 133 ALA B O 1
ATOM 5726 N N . LYS B 1 134 ? 18.984 14.938 -3.643 1 97.5 134 LYS B N 1
ATOM 5727 C CA . LYS B 1 134 ? 19.422 15.328 -4.98 1 97.5 134 LYS B CA 1
ATOM 5728 C C . LYS B 1 134 ? 18.25 15.867 -5.801 1 97.5 134 LYS B C 1
ATOM 5730 O O . LYS B 1 134 ? 18.391 16.859 -6.512 1 97.5 134 LYS B O 1
ATOM 5735 N N . SER B 1 135 ? 17.141 15.195 -5.656 1 98.12 135 SER B N 1
ATOM 5736 C CA . SER B 1 135 ? 15.992 15.562 -6.488 1 98.12 135 SER B CA 1
ATOM 5737 C C . SER B 1 135 ? 15.398 16.891 -6.055 1 98.12 135 SER B C 1
ATOM 5739 O O . SER B 1 135 ? 15.039 17.719 -6.895 1 98.12 135 SER B O 1
ATOM 5741 N N . THR B 1 136 ? 15.227 17.109 -4.746 1 98.5 136 THR B N 1
ATOM 5742 C CA . THR B 1 136 ? 14.664 18.375 -4.273 1 98.5 136 THR B CA 1
ATOM 5743 C C . THR B 1 136 ? 15.586 19.547 -4.625 1 98.5 136 THR B C 1
ATOM 5745 O O . THR B 1 136 ? 15.125 20.578 -5.105 1 98.5 136 THR B O 1
ATOM 5748 N N . ILE B 1 137 ? 16.922 19.406 -4.441 1 98.12 137 ILE B N 1
ATOM 5749 C CA . ILE B 1 137 ? 17.906 20.422 -4.793 1 98.12 137 ILE B CA 1
ATOM 5750 C C . ILE B 1 137 ? 17.891 20.672 -6.305 1 98.12 137 ILE B C 1
ATOM 5752 O O . ILE B 1 137 ? 17.828 21.812 -6.758 1 98.12 137 ILE B O 1
ATOM 5756 N N . GLY B 1 138 ? 17.859 19.531 -7.062 1 97.38 138 GLY B N 1
ATOM 5757 C CA . GLY B 1 138 ? 17.859 19.609 -8.516 1 97.38 138 GLY B CA 1
ATOM 5758 C C . GLY B 1 138 ? 16.656 20.328 -9.07 1 97.38 138 GLY B C 1
ATOM 5759 O O . GLY B 1 138 ? 16.766 21.109 -10.023 1 97.38 138 GLY B O 1
ATOM 5760 N N . LEU B 1 139 ? 15.5 20.031 -8.5 1 98.31 139 LEU B N 1
ATOM 5761 C CA . LEU B 1 139 ? 14.273 20.688 -8.953 1 98.31 139 LEU B CA 1
ATOM 5762 C C . LEU B 1 139 ? 14.328 22.188 -8.703 1 98.31 139 LEU B C 1
ATOM 5764 O O . LEU B 1 139 ? 14.016 22.984 -9.594 1 98.31 139 LEU B O 1
ATOM 5768 N N . LEU B 1 140 ? 14.742 22.609 -7.5 1 97.94 140 LEU B N 1
ATOM 5769 C CA . LEU B 1 140 ? 14.82 24.031 -7.191 1 97.94 140 LEU B CA 1
ATOM 5770 C C . LEU B 1 140 ? 15.891 24.719 -8.031 1 97.94 140 LEU B C 1
ATOM 5772 O O . LEU B 1 140 ? 15.703 25.844 -8.484 1 97.94 140 LEU B O 1
ATOM 5776 N N . ASP B 1 141 ? 17 24.078 -8.305 1 96.69 141 ASP B N 1
ATOM 5777 C CA . ASP B 1 141 ? 18.062 24.625 -9.141 1 96.69 141 ASP B CA 1
ATOM 5778 C C . ASP B 1 141 ? 17.594 24.797 -10.586 1 96.69 141 ASP B C 1
ATOM 5780 O O . ASP B 1 141 ? 18.062 25.672 -11.305 1 96.69 141 ASP B O 1
ATOM 5784 N N . ALA B 1 142 ? 16.703 23.938 -10.969 1 96.38 142 ALA B N 1
ATOM 5785 C CA . ALA B 1 142 ? 16.172 24 -12.328 1 96.38 142 ALA B CA 1
ATOM 5786 C C . ALA B 1 142 ? 15.086 25.062 -12.438 1 96.38 142 ALA B C 1
ATOM 5788 O O . ALA B 1 142 ? 14.461 25.219 -13.492 1 96.38 142 ALA B O 1
ATOM 5789 N N . GLY B 1 143 ? 14.82 25.734 -11.352 1 97 143 GLY B N 1
ATOM 5790 C CA . GLY B 1 143 ? 13.875 26.828 -11.367 1 97 143 GLY B CA 1
ATOM 5791 C C . GLY B 1 143 ? 12.445 26.391 -11.109 1 97 143 GLY B C 1
ATOM 5792 O O . GLY B 1 143 ? 11.508 27.172 -11.273 1 97 143 GLY B O 1
ATOM 5793 N N . VAL B 1 144 ? 12.297 25.109 -10.711 1 98.12 144 VAL B N 1
ATOM 5794 C CA . VAL B 1 144 ? 10.961 24.625 -10.398 1 98.12 144 VAL B CA 1
ATOM 5795 C C . VAL B 1 144 ? 10.484 25.219 -9.078 1 98.12 144 VAL B C 1
ATOM 5797 O O . VAL B 1 144 ? 11.219 25.219 -8.086 1 98.12 144 VAL B O 1
ATOM 5800 N N . ASP B 1 145 ? 9.289 25.766 -9.094 1 98.25 145 ASP B N 1
ATOM 5801 C CA . ASP B 1 145 ? 8.68 26.281 -7.875 1 98.25 145 ASP B CA 1
ATOM 5802 C C . ASP B 1 145 ? 8.531 25.188 -6.82 1 98.25 145 ASP B C 1
ATOM 5804 O O . ASP B 1 145 ? 8.141 24.062 -7.137 1 98.25 145 ASP B O 1
ATOM 5808 N N . TYR B 1 146 ? 8.914 25.469 -5.551 1 98.25 146 TYR B N 1
ATOM 5809 C CA . TYR B 1 146 ? 8.891 24.469 -4.48 1 98.25 146 TYR B CA 1
ATOM 5810 C C . TYR B 1 146 ? 7.496 23.891 -4.312 1 98.25 146 TYR B C 1
ATOM 5812 O O . TYR B 1 146 ? 7.344 22.781 -3.77 1 98.25 146 TYR B O 1
ATOM 5820 N N . ARG B 1 147 ? 6.434 24.5 -4.719 1 98.38 147 ARG B N 1
ATOM 5821 C CA . ARG B 1 147 ? 5.055 24.047 -4.566 1 98.38 147 ARG B CA 1
ATOM 5822 C C . ARG B 1 147 ? 4.785 22.812 -5.422 1 98.38 147 ARG B C 1
ATOM 5824 O O . ARG B 1 147 ? 3.938 21.984 -5.082 1 98.38 147 ARG B O 1
ATOM 5831 N N . VAL B 1 148 ? 5.539 22.672 -6.457 1 98.38 148 VAL B N 1
ATOM 5832 C CA . VAL B 1 148 ? 5.344 21.547 -7.355 1 98.38 148 VAL B CA 1
ATOM 5833 C C . VAL B 1 148 ? 5.805 20.25 -6.676 1 98.38 148 VAL B C 1
ATOM 5835 O O . VAL B 1 148 ? 5.027 19.312 -6.531 1 98.38 148 VAL B O 1
ATOM 5838 N N . PRO B 1 149 ? 7.098 20.156 -6.234 1 98.62 149 PRO B N 1
ATOM 5839 C CA . PRO B 1 149 ? 7.484 18.938 -5.512 1 98.62 149 PRO B CA 1
ATOM 5840 C C . PRO B 1 149 ? 6.719 18.766 -4.203 1 98.62 149 PRO B C 1
ATOM 5842 O O . PRO B 1 149 ? 6.484 17.641 -3.764 1 98.62 149 PRO B O 1
ATOM 5845 N N . THR B 1 150 ? 6.301 19.875 -3.561 1 98.69 150 THR B N 1
ATOM 5846 C CA . THR B 1 150 ? 5.461 19.781 -2.373 1 98.69 150 THR B CA 1
ATOM 5847 C C . THR B 1 150 ? 4.145 19.078 -2.699 1 98.69 150 THR B C 1
ATOM 5849 O O . THR B 1 150 ? 3.691 18.203 -1.949 1 98.69 150 THR B O 1
ATOM 5852 N N . ALA B 1 151 ? 3.551 19.453 -3.818 1 98.62 151 ALA B N 1
ATOM 5853 C CA . ALA B 1 151 ? 2.303 18.828 -4.25 1 98.62 151 ALA B CA 1
ATOM 5854 C C . ALA B 1 151 ? 2.494 17.344 -4.508 1 98.62 151 ALA B C 1
ATOM 5856 O O . ALA B 1 151 ? 1.643 16.531 -4.141 1 98.62 151 ALA B O 1
ATOM 5857 N N . THR B 1 152 ? 3.588 16.969 -5.113 1 98.56 152 THR B N 1
ATOM 5858 C CA . THR B 1 152 ? 3.9 15.57 -5.395 1 98.56 152 THR B CA 1
ATOM 5859 C C . THR B 1 152 ? 4.012 14.766 -4.102 1 98.56 152 THR B C 1
ATOM 5861 O O . THR B 1 152 ? 3.443 13.68 -3.988 1 98.56 152 THR B O 1
ATOM 5864 N N . ALA B 1 153 ? 4.738 15.305 -3.178 1 98.69 153 ALA B N 1
ATOM 5865 C CA . ALA B 1 153 ? 4.93 14.633 -1.895 1 98.69 153 ALA B CA 1
ATOM 5866 C C . ALA B 1 153 ? 3.617 14.547 -1.119 1 98.69 153 ALA B C 1
ATOM 5868 O O . ALA B 1 153 ? 3.361 13.555 -0.431 1 98.69 153 ALA B O 1
ATOM 5869 N N . LEU B 1 154 ? 2.83 15.617 -1.193 1 98.44 154 LEU B N 1
ATOM 5870 C CA . LEU B 1 154 ? 1.531 15.641 -0.529 1 98.44 154 LEU B CA 1
ATOM 5871 C C . LEU B 1 154 ? 0.625 14.539 -1.062 1 98.44 154 LEU B C 1
ATOM 5873 O O . LEU B 1 154 ? -0.015 13.828 -0.284 1 98.44 154 LEU B O 1
ATOM 5877 N N . GLU B 1 155 ? 0.587 14.422 -2.332 1 97.88 155 GLU B N 1
ATOM 5878 C CA . GLU B 1 155 ? -0.218 13.383 -2.967 1 97.88 155 GLU B CA 1
ATOM 5879 C C . GLU B 1 155 ? 0.269 11.992 -2.578 1 97.88 155 GLU B C 1
ATOM 5881 O O . GLU B 1 155 ? -0.536 11.109 -2.27 1 97.88 155 GLU B O 1
ATOM 5886 N N . PHE B 1 156 ? 1.563 11.789 -2.586 1 98.44 156 PHE B N 1
ATOM 5887 C CA . PHE B 1 156 ? 2.158 10.508 -2.221 1 98.44 156 PHE B CA 1
ATOM 5888 C C . PHE B 1 156 ? 1.821 10.148 -0.778 1 98.44 156 PHE B C 1
ATOM 5890 O O . PHE B 1 156 ? 1.382 9.031 -0.498 1 98.44 156 PHE B O 1
ATOM 5897 N N . GLY B 1 157 ? 2.031 11.141 0.115 1 98.38 157 GLY B N 1
ATOM 5898 C CA . GLY B 1 157 ? 1.801 10.906 1.531 1 98.38 157 GLY B CA 1
ATOM 5899 C C . GLY B 1 157 ? 0.35 10.609 1.859 1 98.38 157 GLY B C 1
ATOM 5900 O O . GLY B 1 157 ? 0.058 9.883 2.809 1 98.38 157 GLY B O 1
ATOM 5901 N N . THR B 1 158 ? -0.553 11.172 1.067 1 98 158 THR B N 1
ATOM 5902 C CA . THR B 1 158 ? -1.979 10.953 1.283 1 98 158 THR B CA 1
ATOM 5903 C C . THR B 1 158 ? -2.4 9.586 0.75 1 98 158 THR B C 1
ATOM 5905 O O . THR B 1 158 ? -3.25 8.922 1.342 1 98 158 THR B O 1
ATOM 5908 N N . ARG B 1 159 ? -1.746 9.133 -0.215 1 97 159 ARG B N 1
ATOM 5909 C CA . ARG B 1 159 ? -2.145 7.914 -0.906 1 97 159 ARG B CA 1
ATOM 5910 C C . ARG B 1 159 ? -1.522 6.684 -0.25 1 97 159 ARG B C 1
ATOM 5912 O O . ARG B 1 159 ? -2.148 5.625 -0.187 1 97 159 ARG B O 1
ATOM 5919 N N . TYR B 1 160 ? -0.315 6.793 0.255 1 97.81 160 TYR B N 1
ATOM 5920 C CA . TYR B 1 160 ? 0.427 5.586 0.596 1 97.81 160 TYR B CA 1
ATOM 5921 C C . TYR B 1 160 ? 0.681 5.508 2.098 1 97.81 160 TYR B C 1
ATOM 5923 O O . TYR B 1 160 ? 1.758 5.09 2.529 1 97.81 160 TYR B O 1
ATOM 5931 N N . ARG B 1 161 ? -0.294 5.863 2.854 1 97.12 161 ARG B N 1
ATOM 5932 C CA . ARG B 1 161 ? -0.324 5.688 4.301 1 97.12 161 ARG B CA 1
ATOM 5933 C C . ARG B 1 161 ? -1.754 5.512 4.805 1 97.12 161 ARG B C 1
ATOM 5935 O O . ARG B 1 161 ? -2.441 6.496 5.09 1 97.12 161 ARG B O 1
ATOM 5942 N N . GLU B 1 162 ? -2.117 4.34 5.02 1 95.88 162 GLU B N 1
ATOM 5943 C CA . GLU B 1 162 ? -3.479 3.99 5.414 1 95.88 162 GLU B CA 1
ATOM 5944 C C . GLU B 1 162 ? -3.865 4.668 6.727 1 95.88 162 GLU B C 1
ATOM 5946 O O . GLU B 1 162 ? -5.035 5.004 6.938 1 95.88 162 GLU B O 1
ATOM 5951 N N . SER B 1 163 ? -2.869 5.02 7.559 1 96.5 163 SER B N 1
ATOM 5952 C CA . SER B 1 163 ? -3.115 5.652 8.852 1 96.5 163 SER B CA 1
ATOM 5953 C C . SER B 1 163 ? -3.447 7.133 8.688 1 96.5 163 SER B C 1
ATOM 5955 O O . SER B 1 163 ? -3.76 7.812 9.672 1 96.5 163 SER B O 1
ATOM 5957 N N . GLY B 1 164 ? -3.414 7.613 7.43 1 97.62 164 GLY B N 1
ATOM 5958 C CA . GLY B 1 164 ? -3.859 8.969 7.141 1 97.62 164 GLY B CA 1
ATOM 5959 C C . GLY B 1 164 ? -2.797 10.016 7.414 1 97.62 164 GLY B C 1
ATOM 5960 O O . GLY B 1 164 ? -1.601 9.727 7.344 1 97.62 164 GLY B O 1
ATOM 5961 N N . TRP B 1 165 ? -3.238 11.227 7.598 1 98.44 165 TRP B N 1
ATOM 5962 C CA . TRP B 1 165 ? -2.354 12.359 7.824 1 98.44 165 TRP B CA 1
ATOM 5963 C C . TRP B 1 165 ? -1.545 12.18 9.102 1 98.44 165 TRP B C 1
ATOM 5965 O O . TRP B 1 165 ? -2.102 11.859 10.156 1 98.44 165 TRP B O 1
ATOM 5975 N N . GLY B 1 166 ? -0.226 12.281 9.031 1 97.69 166 GLY B N 1
ATOM 5976 C CA . GLY B 1 166 ? 0.644 12.07 10.172 1 97.69 166 GLY B CA 1
ATOM 5977 C C . GLY B 1 166 ? 1.762 13.094 10.266 1 97.69 166 GLY B C 1
ATOM 5978 O O . GLY B 1 166 ? 1.583 14.25 9.891 1 97.69 166 GLY B O 1
ATOM 5979 N N . ARG B 1 167 ? 2.812 12.703 10.867 1 98.25 167 ARG B N 1
ATOM 5980 C CA . ARG B 1 167 ? 3.939 13.586 11.141 1 98.25 167 ARG B CA 1
ATOM 5981 C C . ARG B 1 167 ? 4.586 14.07 9.852 1 98.25 167 ARG B C 1
ATOM 5983 O O . ARG B 1 167 ? 4.922 15.25 9.727 1 98.25 167 ARG B O 1
ATOM 5990 N N . GLY B 1 168 ? 4.73 13.172 8.875 1 98.69 168 GLY B N 1
ATOM 5991 C CA . GLY B 1 168 ? 5.422 13.508 7.641 1 98.69 168 GLY B CA 1
ATOM 5992 C C . GLY B 1 168 ? 4.734 14.602 6.848 1 98.69 168 GLY B C 1
ATOM 5993 O O . GLY B 1 168 ? 5.375 15.578 6.441 1 98.69 168 GLY B O 1
ATOM 5994 N N . LEU B 1 169 ? 3.447 14.461 6.672 1 98.81 169 LEU B N 1
ATOM 5995 C CA . LEU B 1 169 ? 2.688 15.453 5.922 1 98.81 169 LEU B CA 1
ATOM 5996 C C . LEU B 1 169 ? 2.645 16.781 6.668 1 98.81 169 LEU B C 1
ATOM 5998 O O . LEU B 1 169 ? 2.658 17.844 6.047 1 98.81 169 LEU B O 1
ATOM 6002 N N . THR B 1 170 ? 2.584 16.703 7.98 1 98.88 170 THR B N 1
ATOM 6003 C CA . THR B 1 170 ? 2.592 17.922 8.789 1 98.88 170 THR B CA 1
ATOM 6004 C C . THR B 1 170 ? 3.924 18.641 8.648 1 98.88 170 THR B C 1
ATOM 6006 O O . THR B 1 170 ? 3.953 19.859 8.469 1 98.88 170 THR B O 1
ATOM 6009 N N . ILE B 1 171 ? 5.012 17.891 8.719 1 98.88 171 ILE B N 1
ATOM 6010 C CA . ILE B 1 171 ? 6.336 18.484 8.562 1 98.88 171 ILE B CA 1
ATOM 6011 C C . ILE B 1 171 ? 6.449 19.141 7.191 1 98.88 171 ILE B C 1
ATOM 6013 O O . ILE B 1 171 ? 6.941 20.266 7.074 1 98.88 171 ILE B O 1
ATOM 6017 N N . LEU B 1 172 ? 5.984 18.453 6.164 1 98.88 172 LEU B N 1
ATOM 6018 C CA . LEU B 1 172 ? 5.996 19 4.816 1 98.88 172 LEU B CA 1
ATOM 6019 C C . LEU B 1 172 ? 5.254 20.328 4.766 1 98.88 172 LEU B C 1
ATOM 6021 O O . LEU B 1 172 ? 5.742 21.297 4.176 1 98.88 172 LEU B O 1
ATOM 6025 N N . GLY B 1 173 ? 4.055 20.344 5.359 1 98.81 173 GLY B N 1
ATOM 6026 C CA . GLY B 1 173 ? 3.277 21.578 5.402 1 98.81 173 GLY B CA 1
ATOM 6027 C C . GLY B 1 173 ? 3.975 22.703 6.152 1 98.81 173 GLY B C 1
ATOM 6028 O O . GLY B 1 173 ? 3.979 23.844 5.699 1 98.81 173 GLY B O 1
ATOM 6029 N N . CYS B 1 174 ? 4.574 22.391 7.293 1 98.81 174 CYS B N 1
ATOM 6030 C CA . CYS B 1 174 ? 5.297 23.375 8.086 1 98.81 174 CYS B CA 1
ATOM 6031 C C . CYS B 1 174 ? 6.453 23.969 7.293 1 98.81 174 CYS B C 1
ATOM 6033 O O . CYS B 1 174 ? 6.684 25.188 7.336 1 98.81 174 CYS B O 1
ATOM 6035 N N . MET B 1 175 ? 7.16 23.109 6.559 1 98.81 175 MET B N 1
ATOM 6036 C CA . MET B 1 175 ? 8.297 23.578 5.766 1 98.81 175 MET B CA 1
ATOM 6037 C C . MET B 1 175 ? 7.828 24.469 4.625 1 98.81 175 MET B C 1
ATOM 6039 O O . MET B 1 175 ? 8.477 25.484 4.316 1 98.81 175 MET B O 1
ATOM 6043 N N . ALA B 1 176 ? 6.734 24.094 4.039 1 98.81 176 ALA B N 1
ATOM 6044 C CA . ALA B 1 176 ? 6.176 24.953 3 1 98.81 176 ALA B CA 1
ATOM 6045 C C . ALA B 1 176 ? 5.805 26.328 3.564 1 98.81 176 ALA B C 1
ATOM 6047 O O . ALA B 1 176 ? 6.027 27.344 2.918 1 98.81 176 ALA B O 1
ATOM 6048 N N . ASN B 1 177 ? 5.301 26.344 4.746 1 98.75 177 ASN B N 1
ATOM 6049 C CA . ASN B 1 177 ? 4.836 27.562 5.391 1 98.75 177 ASN B CA 1
ATOM 6050 C C . ASN B 1 177 ? 5.988 28.531 5.672 1 98.75 177 ASN B C 1
ATOM 6052 O O . ASN B 1 177 ? 5.809 29.75 5.637 1 98.75 177 ASN B O 1
ATOM 6056 N N . VAL B 1 178 ? 7.195 28.016 5.953 1 98.62 178 VAL B N 1
ATOM 6057 C CA . VAL B 1 178 ? 8.289 28.891 6.363 1 98.62 178 VAL B CA 1
ATOM 6058 C C . VAL B 1 178 ? 9.227 29.125 5.188 1 98.62 178 VAL B C 1
ATOM 6060 O O . VAL B 1 178 ? 10.242 29.812 5.324 1 98.62 178 VAL B O 1
ATOM 6063 N N . MET B 1 179 ? 8.938 28.609 4.031 1 98.19 179 MET B N 1
ATOM 6064 C CA . MET B 1 179 ? 9.805 28.594 2.859 1 98.19 179 MET B CA 1
ATOM 6065 C C . MET B 1 179 ? 10.273 30 2.508 1 98.19 179 MET B C 1
ATOM 6067 O O . MET B 1 179 ? 11.461 30.219 2.248 1 98.19 179 MET B O 1
ATOM 6071 N N . ASP B 1 180 ? 9.43 30.953 2.572 1 96.69 180 ASP B N 1
ATOM 6072 C CA . ASP B 1 180 ? 9.727 32.312 2.098 1 96.69 180 ASP B CA 1
ATOM 6073 C C . ASP B 1 180 ? 10.531 33.094 3.135 1 96.69 180 ASP B C 1
ATOM 6075 O O . ASP B 1 180 ? 11.094 34.125 2.826 1 96.69 180 ASP B O 1
ATOM 6079 N N . ASP B 1 181 ? 10.641 32.594 4.352 1 98 181 ASP B N 1
ATOM 6080 C CA . ASP B 1 181 ? 11.406 33.219 5.418 1 98 181 ASP B CA 1
ATOM 6081 C C . ASP B 1 181 ? 12.867 32.781 5.379 1 98 181 ASP B C 1
ATOM 6083 O O . ASP B 1 181 ? 13.711 33.375 6.066 1 98 181 ASP B O 1
ATOM 6087 N N . LEU B 1 182 ? 13.156 31.828 4.527 1 98.38 182 LEU B N 1
ATOM 6088 C CA . LEU B 1 182 ? 14.461 31.172 4.578 1 98.38 182 LEU B CA 1
ATOM 6089 C C . LEU B 1 182 ? 15.383 31.719 3.49 1 98.38 182 LEU B C 1
ATOM 6091 O O . LEU B 1 182 ? 14.914 32.25 2.482 1 98.38 182 LEU B O 1
ATOM 6095 N N . GLU B 1 183 ? 16.672 31.594 3.732 1 96.62 183 GLU B N 1
ATOM 6096 C CA . GLU B 1 183 ? 17.656 31.859 2.682 1 96.62 183 GLU B CA 1
ATOM 6097 C C . GLU B 1 183 ? 17.594 30.781 1.598 1 96.62 183 GLU B C 1
ATOM 6099 O O . GLU B 1 183 ? 17.125 29.672 1.846 1 96.62 183 GLU B O 1
ATOM 6104 N N . PRO B 1 184 ? 18.016 31.094 0.45 1 95.62 184 PRO B N 1
ATOM 6105 C CA . PRO B 1 184 ? 17.875 30.172 -0.686 1 95.62 184 PRO B CA 1
ATOM 6106 C C . PRO B 1 184 ? 18.406 28.781 -0.385 1 95.62 184 PRO B C 1
ATOM 6108 O O . PRO B 1 184 ? 17.75 27.781 -0.71 1 95.62 184 PRO B O 1
ATOM 6111 N N . ARG B 1 185 ? 19.547 28.656 0.229 1 96.38 185 ARG B N 1
ATOM 6112 C CA . ARG B 1 185 ? 20.094 27.344 0.542 1 96.38 185 ARG B CA 1
ATOM 6113 C C . ARG B 1 185 ? 19.219 26.609 1.543 1 96.38 185 ARG B C 1
ATOM 6115 O O . ARG B 1 185 ? 19.031 25.391 1.443 1 96.38 185 ARG B O 1
ATOM 6122 N N . ASP B 1 186 ? 18.703 27.344 2.492 1 98.25 186 ASP B N 1
ATOM 6123 C CA . ASP B 1 186 ? 17.875 26.734 3.527 1 98.25 186 ASP B CA 1
ATOM 6124 C C . ASP B 1 186 ? 16.5 26.375 2.982 1 98.25 186 ASP B C 1
ATOM 6126 O O . ASP B 1 186 ? 15.828 25.5 3.525 1 98.25 186 ASP B O 1
ATOM 6130 N N . ARG B 1 187 ? 16.078 27.016 1.882 1 98.5 187 ARG B N 1
ATOM 6131 C CA . ARG B 1 187 ? 14.852 26.594 1.204 1 98.5 187 ARG B CA 1
ATOM 6132 C C . ARG B 1 187 ? 14.984 25.172 0.667 1 98.5 187 ARG B C 1
ATOM 6134 O O . ARG B 1 187 ? 14.047 24.375 0.748 1 98.5 187 ARG B O 1
ATOM 6141 N N . LYS B 1 188 ? 16.172 24.875 0.151 1 98.38 188 LYS B N 1
ATOM 6142 C CA . LYS B 1 188 ? 16.438 23.531 -0.33 1 98.38 188 LYS B CA 1
ATOM 6143 C C . LYS B 1 188 ? 16.422 22.516 0.818 1 98.38 188 LYS B C 1
ATOM 6145 O O . LYS B 1 188 ? 15.859 21.422 0.688 1 98.38 188 LYS B O 1
ATOM 6150 N N . ARG B 1 189 ? 17.016 22.922 1.971 1 98.56 189 ARG B N 1
ATOM 6151 C CA . ARG B 1 189 ? 17 22.062 3.152 1 98.56 189 ARG B CA 1
ATOM 6152 C C . ARG B 1 189 ? 15.57 21.797 3.617 1 98.56 189 ARG B C 1
ATOM 6154 O O . ARG B 1 189 ? 15.242 20.672 4.016 1 98.56 189 ARG B O 1
ATOM 6161 N N . ALA B 1 190 ? 14.773 22.828 3.586 1 98.81 190 ALA B N 1
ATOM 6162 C CA . ALA B 1 190 ? 13.398 22.719 4.07 1 98.81 190 ALA B CA 1
ATOM 6163 C C . ALA B 1 190 ? 12.586 21.766 3.207 1 98.81 190 ALA B C 1
ATOM 6165 O O . ALA B 1 190 ? 11.859 20.906 3.73 1 98.81 190 ALA B O 1
ATOM 6166 N N . LEU B 1 191 ? 12.695 21.906 1.908 1 98.81 191 LEU B N 1
ATOM 6167 C CA . LEU B 1 191 ? 11.984 21 1.012 1 98.81 191 LEU B CA 1
ATOM 6168 C C . LEU B 1 191 ? 12.453 19.562 1.202 1 98.81 191 LEU B C 1
ATOM 6170 O O . LEU B 1 191 ? 11.641 18.641 1.271 1 98.81 191 LEU B O 1
ATOM 6174 N N . TYR B 1 192 ? 13.789 19.375 1.298 1 98.81 192 TYR B N 1
ATOM 6175 C CA . TYR B 1 192 ? 14.352 18.062 1.56 1 98.81 192 TYR B CA 1
ATOM 6176 C C . TYR B 1 192 ? 13.805 17.484 2.859 1 98.81 192 TYR B C 1
ATOM 6178 O O . TYR B 1 192 ? 13.391 16.312 2.904 1 98.81 192 TYR B O 1
ATOM 6186 N N . THR B 1 193 ? 13.758 18.297 3.904 1 98.81 193 THR B N 1
ATOM 6187 C CA . THR B 1 193 ? 13.273 17.875 5.211 1 98.81 193 THR B CA 1
ATOM 6188 C C . THR B 1 193 ? 11.82 17.406 5.125 1 98.81 193 THR B C 1
ATOM 6190 O O . THR B 1 193 ? 11.477 16.344 5.629 1 98.81 193 THR B O 1
ATOM 6193 N N . GLY B 1 194 ? 11 18.203 4.496 1 98.81 194 GLY B N 1
ATOM 6194 C CA . GLY B 1 194 ? 9.602 17.828 4.352 1 98.81 194 GLY B CA 1
ATOM 6195 C C . GLY B 1 194 ? 9.406 16.531 3.594 1 98.81 194 GLY B C 1
ATOM 6196 O O . GLY B 1 194 ? 8.703 15.633 4.059 1 98.81 194 GLY B O 1
ATOM 6197 N N . VAL B 1 195 ? 10.055 16.375 2.492 1 98.88 195 VAL B N 1
ATOM 6198 C CA . VAL B 1 195 ? 9.836 15.242 1.593 1 98.88 195 VAL B CA 1
ATOM 6199 C C . VAL B 1 195 ? 10.383 13.969 2.225 1 98.88 195 VAL B C 1
ATOM 6201 O O . VAL B 1 195 ? 9.75 12.914 2.152 1 98.88 195 VAL B O 1
ATOM 6204 N N . ARG B 1 196 ? 11.586 14.055 2.865 1 98.62 196 ARG B N 1
ATOM 6205 C CA . ARG B 1 196 ? 12.172 12.844 3.42 1 98.62 196 ARG B CA 1
ATOM 6206 C C . ARG B 1 196 ? 11.32 12.289 4.555 1 98.62 196 ARG B C 1
ATOM 6208 O O . ARG B 1 196 ? 11.266 11.07 4.762 1 98.62 196 ARG B O 1
ATOM 6215 N N . HIS B 1 197 ? 10.633 13.148 5.316 1 98.81 197 HIS B N 1
ATOM 6216 C CA . HIS B 1 197 ? 9.773 12.672 6.395 1 98.81 197 HIS B CA 1
ATOM 6217 C C . HIS B 1 197 ? 8.508 12.023 5.848 1 98.81 197 HIS B C 1
ATOM 6219 O O . HIS B 1 197 ? 7.988 11.07 6.434 1 98.81 197 HIS B O 1
ATOM 6225 N N . VAL B 1 198 ? 7.973 12.555 4.707 1 98.81 198 VAL B N 1
ATOM 6226 C CA . VAL B 1 198 ? 6.832 11.906 4.059 1 98.81 198 VAL B CA 1
ATOM 6227 C C . VAL B 1 198 ? 7.23 10.516 3.586 1 98.81 198 VAL B C 1
ATOM 6229 O O . VAL B 1 198 ? 6.512 9.539 3.826 1 98.81 198 VAL B O 1
ATOM 6232 N N . ALA B 1 199 ? 8.383 10.453 2.941 1 98.69 199 ALA B N 1
ATOM 6233 C CA . ALA B 1 199 ? 8.875 9.164 2.461 1 98.69 199 ALA B CA 1
ATOM 6234 C C . ALA B 1 199 ? 9.008 8.164 3.609 1 98.69 199 ALA B C 1
ATOM 6236 O O . ALA B 1 199 ? 8.539 7.031 3.514 1 98.69 199 ALA B O 1
ATOM 6237 N N . SER B 1 200 ? 9.617 8.594 4.664 1 98.38 200 SER B N 1
ATOM 6238 C CA . SER B 1 200 ? 9.867 7.738 5.816 1 98.38 200 SER B CA 1
ATOM 6239 C C . SER B 1 200 ? 8.562 7.27 6.449 1 98.38 200 SER B C 1
ATOM 6241 O O . SER B 1 200 ? 8.43 6.098 6.82 1 98.38 200 SER B O 1
ATOM 6243 N N . ASP B 1 201 ? 7.594 8.188 6.578 1 98.12 201 ASP B N 1
ATOM 6244 C CA . ASP B 1 201 ? 6.316 7.871 7.207 1 98.12 201 ASP B CA 1
ATOM 6245 C C . ASP B 1 201 ? 5.523 6.863 6.371 1 98.12 201 ASP B C 1
ATOM 6247 O O . ASP B 1 201 ? 4.715 6.105 6.91 1 98.12 201 ASP B O 1
ATOM 6251 N N . CYS B 1 202 ? 5.734 6.859 5.086 1 98.19 202 CYS B N 1
ATOM 6252 C CA . CYS B 1 202 ? 4.961 6.016 4.18 1 98.19 202 CYS B CA 1
ATOM 6253 C C . CYS B 1 202 ? 5.637 4.664 3.984 1 98.19 202 CYS B C 1
ATOM 6255 O O . CYS B 1 202 ? 5.012 3.719 3.498 1 98.19 202 CYS B O 1
ATOM 6257 N N . ALA B 1 203 ? 6.941 4.586 4.27 1 97.75 203 ALA B N 1
ATOM 6258 C CA . ALA B 1 203 ? 7.703 3.359 4.039 1 97.75 203 ALA B CA 1
ATOM 6259 C C . ALA B 1 203 ? 7.09 2.182 4.789 1 97.75 203 ALA B C 1
ATOM 6261 O O . ALA B 1 203 ? 6.898 2.248 6.008 1 97.75 203 ALA B O 1
ATOM 6262 N N . GLY B 1 204 ? 6.711 1.108 4.004 1 96.62 204 GLY B N 1
ATOM 6263 C CA . GLY B 1 204 ? 6.199 -0.115 4.598 1 96.62 204 GLY B CA 1
ATOM 6264 C C . GLY B 1 204 ? 4.734 -0.021 4.984 1 96.62 204 GLY B C 1
ATOM 6265 O O . GLY B 1 204 ? 4.176 -0.957 5.562 1 96.62 204 GLY B O 1
ATOM 6266 N N . GLU B 1 205 ? 4.074 1.104 4.652 1 97.69 205 GLU B N 1
ATOM 6267 C CA . GLU B 1 205 ? 2.67 1.29 5.012 1 97.69 205 GLU B CA 1
ATOM 6268 C C . GLU B 1 205 ? 1.746 0.83 3.889 1 97.69 205 GLU B C 1
ATOM 6270 O O . GLU B 1 205 ? 2.066 0.989 2.711 1 97.69 205 GLU B O 1
ATOM 6275 N N . PRO B 1 206 ? 0.575 0.221 4.219 1 97.69 206 PRO B N 1
ATOM 6276 C CA . PRO B 1 206 ? -0.427 -0.047 3.186 1 97.69 206 PRO B CA 1
ATOM 6277 C C . PRO B 1 206 ? -0.977 1.229 2.553 1 97.69 206 PRO B C 1
ATOM 6279 O O . PRO B 1 206 ? -0.971 2.289 3.184 1 97.69 206 PRO B O 1
ATOM 6282 N N . PRO B 1 207 ? -1.373 1.178 1.313 1 97.25 207 PRO B N 1
ATOM 6283 C CA . PRO B 1 207 ? -1.997 2.338 0.674 1 97.25 207 PRO B CA 1
ATOM 6284 C C . PRO B 1 207 ? -3.414 2.602 1.183 1 97.25 207 PRO B C 1
ATOM 6286 O O . PRO B 1 207 ? -4.012 1.737 1.83 1 97.25 207 PRO B O 1
ATOM 6289 N N . ARG B 1 208 ? -3.824 3.705 0.937 1 95.44 208 ARG B N 1
ATOM 6290 C CA . ARG B 1 208 ? -5.223 4.062 1.163 1 95.44 208 ARG B CA 1
ATOM 6291 C C . ARG B 1 208 ? -6.035 3.93 -0.119 1 95.44 208 ARG B C 1
ATOM 6293 O O . ARG B 1 208 ? -5.629 4.422 -1.174 1 95.44 208 ARG B O 1
ATOM 6300 N N . PHE B 1 209 ? -7.172 3.246 -0.005 1 94.75 209 PHE B N 1
ATOM 6301 C CA . PHE B 1 209 ? -8.117 3.191 -1.119 1 94.75 209 PHE B CA 1
ATOM 6302 C C . PHE B 1 209 ? -9.289 4.125 -0.879 1 94.75 209 PHE B C 1
ATOM 6304 O O . PHE B 1 209 ? -10 3.998 0.121 1 94.75 209 PHE B O 1
ATOM 6311 N N . GLU B 1 210 ? -9.57 4.984 -1.746 1 91.94 210 GLU B N 1
ATOM 6312 C CA . GLU B 1 210 ? -10.508 6.086 -1.553 1 91.94 210 GLU B CA 1
ATOM 6313 C C . GLU B 1 210 ? -11.945 5.621 -1.725 1 91.94 210 GLU B C 1
ATOM 6315 O O . GLU B 1 210 ? -12.234 4.77 -2.568 1 91.94 210 GLU B O 1
ATOM 6320 N N . GLN B 1 211 ? -12.797 6.191 -0.918 1 94.5 211 GLN B N 1
ATOM 6321 C CA . GLN B 1 211 ? -14.242 6.086 -1.124 1 94.5 211 GLN B CA 1
ATOM 6322 C C . GLN B 1 211 ? -14.75 7.207 -2.025 1 94.5 211 GLN B C 1
ATOM 6324 O O . GLN B 1 211 ? -14.242 8.328 -1.977 1 94.5 211 GLN B O 1
ATOM 6329 N N . PRO B 1 212 ? -15.719 6.941 -2.807 1 94.12 212 PRO B N 1
ATOM 6330 C CA . PRO B 1 212 ? -16.266 8.016 -3.641 1 94.12 212 PRO B CA 1
ATOM 6331 C C . PRO B 1 212 ? -17.188 8.953 -2.861 1 94.12 212 PRO B C 1
ATOM 6333 O O . PRO B 1 212 ? -17.688 8.586 -1.798 1 94.12 212 PRO B O 1
ATOM 6336 N N . SER B 1 213 ? -17.359 10.172 -3.379 1 96.5 213 SER B N 1
ATOM 6337 C CA . SER B 1 213 ? -18.406 11.055 -2.875 1 96.5 213 SER B CA 1
ATOM 6338 C C . SER B 1 213 ? -19.781 10.5 -3.172 1 96.5 213 SER B C 1
ATOM 6340 O O . SER B 1 213 ? -19.938 9.586 -3.988 1 96.5 213 SER B O 1
ATOM 6342 N N . PHE B 1 214 ? -20.797 10.961 -2.412 1 95.88 214 PHE B N 1
ATOM 6343 C CA . PHE B 1 214 ? -22.156 10.648 -2.814 1 95.88 214 PHE B CA 1
ATOM 6344 C C . PHE B 1 214 ? -22.453 11.203 -4.203 1 95.88 214 PHE B C 1
ATOM 6346 O O . PHE B 1 214 ? -21.875 12.219 -4.605 1 95.88 214 PHE B O 1
ATOM 6353 N N . SER B 1 215 ? -23.328 10.531 -4.863 1 93.75 215 SER B N 1
ATOM 6354 C CA . SER B 1 215 ? -23.641 10.922 -6.23 1 93.75 215 SER B CA 1
ATOM 6355 C C . SER B 1 215 ? -24.469 12.203 -6.266 1 93.75 215 SER B C 1
ATOM 6357 O O . SER B 1 215 ? -24.484 12.914 -7.27 1 93.75 215 SER B O 1
ATOM 6359 N N . THR B 1 216 ? -25.125 12.5 -5.164 1 92.5 216 THR B N 1
ATOM 6360 C CA . THR B 1 216 ? -25.922 13.719 -5.09 1 92.5 216 THR B CA 1
ATOM 6361 C C . THR B 1 216 ? -25.047 14.914 -4.695 1 92.5 216 THR B C 1
ATOM 6363 O O . THR B 1 216 ? -24.125 14.773 -3.896 1 92.5 216 THR B O 1
ATOM 6366 N N . ASP B 1 217 ? -25.344 16.031 -5.246 1 90.06 217 ASP B N 1
ATOM 6367 C CA . ASP B 1 217 ? -24.672 17.266 -4.871 1 90.06 217 ASP B CA 1
ATOM 6368 C C . ASP B 1 217 ? -25.625 18.219 -4.168 1 90.06 217 ASP B C 1
ATOM 6370 O O . ASP B 1 217 ? -25.328 19.406 -4.02 1 90.06 217 ASP B O 1
ATOM 6374 N N . GLU B 1 218 ? -26.734 17.734 -3.725 1 91.88 218 GLU B N 1
ATOM 6375 C CA . GLU B 1 218 ? -27.797 18.609 -3.221 1 91.88 218 GLU B CA 1
ATOM 6376 C C . GLU B 1 218 ? -27.938 18.5 -1.705 1 91.88 218 GLU B C 1
ATOM 6378 O O . GLU B 1 218 ? -28.875 19.031 -1.118 1 91.88 218 GLU B O 1
ATOM 6383 N N . VAL B 1 219 ? -27 17.891 -1.145 1 94.06 219 VAL B N 1
ATOM 6384 C CA . VAL B 1 219 ? -27.062 17.766 0.307 1 94.06 219 VAL B CA 1
ATOM 6385 C C . VAL B 1 219 ? -26.812 19.125 0.959 1 94.06 219 VAL B C 1
ATOM 6387 O O . VAL B 1 219 ? -25.844 19.812 0.639 1 94.06 219 VAL B O 1
ATOM 6390 N N . ALA B 1 220 ? -27.734 19.5 1.891 1 95.75 220 ALA B N 1
ATOM 6391 C CA . ALA B 1 220 ? -27.578 20.75 2.609 1 95.75 220 ALA B CA 1
ATOM 6392 C C . ALA B 1 220 ? -26.297 20.75 3.443 1 95.75 220 ALA B C 1
ATOM 6394 O O . ALA B 1 220 ? -25.891 19.719 3.955 1 95.75 220 ALA B O 1
ATOM 6395 N N . PHE B 1 221 ? -25.719 21.922 3.605 1 97.12 221 PHE B N 1
ATOM 6396 C CA . PHE B 1 221 ? -24.453 22.078 4.332 1 97.12 221 PHE B CA 1
ATOM 6397 C C . PHE B 1 221 ? -24.594 21.547 5.758 1 97.12 221 PHE B C 1
ATOM 6399 O O . PHE B 1 221 ? -23.766 20.75 6.203 1 97.12 221 PHE B O 1
ATOM 6406 N N . ASP B 1 222 ? -25.641 22 6.453 1 97.25 222 ASP B N 1
ATOM 6407 C CA . ASP B 1 222 ? -25.797 21.641 7.855 1 97.25 222 ASP B CA 1
ATOM 6408 C C . ASP B 1 222 ? -25.953 20.125 8.016 1 97.25 222 ASP B C 1
ATOM 6410 O O . ASP B 1 222 ? -25.484 19.547 8.992 1 97.25 222 ASP B O 1
ATOM 6414 N N . ARG B 1 223 ? -26.625 19.547 7.039 1 96.75 223 ARG B N 1
ATOM 6415 C CA . ARG B 1 223 ? -26.797 18.094 7.07 1 96.75 223 ARG B CA 1
ATOM 6416 C C . ARG B 1 223 ? -25.484 17.359 6.852 1 96.75 223 ARG B C 1
ATOM 6418 O O . ARG B 1 223 ? -25.156 16.422 7.57 1 96.75 223 ARG B O 1
ATOM 6425 N N . LEU B 1 224 ? -24.781 17.797 5.844 1 97.44 224 LEU B N 1
ATOM 6426 C CA . LEU B 1 224 ? -23.469 17.203 5.562 1 97.44 224 LEU B CA 1
ATOM 6427 C C . LEU B 1 224 ? -22.547 17.328 6.766 1 97.44 224 LEU B C 1
ATOM 6429 O O . LEU B 1 224 ? -21.828 16.391 7.102 1 97.44 224 LEU B O 1
ATOM 6433 N N . LYS B 1 225 ? -22.531 18.484 7.383 1 98.31 225 LYS B N 1
ATOM 6434 C CA . LYS B 1 225 ? -21.75 18.703 8.594 1 98.31 225 LYS B CA 1
ATOM 6435 C C . LYS B 1 225 ? -22.156 17.766 9.711 1 98.31 225 LYS B C 1
ATOM 6437 O O . LYS B 1 225 ? -21.312 17.156 10.375 1 98.31 225 LYS B O 1
ATOM 6442 N N . SER B 1 226 ? -23.438 17.656 9.867 1 98 226 SER B N 1
ATOM 6443 C CA . SER B 1 226 ? -23.953 16.75 10.898 1 98 226 SER B CA 1
ATOM 6444 C C . SER B 1 226 ? -23.578 15.305 10.609 1 98 226 SER B C 1
ATOM 6446 O O . SER B 1 226 ? -23.156 14.57 11.508 1 98 226 SER B O 1
ATOM 6448 N N . TRP B 1 227 ? -23.734 14.891 9.297 1 98.38 227 TRP B N 1
ATOM 6449 C CA . TRP B 1 227 ? -23.375 13.531 8.898 1 98.38 227 TRP B CA 1
ATOM 6450 C C . TRP B 1 227 ? -21.922 13.242 9.203 1 98.38 227 TRP B C 1
ATOM 6452 O O . TRP B 1 227 ? -21.578 12.195 9.758 1 98.38 227 TRP B O 1
ATOM 6462 N N . PHE B 1 228 ? -21.031 14.133 8.844 1 98.62 228 PHE B N 1
ATOM 6463 C CA . PHE B 1 228 ? -19.594 13.953 9.039 1 98.62 228 PHE B CA 1
ATOM 6464 C C . PHE B 1 228 ? -19.266 13.797 10.516 1 98.62 228 PHE B C 1
ATOM 6466 O O . PHE B 1 228 ? -18.562 12.859 10.914 1 98.62 228 PHE B O 1
ATOM 6473 N N . ARG B 1 229 ? -19.781 14.695 11.32 1 98.62 229 ARG B N 1
ATOM 6474 C CA . ARG B 1 229 ? -19.531 14.672 12.758 1 98.62 229 ARG B CA 1
ATOM 6475 C C . ARG B 1 229 ? -20.062 13.391 13.391 1 98.62 229 ARG B C 1
ATOM 6477 O O . ARG B 1 229 ? -19.406 12.805 14.25 1 98.62 229 ARG B O 1
ATOM 6484 N N . ASP B 1 230 ? -21.234 12.938 12.961 1 98.06 230 ASP B N 1
ATOM 6485 C CA . ASP B 1 230 ? -21.812 11.695 13.484 1 98.06 230 ASP B CA 1
ATOM 6486 C C . ASP B 1 230 ? -20.938 10.5 13.133 1 98.06 230 ASP B C 1
ATOM 6488 O O . ASP B 1 230 ? -20.734 9.617 13.969 1 98.06 230 ASP B O 1
ATOM 6492 N N . CYS B 1 231 ? -20.469 10.477 11.875 1 98.19 231 CYS B N 1
ATOM 6493 C CA . CYS B 1 231 ? -19.594 9.398 11.445 1 98.19 231 CYS B CA 1
ATOM 6494 C C . CYS B 1 231 ? -18.297 9.391 12.258 1 98.19 231 CYS B C 1
ATOM 6496 O O . CYS B 1 231 ? -17.828 8.336 12.672 1 98.19 231 CYS B O 1
ATOM 6498 N N . VAL B 1 232 ? -17.719 10.562 12.539 1 98.62 232 VAL B N 1
ATOM 6499 C CA . VAL B 1 232 ? -16.5 10.664 13.328 1 98.62 232 VAL B CA 1
ATOM 6500 C C . VAL B 1 232 ? -16.766 10.195 14.758 1 98.62 232 VAL B C 1
ATOM 6502 O O . VAL B 1 232 ? -15.969 9.461 15.336 1 98.62 232 VAL B O 1
ATOM 6505 N N . GLU B 1 233 ? -17.906 10.578 15.273 1 98 233 GLU B N 1
ATOM 6506 C CA . GLU B 1 233 ? -18.281 10.227 16.641 1 98 233 GLU B CA 1
ATOM 6507 C C . GLU B 1 233 ? -18.312 8.719 16.828 1 98 233 GLU B C 1
ATOM 6509 O O . GLU B 1 233 ? -17.844 8.203 17.859 1 98 233 GLU B O 1
ATOM 6514 N N . VAL B 1 234 ? -18.844 8.031 15.859 1 96.88 234 VAL B N 1
ATOM 6515 C CA . VAL B 1 234 ? -19.016 6.586 16.016 1 96.88 234 VAL B CA 1
ATOM 6516 C C . VAL B 1 234 ? -17.859 5.855 15.336 1 96.88 234 VAL B C 1
ATOM 6518 O O . VAL B 1 234 ? -17.938 4.652 15.07 1 96.88 234 VAL B O 1
ATOM 6521 N N . ARG B 1 235 ? -16.812 6.609 14.93 1 97.19 235 ARG B N 1
ATOM 6522 C CA . ARG B 1 235 ? -15.562 6.078 14.406 1 97.19 235 ARG B CA 1
ATOM 6523 C C . ARG B 1 235 ? -15.789 5.332 13.094 1 97.19 235 ARG B C 1
ATOM 6525 O O . ARG B 1 235 ? -15.211 4.262 12.875 1 97.19 235 ARG B O 1
ATOM 6532 N N . ASP B 1 236 ? -16.703 5.844 12.312 1 97.38 236 ASP B N 1
ATOM 6533 C CA . ASP B 1 236 ? -17 5.32 10.984 1 97.38 236 ASP B CA 1
ATOM 6534 C C . ASP B 1 236 ? -16.156 6.02 9.914 1 97.38 236 ASP B C 1
ATOM 6536 O O . ASP B 1 236 ? -16.562 7.055 9.383 1 97.38 236 ASP B O 1
ATOM 6540 N N . ARG B 1 237 ? -15.086 5.406 9.531 1 97.56 237 ARG B N 1
ATOM 6541 C CA . ARG B 1 237 ? -14.125 5.98 8.594 1 97.56 237 ARG B CA 1
ATOM 6542 C C . ARG B 1 237 ? -14.75 6.168 7.215 1 97.56 237 ARG B C 1
ATOM 6544 O O . ARG B 1 237 ? -14.633 7.238 6.613 1 97.56 237 ARG B O 1
ATOM 6551 N N . ASP B 1 238 ? -15.367 5.199 6.691 1 96.75 238 ASP B N 1
ATOM 6552 C CA . ASP B 1 238 ? -15.898 5.215 5.328 1 96.75 238 ASP B CA 1
ATOM 6553 C C . ASP B 1 238 ? -16.984 6.281 5.176 1 96.75 238 ASP B C 1
ATOM 6555 O O . ASP B 1 238 ? -16.938 7.074 4.23 1 96.75 238 ASP B O 1
ATOM 6559 N N . GLY B 1 239 ? -17.906 6.238 6.105 1 97.62 239 GLY B N 1
ATOM 6560 C CA . GLY B 1 239 ? -18.953 7.25 6.07 1 97.62 239 GLY B CA 1
ATOM 6561 C C . GLY B 1 239 ? -18.406 8.664 6.145 1 97.62 239 GLY B C 1
ATOM 6562 O O . GLY B 1 239 ? -18.844 9.539 5.395 1 97.62 239 GLY B O 1
ATOM 6563 N N . ALA B 1 240 ? -17.453 8.898 7.047 1 98.44 240 ALA B N 1
ATOM 6564 C CA . ALA B 1 240 ? -16.859 10.227 7.199 1 98.44 240 ALA B CA 1
ATOM 6565 C C . ALA B 1 240 ? -16.172 10.664 5.91 1 98.44 240 ALA B C 1
ATOM 6567 O O . ALA B 1 240 ? -16.312 11.812 5.484 1 98.44 240 ALA B O 1
ATOM 6568 N N . GLU B 1 241 ? -15.461 9.727 5.332 1 98.06 241 GLU B N 1
ATOM 6569 C CA . GLU B 1 241 ? -14.742 10.055 4.102 1 98.06 241 GLU B CA 1
ATOM 6570 C C . GLU B 1 241 ? -15.711 10.43 2.984 1 98.06 241 GLU B C 1
ATOM 6572 O O . GLU B 1 241 ? -15.477 11.391 2.254 1 98.06 241 GLU B O 1
ATOM 6577 N N . ARG B 1 242 ? -16.766 9.688 2.807 1 97.56 242 ARG B N 1
ATOM 6578 C CA . ARG B 1 242 ? -17.75 9.984 1.76 1 97.56 242 ARG B CA 1
ATOM 6579 C C . ARG B 1 242 ? -18.406 11.344 1.987 1 97.56 242 ARG B C 1
ATOM 6581 O O . ARG B 1 242 ? -18.641 12.086 1.035 1 97.56 242 ARG B O 1
ATOM 6588 N N . CYS B 1 243 ? -18.672 11.672 3.246 1 97.88 243 CYS B N 1
ATOM 6589 C CA . CYS B 1 243 ? -19.25 12.977 3.572 1 97.88 243 CYS B CA 1
ATOM 6590 C C . CYS B 1 243 ? -18.297 14.102 3.182 1 97.88 243 CYS B C 1
ATOM 6592 O O . CYS B 1 243 ? -18.703 15.055 2.52 1 97.88 243 CYS B O 1
ATOM 6594 N N . LEU B 1 244 ? -17.078 13.953 3.617 1 98.06 244 LEU B N 1
ATOM 6595 C CA . LEU B 1 244 ? -16.094 15 3.365 1 98.06 244 LEU B CA 1
ATOM 6596 C C . LEU B 1 244 ? -15.836 15.164 1.87 1 98.06 244 LEU B C 1
ATOM 6598 O O . LEU B 1 244 ? -15.758 16.281 1.367 1 98.06 244 LEU B O 1
ATOM 6602 N N . ARG B 1 245 ? -15.711 14.094 1.157 1 97.38 245 ARG B N 1
ATOM 6603 C CA . ARG B 1 245 ? -15.523 14.148 -0.289 1 97.38 245 ARG B CA 1
ATOM 6604 C C . ARG B 1 245 ? -16.719 14.797 -0.973 1 97.38 245 ARG B C 1
ATOM 6606 O O . ARG B 1 245 ? -16.562 15.516 -1.962 1 97.38 245 ARG B O 1
ATOM 6613 N N . THR B 1 246 ? -17.875 14.5 -0.492 1 97.75 246 THR B N 1
ATOM 6614 C CA . THR B 1 246 ? -19.094 15.094 -1.05 1 97.75 246 THR B CA 1
ATOM 6615 C C . THR B 1 246 ? -19.094 16.609 -0.839 1 97.75 246 THR B C 1
ATOM 6617 O O . THR B 1 246 ? -19.516 17.359 -1.723 1 97.75 246 THR B O 1
ATOM 6620 N N . ALA B 1 247 ? -18.625 17.016 0.341 1 98 247 ALA B N 1
ATOM 6621 C CA . ALA B 1 247 ? -18.547 18.453 0.606 1 98 247 ALA B CA 1
ATOM 6622 C C . ALA B 1 247 ? -17.672 19.141 -0.429 1 98 247 ALA B C 1
ATOM 6624 O O . ALA B 1 247 ? -18.031 20.203 -0.954 1 98 247 ALA B O 1
ATOM 6625 N N . VAL B 1 248 ? -16.547 18.578 -0.744 1 97.81 248 VAL B N 1
ATOM 6626 C CA . VAL B 1 248 ? -15.625 19.172 -1.711 1 97.81 248 VAL B CA 1
ATOM 6627 C C . VAL B 1 248 ? -16.219 19.062 -3.115 1 97.81 248 VAL B C 1
ATOM 6629 O O . VAL B 1 248 ? -16.234 20.047 -3.867 1 97.81 248 VAL B O 1
ATOM 6632 N N . ALA B 1 249 ? -16.75 17.906 -3.447 1 96.56 249 ALA B N 1
ATOM 6633 C CA . ALA B 1 249 ? -17.25 17.625 -4.793 1 96.56 249 ALA B CA 1
ATOM 6634 C C . ALA B 1 249 ? -18.469 18.5 -5.105 1 96.56 249 ALA B C 1
ATOM 6636 O O . ALA B 1 249 ? -18.703 18.844 -6.266 1 96.56 249 ALA B O 1
ATOM 6637 N N . SER B 1 250 ? -19.25 18.859 -4.082 1 96.31 250 SER B N 1
ATOM 6638 C CA . SER B 1 250 ? -20.469 19.641 -4.281 1 96.31 250 SER B CA 1
ATOM 6639 C C . SER B 1 250 ? -20.141 21.125 -4.406 1 96.31 250 SER B C 1
ATOM 6641 O O . SER B 1 250 ? -21.047 21.969 -4.438 1 96.31 250 SER B O 1
ATOM 6643 N N . GLY B 1 251 ? -18.906 21.5 -4.348 1 95.75 251 GLY B N 1
ATOM 6644 C CA . GLY B 1 251 ? -18.5 22.875 -4.586 1 95.75 251 GLY B CA 1
ATOM 6645 C C . GLY B 1 251 ? -18.625 23.766 -3.363 1 95.75 251 GLY B C 1
ATOM 6646 O O . GLY B 1 251 ? -18.75 24.984 -3.482 1 95.75 251 GLY B O 1
ATOM 6647 N N . ARG B 1 252 ? -18.719 23.141 -2.223 1 96.25 252 ARG B N 1
ATOM 6648 C CA . ARG B 1 252 ? -18.719 23.953 -1.007 1 96.25 252 ARG B CA 1
ATOM 6649 C C . ARG B 1 252 ? -17.484 24.828 -0.913 1 96.25 252 ARG B C 1
ATOM 6651 O O . ARG B 1 252 ? -16.422 24.453 -1.426 1 96.25 252 ARG B O 1
ATOM 6658 N N . SER B 1 253 ? -17.656 25.984 -0.304 1 97 253 SER B N 1
ATOM 6659 C CA . SER B 1 253 ? -16.516 26.875 -0.146 1 97 253 SER B CA 1
ATOM 6660 C C . SER B 1 253 ? -15.469 26.297 0.786 1 97 253 SER B C 1
ATOM 6662 O O . SER B 1 253 ? -15.766 25.391 1.574 1 97 253 SER B O 1
ATOM 6664 N N . GLU B 1 254 ? -14.258 26.781 0.699 1 97.69 254 GLU B N 1
ATOM 6665 C CA . GLU B 1 254 ? -13.172 26.359 1.584 1 97.69 254 GLU B CA 1
ATOM 6666 C C . GLU B 1 254 ? -13.555 26.547 3.049 1 97.69 254 GLU B C 1
ATOM 6668 O O . GLU B 1 254 ? -13.273 25.688 3.885 1 97.69 254 GLU B O 1
ATOM 6673 N N . GLY B 1 255 ? -14.156 27.672 3.352 1 98.12 255 GLY B N 1
ATOM 6674 C CA . GLY B 1 255 ? -14.578 27.953 4.715 1 98.12 255 GLY B CA 1
ATOM 6675 C C . GLY B 1 255 ? -15.594 26.969 5.242 1 98.12 255 GLY B C 1
ATOM 6676 O O . GLY B 1 255 ? -15.539 26.578 6.41 1 98.12 255 GLY B O 1
ATOM 6677 N N . GLU B 1 256 ? -16.531 26.547 4.355 1 98.31 256 GLU B N 1
ATOM 6678 C CA . GLU B 1 256 ? -17.547 25.562 4.746 1 98.31 256 GLU B CA 1
ATOM 6679 C C . GLU B 1 256 ? -16.922 24.203 5.012 1 98.31 256 GLU B C 1
ATOM 6681 O O . GLU B 1 256 ? -17.281 23.516 5.98 1 98.31 256 GLU B O 1
ATOM 6686 N N . VAL B 1 257 ? -16.016 23.781 4.125 1 98.69 257 VAL B N 1
ATOM 6687 C CA . VAL B 1 257 ? -15.344 22.5 4.305 1 98.69 257 VAL B CA 1
ATOM 6688 C C . VAL B 1 257 ? -14.508 22.531 5.582 1 98.69 257 VAL B C 1
ATOM 6690 O O . VAL B 1 257 ? -14.508 21.578 6.355 1 98.69 257 VAL B O 1
ATOM 6693 N N . ALA B 1 258 ? -13.828 23.656 5.812 1 98.75 258 ALA B N 1
ATOM 6694 C CA . ALA B 1 258 ? -13.055 23.828 7.039 1 98.75 258 ALA B CA 1
ATOM 6695 C C . ALA B 1 258 ? -13.953 23.719 8.273 1 98.75 258 ALA B C 1
ATOM 6697 O O . ALA B 1 258 ? -13.578 23.094 9.266 1 98.75 258 ALA B O 1
ATOM 6698 N N . GLU B 1 259 ? -15.07 24.375 8.172 1 98.69 259 GLU B N 1
ATOM 6699 C CA . GLU B 1 259 ? -16.016 24.328 9.289 1 98.69 259 GLU B CA 1
ATOM 6700 C C . GLU B 1 259 ? -16.406 22.891 9.617 1 98.69 259 GLU B C 1
ATOM 6702 O O . GLU B 1 259 ? -16.469 22.516 10.789 1 98.69 259 GLU B O 1
ATOM 6707 N N . ILE B 1 260 ? -16.656 22.062 8.602 1 98.75 260 ILE B N 1
ATOM 6708 C CA . ILE B 1 260 ? -17.031 20.672 8.797 1 98.75 260 ILE B CA 1
ATOM 6709 C C . ILE B 1 260 ? -15.914 19.938 9.547 1 98.75 260 ILE B C 1
ATOM 6711 O O . ILE B 1 260 ? -16.172 19.25 10.547 1 98.75 260 ILE B O 1
ATOM 6715 N N . VAL B 1 261 ? -14.703 20.109 9.133 1 98.88 261 VAL B N 1
ATOM 6716 C CA . VAL B 1 261 ? -13.555 19.391 9.672 1 98.88 261 VAL B CA 1
ATOM 6717 C C . VAL B 1 261 ? -13.266 19.859 11.094 1 98.88 261 VAL B C 1
ATOM 6719 O O . VAL B 1 261 ? -13.102 19.047 12.008 1 98.88 261 VAL B O 1
ATOM 6722 N N . PHE B 1 262 ? -13.25 21.172 11.312 1 98.81 262 PHE B N 1
ATOM 6723 C CA . PHE B 1 262 ? -12.859 21.703 12.617 1 98.81 262 PHE B CA 1
ATOM 6724 C C . PHE B 1 262 ? -13.969 21.484 13.641 1 98.81 262 PHE B C 1
ATOM 6726 O O . PHE B 1 262 ? -13.695 21.312 14.828 1 98.81 262 PHE B O 1
ATOM 6733 N N . ALA B 1 263 ? -15.25 21.5 13.148 1 98.75 263 ALA B N 1
ATOM 6734 C CA . ALA B 1 263 ? -16.328 21.141 14.062 1 98.75 263 ALA B CA 1
ATOM 6735 C C . ALA B 1 263 ? -16.141 19.734 14.625 1 98.75 263 ALA B C 1
ATOM 6737 O O . ALA B 1 263 ? -16.25 19.531 15.836 1 98.75 263 ALA B O 1
ATOM 6738 N N . ALA B 1 264 ? -15.797 18.844 13.734 1 98.81 264 ALA B N 1
ATOM 6739 C CA . ALA B 1 264 ? -15.578 17.453 14.172 1 98.81 264 ALA B CA 1
ATOM 6740 C C . ALA B 1 264 ? -14.352 17.359 15.07 1 98.81 264 ALA B C 1
ATOM 6742 O O . ALA B 1 264 ? -14.352 16.625 16.047 1 98.81 264 ALA B O 1
ATOM 6743 N N . ALA B 1 265 ? -13.328 18.141 14.766 1 98.81 265 ALA B N 1
ATOM 6744 C CA . ALA B 1 265 ? -12.07 18.078 15.5 1 98.81 265 ALA B CA 1
ATOM 6745 C C . ALA B 1 265 ? -12.219 18.672 16.906 1 98.81 265 ALA B C 1
ATOM 6747 O O . ALA B 1 265 ? -11.359 18.469 17.766 1 98.81 265 ALA B O 1
ATOM 6748 N N . THR B 1 266 ? -13.344 19.359 17.188 1 98.62 266 THR B N 1
ATOM 6749 C CA . THR B 1 266 ? -13.539 20 18.484 1 98.62 266 THR B CA 1
ATOM 6750 C C . THR B 1 266 ? -14.75 19.406 19.203 1 98.62 266 THR B C 1
ATOM 6752 O O . THR B 1 266 ? -15.18 19.906 20.234 1 98.62 266 THR B O 1
ATOM 6755 N N . ASP B 1 267 ? -15.352 18.328 18.641 1 98.5 267 ASP B N 1
ATOM 6756 C CA . ASP B 1 267 ? -16.469 17.656 19.312 1 98.5 267 ASP B CA 1
ATOM 6757 C C . ASP B 1 267 ? -16.031 17.047 20.641 1 98.5 267 ASP B C 1
ATOM 6759 O O . ASP B 1 267 ? -16.844 16.906 21.562 1 98.5 267 ASP B O 1
ATOM 6763 N N . HIS B 1 268 ? -14.797 16.641 20.719 1 98.38 268 HIS B N 1
ATOM 6764 C CA . HIS B 1 268 ? -14.125 16.25 21.953 1 98.38 268 HIS B CA 1
ATOM 6765 C C . HIS B 1 268 ? -12.883 17.094 22.188 1 98.38 268 HIS B C 1
ATOM 6767 O O . HIS B 1 268 ? -12.211 17.5 21.234 1 98.38 268 HIS B O 1
ATOM 6773 N N . PRO B 1 269 ? -12.695 17.406 23.453 1 97.88 269 PRO B N 1
ATOM 6774 C CA . PRO B 1 269 ? -11.586 18.328 23.703 1 97.88 269 PRO B CA 1
ATOM 6775 C C . PRO B 1 269 ? -10.227 17.719 23.359 1 97.88 269 PRO B C 1
ATOM 6777 O O . PRO B 1 269 ? -9.961 16.562 23.703 1 97.88 269 PRO B O 1
ATOM 6780 N N . TYR B 1 270 ? -9.406 18.531 22.625 1 98.06 270 TYR B N 1
ATOM 6781 C CA . TYR B 1 270 ? -7.969 18.297 22.562 1 98.06 270 TYR B CA 1
ATOM 6782 C C . TYR B 1 270 ? -7.668 16.875 22.141 1 98.06 270 TYR B C 1
ATOM 6784 O O . TYR B 1 270 ? -6.938 16.141 22.812 1 98.06 270 TYR B O 1
ATOM 6792 N N . LEU B 1 271 ? -8.195 16.469 20.953 1 98.38 271 LEU B N 1
ATOM 6793 C CA . LEU B 1 271 ? -8.07 15.133 20.391 1 98.38 271 LEU B CA 1
ATOM 6794 C C . LEU B 1 271 ? -6.602 14.766 20.203 1 98.38 271 LEU B C 1
ATOM 6796 O O . LEU B 1 271 ? -5.832 15.539 19.625 1 98.38 271 LEU B O 1
ATOM 6800 N N . SER B 1 272 ? -6.172 13.516 20.656 1 97.94 272 SER B N 1
ATOM 6801 C CA . SER B 1 272 ? -4.855 12.914 20.469 1 97.94 272 SER B CA 1
ATOM 6802 C C . SER B 1 272 ? -3.744 13.898 20.844 1 97.94 272 SER B C 1
ATOM 6804 O O . SER B 1 272 ? -2.84 14.141 20.031 1 97.94 272 SER B O 1
ATOM 6806 N N . THR B 1 273 ? -3.885 14.5 22.031 1 96.75 273 THR B N 1
ATOM 6807 C CA . THR B 1 273 ? -2.891 15.422 22.562 1 96.75 273 THR B CA 1
ATOM 6808 C C . THR B 1 273 ? -2.754 16.656 21.688 1 96.75 273 THR B C 1
ATOM 6810 O O . THR B 1 273 ? -1.653 17.188 21.516 1 96.75 273 THR B O 1
ATOM 6813 N N . GLY B 1 274 ? -3.852 16.984 20.969 1 98 274 GLY B N 1
ATOM 6814 C CA . GLY B 1 274 ? -3.904 18.203 20.172 1 98 274 GLY B CA 1
ATOM 6815 C C . GLY B 1 274 ? -3.463 18.016 18.734 1 98 274 GLY B C 1
ATOM 6816 O O . GLY B 1 274 ? -3.656 18.891 17.906 1 98 274 GLY B O 1
ATOM 6817 N N . HIS B 1 275 ? -3.008 16.812 18.359 1 98.44 275 HIS B N 1
ATOM 6818 C CA . HIS B 1 275 ? -2.41 16.594 17.047 1 98.44 275 HIS B CA 1
ATOM 6819 C C . HIS B 1 275 ? -3.463 16.641 15.953 1 98.44 275 HIS B C 1
ATOM 6821 O O . HIS B 1 275 ? -3.195 17.125 14.852 1 98.44 275 HIS B O 1
ATOM 6827 N N . VAL B 1 276 ? -4.656 16.203 16.203 1 98.62 276 VAL B N 1
ATOM 6828 C CA . VAL B 1 276 ? -5.672 16.047 15.172 1 98.62 276 VAL B CA 1
ATOM 6829 C C . VAL B 1 276 ? -6.027 17.406 14.578 1 98.62 276 VAL B C 1
ATOM 6831 O O . VAL B 1 276 ? -6.078 17.562 13.359 1 98.62 276 VAL B O 1
ATOM 6834 N N . LEU B 1 277 ? -6.281 18.359 15.461 1 98.75 277 LEU B N 1
ATOM 6835 C CA . LEU B 1 277 ? -6.621 19.703 14.969 1 98.75 277 LEU B CA 1
ATOM 6836 C C . LEU B 1 277 ? -5.422 20.344 14.281 1 98.75 277 LEU B C 1
ATOM 6838 O O . LEU B 1 277 ? -5.582 21.062 13.289 1 98.75 277 LEU B O 1
ATOM 6842 N N . ASP B 1 278 ? -4.254 20.125 14.836 1 98.44 278 ASP B N 1
ATOM 6843 C CA . ASP B 1 278 ? -3.031 20.625 14.211 1 98.44 278 ASP B CA 1
ATOM 6844 C C . ASP B 1 278 ? -2.844 20.031 12.82 1 98.44 278 ASP B C 1
ATOM 6846 O O . ASP B 1 278 ? -2.463 20.734 11.883 1 98.44 278 ASP B O 1
ATOM 6850 N N . PHE B 1 279 ? -3.1 18.719 12.648 1 98.75 279 PHE B N 1
ATOM 6851 C CA . PHE B 1 279 ? -3.061 18.047 11.352 1 98.75 279 PHE B CA 1
ATOM 6852 C C . PHE B 1 279 ? -4.043 18.688 10.383 1 98.75 279 PHE B C 1
ATOM 6854 O O . PHE B 1 279 ? -3.695 18.984 9.234 1 98.75 279 PHE B O 1
ATOM 6861 N N . ALA B 1 280 ? -5.219 18.922 10.867 1 98.75 280 ALA B N 1
ATOM 6862 C CA . ALA B 1 280 ? -6.242 19.531 10.016 1 98.75 280 ALA B CA 1
ATOM 6863 C C . ALA B 1 280 ? -5.812 20.922 9.555 1 98.75 280 ALA B C 1
ATOM 6865 O O . ALA B 1 280 ? -5.93 21.25 8.375 1 98.75 280 ALA B O 1
ATOM 6866 N N . ASN B 1 281 ? -5.316 21.703 10.5 1 98.69 281 ASN B N 1
ATOM 6867 C CA . ASN B 1 281 ? -4.852 23.047 10.148 1 98.69 281 ASN B CA 1
ATOM 6868 C C . ASN B 1 281 ? -3.756 23 9.086 1 98.69 281 ASN B C 1
ATOM 6870 O O . ASN B 1 281 ? -3.807 23.734 8.102 1 98.69 281 ASN B O 1
ATOM 6874 N N . THR B 1 282 ? -2.824 22.109 9.289 1 98.75 282 THR B N 1
ATOM 6875 C CA . THR B 1 282 ? -1.691 22.047 8.375 1 98.75 282 THR B CA 1
ATOM 6876 C C . THR B 1 282 ? -2.133 21.547 7.004 1 98.75 282 THR B C 1
ATOM 6878 O O . THR B 1 282 ? -1.593 21.953 5.977 1 98.75 282 THR B O 1
ATOM 6881 N N . ALA B 1 283 ? -3.117 20.688 6.934 1 98.81 283 ALA B N 1
ATOM 6882 C CA . ALA B 1 283 ? -3.652 20.234 5.652 1 98.81 283 ALA B CA 1
ATOM 6883 C C . ALA B 1 283 ? -4.23 21.406 4.859 1 98.81 283 ALA B C 1
ATOM 6885 O O . ALA B 1 283 ? -3.951 21.547 3.666 1 98.81 283 ALA B O 1
ATOM 6886 N N . PHE B 1 284 ? -5.008 22.219 5.531 1 98.75 284 PHE B N 1
ATOM 6887 C CA . PHE B 1 284 ? -5.586 23.375 4.855 1 98.75 284 PHE B CA 1
ATOM 6888 C C . PHE B 1 284 ? -4.5 24.359 4.441 1 98.75 284 PHE B C 1
ATOM 6890 O O . PHE B 1 284 ? -4.57 24.953 3.363 1 98.75 284 PHE B O 1
ATOM 6897 N N . GLU B 1 285 ? -3.508 24.547 5.316 1 98.62 285 GLU B N 1
ATOM 6898 C CA . GLU B 1 285 ? -2.391 25.422 4.965 1 98.62 285 GLU B CA 1
ATOM 6899 C C . GLU B 1 285 ? -1.629 24.875 3.758 1 98.62 285 GLU B C 1
ATOM 6901 O O . GLU B 1 285 ? -1.181 25.641 2.904 1 98.62 285 GLU B O 1
ATOM 6906 N N . SER B 1 286 ? -1.441 23.578 3.707 1 98.69 286 SER B N 1
ATOM 6907 C CA . SER B 1 286 ? -0.774 22.953 2.568 1 98.69 286 SER B CA 1
ATOM 6908 C C . SER B 1 286 ? -1.541 23.203 1.273 1 98.69 286 SER B C 1
ATOM 6910 O O . SER B 1 286 ? -0.938 23.438 0.226 1 98.69 286 SER B O 1
ATOM 6912 N N . LEU B 1 287 ? -2.848 23.172 1.365 1 98.56 287 LEU B N 1
ATOM 6913 C CA . LEU B 1 287 ? -3.684 23.406 0.193 1 98.56 287 LEU B CA 1
ATOM 6914 C C . LEU B 1 287 ? -3.551 24.844 -0.287 1 98.56 287 LEU B C 1
ATOM 6916 O O . LEU B 1 287 ? -3.736 25.125 -1.473 1 98.56 287 LEU B O 1
ATOM 6920 N N . GLU B 1 288 ? -3.232 25.781 0.598 1 97.88 288 GLU B N 1
ATOM 6921 C CA . GLU B 1 288 ? -2.977 27.156 0.201 1 97.88 288 GLU B CA 1
ATOM 6922 C C . GLU B 1 288 ? -1.743 27.266 -0.693 1 97.88 288 GLU B C 1
ATOM 6924 O O . GLU B 1 288 ? -1.65 28.156 -1.537 1 97.88 288 GLU B O 1
ATOM 6929 N N . HIS B 1 289 ? -0.85 26.344 -0.492 1 98.12 289 HIS B N 1
ATOM 6930 C CA . HIS B 1 289 ? 0.364 26.328 -1.3 1 98.12 289 HIS B CA 1
ATOM 6931 C C . HIS B 1 289 ? 0.131 25.625 -2.633 1 98.12 289 HIS B C 1
ATOM 6933 O O . HIS B 1 289 ? 0.582 26.109 -3.678 1 98.12 289 HIS B O 1
ATOM 6939 N N . VAL B 1 290 ? -0.59 24.516 -2.621 1 97.62 290 VAL B N 1
ATOM 6940 C CA . VAL B 1 290 ? -0.587 23.656 -3.805 1 97.62 290 VAL B CA 1
ATOM 6941 C C . VAL B 1 290 ? -1.884 23.859 -4.586 1 97.62 290 VAL B C 1
ATOM 6943 O O . VAL B 1 290 ? -1.994 23.422 -5.738 1 97.62 290 VAL B O 1
ATOM 6946 N N . GLY B 1 291 ? -2.91 24.438 -3.982 1 97.06 291 GLY B N 1
ATOM 6947 C CA . GLY B 1 291 ? -4.156 24.719 -4.672 1 97.06 291 GLY B CA 1
ATOM 6948 C C . GLY B 1 291 ? -5.32 23.891 -4.176 1 97.06 291 GLY B C 1
ATOM 6949 O O . GLY B 1 291 ? -5.137 22.719 -3.803 1 97.06 291 GLY B O 1
ATOM 6950 N N . TRP B 1 292 ? -6.512 24.406 -4.273 1 97.12 292 TRP B N 1
ATOM 6951 C CA . TRP B 1 292 ? -7.727 23.812 -3.74 1 97.12 292 TRP B CA 1
ATOM 6952 C C . TRP B 1 292 ? -8.203 22.656 -4.629 1 97.12 292 TRP B C 1
ATOM 6954 O O . TRP B 1 292 ? -9.016 21.844 -4.211 1 97.12 292 TRP B O 1
ATOM 6964 N N . ALA B 1 293 ? -7.715 22.609 -5.855 1 95.44 293 ALA B N 1
ATOM 6965 C CA . ALA B 1 293 ? -8.133 21.578 -6.797 1 95.44 293 ALA B CA 1
ATOM 6966 C C . ALA B 1 293 ? -7.812 20.188 -6.266 1 95.44 293 ALA B C 1
ATOM 6968 O O . ALA B 1 293 ? -8.461 19.203 -6.637 1 95.44 293 ALA B O 1
ATOM 6969 N N . GLN B 1 294 ? -6.898 20.078 -5.336 1 94.94 294 GLN B N 1
ATOM 6970 C CA . GLN B 1 294 ? -6.473 18.781 -4.805 1 94.94 294 GLN B CA 1
ATOM 6971 C C . GLN B 1 294 ? -7.164 18.484 -3.477 1 94.94 294 GLN B C 1
ATOM 6973 O O . GLN B 1 294 ? -6.879 17.469 -2.842 1 94.94 294 GLN B O 1
ATOM 6978 N N . ALA B 1 295 ? -8.062 19.281 -3.049 1 97.38 295 ALA B N 1
ATOM 6979 C CA . ALA B 1 295 ? -8.633 19.219 -1.707 1 97.38 295 ALA B CA 1
ATOM 6980 C C . ALA B 1 295 ? -9.352 17.891 -1.483 1 97.38 295 ALA B C 1
ATOM 6982 O O . ALA B 1 295 ? -9.266 17.297 -0.402 1 97.38 295 ALA B O 1
ATOM 6983 N N . GLY B 1 296 ? -10.078 17.391 -2.539 1 94.5 296 GLY B N 1
ATOM 6984 C CA . GLY B 1 296 ? -10.828 16.141 -2.418 1 94.5 296 GLY B CA 1
ATOM 6985 C C . GLY B 1 296 ? -9.953 14.953 -2.059 1 94.5 296 GLY B C 1
ATOM 6986 O O . GLY B 1 296 ? -10.375 14.07 -1.309 1 94.5 296 GLY B O 1
ATOM 6987 N N . GLU B 1 297 ? -8.75 14.945 -2.51 1 94.69 297 GLU B N 1
ATOM 6988 C CA . GLU B 1 297 ? -7.816 13.852 -2.246 1 94.69 297 GLU B CA 1
ATOM 6989 C C . GLU B 1 297 ? -7.035 14.102 -0.958 1 94.69 297 GLU B C 1
ATOM 6991 O O . GLU B 1 297 ? -6.898 13.195 -0.128 1 94.69 297 GLU B O 1
ATOM 6996 N N . ILE B 1 298 ? -6.602 15.305 -0.738 1 97.56 298 ILE B N 1
ATOM 6997 C CA . ILE B 1 298 ? -5.684 15.641 0.347 1 97.56 298 ILE B CA 1
ATOM 6998 C C . ILE B 1 298 ? -6.422 15.578 1.683 1 97.56 298 ILE B C 1
ATOM 7000 O O . ILE B 1 298 ? -5.918 15 2.65 1 97.56 298 ILE B O 1
ATOM 7004 N N . LEU B 1 299 ? -7.617 16.094 1.771 1 98.12 299 LEU B N 1
ATOM 7005 C CA . LEU B 1 299 ? -8.312 16.25 3.047 1 98.12 299 LEU B CA 1
ATOM 7006 C C . LEU B 1 299 ? -8.82 14.906 3.553 1 98.12 299 LEU B C 1
ATOM 7008 O O . LEU B 1 299 ? -9.125 14.758 4.738 1 98.12 299 LEU B O 1
ATOM 7012 N N . THR B 1 300 ? -8.938 13.938 2.652 1 95.12 300 THR B N 1
ATOM 7013 C CA . THR B 1 300 ? -9.398 12.625 3.094 1 95.12 300 THR B CA 1
ATOM 7014 C C . THR B 1 300 ? -8.383 11.977 4.023 1 95.12 300 THR B C 1
ATOM 7016 O O . THR B 1 300 ? -8.727 11.102 4.816 1 95.12 300 THR B O 1
ATOM 7019 N N . GLY B 1 301 ? -7.117 12.406 3.953 1 97.75 301 GLY B N 1
ATOM 7020 C CA . GLY B 1 301 ? -6.094 11.93 4.867 1 97.75 301 GLY B CA 1
ATOM 7021 C C . GLY B 1 301 ? -6.391 12.266 6.32 1 97.75 301 GLY B C 1
ATOM 7022 O O . GLY B 1 301 ? -5.801 11.68 7.227 1 97.75 301 GLY B O 1
ATOM 7023 N N . LEU B 1 302 ? -7.301 13.133 6.578 1 98.5 302 LEU B N 1
ATOM 7024 C CA . LEU B 1 302 ? -7.602 13.594 7.93 1 98.5 302 LEU B CA 1
ATOM 7025 C C . LEU B 1 302 ? -8.625 12.688 8.602 1 98.5 302 LEU B C 1
ATOM 7027 O O . LEU B 1 302 ? -8.82 12.758 9.82 1 98.5 302 LEU B O 1
ATOM 7031 N N . VAL B 1 303 ? -9.297 11.852 7.84 1 98.44 303 VAL B N 1
ATOM 7032 C CA . VAL B 1 303 ? -10.43 11.078 8.352 1 98.44 303 VAL B CA 1
ATOM 7033 C C . VAL B 1 303 ? -9.938 10.07 9.383 1 98.44 303 VAL B C 1
ATOM 7035 O O . VAL B 1 303 ? -10.484 9.977 10.484 1 98.44 303 VAL B O 1
ATOM 7038 N N . GLU B 1 304 ? -8.867 9.359 9.055 1 98.19 304 GLU B N 1
ATOM 7039 C CA . GLU B 1 304 ? -8.383 8.32 9.961 1 98.19 304 GLU B CA 1
ATOM 7040 C C . GLU B 1 304 ? -7.961 8.906 11.305 1 98.19 304 GLU B C 1
ATOM 7042 O O . GLU B 1 304 ? -8.383 8.43 12.359 1 98.19 304 GLU B O 1
ATOM 7047 N N . PRO B 1 305 ? -7.168 10.008 11.344 1 98.44 305 PRO B N 1
ATOM 7048 C CA . PRO B 1 305 ? -6.828 10.609 12.633 1 98.44 305 PRO B CA 1
ATOM 7049 C C . PRO B 1 305 ? -8.062 11.062 13.406 1 98.44 305 PRO B C 1
ATOM 7051 O O . PRO B 1 305 ? -8.086 10.984 14.641 1 98.44 305 PRO B O 1
ATOM 7054 N N . LEU B 1 306 ? -9.062 11.469 12.75 1 98.62 306 LEU B N 1
ATOM 7055 C CA . LEU B 1 306 ? -10.266 11.953 13.414 1 98.62 306 LEU B CA 1
ATOM 7056 C C . LEU B 1 306 ? -11.039 10.797 14.047 1 98.62 306 LEU B C 1
ATOM 7058 O O . LEU B 1 306 ? -11.461 10.883 15.203 1 98.62 306 LEU B O 1
ATOM 7062 N N . VAL B 1 307 ? -11.148 9.688 13.336 1 98.38 307 VAL B N 1
ATOM 7063 C CA . VAL B 1 307 ? -12.039 8.625 13.773 1 98.38 307 VAL B CA 1
ATOM 7064 C C . VAL B 1 307 ? -11.328 7.734 14.797 1 98.38 307 VAL B C 1
ATOM 7066 O O . VAL B 1 307 ? -11.977 7.047 15.586 1 98.38 307 VAL B O 1
ATOM 7069 N N . THR B 1 308 ? -9.984 7.785 14.828 1 98.12 308 THR B N 1
ATOM 7070 C CA . THR B 1 308 ? -9.258 6.91 15.742 1 98.12 308 THR B CA 1
ATOM 7071 C C . THR B 1 308 ? -8.68 7.711 16.906 1 98.12 308 THR B C 1
ATOM 7073 O O . THR B 1 308 ? -7.977 7.16 17.766 1 98.12 308 THR B O 1
ATOM 7076 N N . ALA B 1 309 ? -8.984 8.953 17.031 1 98.19 309 ALA B N 1
ATOM 7077 C CA . ALA B 1 309 ? -8.359 9.859 18 1 98.19 309 ALA B CA 1
ATOM 7078 C C . ALA B 1 309 ? -8.688 9.438 19.422 1 98.19 309 ALA B C 1
ATOM 7080 O O . ALA B 1 309 ? -9.805 9.008 19.719 1 98.19 309 ALA B O 1
ATOM 7081 N N . SER B 1 310 ? -7.676 9.523 20.297 1 97.56 310 SER B N 1
ATOM 7082 C CA . SER B 1 310 ? -7.957 9.492 21.734 1 97.56 310 SER B CA 1
ATOM 7083 C C . SER B 1 310 ? -8.664 10.766 22.188 1 97.56 310 SER B C 1
ATOM 7085 O O . SER B 1 310 ? -8.344 11.859 21.719 1 97.56 310 SER B O 1
ATOM 7087 N N . ARG B 1 311 ? -9.609 10.625 23.016 1 97 311 ARG B N 1
ATOM 7088 C CA . ARG B 1 311 ? -10.453 11.719 23.469 1 97 311 ARG B CA 1
ATOM 7089 C C . ARG B 1 311 ? -10.102 12.148 24.891 1 97 311 ARG B C 1
ATOM 7091 O O . ARG B 1 311 ? -10.133 11.336 25.812 1 97 311 ARG B O 1
ATOM 7098 N N . SER B 1 312 ? -9.82 13.43 25.047 1 96.38 312 SER B N 1
ATOM 7099 C CA . SER B 1 312 ? -9.312 13.93 26.328 1 96.38 312 SER B CA 1
ATOM 7100 C C . SER B 1 312 ? -10.391 13.891 27.406 1 96.38 312 SER B C 1
ATOM 7102 O O . SER B 1 312 ? -10.086 13.758 28.594 1 96.38 312 SER B O 1
ATOM 7104 N N . ASP B 1 313 ? -11.633 13.945 27.047 1 95.75 313 ASP B N 1
ATOM 7105 C CA . ASP B 1 313 ? -12.711 13.914 28.031 1 95.75 313 ASP B CA 1
ATOM 7106 C C . ASP B 1 313 ? -12.844 12.523 28.656 1 95.75 313 ASP B C 1
ATOM 7108 O O . ASP B 1 313 ? -13.531 12.352 29.656 1 95.75 313 ASP B O 1
ATOM 7112 N N . GLU B 1 314 ? -12.086 11.578 28.125 1 94.12 314 GLU B N 1
ATOM 7113 C CA . GLU B 1 314 ? -12.055 10.227 28.688 1 94.12 314 GLU B CA 1
ATOM 7114 C C . GLU B 1 314 ? -10.805 10 29.516 1 94.12 314 GLU B C 1
ATOM 7116 O O . GLU B 1 314 ? -10.562 8.883 29.984 1 94.12 314 GLU B O 1
ATOM 7121 N N . ARG B 1 315 ? -10.039 11.023 29.734 1 93.56 315 ARG B N 1
ATOM 7122 C CA . ARG B 1 315 ? -8.781 10.891 30.453 1 93.56 315 ARG B CA 1
ATOM 7123 C C . ARG B 1 315 ? -8.891 11.477 31.859 1 93.56 315 ARG B C 1
ATOM 7125 O O . ARG B 1 315 ? -9.547 12.508 32.062 1 93.56 315 ARG B O 1
ATOM 7132 N N . SER B 1 316 ? -8.156 10.922 32.781 1 94.06 316 SER B N 1
ATOM 7133 C CA . SER B 1 316 ? -8.188 11.336 34.188 1 94.06 316 SER B CA 1
ATOM 7134 C C . SER B 1 316 ? -7.637 12.75 34.344 1 94.06 316 SER B C 1
ATOM 7136 O O . SER B 1 316 ? -8.117 13.508 35.188 1 94.06 316 SER B O 1
ATOM 7138 N N . ALA B 1 317 ? -6.77 13.164 33.5 1 92.44 317 ALA B N 1
ATOM 7139 C CA . ALA B 1 317 ? -6.113 14.461 33.625 1 92.44 317 ALA B CA 1
ATOM 7140 C C . ALA B 1 317 ? -7.098 15.602 33.406 1 92.44 317 ALA B C 1
ATOM 7142 O O . ALA B 1 317 ? -6.922 16.703 33.938 1 92.44 317 ALA B O 1
ATOM 7143 N N . TRP B 1 318 ? -8.164 15.312 32.688 1 96.25 318 TRP B N 1
ATOM 7144 C CA . TRP B 1 318 ? -9.141 16.344 32.344 1 96.25 318 TRP B CA 1
ATOM 7145 C C . TRP B 1 318 ? -10.344 16.266 33.281 1 96.25 318 TRP B C 1
ATOM 7147 O O . TRP B 1 318 ? -11.188 17.172 33.281 1 96.25 318 TRP B O 1
ATOM 7157 N N . ARG B 1 319 ? -10.367 15.227 34.125 1 94.69 319 ARG B N 1
ATOM 7158 C CA . ARG B 1 319 ? -11.555 15 34.938 1 94.69 319 ARG B CA 1
ATOM 7159 C C . ARG B 1 319 ? -11.227 15.141 36.438 1 94.69 319 ARG B C 1
ATOM 7161 O O . ARG B 1 319 ? -12.117 15.359 37.25 1 94.69 319 ARG B O 1
ATOM 7168 N N . ARG B 1 320 ? -9.93 14.938 36.781 1 92.44 320 ARG B N 1
ATOM 7169 C CA . ARG B 1 320 ? -9.5 14.977 38.156 1 92.44 320 ARG B CA 1
ATOM 7170 C C . ARG B 1 320 ? -8.211 15.781 38.312 1 92.44 320 ARG B C 1
ATOM 7172 O O . ARG B 1 320 ? -7.359 15.773 37.438 1 92.44 320 ARG B O 1
ATOM 7179 N N . PRO B 1 321 ? -7.945 16.516 39.312 1 92.44 321 PRO B N 1
ATOM 7180 C CA . PRO B 1 321 ? -8.867 16.641 40.469 1 92.44 321 PRO B CA 1
ATOM 7181 C C . PRO B 1 321 ? -10.039 17.578 40.156 1 92.44 321 PRO B C 1
ATOM 7183 O O . PRO B 1 321 ? -11.078 17.5 40.812 1 92.44 321 PRO B O 1
ATOM 7186 N N . VAL B 1 322 ? -9.836 18.516 39.281 1 94.56 322 VAL B N 1
ATOM 7187 C CA . VAL B 1 322 ? -10.914 19.375 38.812 1 94.56 322 VAL B CA 1
ATOM 7188 C C . VAL B 1 322 ? -11.484 18.828 37.5 1 94.56 322 VAL B C 1
ATOM 7190 O O . VAL B 1 322 ? -10.734 18.484 36.594 1 94.56 322 VAL B O 1
ATOM 7193 N N . ASP B 1 323 ? -12.789 18.672 37.469 1 97.5 323 ASP B N 1
ATOM 7194 C CA . ASP B 1 323 ? -13.43 18.172 36.281 1 97.5 323 ASP B CA 1
ATOM 7195 C C . ASP B 1 323 ? -13.57 19.281 35.219 1 97.5 323 ASP B C 1
ATOM 7197 O O . ASP B 1 323 ? -14.633 19.906 35.125 1 97.5 323 ASP B O 1
ATOM 7201 N N . LEU B 1 324 ? -12.609 19.469 34.438 1 98.19 324 LEU B N 1
ATOM 7202 C CA . LEU B 1 324 ? -12.586 20.5 33.406 1 98.19 324 LEU B CA 1
ATOM 7203 C C . LEU B 1 324 ? -13.695 20.281 32.375 1 98.19 324 LEU B C 1
ATOM 7205 O O . LEU B 1 324 ? -14.266 21.25 31.859 1 98.19 324 LEU B O 1
ATOM 7209 N N . VAL B 1 325 ? -14.016 19.016 32.125 1 98.12 325 VAL B N 1
ATOM 7210 C CA . VAL B 1 325 ? -15.031 18.672 31.141 1 98.12 325 VAL B CA 1
ATOM 7211 C C . VAL B 1 325 ? -16.391 19.172 31.609 1 98.12 325 VAL B C 1
ATOM 7213 O O . VAL B 1 325 ? -17.172 19.719 30.828 1 98.12 325 VAL B O 1
ATOM 7216 N N . ALA B 1 326 ? -16.578 18.984 32.812 1 97.56 326 ALA B N 1
ATOM 7217 C CA . ALA B 1 326 ? -17.844 19.453 33.375 1 97.56 326 ALA B CA 1
ATOM 7218 C C . ALA B 1 326 ? -17.953 20.984 33.281 1 97.56 326 ALA B C 1
ATOM 7220 O O . ALA B 1 326 ? -19.031 21.516 33.031 1 97.56 326 ALA B O 1
ATOM 7221 N N . LEU B 1 327 ? -16.875 21.688 33.562 1 97.94 327 LEU B N 1
ATOM 7222 C CA . LEU B 1 327 ? -16.844 23.141 33.469 1 97.94 327 LEU B CA 1
ATOM 7223 C C . LEU B 1 327 ? -17.188 23.578 32.031 1 97.94 327 LEU B C 1
ATOM 7225 O O . LEU B 1 327 ? -17.953 24.516 31.844 1 97.94 327 LEU B O 1
ATOM 7229 N N . LEU B 1 328 ? -16.641 22.906 31.078 1 98.25 328 LEU B N 1
ATOM 7230 C CA . LEU B 1 328 ? -16.859 23.219 29.672 1 98.25 328 LEU B CA 1
ATOM 7231 C C . LEU B 1 328 ? -18.312 22.938 29.281 1 98.25 328 LEU B C 1
ATOM 7233 O O . LEU B 1 328 ? -18.938 23.734 28.578 1 98.25 328 LEU B O 1
ATOM 7237 N N . GLU B 1 329 ? -18.828 21.797 29.719 1 97.94 329 GLU B N 1
ATOM 7238 C CA . GLU B 1 329 ? -20.203 21.406 29.406 1 97.94 329 GLU B CA 1
ATOM 7239 C C . GLU B 1 329 ? -21.203 22.453 29.875 1 97.94 329 GLU B C 1
ATOM 7241 O O . GLU B 1 329 ? -22.188 22.719 29.188 1 97.94 329 GLU B O 1
ATOM 7246 N N . GLU B 1 330 ? -20.906 22.969 30.953 1 97.38 330 GLU B N 1
ATOM 7247 C CA . GLU B 1 330 ? -21.797 24 31.5 1 97.38 330 GLU B CA 1
ATOM 7248 C C . GLU B 1 330 ? -21.859 25.219 30.594 1 97.38 330 GLU B C 1
ATOM 7250 O O . GLU B 1 330 ? -22.938 25.781 30.391 1 97.38 330 GLU B O 1
ATOM 7255 N N . VAL B 1 331 ? -20.75 25.594 30.078 1 98.25 331 VAL B N 1
ATOM 7256 C CA . VAL B 1 331 ? -20.672 26.75 29.203 1 98.25 331 VAL B CA 1
ATOM 7257 C C . VAL B 1 331 ? -21.266 26.406 27.844 1 98.25 331 VAL B C 1
ATOM 7259 O O . VAL B 1 331 ? -21.891 27.25 27.203 1 98.25 331 VAL B O 1
ATOM 7262 N N . TYR B 1 332 ? -21.047 25.172 27.359 1 98.06 332 TYR B N 1
ATOM 7263 C CA . TYR B 1 332 ? -21.391 24.766 26 1 98.06 332 TYR B CA 1
ATOM 7264 C C . TYR B 1 332 ? -22.875 24.484 25.875 1 98.06 332 TYR B C 1
ATOM 7266 O O . TYR B 1 332 ? -23.422 24.5 24.766 1 98.06 332 TYR B O 1
ATOM 7274 N N . GLY B 1 333 ? -23.578 24.219 26.875 1 96.56 333 GLY B N 1
ATOM 7275 C CA . GLY B 1 333 ? -25 23.922 26.812 1 96.56 333 GLY B CA 1
ATOM 7276 C C . GLY B 1 333 ? -25.328 22.531 27.312 1 96.56 333 GLY B C 1
ATOM 7277 O O . GLY B 1 333 ? -26.281 21.906 26.844 1 96.56 333 GLY B O 1
ATOM 7278 N N . GLY B 1 334 ? -24.484 21.922 28.062 1 95.88 334 GLY B N 1
ATOM 7279 C CA . GLY B 1 334 ? -24.844 20.688 28.75 1 95.88 334 GLY B CA 1
ATOM 7280 C C . GLY B 1 334 ? -24.125 19.469 28.203 1 95.88 334 GLY B C 1
ATOM 7281 O O . GLY B 1 334 ? -24.219 18.375 28.781 1 95.88 334 GLY B O 1
ATOM 7282 N N . ASP B 1 335 ? -23.5 19.672 27.156 1 95.88 335 ASP B N 1
ATOM 7283 C CA . ASP B 1 335 ? -22.75 18.578 26.531 1 95.88 335 ASP B CA 1
ATOM 7284 C C . ASP B 1 335 ? -21.438 19.094 25.922 1 95.88 335 ASP B C 1
ATOM 7286 O O . ASP B 1 335 ? -21.375 20.219 25.453 1 95.88 335 ASP B O 1
ATOM 7290 N N . ILE B 1 336 ? -20.453 18.219 25.875 1 96.12 336 ILE B N 1
ATOM 7291 C CA . ILE B 1 336 ? -19.109 18.625 25.484 1 96.12 336 ILE B CA 1
ATOM 7292 C C . ILE B 1 336 ? -19.094 18.953 23.984 1 96.12 336 ILE B C 1
ATOM 7294 O O . ILE B 1 336 ? -18.234 19.703 23.516 1 96.12 336 ILE B O 1
ATOM 7298 N N . SER B 1 337 ? -20.078 18.375 23.203 1 96.44 337 SER B N 1
ATOM 7299 C CA . SER B 1 337 ? -20.109 18.625 21.766 1 96.44 337 SER B CA 1
ATOM 7300 C C . SER B 1 337 ? -21.141 19.688 21.422 1 96.44 337 SER B C 1
ATOM 7302 O O . SER B 1 337 ? -21.312 20.031 20.25 1 96.44 337 SER B O 1
ATOM 7304 N N . ALA B 1 338 ? -21.812 20.25 22.344 1 97 338 ALA B N 1
ATOM 7305 C CA . ALA B 1 338 ? -22.875 21.234 22.109 1 97 338 ALA B CA 1
ATOM 7306 C C . ALA B 1 338 ? -22.281 22.625 21.875 1 97 338 ALA B C 1
ATOM 7308 O O . ALA B 1 338 ? -21.141 22.891 22.219 1 97 338 ALA B O 1
ATOM 7309 N N . THR B 1 339 ? -23.109 23.516 21.234 1 97.81 339 THR B N 1
ATOM 7310 C CA . THR B 1 339 ? -22.672 24.891 21 1 97.81 339 THR B CA 1
ATOM 7311 C C . THR B 1 339 ? -23.766 25.875 21.422 1 97.81 339 THR B C 1
ATOM 7313 O O . THR B 1 339 ? -23.594 27.078 21.297 1 97.81 339 THR B O 1
ATOM 7316 N N . SER B 1 340 ? -24.844 25.344 21.906 1 97.75 340 SER B N 1
ATOM 7317 C CA . SER B 1 340 ? -25.984 26.203 22.203 1 97.75 340 SER B CA 1
ATOM 7318 C C . SER B 1 340 ? -25.625 27.281 23.203 1 97.75 340 SER B C 1
ATOM 7320 O O . SER B 1 340 ? -26.016 28.438 23.047 1 97.75 340 SER B O 1
ATOM 7322 N N . GLY B 1 341 ? -24.906 26.891 24.266 1 98.19 341 GLY B N 1
ATOM 7323 C CA . GLY B 1 341 ? -24.469 27.875 25.25 1 98.19 341 GLY B CA 1
ATOM 7324 C C . GLY B 1 341 ? -23.547 28.922 24.656 1 98.19 341 GLY B C 1
ATOM 7325 O O . GLY B 1 341 ? -23.656 30.109 24.969 1 98.19 341 GLY B O 1
ATOM 7326 N N . LEU B 1 342 ? -22.656 28.516 23.844 1 98.31 342 LEU B N 1
ATOM 7327 C CA . LEU B 1 342 ? -21.734 29.438 23.188 1 98.31 342 LEU B CA 1
ATOM 7328 C C . LEU B 1 342 ? -22.453 30.359 22.219 1 98.31 342 LEU B C 1
ATOM 7330 O O . LEU B 1 342 ? -22.109 31.531 22.078 1 98.31 342 LEU B O 1
ATOM 7334 N N . GLU B 1 343 ? -23.438 29.797 21.5 1 97.94 343 GLU B N 1
ATOM 7335 C CA . GLU B 1 343 ? -24.25 30.594 20.594 1 97.94 343 GLU B CA 1
ATOM 7336 C C . GLU B 1 343 ? -25 31.703 21.328 1 97.94 343 GLU B C 1
ATOM 7338 O O . GLU B 1 343 ? -25.109 32.844 20.844 1 97.94 343 GLU B O 1
ATOM 7343 N N . GLU B 1 344 ? -25.5 31.328 22.422 1 97.56 344 GLU B N 1
ATOM 7344 C CA . GLU B 1 344 ? -26.188 32.312 23.25 1 97.56 344 GLU B CA 1
ATOM 7345 C C . GLU B 1 344 ? -25.25 33.406 23.703 1 97.56 344 GLU B C 1
ATOM 7347 O O . GLU B 1 344 ? -25.578 34.594 23.609 1 97.56 344 GLU B O 1
ATOM 7352 N N . LEU B 1 345 ? -24.109 33.031 24.234 1 97.75 345 LEU B N 1
ATOM 7353 C CA . LEU B 1 345 ? -23.125 34.031 24.656 1 97.75 345 LEU B CA 1
ATOM 7354 C C . LEU B 1 345 ? -22.719 34.938 23.5 1 97.75 345 LEU B C 1
ATOM 7356 O O . LEU B 1 345 ? -22.641 36.156 23.656 1 97.75 345 LEU B O 1
ATOM 7360 N N . ALA B 1 346 ? -22.469 34.344 22.344 1 96.94 346 ALA B N 1
ATOM 7361 C CA . ALA B 1 346 ? -22.016 35.094 21.172 1 96.94 346 ALA B CA 1
ATOM 7362 C C . ALA B 1 346 ? -23.094 36.094 20.703 1 96.94 346 ALA B C 1
ATOM 7364 O O . ALA B 1 346 ? -22.781 37.156 20.219 1 96.94 346 ALA B O 1
ATOM 7365 N N . SER B 1 347 ? -24.312 35.688 20.812 1 96.38 347 SER B N 1
ATOM 7366 C CA . SER B 1 347 ? -25.422 36.531 20.406 1 96.38 347 SER B CA 1
ATOM 7367 C C . SER B 1 347 ? -25.531 37.75 21.297 1 96.38 347 SER B C 1
ATOM 7369 O O . SER B 1 347 ? -25.922 38.844 20.844 1 96.38 347 SER B O 1
ATOM 7371 N N . GLU B 1 348 ? -25.188 37.625 22.5 1 95.12 348 GLU B N 1
ATOM 7372 C CA . GLU B 1 348 ? -25.234 38.75 23.438 1 95.12 348 GLU B CA 1
ATOM 7373 C C . GLU B 1 348 ? -24.188 39.781 23.094 1 95.12 348 GLU B C 1
ATOM 7375 O O . GLU B 1 348 ? -24.406 41 23.297 1 95.12 348 GLU B O 1
ATOM 7380 N N . GLY B 1 349 ? -23.141 39.344 22.719 1 91.25 349 GLY B N 1
ATOM 7381 C CA . GLY B 1 349 ? -22.047 40.25 22.391 1 91.25 349 GLY B CA 1
ATOM 7382 C C . GLY B 1 349 ? -22.031 40.656 20.938 1 91.25 349 GLY B C 1
ATOM 7383 O O . GLY B 1 349 ? -21.094 41.312 20.469 1 91.25 349 GLY B O 1
ATOM 7384 N N . ALA B 1 350 ? -23.188 40.312 20.281 1 85.25 350 ALA B N 1
ATOM 7385 C CA . ALA B 1 350 ? -23.219 40.531 18.844 1 85.25 350 ALA B CA 1
ATOM 7386 C C . ALA B 1 350 ? -23.141 42.031 18.531 1 85.25 350 ALA B C 1
ATOM 7388 O O . ALA B 1 350 ? -23.75 42.844 19.219 1 85.25 350 ALA B O 1
ATOM 7389 N N . GLU B 1 351 ? -22.281 42.625 17.766 1 85.44 351 GLU B N 1
ATOM 7390 C CA . GLU B 1 351 ? -22.141 44 17.266 1 85.44 351 GLU B CA 1
ATOM 7391 C C . GLU B 1 351 ? -21.328 44.875 18.219 1 85.44 351 GLU B C 1
ATOM 7393 O O . GLU B 1 351 ? -21.375 46.094 18.156 1 85.44 351 GLU B O 1
ATOM 7398 N N . THR B 1 352 ? -20.719 44.125 19.188 1 89.38 352 THR B N 1
ATOM 7399 C CA . THR B 1 352 ? -19.859 44.875 20.094 1 89.38 352 THR B CA 1
ATOM 7400 C C . THR B 1 352 ? -18.391 44.594 19.797 1 89.38 352 THR B C 1
ATOM 7402 O O . THR B 1 352 ? -18.016 43.438 19.531 1 89.38 352 THR B O 1
ATOM 7405 N N . ALA B 1 353 ? -17.734 45.625 19.75 1 90.75 353 ALA B N 1
ATOM 7406 C CA . ALA B 1 353 ? -16.281 45.438 19.641 1 90.75 353 ALA B CA 1
ATOM 7407 C C . ALA B 1 353 ? -15.688 45 20.984 1 90.75 353 ALA B C 1
ATOM 7409 O O . ALA B 1 353 ? -16.094 45.5 22.047 1 90.75 353 ALA B O 1
ATOM 7410 N N . TRP B 1 354 ? -14.789 44.031 20.906 1 93.31 354 TRP B N 1
ATOM 7411 C CA . TRP B 1 354 ? -14.227 43.469 22.125 1 93.31 354 TRP B CA 1
ATOM 7412 C C . TRP B 1 354 ? -12.766 43.875 22.297 1 93.31 354 TRP B C 1
ATOM 7414 O O . TRP B 1 354 ? -12.016 43.938 21.312 1 93.31 354 TRP B O 1
ATOM 7424 N N . ALA B 1 355 ? -12.391 44.188 23.547 1 91.12 355 ALA B N 1
ATOM 7425 C CA . ALA B 1 355 ? -11 44.344 23.984 1 91.12 355 ALA B CA 1
ATOM 7426 C C . ALA B 1 355 ? -10.695 43.469 25.203 1 91.12 355 ALA B C 1
ATOM 7428 O O . ALA B 1 355 ? -11.523 43.344 26.109 1 91.12 355 ALA B O 1
ATOM 7429 N N . PRO B 1 356 ? -9.594 42.875 25.156 1 92.44 356 PRO B N 1
ATOM 7430 C CA . PRO B 1 356 ? -9.258 42.031 26.312 1 92.44 356 PRO B CA 1
ATOM 7431 C C . PRO B 1 356 ? -9.219 42.844 27.609 1 92.44 356 PRO B C 1
ATOM 7433 O O . PRO B 1 356 ? -8.648 43.938 27.656 1 92.44 356 PRO B O 1
ATOM 7436 N N . PRO B 1 357 ? -9.82 42.344 28.609 1 92.69 357 PRO B N 1
ATOM 7437 C CA . PRO B 1 357 ? -9.75 43.031 29.906 1 92.69 357 PRO B CA 1
ATOM 7438 C C . PRO B 1 357 ? -8.352 43 30.516 1 92.69 357 PRO B C 1
ATOM 7440 O O . PRO B 1 357 ? -7.551 42.125 30.188 1 92.69 357 PRO B O 1
ATOM 7443 N N . ASP B 1 358 ? -8.18 43.906 31.469 1 90.5 358 ASP B N 1
ATOM 7444 C CA . ASP B 1 358 ? -6.914 43.938 32.219 1 90.5 358 ASP B CA 1
ATOM 7445 C C . ASP B 1 358 ? -6.727 42.656 33 1 90.5 358 ASP B C 1
ATOM 7447 O O . ASP B 1 358 ? -7.668 42.156 33.656 1 90.5 358 ASP B O 1
ATOM 7451 N N . GLY B 1 359 ? -5.629 41.969 32.812 1 93.75 359 GLY B N 1
ATOM 7452 C CA . GLY B 1 359 ? -5.301 40.781 33.625 1 93.75 359 GLY B CA 1
ATOM 7453 C C . GLY B 1 359 ? -5.711 39.5 32.969 1 93.75 359 GLY B C 1
ATOM 7454 O O . GLY B 1 359 ? -5.578 38.406 33.562 1 93.75 359 GLY B O 1
ATOM 7455 N N . LEU B 1 360 ? -6.262 39.594 31.781 1 96.44 360 LEU B N 1
ATOM 7456 C CA . LEU B 1 360 ? -6.711 38.375 31.125 1 96.44 360 LEU B CA 1
ATOM 7457 C C . LEU B 1 360 ? -5.566 37.375 30.984 1 96.44 360 LEU B C 1
ATOM 7459 O O . LEU B 1 360 ? -5.746 36.188 31.234 1 96.44 360 LEU B O 1
ATOM 7463 N N . GLN B 1 361 ? -4.414 37.844 30.578 1 96.5 361 GLN B N 1
ATOM 7464 C CA . GLN B 1 361 ? -3.262 36.938 30.438 1 96.5 361 GLN B CA 1
ATOM 7465 C C . GLN B 1 361 ? -2.875 36.312 31.766 1 96.5 361 GLN B C 1
ATOM 7467 O O . GLN B 1 361 ? -2.529 35.125 31.828 1 96.5 361 GLN B O 1
ATOM 7472 N N . GLU B 1 362 ? -2.959 37.094 32.812 1 96.25 362 GLU B N 1
ATOM 7473 C CA . GLU B 1 362 ? -2.678 36.594 34.156 1 96.25 362 GLU B CA 1
ATOM 7474 C C . GLU B 1 362 ? -3.68 35.5 34.562 1 96.25 362 GLU B C 1
ATOM 7476 O O . GLU B 1 362 ? -3.305 34.5 35.156 1 96.25 362 GLU B O 1
ATOM 7481 N N . THR B 1 363 ? -4.895 35.75 34.219 1 98.06 363 THR B N 1
ATOM 7482 C CA . THR B 1 363 ? -5.941 34.781 34.5 1 98.06 363 THR B CA 1
ATOM 7483 C C . THR B 1 363 ? -5.695 33.469 33.719 1 98.06 363 THR B C 1
ATOM 7485 O O . THR B 1 363 ? -5.758 32.375 34.281 1 98.06 363 THR B O 1
ATOM 7488 N N . LEU B 1 364 ? -5.406 33.562 32.406 1 98.25 364 LEU B N 1
ATOM 7489 C CA . LEU B 1 364 ? -5.184 32.406 31.562 1 98.25 364 LEU B CA 1
ATOM 7490 C C . LEU B 1 364 ? -3.992 31.594 32.031 1 98.25 364 LEU B C 1
ATOM 7492 O O . LEU B 1 364 ? -3.971 30.375 31.891 1 98.25 364 LEU B O 1
ATOM 7496 N N . LEU B 1 365 ? -2.965 32.281 32.625 1 97.44 365 LEU B N 1
ATOM 7497 C CA . LEU B 1 365 ? -1.748 31.609 33.094 1 97.44 365 LEU B CA 1
ATOM 7498 C C . LEU B 1 365 ? -1.873 31.188 34.531 1 97.44 365 LEU B C 1
ATOM 7500 O O . LEU B 1 365 ? -0.934 30.625 35.125 1 97.44 365 LEU B O 1
ATOM 7504 N N . GLY B 1 366 ? -3.041 31.406 35.125 1 95.88 366 GLY B N 1
ATOM 7505 C CA . GLY B 1 366 ? -3.264 31.172 36.531 1 95.88 366 GLY B CA 1
ATOM 7506 C C . GLY B 1 366 ? -3.551 29.719 36.844 1 95.88 366 GLY B C 1
ATOM 7507 O O . GLY B 1 366 ? -3.408 28.844 36 1 95.88 366 GLY B O 1
ATOM 7508 N N . ASP B 1 367 ? -3.945 29.453 38.156 1 95.56 367 ASP B N 1
ATOM 7509 C CA . ASP B 1 367 ? -4.113 28.078 38.625 1 95.56 367 ASP B CA 1
ATOM 7510 C C . ASP B 1 367 ? -5.566 27.797 39 1 95.56 367 ASP B C 1
ATOM 7512 O O . ASP B 1 367 ? -5.863 26.828 39.688 1 95.56 367 ASP B O 1
ATOM 7516 N N . ASP B 1 368 ? -6.465 28.656 38.531 1 97.19 368 ASP B N 1
ATOM 7517 C CA . ASP B 1 368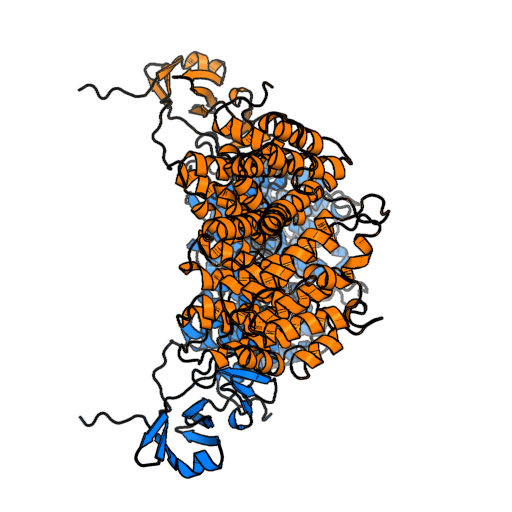 ? -7.895 28.5 38.781 1 97.19 368 ASP B CA 1
ATOM 7518 C C . ASP B 1 368 ? -8.664 28.281 37.5 1 97.19 368 ASP B C 1
ATOM 7520 O O . ASP B 1 368 ? -9.047 29.234 36.812 1 97.19 368 ASP B O 1
ATOM 7524 N N . PRO B 1 369 ? -8.977 27.031 37.219 1 97.56 369 PRO B N 1
ATOM 7525 C CA . PRO B 1 369 ? -9.617 26.75 35.938 1 97.56 369 PRO B CA 1
ATOM 7526 C C . PRO B 1 369 ? -11.023 27.328 35.844 1 97.56 369 PRO B C 1
ATOM 7528 O O . PRO B 1 369 ? -11.484 27.672 34.75 1 97.56 369 PRO B O 1
ATOM 7531 N N . GLU B 1 370 ? -11.727 27.438 36.938 1 98 370 GLU B N 1
ATOM 7532 C CA . GLU B 1 370 ? -13.047 28.062 36.906 1 98 370 GLU B CA 1
ATOM 7533 C C . GLU B 1 370 ? -12.953 29.531 36.469 1 98 370 GLU B C 1
ATOM 7535 O O . GLU B 1 370 ? -13.766 30 35.688 1 98 370 GLU B O 1
ATOM 7540 N N . ALA B 1 371 ? -12.016 30.188 37.062 1 98.31 371 ALA B N 1
ATOM 7541 C CA . ALA B 1 371 ? -11.789 31.578 36.688 1 98.31 371 ALA B CA 1
ATOM 7542 C C . ALA B 1 371 ? -11.422 31.719 35.219 1 98.31 371 ALA B C 1
ATOM 7544 O O . ALA B 1 371 ? -11.828 32.688 34.562 1 98.31 371 ALA B O 1
ATOM 7545 N N . ILE B 1 372 ? -10.648 30.797 34.75 1 98.62 372 ILE B N 1
ATOM 7546 C CA . ILE B 1 372 ? -10.227 30.812 33.375 1 98.62 372 ILE B CA 1
ATOM 7547 C C . ILE B 1 372 ? -11.438 30.625 32.469 1 98.62 372 ILE B C 1
ATOM 7549 O O . ILE B 1 372 ? -11.648 31.422 31.531 1 98.62 372 ILE B O 1
ATOM 7553 N N . VAL B 1 373 ? -12.266 29.625 32.688 1 98.62 373 VAL B N 1
ATOM 7554 C CA . VAL B 1 373 ? -13.43 29.312 31.875 1 98.62 373 VAL B CA 1
ATOM 7555 C C . VAL B 1 373 ? -14.43 30.469 31.953 1 98.62 373 VAL B C 1
ATOM 7557 O O . VAL B 1 373 ? -15.008 30.859 30.938 1 98.62 373 VAL B O 1
ATOM 7560 N N . ASP B 1 374 ? -14.547 31.047 33.125 1 98.31 374 ASP B N 1
ATOM 7561 C CA . ASP B 1 374 ? -15.43 32.188 33.312 1 98.31 374 ASP B CA 1
ATOM 7562 C C . ASP B 1 374 ? -14.945 33.406 32.5 1 98.31 374 ASP B C 1
ATOM 7564 O O . ASP B 1 374 ? -15.75 34.094 31.875 1 98.31 374 ASP B O 1
ATOM 7568 N N . ALA B 1 375 ? -13.703 33.625 32.594 1 98.56 375 ALA B N 1
ATOM 7569 C CA . ALA B 1 375 ? -13.133 34.75 31.844 1 98.56 375 ALA B CA 1
ATOM 7570 C C . ALA B 1 375 ? -13.375 34.594 30.344 1 98.56 375 ALA B C 1
ATOM 7572 O O . ALA B 1 375 ? -13.648 35.562 29.656 1 98.56 375 ALA B O 1
ATOM 7573 N N . LEU B 1 376 ? -13.234 33.406 29.844 1 98.75 376 LEU B N 1
ATOM 7574 C CA . LEU B 1 376 ? -13.461 33.125 28.422 1 98.75 376 LEU B CA 1
ATOM 7575 C C . LEU B 1 376 ? -14.938 33.312 28.078 1 98.75 376 LEU B C 1
ATOM 7577 O O . LEU B 1 376 ? -15.266 33.906 27.047 1 98.75 376 LEU B O 1
ATOM 7581 N N . ALA B 1 377 ? -15.797 32.75 28.875 1 98.62 377 ALA B N 1
ATOM 7582 C CA . ALA B 1 377 ? -17.234 32.906 28.641 1 98.62 377 ALA B CA 1
ATOM 7583 C C . ALA B 1 377 ? -17.641 34.375 28.641 1 98.62 377 ALA B C 1
ATOM 7585 O O . ALA B 1 377 ? -18.422 34.812 27.797 1 98.62 377 ALA B O 1
ATOM 7586 N N . ASP B 1 378 ? -17.109 35.094 29.578 1 98 378 ASP B N 1
ATOM 7587 C CA . ASP B 1 378 ? -17.375 36.531 29.656 1 98 378 ASP B CA 1
ATOM 7588 C C . ASP B 1 378 ? -16.875 37.25 28.422 1 98 378 ASP B C 1
ATOM 7590 O O . ASP B 1 378 ? -17.516 38.219 27.953 1 98 378 ASP B O 1
ATOM 7594 N N . ALA B 1 379 ? -15.719 36.875 28 1 98.12 379 ALA B N 1
ATOM 7595 C CA . ALA B 1 379 ? -15.18 37.469 26.781 1 98.12 379 ALA B CA 1
ATOM 7596 C C . ALA B 1 379 ? -16.125 37.25 25.594 1 98.12 379 ALA B C 1
ATOM 7598 O O . ALA B 1 379 ? -16.391 38.188 24.828 1 98.12 379 ALA B O 1
ATOM 7599 N N . VAL B 1 380 ? -16.641 36 25.406 1 98.06 380 VAL B N 1
ATOM 7600 C CA . VAL B 1 380 ? -17.578 35.719 24.328 1 98.06 380 VAL B CA 1
ATOM 7601 C C . VAL B 1 380 ? -18.828 36.562 24.484 1 98.06 380 VAL B C 1
ATOM 7603 O O . VAL B 1 380 ? -19.281 37.188 23.531 1 98.06 380 VAL B O 1
ATOM 7606 N N . ARG B 1 381 ? -19.312 36.688 25.672 1 97.38 381 ARG B N 1
ATOM 7607 C CA . ARG B 1 381 ? -20.5 37.469 25.984 1 97.38 381 ARG B CA 1
ATOM 7608 C C . ARG B 1 381 ? -20.297 38.938 25.641 1 97.38 381 ARG B C 1
ATOM 7610 O O . ARG B 1 381 ? -21.219 39.625 25.219 1 97.38 381 ARG B O 1
ATOM 7617 N N . SER B 1 382 ? -19.109 39.344 25.797 1 97.06 382 SER B N 1
ATOM 7618 C CA . SER B 1 382 ? -18.781 40.75 25.609 1 97.06 382 SER B CA 1
ATOM 7619 C C . SER B 1 382 ? -18.422 41.031 24.156 1 97.06 382 SER B C 1
ATOM 7621 O O . SER B 1 382 ? -18 42.156 23.812 1 97.06 382 SER B O 1
ATOM 7623 N N . GLY B 1 383 ? -18.422 39.969 23.359 1 96.56 383 GLY B N 1
ATOM 7624 C CA . GLY B 1 383 ? -18.312 40.188 21.922 1 96.56 383 GLY B CA 1
ATOM 7625 C C . GLY B 1 383 ? -17.016 39.719 21.328 1 96.56 383 GLY B C 1
ATOM 7626 O O . GLY B 1 383 ? -16.734 39.969 20.156 1 96.56 383 GLY B O 1
ATOM 7627 N N . ALA B 1 384 ? -16.172 39.094 22.094 1 97.25 384 ALA B N 1
ATOM 7628 C CA . ALA B 1 384 ? -14.93 38.594 21.547 1 97.25 384 ALA B CA 1
ATOM 7629 C C . ALA B 1 384 ? -15.195 37.594 20.438 1 97.25 384 ALA B C 1
ATOM 7631 O O . ALA B 1 384 ? -15.93 36.625 20.641 1 97.25 384 ALA B O 1
ATOM 7632 N N . THR B 1 385 ? -14.633 37.781 19.266 1 97 385 THR B N 1
ATOM 7633 C CA . THR B 1 385 ? -14.711 36.812 18.188 1 97 385 THR B CA 1
ATOM 7634 C C . THR B 1 385 ? -13.82 35.594 18.5 1 97 385 THR B C 1
ATOM 7636 O O . THR B 1 385 ? -12.977 35.656 19.391 1 97 385 THR B O 1
ATOM 7639 N N . THR B 1 386 ? -14.055 34.531 17.781 1 97.88 386 THR B N 1
ATOM 7640 C CA . THR B 1 386 ? -13.203 33.344 17.922 1 97.88 386 THR B CA 1
ATOM 7641 C C . THR B 1 386 ? -11.734 33.688 17.688 1 97.88 386 THR B C 1
ATOM 7643 O O . THR B 1 386 ? -10.859 33.25 18.422 1 97.88 386 THR B O 1
ATOM 7646 N N . GLU B 1 387 ? -11.414 34.5 16.672 1 97.44 387 GLU B N 1
ATOM 7647 C CA . GLU B 1 387 ? -10.047 34.844 16.312 1 97.44 387 GLU B CA 1
ATOM 7648 C C . GLU B 1 387 ? -9.383 35.656 17.406 1 97.44 387 GLU B C 1
ATOM 7650 O O . GLU B 1 387 ? -8.227 35.438 17.781 1 97.44 387 GLU B O 1
ATOM 7655 N N . GLU B 1 388 ? -10.117 36.656 17.938 1 95.94 388 GLU B N 1
ATOM 7656 C CA . GLU B 1 388 ? -9.586 37.531 18.984 1 95.94 388 GLU B CA 1
ATOM 7657 C C . GLU B 1 388 ? -9.25 36.719 20.25 1 95.94 388 GLU B C 1
ATOM 7659 O O . GLU B 1 388 ? -8.188 36.938 20.844 1 95.94 388 GLU B O 1
ATOM 7664 N N . LEU B 1 389 ? -10.164 35.906 20.609 1 97.75 389 LEU B N 1
ATOM 7665 C CA . LEU B 1 389 ? -9.961 35.125 21.812 1 97.75 389 LEU B CA 1
ATOM 7666 C C . LEU B 1 389 ? -8.836 34.094 21.609 1 97.75 389 LEU B C 1
ATOM 7668 O O . LEU B 1 389 ? -8.047 33.844 22.531 1 97.75 389 LEU B O 1
ATOM 7672 N N . ALA B 1 390 ? -8.836 33.469 20.422 1 98.56 390 ALA B N 1
ATOM 7673 C CA . ALA B 1 390 ? -7.758 32.531 20.109 1 98.56 390 ALA B CA 1
ATOM 7674 C C . ALA B 1 390 ? -6.395 33.219 20.188 1 98.56 390 ALA B C 1
ATOM 7676 O O . ALA B 1 390 ? -5.418 32.594 20.625 1 98.56 390 ALA B O 1
ATOM 7677 N N . ALA B 1 391 ? -6.285 34.406 19.734 1 97.25 391 ALA B N 1
ATOM 7678 C CA . ALA B 1 391 ? -5.043 35.188 19.781 1 97.25 391 ALA B CA 1
ATOM 7679 C C . ALA B 1 391 ? -4.555 35.344 21.219 1 97.25 391 ALA B C 1
ATOM 7681 O O . ALA B 1 391 ? -3.35 35.281 21.484 1 97.25 391 ALA B O 1
ATOM 7682 N N . GLU B 1 392 ? -5.484 35.594 22.125 1 97.5 392 GLU B N 1
ATOM 7683 C CA . GLU B 1 392 ? -5.121 35.75 23.531 1 97.5 392 GLU B CA 1
ATOM 7684 C C . GLU B 1 392 ? -4.629 34.406 24.109 1 97.5 392 GLU B C 1
ATOM 7686 O O . GLU B 1 392 ? -3.643 34.406 24.859 1 97.5 392 GLU B O 1
ATOM 7691 N N . VAL B 1 393 ? -5.301 33.375 23.797 1 98.75 393 VAL B N 1
ATOM 7692 C CA . VAL B 1 393 ? -4.988 32.094 24.391 1 98.75 393 VAL B CA 1
ATOM 7693 C C . VAL B 1 393 ? -3.666 31.562 23.828 1 98.75 393 VAL B C 1
ATOM 7695 O O . VAL B 1 393 ? -2.871 30.969 24.562 1 98.75 393 VAL B O 1
ATOM 7698 N N . VAL B 1 394 ? -3.395 31.734 22.516 1 98.69 394 VAL B N 1
ATOM 7699 C CA . VAL B 1 394 ? -2.15 31.234 21.938 1 98.69 394 VAL B CA 1
ATOM 7700 C C . VAL B 1 394 ? -0.965 32 22.531 1 98.69 394 VAL B C 1
ATOM 7702 O O . VAL B 1 394 ? 0.111 31.438 22.719 1 98.69 394 VAL B O 1
ATOM 7705 N N . HIS B 1 395 ? -1.133 33.281 22.828 1 97.88 395 HIS B N 1
ATOM 7706 C CA . HIS B 1 395 ? -0.066 34.031 23.484 1 97.88 395 HIS B CA 1
ATOM 7707 C C . HIS B 1 395 ? 0.241 33.438 24.875 1 97.88 395 HIS B C 1
ATOM 7709 O O . HIS B 1 395 ? 1.408 33.344 25.25 1 97.88 395 HIS B O 1
ATOM 7715 N N . ALA B 1 396 ? -0.823 33.125 25.625 1 98.25 396 ALA B N 1
ATOM 7716 C CA . ALA B 1 396 ? -0.628 32.5 26.922 1 98.25 396 ALA B CA 1
ATOM 7717 C C . ALA B 1 396 ? 0.121 31.172 26.766 1 98.25 396 ALA B C 1
ATOM 7719 O O . ALA B 1 396 ? 1.013 30.859 27.562 1 98.25 396 ALA B O 1
ATOM 7720 N N . ALA B 1 397 ? -0.266 30.406 25.734 1 98.62 397 ALA B N 1
ATOM 7721 C CA . ALA B 1 397 ? 0.393 29.125 25.5 1 98.62 397 ALA B CA 1
ATOM 7722 C C . ALA B 1 397 ? 1.865 29.328 25.141 1 98.62 397 ALA B C 1
ATOM 7724 O O . ALA B 1 397 ? 2.729 28.594 25.641 1 98.62 397 ALA B O 1
ATOM 7725 N N . ALA B 1 398 ? 2.176 30.281 24.281 1 98.38 398 ALA B N 1
ATOM 7726 C CA . ALA B 1 398 ? 3.559 30.594 23.922 1 98.38 398 ALA B CA 1
ATOM 7727 C C . ALA B 1 398 ? 4.348 31.031 25.156 1 98.38 398 ALA B C 1
ATOM 7729 O O . ALA B 1 398 ? 5.531 30.703 25.281 1 98.38 398 ALA B O 1
ATOM 7730 N N . THR B 1 399 ? 3.693 31.766 26.016 1 97.5 399 THR B N 1
ATOM 7731 C CA . THR B 1 399 ? 4.32 32.25 27.25 1 97.5 399 THR B CA 1
ATOM 7732 C C . THR B 1 399 ? 4.727 31.062 28.141 1 97.5 399 THR B C 1
ATOM 7734 O O . THR B 1 399 ? 5.777 31.094 28.766 1 97.5 399 THR B O 1
ATOM 7737 N N . ARG B 1 400 ? 3.879 30.062 28.203 1 96.06 400 ARG B N 1
ATOM 7738 C CA . ARG B 1 400 ? 4.227 28.859 28.969 1 96.06 400 ARG B CA 1
ATOM 7739 C C . ARG B 1 400 ? 5.512 28.234 28.438 1 96.06 400 ARG B C 1
ATOM 7741 O O . ARG B 1 400 ? 6.32 27.719 29.219 1 96.06 400 ARG B O 1
ATOM 7748 N N . VAL B 1 401 ? 5.703 28.234 27.094 1 96.69 401 VAL B N 1
ATOM 7749 C CA . VAL B 1 401 ? 6.922 27.672 26.516 1 96.69 401 VAL B CA 1
ATOM 7750 C C . VAL B 1 401 ? 8.109 28.562 26.859 1 96.69 401 VAL B C 1
ATOM 7752 O O . VAL B 1 401 ? 9.164 28.078 27.281 1 96.69 401 VAL B O 1
ATOM 7755 N N . ALA B 1 402 ? 7.941 29.906 26.75 1 97.19 402 ALA B N 1
ATOM 7756 C CA . ALA B 1 402 ? 9.008 30.875 27.016 1 97.19 402 ALA B CA 1
ATOM 7757 C C . ALA B 1 402 ? 9.453 30.812 28.484 1 97.19 402 ALA B C 1
ATOM 7759 O O . ALA B 1 402 ? 10.625 31.016 28.781 1 97.19 402 ALA B O 1
ATOM 7760 N N . ARG B 1 403 ? 8.539 30.453 29.359 1 95.25 403 ARG B N 1
ATOM 7761 C CA . ARG B 1 403 ? 8.805 30.453 30.797 1 95.25 403 ARG B CA 1
ATOM 7762 C C . ARG B 1 403 ? 9.125 29.062 31.297 1 95.25 403 ARG B C 1
ATOM 7764 O O . ARG B 1 403 ? 9.273 28.844 32.5 1 95.25 403 ARG B O 1
ATOM 7771 N N . PHE B 1 404 ? 9.188 28.125 30.422 1 93.75 404 PHE B N 1
ATOM 7772 C CA . PHE B 1 404 ? 9.43 26.75 30.859 1 93.75 404 PHE B CA 1
ATOM 7773 C C . PHE B 1 404 ? 10.742 26.656 31.625 1 93.75 404 PHE B C 1
ATOM 7775 O O . PHE B 1 404 ? 11.797 27.016 31.109 1 93.75 404 PHE B O 1
ATOM 7782 N N . GLY B 1 405 ? 10.695 26.094 32.875 1 87.81 405 GLY B N 1
ATOM 7783 C CA . GLY B 1 405 ? 11.867 26 33.719 1 87.81 405 GLY B CA 1
ATOM 7784 C C . GLY B 1 405 ? 12.789 24.859 33.344 1 87.81 405 GLY B C 1
ATOM 7785 O O . GLY B 1 405 ? 12.32 23.781 32.969 1 87.81 405 GLY B O 1
ATOM 7786 N N . THR B 1 406 ? 14.102 25.078 33.375 1 81.12 406 THR B N 1
ATOM 7787 C CA . THR B 1 406 ? 15.062 24.062 32.969 1 81.12 406 THR B CA 1
ATOM 7788 C C . THR B 1 406 ? 15.578 23.281 34.156 1 81.12 406 THR B C 1
ATOM 7790 O O . THR B 1 406 ? 16.359 22.344 34.031 1 81.12 406 THR B O 1
ATOM 7793 N N . ALA B 1 407 ? 15.289 23.688 35.312 1 72.44 407 ALA B N 1
ATOM 7794 C CA . ALA B 1 407 ? 15.758 23 36.5 1 72.44 407 ALA B CA 1
ATOM 7795 C C . ALA B 1 407 ? 14.93 21.734 36.781 1 72.44 407 ALA B C 1
ATOM 7797 O O . ALA B 1 407 ? 15.281 20.938 37.656 1 72.44 407 ALA B O 1
ATOM 7798 N N . ASN B 1 408 ? 13.82 21.594 36 1 57.19 408 ASN B N 1
ATOM 7799 C CA . ASN B 1 408 ? 12.898 20.5 36.312 1 57.19 408 ASN B CA 1
ATOM 7800 C C . ASN B 1 408 ? 13.422 19.172 35.781 1 57.19 408 ASN B C 1
ATOM 7802 O O . ASN B 1 408 ? 14.102 19.125 34.75 1 57.19 408 ASN B O 1
ATOM 7806 N N . GLU B 1 409 ? 13.641 18.234 36.594 1 54.12 409 GLU B N 1
ATOM 7807 C CA . GLU B 1 409 ? 14.055 16.859 36.281 1 54.12 409 GLU B CA 1
ATOM 7808 C C . GLU B 1 409 ? 13.297 16.328 35.062 1 54.12 409 GLU B C 1
ATOM 7810 O O . GLU B 1 409 ? 13.836 15.539 34.281 1 54.12 409 GLU B O 1
ATOM 7815 N N . PHE B 1 410 ? 11.969 16.703 35 1 57.06 410 PHE B N 1
ATOM 7816 C CA . PHE B 1 410 ? 11.109 16.062 34 1 57.06 410 PHE B CA 1
ATOM 7817 C C . PHE B 1 410 ? 11 16.906 32.75 1 57.06 410 PHE B C 1
ATOM 7819 O O . PHE B 1 410 ? 10.359 17.953 32.75 1 57.06 410 PHE B O 1
ATOM 7826 N N . GLY B 1 411 ? 11.984 17.219 32.094 1 76.81 411 GLY B N 1
ATOM 7827 C CA . GLY B 1 411 ? 12.195 18 30.906 1 76.81 411 GLY B CA 1
ATOM 7828 C C . GLY B 1 411 ? 11.164 17.719 29.828 1 76.81 411 GLY B C 1
ATOM 7829 O O . GLY B 1 411 ? 11.516 17.391 28.688 1 76.81 411 GLY B O 1
ATOM 7830 N N . ASP B 1 412 ? 9.758 17.938 30.297 1 87.94 412 ASP B N 1
ATOM 7831 C CA . ASP B 1 412 ? 8.664 17.562 29.406 1 87.94 412 ASP B CA 1
ATOM 7832 C C . ASP B 1 412 ? 8.344 18.688 28.422 1 87.94 412 ASP B C 1
ATOM 7834 O O . ASP B 1 412 ? 7.215 19.188 28.391 1 87.94 412 ASP B O 1
ATOM 7838 N N . TRP B 1 413 ? 9.227 19.094 27.594 1 92.62 413 TRP B N 1
ATOM 7839 C CA . TRP B 1 413 ? 9.102 20.141 26.594 1 92.62 413 TRP B CA 1
ATOM 7840 C C . TRP B 1 413 ? 7.984 19.812 25.609 1 92.62 413 TRP B C 1
ATOM 7842 O O . TRP B 1 413 ? 7.371 20.719 25.031 1 92.62 413 TRP B O 1
ATOM 7852 N N . ASP B 1 414 ? 7.641 18.547 25.453 1 94.19 414 ASP B N 1
ATOM 7853 C CA . ASP B 1 414 ? 6.621 18.156 24.484 1 94.19 414 ASP B CA 1
ATOM 7854 C C . ASP B 1 414 ? 5.23 18.578 24.953 1 94.19 414 ASP B C 1
ATOM 7856 O O . ASP B 1 414 ? 4.406 19 24.141 1 94.19 414 ASP B O 1
ATOM 7860 N N . THR B 1 415 ? 5.043 18.469 26.188 1 94 415 THR B N 1
ATOM 7861 C CA . THR B 1 415 ? 3.73 18.797 26.734 1 94 415 THR B CA 1
ATOM 7862 C C . THR B 1 415 ? 3.418 20.281 26.531 1 94 415 THR B C 1
ATOM 7864 O O . THR B 1 415 ? 2.33 20.641 26.078 1 94 415 THR B O 1
ATOM 7867 N N . VAL B 1 416 ? 4.34 21.203 26.859 1 94.56 416 VAL B N 1
ATOM 7868 C CA . VAL B 1 416 ? 4.105 22.641 26.703 1 94.56 416 VAL B CA 1
ATOM 7869 C C . VAL B 1 416 ? 4.066 23 25.234 1 94.56 416 VAL B C 1
ATOM 7871 O O . VAL B 1 416 ? 3.338 23.922 24.828 1 94.56 416 VAL B O 1
ATOM 7874 N N . HIS B 1 417 ? 4.824 22.281 24.422 1 96.88 417 HIS B N 1
ATOM 7875 C CA . HIS B 1 417 ? 4.797 22.453 22.969 1 96.88 417 HIS B CA 1
ATOM 7876 C C . HIS B 1 417 ? 3.418 22.141 22.406 1 96.88 417 HIS B C 1
ATOM 7878 O O . HIS B 1 417 ? 2.887 22.891 21.594 1 96.88 417 HIS B O 1
ATOM 7884 N N . HIS B 1 418 ? 2.834 21.031 22.859 1 98.12 418 HIS B N 1
ATOM 7885 C CA . HIS B 1 418 ? 1.541 20.609 22.344 1 98.12 418 HIS B CA 1
ATOM 7886 C C . HIS B 1 418 ? 0.471 21.672 22.578 1 98.12 418 HIS B C 1
ATOM 7888 O O . HIS B 1 418 ? -0.361 21.922 21.719 1 98.12 418 HIS B O 1
ATOM 7894 N N . ALA B 1 419 ? 0.544 22.281 23.719 1 98.12 419 ALA B N 1
ATOM 7895 C CA . ALA B 1 419 ? -0.417 23.344 24.016 1 98.12 419 ALA B CA 1
ATOM 7896 C C . ALA B 1 419 ? -0.247 24.516 23.062 1 98.12 419 ALA B C 1
ATOM 7898 O O . ALA B 1 419 ? -1.231 25.078 22.578 1 98.12 419 ALA B O 1
ATOM 7899 N N . PHE B 1 420 ? 0.954 24.875 22.844 1 98.62 420 PHE B N 1
ATOM 7900 C CA . PHE B 1 420 ? 1.257 26.016 21.984 1 98.62 420 PHE B CA 1
ATOM 7901 C C . PHE B 1 420 ? 0.834 25.734 20.547 1 98.62 420 PHE B C 1
ATOM 7903 O O . PHE B 1 42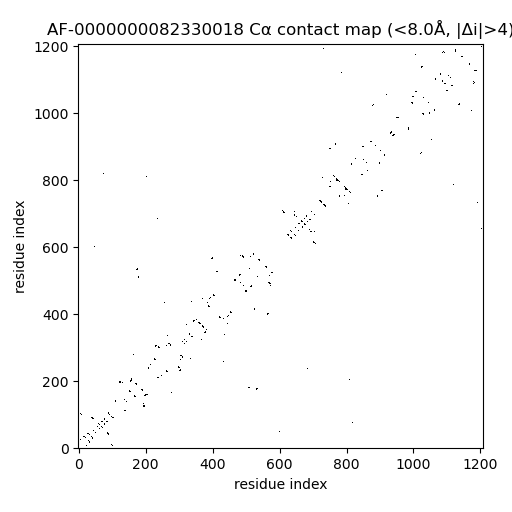0 ? 0.144 26.547 19.922 1 98.62 420 PHE B O 1
ATOM 7910 N N . THR B 1 421 ? 1.2 24.547 19.969 1 98.69 421 THR B N 1
ATOM 7911 C CA . THR B 1 421 ? 0.89 24.25 18.578 1 98.69 421 THR B CA 1
ATOM 7912 C C . THR B 1 421 ? -0.607 24.016 18.391 1 98.69 421 THR B C 1
ATOM 7914 O O . THR B 1 421 ? -1.171 24.344 17.344 1 98.69 421 THR B O 1
ATOM 7917 N N . TYR B 1 422 ? -1.259 23.438 19.359 1 98.81 422 TYR B N 1
ATOM 7918 C CA . TYR B 1 422 ? -2.713 23.328 19.312 1 98.81 422 TYR B CA 1
ATOM 7919 C C . TYR B 1 422 ? -3.361 24.703 19.266 1 98.81 422 TYR B C 1
ATOM 7921 O O . TYR B 1 422 ? -4.234 24.969 18.438 1 98.81 422 TYR B O 1
ATOM 7929 N N . ALA B 1 423 ? -2.928 25.578 20.203 1 98.88 423 ALA B N 1
ATOM 7930 C CA . ALA B 1 423 ? -3.484 26.938 20.266 1 98.88 423 ALA B CA 1
ATOM 7931 C C . ALA B 1 423 ? -3.232 27.688 18.969 1 98.88 423 ALA B C 1
ATOM 7933 O O . ALA B 1 423 ? -4.098 28.438 18.5 1 98.88 423 ALA B O 1
ATOM 7934 N N . ASN B 1 424 ? -2.039 27.5 18.438 1 98.88 424 ASN B N 1
ATOM 7935 C CA . ASN B 1 424 ? -1.739 28.094 17.141 1 98.88 424 ASN B CA 1
ATOM 7936 C C . ASN B 1 424 ? -2.678 27.578 16.047 1 98.88 424 ASN B C 1
ATOM 7938 O O . ASN B 1 424 ? -3.188 28.359 15.242 1 98.88 424 ASN B O 1
ATOM 7942 N N . ALA B 1 425 ? -2.889 26.25 16 1 98.88 425 ALA B N 1
ATOM 7943 C CA . ALA B 1 425 ? -3.775 25.656 15.008 1 98.88 425 ALA B CA 1
ATOM 7944 C C . ALA B 1 425 ? -5.195 26.188 15.141 1 98.88 425 ALA B C 1
ATOM 7946 O O . ALA B 1 425 ? -5.859 26.469 14.141 1 98.88 425 ALA B O 1
ATOM 7947 N N . VAL B 1 426 ? -5.645 26.328 16.375 1 98.88 426 VAL B N 1
ATOM 7948 C CA . VAL B 1 426 ? -6.969 26.891 16.609 1 98.88 426 VAL B CA 1
ATOM 7949 C C . VAL B 1 426 ? -7.031 28.328 16.078 1 98.88 426 VAL B C 1
ATOM 7951 O O . VAL B 1 426 ? -7.957 28.672 15.336 1 98.88 426 VAL B O 1
ATOM 7954 N N . HIS B 1 427 ? -6.027 29.109 16.422 1 98.81 427 HIS B N 1
ATOM 7955 C CA . HIS B 1 427 ? -5.98 30.484 15.953 1 98.81 427 HIS B CA 1
ATOM 7956 C C . HIS B 1 427 ? -6.035 30.547 14.438 1 98.81 427 HIS B C 1
ATOM 7958 O O . HIS B 1 427 ? -6.816 31.312 13.867 1 98.81 427 HIS B O 1
ATOM 7964 N N . GLN B 1 428 ? -5.258 29.703 13.805 1 98.5 428 GLN B N 1
ATOM 7965 C CA . GLN B 1 428 ? -5.234 29.672 12.344 1 98.5 428 GLN B CA 1
ATOM 7966 C C . GLN B 1 428 ? -6.574 29.203 11.781 1 98.5 428 GLN B C 1
ATOM 7968 O O . GLN B 1 428 ? -7.027 29.703 10.75 1 98.5 428 GLN B O 1
ATOM 7973 N N . SER B 1 429 ? -7.188 28.281 12.422 1 98.56 429 SER B N 1
ATOM 7974 C CA . SER B 1 429 ? -8.477 27.781 11.969 1 98.56 429 SER B CA 1
ATOM 7975 C C . SER B 1 429 ? -9.547 28.859 12.023 1 98.56 429 SER B C 1
ATOM 7977 O O . SER B 1 429 ? -10.422 28.922 11.156 1 98.56 429 SER B O 1
ATOM 7979 N N . THR B 1 430 ? -9.469 29.75 13.047 1 98.38 430 THR B N 1
ATOM 7980 C CA . THR B 1 430 ? -10.445 30.828 13.203 1 98.38 430 THR B CA 1
ATOM 7981 C C . THR B 1 430 ? -10.305 31.859 12.086 1 98.38 430 THR B C 1
ATOM 7983 O O . THR B 1 430 ? -11.242 32.594 11.805 1 98.38 430 THR B O 1
ATOM 7986 N N . ARG B 1 431 ? -9.195 31.859 11.484 1 97.31 431 ARG B N 1
ATOM 7987 C CA . ARG B 1 431 ? -8.953 32.781 10.383 1 97.31 431 ARG B CA 1
ATOM 7988 C C . ARG B 1 431 ? -9.5 32.219 9.07 1 97.31 431 ARG B C 1
ATOM 7990 O O . ARG B 1 431 ? -9.641 32.938 8.094 1 97.31 431 ARG B O 1
ATOM 7997 N N . ARG B 1 432 ? -9.867 30.953 9.094 1 96.94 432 ARG B N 1
ATOM 7998 C CA . ARG B 1 432 ? -10.398 30.297 7.906 1 96.94 432 ARG B CA 1
ATOM 7999 C C . ARG B 1 432 ? -11.922 30.266 7.93 1 96.94 432 ARG B C 1
ATOM 8001 O O . ARG B 1 432 ? -12.57 30.312 6.879 1 96.94 432 ARG B O 1
ATOM 8008 N N . THR B 1 433 ? -12.438 30.125 9.094 1 97.69 433 THR B N 1
ATOM 8009 C CA . THR B 1 433 ? -13.883 30.062 9.266 1 97.69 433 THR B CA 1
ATOM 8010 C C . THR B 1 433 ? -14.289 30.672 10.609 1 97.69 433 THR B C 1
ATOM 8012 O O . THR B 1 433 ? -13.523 30.625 11.57 1 97.69 433 THR B O 1
ATOM 8015 N N . ASP B 1 434 ? -15.406 31.219 10.695 1 94.5 434 ASP B N 1
ATOM 8016 C CA . ASP B 1 434 ? -15.93 31.812 11.922 1 94.5 434 ASP B CA 1
ATOM 8017 C C . ASP B 1 434 ? -16.891 30.875 12.625 1 94.5 434 ASP B C 1
ATOM 8019 O O . ASP B 1 434 ? -17.781 31.328 13.359 1 94.5 434 ASP B O 1
ATOM 8023 N N . ALA B 1 435 ? -16.766 29.625 12.359 1 97.62 435 ALA B N 1
ATOM 8024 C CA . ALA B 1 435 ? -17.625 28.609 12.953 1 97.62 435 ALA B CA 1
ATOM 8025 C C . ALA B 1 435 ? -17.656 28.734 14.477 1 97.62 435 ALA B C 1
ATOM 8027 O O . ALA B 1 435 ? -16.609 28.906 15.109 1 97.62 435 ALA B O 1
ATOM 8028 N N . VAL B 1 436 ? -18.797 28.594 15.102 1 98.06 436 VAL B N 1
ATOM 8029 C CA . VAL B 1 436 ? -19 28.75 16.547 1 98.06 436 VAL B CA 1
ATOM 8030 C C . VAL B 1 436 ? -18.25 27.656 17.281 1 98.06 436 VAL B C 1
ATOM 8032 O O . VAL B 1 436 ? -17.797 27.859 18.406 1 98.06 436 VAL B O 1
ATOM 8035 N N . GLU B 1 437 ? -18.094 26.516 16.641 1 98.5 437 GLU B N 1
ATOM 8036 C CA . GLU B 1 437 ? -17.406 25.359 17.234 1 98.5 437 GLU B CA 1
ATOM 8037 C C . GLU B 1 437 ? -15.969 25.688 17.594 1 98.5 437 GLU B C 1
ATOM 8039 O O . GLU B 1 437 ? -15.375 25.062 18.469 1 98.5 437 GLU B O 1
ATOM 8044 N N . LEU B 1 438 ? -15.391 26.688 16.984 1 98.69 438 LEU B N 1
ATOM 8045 C CA . LEU B 1 438 ? -13.984 27.016 17.203 1 98.69 438 LEU B CA 1
ATOM 8046 C C . LEU B 1 438 ? -13.797 27.688 18.562 1 98.69 438 LEU B C 1
ATOM 8048 O O . LEU B 1 438 ? -12.68 27.734 19.094 1 98.69 438 LEU B O 1
ATOM 8052 N N . TYR B 1 439 ? -14.898 28.234 19.172 1 98.75 439 TYR B N 1
ATOM 8053 C CA . TYR B 1 439 ? -14.805 28.625 20.578 1 98.75 439 TYR B CA 1
ATOM 8054 C C . TYR B 1 439 ? -14.406 27.438 21.453 1 98.75 439 TYR B C 1
ATOM 8056 O O . TYR B 1 439 ? -13.641 27.594 22.406 1 98.75 439 TYR B O 1
ATOM 8064 N N . ARG B 1 440 ? -14.969 26.266 21.141 1 98.81 440 ARG B N 1
ATOM 8065 C CA . ARG B 1 440 ? -14.594 25.078 21.906 1 98.81 440 ARG B CA 1
ATOM 8066 C C . ARG B 1 440 ? -13.094 24.828 21.828 1 98.81 440 ARG B C 1
ATOM 8068 O O . ARG B 1 440 ? -12.461 24.5 22.828 1 98.81 440 ARG B O 1
ATOM 8075 N N . GLY B 1 441 ? -12.555 25.031 20.578 1 98.75 441 GLY B N 1
ATOM 8076 C CA . GLY B 1 441 ? -11.117 24.906 20.438 1 98.75 441 GLY B CA 1
ATOM 8077 C C . GLY B 1 441 ? -10.344 25.875 21.312 1 98.75 441 GLY B C 1
ATOM 8078 O O . GLY B 1 441 ? -9.328 25.5 21.906 1 98.75 441 GLY B O 1
ATOM 8079 N N . VAL B 1 442 ? -10.797 27.047 21.438 1 98.81 442 VAL B N 1
ATOM 8080 C CA . VAL B 1 442 ? -10.164 28.078 22.25 1 98.81 442 VAL B CA 1
ATOM 8081 C C . VAL B 1 442 ? -10.211 27.672 23.719 1 98.81 442 VAL B C 1
ATOM 8083 O O . VAL B 1 442 ? -9.211 27.766 24.438 1 98.81 442 VAL B O 1
ATOM 8086 N N . PHE B 1 443 ? -11.383 27.219 24.172 1 98.81 443 PHE B N 1
ATOM 8087 C CA . PHE B 1 443 ? -11.555 26.781 25.547 1 98.81 443 PHE B CA 1
ATOM 8088 C C . PHE B 1 443 ? -10.656 25.594 25.859 1 98.81 443 PHE B C 1
ATOM 8090 O O . PHE B 1 443 ? -10.047 25.547 26.938 1 98.81 443 PHE B O 1
ATOM 8097 N N . ASP B 1 444 ? -10.609 24.656 24.906 1 98.56 444 ASP B N 1
ATOM 8098 C CA . ASP B 1 444 ? -9.734 23.5 25.078 1 98.56 444 ASP B CA 1
ATOM 8099 C C . ASP B 1 444 ? -8.281 23.938 25.25 1 98.56 444 ASP B C 1
ATOM 8101 O O . ASP B 1 444 ? -7.566 23.406 26.109 1 98.56 444 ASP B O 1
ATOM 8105 N N . ALA B 1 445 ? -7.84 24.828 24.391 1 98.81 445 ALA B N 1
ATOM 8106 C CA . ALA B 1 445 ? -6.473 25.344 24.469 1 98.81 445 ALA B CA 1
ATOM 8107 C C . ALA B 1 445 ? -6.199 25.984 25.828 1 98.81 445 ALA B C 1
ATOM 8109 O O . ALA B 1 445 ? -5.141 25.766 26.422 1 98.81 445 ALA B O 1
ATOM 8110 N N . ALA B 1 446 ? -7.113 26.75 26.344 1 98.75 446 ALA B N 1
ATOM 8111 C CA . ALA B 1 446 ? -6.957 27.422 27.625 1 98.75 446 ALA B CA 1
ATOM 8112 C C . ALA B 1 446 ? -6.879 26.406 28.766 1 98.75 446 ALA B C 1
ATOM 8114 O O . ALA B 1 446 ? -6.078 26.562 29.688 1 98.75 446 ALA B O 1
ATOM 8115 N N . CYS B 1 447 ? -7.727 25.422 28.703 1 98.38 447 CYS B N 1
ATOM 8116 C CA . CYS B 1 447 ? -7.691 24.359 29.703 1 98.38 447 CYS B CA 1
ATOM 8117 C C . CYS B 1 447 ? -6.34 23.656 29.703 1 98.38 447 CYS B C 1
ATOM 8119 O O . CYS B 1 447 ? -5.805 23.328 30.766 1 98.38 447 CYS B O 1
ATOM 8121 N N . LYS B 1 448 ? -5.852 23.438 28.516 1 98.06 448 LYS B N 1
ATOM 8122 C CA . LYS B 1 448 ? -4.555 22.766 28.438 1 98.06 448 LYS B CA 1
ATOM 8123 C C . LYS B 1 448 ? -3.449 23.672 29 1 98.06 448 LYS B C 1
ATOM 8125 O O . LYS B 1 448 ? -2.506 23.188 29.625 1 98.06 448 LYS B O 1
ATOM 8130 N N . VAL B 1 449 ? -3.498 24.984 28.703 1 97.94 449 VAL B N 1
ATOM 8131 C CA . VAL B 1 449 ? -2.564 25.938 29.297 1 97.94 449 VAL B CA 1
ATOM 8132 C C . VAL B 1 449 ? -2.604 25.828 30.828 1 97.94 449 VAL B C 1
ATOM 8134 O O . VAL B 1 449 ? -1.561 25.828 31.484 1 97.94 449 VAL B O 1
ATOM 8137 N N . TYR B 1 450 ? -3.775 25.656 31.391 1 97.56 450 TYR B N 1
ATOM 8138 C CA . TYR B 1 450 ? -3.949 25.469 32.844 1 97.56 450 TYR B CA 1
ATOM 8139 C C . TYR B 1 450 ? -3.311 24.172 33.281 1 97.56 450 TYR B C 1
ATOM 8141 O O . TYR B 1 450 ? -2.59 24.141 34.281 1 97.56 450 TYR B O 1
ATOM 8149 N N . LEU B 1 451 ? -3.586 23.125 32.562 1 96.19 451 LEU B N 1
ATOM 8150 C CA . LEU B 1 451 ? -3.088 21.812 32.938 1 96.19 451 LEU B CA 1
ATOM 8151 C C . LEU B 1 451 ? -1.562 21.781 32.938 1 96.19 451 LEU B C 1
ATOM 8153 O O . LEU B 1 451 ? -0.949 20.953 33.625 1 96.19 451 LEU B O 1
ATOM 8157 N N . ASP B 1 452 ? -0.963 22.734 32.188 1 93.25 452 ASP B N 1
ATOM 8158 C CA . ASP B 1 452 ? 0.491 22.766 32.062 1 93.25 452 ASP B CA 1
ATOM 8159 C C . ASP B 1 452 ? 1.113 23.719 33.062 1 93.25 452 ASP B C 1
ATOM 8161 O O . ASP B 1 452 ? 2.32 23.969 33.031 1 93.25 452 ASP B O 1
ATOM 8165 N N . ARG B 1 453 ? 0.405 24.281 33.938 1 90.69 453 ARG B N 1
ATOM 8166 C CA . ARG B 1 453 ? 0.84 25.359 34.812 1 90.69 453 ARG B CA 1
ATOM 8167 C C . ARG B 1 453 ? 2.016 24.906 35.688 1 90.69 453 ARG B C 1
ATOM 8169 O O . ARG B 1 453 ? 2.883 25.719 36.031 1 90.69 453 ARG B O 1
ATOM 8176 N N . PHE B 1 454 ? 2.094 23.688 36 1 86 454 PHE B N 1
ATOM 8177 C CA . PHE B 1 454 ? 3.121 23.188 36.906 1 86 454 PHE B CA 1
ATOM 8178 C C . PHE B 1 454 ? 4.484 23.188 36.219 1 86 454 PHE B C 1
ATOM 8180 O O . PHE B 1 454 ? 5.52 23.125 36.906 1 86 454 PHE B O 1
ATOM 8187 N N . LEU B 1 455 ? 4.48 23.312 34.906 1 83.75 455 LEU B N 1
ATOM 8188 C CA . LEU B 1 455 ? 5.73 23.234 34.156 1 83.75 455 LEU B CA 1
ATOM 8189 C C . LEU B 1 455 ? 6.512 24.531 34.281 1 83.75 455 LEU B C 1
ATOM 8191 O O . LEU B 1 455 ? 7.691 24.594 33.906 1 83.75 455 LEU B O 1
ATOM 8195 N N . ASN B 1 456 ? 5.969 25.578 34.75 1 84.56 456 ASN B N 1
ATOM 8196 C CA . ASN B 1 456 ? 6.617 26.875 34.938 1 84.56 456 ASN B CA 1
ATOM 8197 C C . ASN B 1 456 ? 6.957 27.125 36.406 1 84.56 456 ASN B C 1
ATOM 8199 O O . ASN B 1 456 ? 6.91 28.25 36.875 1 84.56 456 ASN B O 1
ATOM 8203 N N . THR B 1 457 ? 7.227 26.094 37.125 1 82.38 457 THR B N 1
ATOM 8204 C CA . THR B 1 457 ? 7.582 26.234 38.531 1 82.38 457 THR B CA 1
ATOM 8205 C C . THR B 1 457 ? 8.961 25.641 38.781 1 82.38 457 THR B C 1
ATOM 8207 O O . THR B 1 457 ? 9.109 24.438 38.938 1 82.38 457 THR B O 1
ATOM 8210 N N . PRO B 1 458 ? 9.961 26.469 38.969 1 84.81 458 PRO B N 1
ATOM 8211 C CA . PRO B 1 458 ? 9.828 27.922 38.875 1 84.81 458 PRO B CA 1
ATOM 8212 C C . PRO B 1 458 ? 9.773 28.391 37.406 1 84.81 458 PRO B C 1
ATOM 8214 O O . PRO B 1 458 ? 10.211 27.672 36.5 1 84.81 458 PRO B O 1
ATOM 8217 N N . SER B 1 459 ? 9.359 29.5 37.219 1 89.62 459 SER B N 1
ATOM 8218 C CA . SER B 1 459 ? 9.273 30.078 35.906 1 89.62 459 SER B CA 1
ATOM 8219 C C . SER B 1 459 ? 10.633 30.609 35.438 1 89.62 459 SER B C 1
ATOM 8221 O O . SER B 1 459 ? 11.352 31.234 36.219 1 89.62 459 SER B O 1
ATOM 8223 N N . ALA B 1 460 ? 10.969 30.312 34.219 1 91.88 460 ALA B N 1
ATOM 8224 C CA . ALA B 1 460 ? 12.133 30.969 33.625 1 91.88 460 ALA B CA 1
ATOM 8225 C C . ALA B 1 460 ? 11.852 32.438 33.344 1 91.88 460 ALA B C 1
ATOM 8227 O O . ALA B 1 460 ? 10.75 32.781 32.938 1 91.88 460 ALA B O 1
ATOM 8228 N N . PRO B 1 461 ? 12.812 33.25 33.562 1 90.31 461 PRO B N 1
ATOM 8229 C CA . PRO B 1 461 ? 12.586 34.688 33.25 1 90.31 461 PRO B CA 1
ATOM 8230 C C . PRO B 1 461 ? 12.5 34.969 31.766 1 90.31 461 PRO B C 1
ATOM 8232 O O . PRO B 1 461 ? 13.227 34.375 30.969 1 90.31 461 PRO B O 1
ATOM 8235 N N . VAL B 1 462 ? 11.602 35.75 31.391 1 94 462 VAL B N 1
ATOM 8236 C CA . VAL B 1 462 ? 11.492 36.281 30.031 1 94 462 VAL B CA 1
ATOM 8237 C C . VAL B 1 462 ? 11.844 37.75 30.031 1 94 462 VAL B C 1
ATOM 8239 O O . VAL B 1 462 ? 11.141 38.562 30.641 1 94 462 VAL B O 1
ATOM 8242 N N . PRO B 1 463 ? 12.883 38.094 29.344 1 93.44 463 PRO B N 1
ATOM 8243 C CA . PRO B 1 463 ? 13.297 39.5 29.359 1 93.44 463 PRO B CA 1
ATOM 8244 C C . PRO B 1 463 ? 12.234 40.438 28.812 1 93.44 463 PRO B C 1
ATOM 8246 O O . PRO B 1 463 ? 11.602 40.125 27.797 1 93.44 463 PRO B O 1
ATOM 8249 N N . GLU B 1 464 ? 12.086 41.531 29.484 1 92.06 464 GLU B N 1
ATOM 8250 C CA . GLU B 1 464 ? 11.195 42.562 28.984 1 92.06 464 GLU B CA 1
ATOM 8251 C C . GLU B 1 464 ? 11.891 43.438 27.938 1 92.06 464 GLU B C 1
ATOM 8253 O O . GLU B 1 464 ? 13.117 43.469 27.859 1 92.06 464 GLU B O 1
ATOM 8258 N N . PRO B 1 465 ? 11.039 44.062 27.156 1 91.75 465 PRO B N 1
ATOM 8259 C CA . PRO B 1 465 ? 11.664 44.969 26.172 1 91.75 465 PRO B CA 1
ATOM 8260 C C . PRO B 1 465 ? 12.602 45.969 26.812 1 91.75 465 PRO B C 1
ATOM 8262 O O . PRO B 1 465 ? 12.211 46.656 27.75 1 91.75 465 PRO B O 1
ATOM 8265 N N . GLY B 1 466 ? 13.828 45.969 26.359 1 90.88 466 GLY B N 1
ATOM 8266 C CA . GLY B 1 466 ? 14.812 46.906 26.875 1 90.88 466 GLY B CA 1
ATOM 8267 C C . GLY B 1 466 ? 15.75 46.281 27.891 1 90.88 466 GLY B C 1
ATOM 8268 O O . GLY B 1 466 ? 16.828 46.812 28.141 1 90.88 466 GLY B O 1
ATOM 8269 N N . ASP B 1 467 ? 15.438 45.219 28.5 1 91.31 467 ASP B N 1
ATOM 8270 C CA . ASP B 1 467 ? 16.219 44.562 29.547 1 91.31 467 ASP B CA 1
ATOM 8271 C C . ASP B 1 467 ? 17.594 44.156 29.047 1 91.31 467 ASP B C 1
ATOM 8273 O O . ASP B 1 467 ? 18.562 44.094 29.828 1 91.31 467 ASP B O 1
ATOM 8277 N N . GLU B 1 468 ? 17.625 43.875 27.75 1 92.5 468 GLU B N 1
ATOM 8278 C CA . GLU B 1 468 ? 18.859 43.344 27.203 1 92.5 468 GLU B CA 1
ATOM 8279 C C . GLU B 1 468 ? 19.484 44.281 26.172 1 92.5 468 GLU B C 1
ATOM 8281 O O . GLU B 1 468 ? 20.047 43.812 25.172 1 92.5 468 GLU B O 1
ATOM 8286 N N . ALA B 1 469 ? 19.312 45.469 26.344 1 93.12 469 ALA B N 1
ATOM 8287 C CA . ALA B 1 469 ? 19.875 46.469 25.422 1 93.12 469 ALA B CA 1
ATOM 8288 C C . ALA B 1 469 ? 21.375 46.594 25.609 1 93.12 469 ALA B C 1
ATOM 8290 O O . ALA B 1 469 ? 21.859 47.5 26.297 1 93.12 469 ALA B O 1
ATOM 8291 N N . SER B 1 470 ? 22.141 45.906 24.953 1 92.56 470 SER B N 1
ATOM 8292 C CA . SER B 1 470 ? 23.594 45.844 25.109 1 92.56 470 SER B CA 1
ATOM 8293 C C . SER B 1 470 ? 24.281 46.781 24.141 1 92.56 470 SER B C 1
ATOM 8295 O O . SER B 1 470 ? 25.453 47.156 24.328 1 92.56 470 SER B O 1
ATOM 8297 N N . GLY B 1 471 ? 23.625 47.094 23.047 1 93.94 471 GLY B N 1
ATOM 8298 C CA . GLY B 1 471 ? 24.234 47.938 22.031 1 93.94 471 GLY B CA 1
ATOM 8299 C C . GLY B 1 471 ? 25.078 47.156 21.031 1 93.94 471 GLY B C 1
ATOM 8300 O O . GLY B 1 471 ? 25.609 47.719 20.078 1 93.94 471 GLY B O 1
ATOM 8301 N N . ARG B 1 472 ? 25.109 45.906 21.125 1 96.12 472 ARG B N 1
ATOM 8302 C CA . ARG B 1 472 ? 25.812 45.062 20.172 1 96.12 472 ARG B CA 1
ATOM 8303 C C . ARG B 1 472 ? 25.156 45.094 18.797 1 96.12 472 ARG B C 1
ATOM 8305 O O . ARG B 1 472 ? 23.953 45.375 18.688 1 96.12 472 ARG B O 1
ATOM 8312 N N . GLU B 1 473 ? 25.984 44.906 17.797 1 97.12 473 GLU B N 1
ATOM 8313 C CA . GLU B 1 473 ? 25.422 44.75 16.469 1 97.12 473 GLU B CA 1
ATOM 8314 C C . GLU B 1 473 ? 24.531 43.5 16.391 1 97.12 473 GLU B C 1
ATOM 8316 O O . GLU B 1 473 ? 24.938 42.406 16.812 1 97.12 473 GLU B O 1
ATOM 8321 N N . PRO B 1 474 ? 23.328 43.656 15.891 1 97.81 474 PRO B N 1
ATOM 8322 C CA . PRO B 1 474 ? 22.391 42.531 15.828 1 97.81 474 PRO B CA 1
ATOM 8323 C C . PRO B 1 474 ? 22.984 41.281 15.18 1 97.81 474 PRO B C 1
ATOM 8325 O O . PRO B 1 474 ? 22.719 40.156 15.617 1 97.81 474 PRO B O 1
ATOM 8328 N N . ASP B 1 475 ? 23.797 41.5 14.188 1 97.69 475 ASP B N 1
ATOM 8329 C CA . ASP B 1 475 ? 24.391 40.344 13.5 1 97.69 475 ASP B CA 1
ATOM 8330 C C . ASP B 1 475 ? 25.281 39.531 14.453 1 97.69 475 ASP B C 1
ATOM 8332 O O . ASP B 1 475 ? 25.344 38.312 14.352 1 97.69 475 ASP B O 1
ATOM 8336 N N . ALA B 1 476 ? 25.953 40.188 15.227 1 98 476 ALA B N 1
ATOM 8337 C CA . ALA B 1 476 ? 26.797 39.531 16.203 1 98 476 ALA B CA 1
ATOM 8338 C C . ALA B 1 476 ? 25.953 38.719 17.188 1 98 476 ALA B C 1
ATOM 8340 O O . ALA B 1 476 ? 26.359 37.625 17.641 1 98 476 ALA B O 1
ATOM 8341 N N . VAL B 1 477 ? 24.828 39.25 17.562 1 98.44 477 VAL B N 1
ATOM 8342 C CA . VAL B 1 477 ? 23.906 38.531 18.453 1 98.44 477 VAL B CA 1
ATOM 8343 C C . VAL B 1 477 ? 23.406 37.25 17.781 1 98.44 477 VAL B C 1
ATOM 8345 O O . VAL B 1 477 ? 23.328 36.219 18.406 1 98.44 477 VAL B O 1
ATOM 8348 N N . LEU B 1 478 ? 23.109 37.375 16.516 1 98.56 478 LEU B N 1
ATOM 8349 C CA . LEU B 1 478 ? 22.625 36.219 15.758 1 98.56 478 LEU B CA 1
ATOM 8350 C C . LEU B 1 478 ? 23.719 35.156 15.664 1 98.56 478 LEU B C 1
ATOM 8352 O O . LEU B 1 478 ? 23.422 33.969 15.727 1 98.56 478 LEU B O 1
ATOM 8356 N N . GLU B 1 479 ? 24.938 35.531 15.453 1 98.31 479 GLU B N 1
ATOM 8357 C CA . GLU B 1 479 ? 26.047 34.594 15.406 1 98.31 479 GLU B CA 1
ATOM 8358 C C . GLU B 1 479 ? 26.172 33.844 16.719 1 98.31 479 GLU B C 1
ATOM 8360 O O . GLU B 1 479 ? 26.391 32.625 16.719 1 98.31 479 GLU B O 1
ATOM 8365 N N . GLU B 1 480 ? 26.062 34.562 17.75 1 98.31 480 GLU B N 1
ATOM 8366 C CA . GLU B 1 480 ? 26.141 33.906 19.047 1 98.31 480 GLU B CA 1
ATOM 8367 C C . GLU B 1 480 ? 24.953 32.969 19.281 1 98.31 480 GLU B C 1
ATOM 8369 O O . GLU B 1 480 ? 25.094 31.938 19.922 1 98.31 480 GLU B O 1
ATOM 8374 N N . LEU B 1 481 ? 23.781 33.375 18.844 1 98.56 481 LEU B N 1
ATOM 8375 C CA . LEU B 1 481 ? 22.594 32.531 18.953 1 98.56 481 LEU B CA 1
ATOM 8376 C C . LEU B 1 481 ? 22.828 31.188 18.266 1 98.56 481 LEU B C 1
ATOM 8378 O O . LEU B 1 481 ? 22.516 30.125 18.844 1 98.56 481 LEU B O 1
ATOM 8382 N N . LEU B 1 482 ? 23.375 31.188 17.094 1 98.19 482 LEU B N 1
ATOM 8383 C CA . LEU B 1 482 ? 23.688 29.953 16.375 1 98.19 482 LEU B CA 1
ATOM 8384 C C . LEU B 1 482 ? 24.688 29.109 17.141 1 98.19 482 LEU B C 1
ATOM 8386 O O . LEU B 1 482 ? 24.562 27.875 17.188 1 98.19 482 LEU B O 1
ATOM 8390 N N . GLU B 1 483 ? 25.656 29.75 17.703 1 97.81 483 GLU B N 1
ATOM 8391 C CA . GLU B 1 483 ? 26.641 29.047 18.516 1 97.81 483 GLU B CA 1
ATOM 8392 C C . GLU B 1 483 ? 26 28.391 19.734 1 97.81 483 GLU B C 1
ATOM 8394 O O . GLU B 1 483 ? 26.422 27.312 20.172 1 97.81 483 GLU B O 1
ATOM 8399 N N . THR B 1 484 ? 25.047 29.094 20.25 1 97.69 484 THR B N 1
ATOM 8400 C CA . THR B 1 484 ? 24.312 28.578 21.406 1 97.69 484 THR B CA 1
ATOM 8401 C C . THR B 1 484 ? 23.625 27.266 21.062 1 97.69 484 THR B C 1
ATOM 8403 O O . THR B 1 484 ? 23.531 26.359 21.891 1 97.69 484 THR B O 1
ATOM 8406 N N . PHE B 1 485 ? 23.125 27.062 19.812 1 97.69 485 PHE B N 1
ATOM 8407 C CA . PHE B 1 485 ? 22.469 25.844 19.375 1 97.69 485 PHE B CA 1
ATOM 8408 C C . PHE B 1 485 ? 23.469 24.703 19.219 1 97.69 485 PHE B C 1
ATOM 8410 O O . PHE B 1 485 ? 23.094 23.547 19.172 1 97.69 485 PHE B O 1
ATOM 8417 N N . ASP B 1 486 ? 24.766 24.969 19.203 1 97.19 486 ASP B N 1
ATOM 8418 C CA . ASP B 1 486 ? 25.812 23.969 19.047 1 97.19 486 ASP B CA 1
ATOM 8419 C C . ASP B 1 486 ? 26.281 23.438 20.391 1 97.19 486 ASP B C 1
ATOM 8421 O O . ASP B 1 486 ? 27.109 22.531 20.469 1 97.19 486 ASP B O 1
ATOM 8425 N N . ALA B 1 487 ? 25.75 24.062 21.438 1 95.62 487 ALA B N 1
ATOM 8426 C CA . ALA B 1 487 ? 26.125 23.656 22.781 1 95.62 487 ALA B CA 1
ATOM 8427 C C . ALA B 1 487 ? 24.906 23.172 23.562 1 95.62 487 ALA B C 1
ATOM 8429 O O . ALA B 1 487 ? 23.828 23.734 23.453 1 95.62 487 ALA B O 1
ATOM 8430 N N . GLU B 1 488 ? 25.141 22.156 24.375 1 91.75 488 GLU B N 1
ATOM 8431 C CA . GLU B 1 488 ? 24.047 21.578 25.156 1 91.75 488 GLU B CA 1
ATOM 8432 C C . GLU B 1 488 ? 23.719 22.453 26.375 1 91.75 488 GLU B C 1
ATOM 8434 O O . GLU B 1 488 ? 24.609 23 27.016 1 91.75 488 GLU B O 1
ATOM 8439 N N . GLY B 1 489 ? 22.438 22.672 26.594 1 87.56 489 GLY B N 1
ATOM 8440 C CA . GLY B 1 489 ? 21.984 23.25 27.844 1 87.56 489 GLY B CA 1
ATOM 8441 C C . GLY B 1 489 ? 21.969 24.766 27.859 1 87.56 489 GLY B C 1
ATOM 8442 O O . GLY B 1 489 ? 21.891 25.375 28.922 1 87.56 489 GLY B O 1
ATOM 8443 N N . LYS B 1 490 ? 22.016 25.328 26.719 1 94.19 490 LYS B N 1
ATOM 8444 C CA . LYS B 1 490 ? 22.062 26.797 26.656 1 94.19 490 LYS B CA 1
ATOM 8445 C C . LYS B 1 490 ? 20.688 27.391 26.406 1 94.19 490 LYS B C 1
ATOM 8447 O O . LYS B 1 490 ? 20.531 28.312 25.625 1 94.19 490 LYS B O 1
ATOM 8452 N N . VAL B 1 491 ? 19.703 26.844 27.078 1 95.12 491 VAL B N 1
ATOM 8453 C CA . VAL B 1 491 ? 18.297 27.156 26.844 1 95.12 491 VAL B CA 1
ATOM 8454 C C . VAL B 1 491 ? 18.016 28.609 27.234 1 95.12 491 VAL B C 1
ATOM 8456 O O . VAL B 1 491 ? 17.484 29.391 26.438 1 95.12 491 VAL B O 1
ATOM 8459 N N . ASN B 1 492 ? 18.391 29.047 28.391 1 95 492 ASN B N 1
ATOM 8460 C CA . ASN B 1 492 ? 18.156 30.406 28.859 1 95 492 ASN B CA 1
ATOM 8461 C C . ASN B 1 492 ? 18.938 31.438 28.031 1 95 492 ASN B C 1
ATOM 8463 O O . ASN B 1 492 ? 18.438 32.531 27.766 1 95 492 ASN B O 1
ATOM 8467 N N . ALA B 1 493 ? 20.141 31.047 27.719 1 96.75 493 ALA B N 1
ATOM 8468 C CA . ALA B 1 493 ? 20.969 31.938 26.906 1 96.75 493 ALA B CA 1
ATOM 8469 C C . ALA B 1 493 ? 20.297 32.219 25.562 1 96.75 493 ALA B C 1
ATOM 8471 O O . ALA B 1 493 ? 20.328 33.344 25.078 1 96.75 493 ALA B O 1
ATOM 8472 N N . ALA B 1 494 ? 19.766 31.219 24.938 1 97.94 494 ALA B N 1
ATOM 8473 C CA . ALA B 1 494 ? 19.109 31.375 23.656 1 97.94 494 ALA B CA 1
ATOM 8474 C C . ALA B 1 494 ? 17.953 32.375 23.75 1 97.94 494 ALA B C 1
ATOM 8476 O O . ALA B 1 494 ? 17.812 33.25 22.875 1 97.94 494 ALA B O 1
ATOM 8477 N N . GLY B 1 495 ? 17.125 32.25 24.797 1 97.88 495 GLY B N 1
ATOM 8478 C CA . GLY B 1 495 ? 16.031 33.219 25 1 97.88 495 GLY B CA 1
ATOM 8479 C C . GLY B 1 495 ? 16.516 34.625 25.203 1 97.88 495 GLY B C 1
ATOM 8480 O O . GLY B 1 495 ? 15.953 35.562 24.641 1 97.88 495 GLY B O 1
ATOM 8481 N N . ARG B 1 496 ? 17.547 34.781 25.922 1 97.56 496 ARG B N 1
ATOM 8482 C CA . ARG B 1 496 ? 18.109 36.094 26.203 1 97.56 496 ARG B CA 1
ATOM 8483 C C . ARG B 1 496 ? 18.656 36.75 24.922 1 97.56 496 ARG B C 1
ATOM 8485 O O . ARG B 1 496 ? 18.516 37.938 24.719 1 97.56 496 ARG B O 1
ATOM 8492 N N . LEU B 1 497 ? 19.312 35.938 24.172 1 98.38 497 LEU B N 1
ATOM 8493 C CA . LEU B 1 497 ? 19.922 36.438 22.938 1 98.38 497 LEU B CA 1
ATOM 8494 C C . LEU B 1 497 ? 18.859 36.938 21.969 1 98.38 497 LEU B C 1
ATOM 8496 O O . LEU B 1 497 ? 19.047 37.938 21.281 1 98.38 497 LEU B O 1
ATOM 8500 N N . VAL B 1 498 ? 17.719 36.25 21.875 1 98.69 498 VAL B N 1
ATOM 8501 C CA . VAL B 1 498 ? 16.625 36.719 21.016 1 98.69 498 VAL B CA 1
ATOM 8502 C C . VAL B 1 498 ? 16.094 38.062 21.547 1 98.69 498 VAL B C 1
ATOM 8504 O O . VAL B 1 498 ? 15.852 38.969 20.766 1 98.69 498 VAL B O 1
ATOM 8507 N N . ALA B 1 499 ? 15.898 38.156 22.844 1 98.06 499 ALA B N 1
ATOM 8508 C CA . ALA B 1 499 ? 15.469 39.438 23.453 1 98.06 499 ALA B CA 1
ATOM 8509 C C . ALA B 1 499 ? 16.469 40.531 23.156 1 98.06 499 ALA B C 1
ATOM 8511 O O . ALA B 1 499 ? 16.078 41.656 22.828 1 98.06 499 ALA B O 1
ATOM 8512 N N . GLU B 1 500 ? 17.75 40.25 23.328 1 98.31 500 GLU B N 1
ATOM 8513 C CA . GLU B 1 500 ? 18.812 41.219 23.047 1 98.31 500 GLU B CA 1
ATOM 8514 C C . GLU B 1 500 ? 18.766 41.656 21.594 1 98.31 500 GLU B C 1
ATOM 8516 O O . GLU B 1 500 ? 18.938 42.844 21.297 1 98.31 500 GLU B O 1
ATOM 8521 N N . PHE B 1 501 ? 18.625 40.719 20.734 1 98.38 501 PHE B N 1
ATOM 8522 C CA . PHE B 1 501 ? 18.547 41.031 19.312 1 98.38 501 PHE B CA 1
ATOM 8523 C C . PHE B 1 501 ? 17.484 42.094 19.031 1 98.38 501 PHE B C 1
ATOM 8525 O O . PHE B 1 501 ? 17.75 43.062 18.344 1 98.38 501 PHE B O 1
ATOM 8532 N N . PHE B 1 502 ? 16.281 41.875 19.562 1 97.12 502 PHE B N 1
ATOM 8533 C CA . PHE B 1 502 ? 15.211 42.844 19.375 1 97.12 502 PHE B CA 1
ATOM 8534 C C . PHE B 1 502 ? 15.578 44.156 20 1 97.12 502 PHE B C 1
ATOM 8536 O O . PHE B 1 502 ? 15.328 45.219 19.422 1 97.12 502 PHE B O 1
ATOM 8543 N N . ASP B 1 503 ? 16.188 44.188 21.156 1 96.75 503 ASP B N 1
ATOM 8544 C CA . ASP B 1 503 ? 16.531 45.406 21.875 1 96.75 503 ASP B CA 1
ATOM 8545 C C . ASP B 1 503 ? 17.609 46.188 21.141 1 96.75 503 ASP B C 1
ATOM 8547 O O . ASP B 1 503 ? 17.734 47.406 21.328 1 96.75 503 ASP B O 1
ATOM 8551 N N . CYS B 1 504 ? 18.328 45.5 20.359 1 97.31 504 CYS B N 1
ATOM 8552 C CA . CYS B 1 504 ? 19.406 46.125 19.609 1 97.31 504 CYS B CA 1
ATOM 8553 C C . CYS B 1 504 ? 18.906 46.562 18.234 1 97.31 504 CYS B C 1
ATOM 8555 O O . CYS B 1 504 ? 19.703 46.969 17.375 1 97.31 504 CYS B O 1
ATOM 8557 N N . GLY B 1 505 ? 17.625 46.438 17.984 1 95.44 505 GLY B N 1
ATOM 8558 C CA . GLY B 1 505 ? 17.016 46.906 16.766 1 95.44 505 GLY B CA 1
ATOM 8559 C C . GLY B 1 505 ? 17.188 45.969 15.594 1 95.44 505 GLY B C 1
ATOM 8560 O O . GLY B 1 505 ? 17.219 46.375 14.438 1 95.44 505 GLY B O 1
ATOM 8561 N N . GLY B 1 506 ? 17.328 44.781 15.844 1 96.75 506 GLY B N 1
ATOM 8562 C CA . GLY B 1 506 ? 17.547 43.781 14.797 1 96.75 506 GLY B CA 1
ATOM 8563 C C . GLY B 1 506 ? 16.328 43.625 13.891 1 96.75 506 GLY B C 1
ATOM 8564 O O . GLY B 1 506 ? 15.195 43.781 14.328 1 96.75 506 GLY B O 1
ATOM 8565 N N . ASP B 1 507 ? 16.547 43.281 12.672 1 96.94 507 ASP B N 1
ATOM 8566 C CA . ASP B 1 507 ? 15.516 42.969 11.688 1 96.94 507 ASP B CA 1
ATOM 8567 C C . ASP B 1 507 ? 14.953 41.594 11.898 1 96.94 507 ASP B C 1
ATOM 8569 O O . ASP B 1 507 ? 15.68 40.594 11.789 1 96.94 507 ASP B O 1
ATOM 8573 N N . PRO B 1 508 ? 13.672 41.469 12.148 1 97.06 508 PRO B N 1
ATOM 8574 C CA . PRO B 1 508 ? 13.07 40.156 12.414 1 97.06 508 PRO B CA 1
ATOM 8575 C C . PRO B 1 508 ? 13.281 39.188 11.273 1 97.06 508 PRO B C 1
ATOM 8577 O O . PRO B 1 508 ? 13.352 37.969 11.508 1 97.06 508 PRO B O 1
ATOM 8580 N 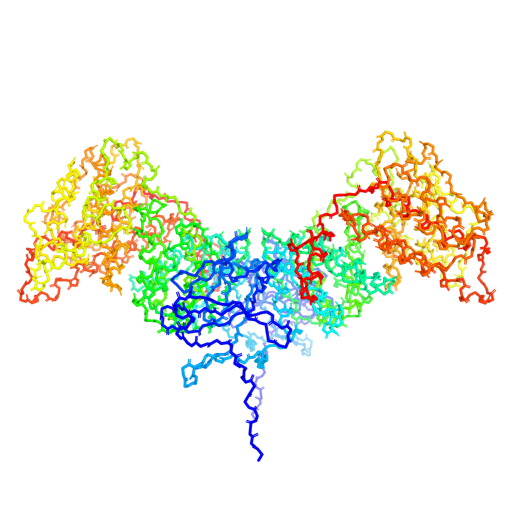N . THR B 1 509 ? 13.375 39.625 10.055 1 97.62 509 THR B N 1
ATOM 8581 C CA . THR B 1 509 ? 13.633 38.75 8.922 1 97.62 509 THR B CA 1
ATOM 8582 C C . THR B 1 509 ? 14.969 38.031 9.094 1 97.62 509 THR B C 1
ATOM 8584 O O . THR B 1 509 ? 15.078 36.844 8.773 1 97.62 509 THR B O 1
ATOM 8587 N N . ALA B 1 510 ? 15.961 38.75 9.547 1 98.31 510 ALA B N 1
ATOM 8588 C CA . ALA B 1 510 ? 17.266 38.125 9.797 1 98.31 510 ALA B CA 1
ATOM 8589 C C . ALA B 1 510 ? 17.203 37.094 10.906 1 98.31 510 ALA B C 1
ATOM 8591 O O . ALA B 1 510 ? 17.891 36.062 10.867 1 98.31 510 ALA B O 1
ATOM 8592 N N . LEU B 1 511 ? 16.406 37.406 11.914 1 98.62 511 LEU B N 1
ATOM 8593 C CA . LEU B 1 511 ? 16.219 36.438 13.008 1 98.62 511 LEU B CA 1
ATOM 8594 C C . LEU B 1 511 ? 15.562 35.156 12.516 1 98.62 511 LEU B C 1
ATOM 8596 O O . LEU B 1 511 ? 15.992 34.062 12.859 1 98.62 511 LEU B O 1
ATOM 8600 N N . LYS B 1 512 ? 14.484 35.312 11.727 1 98.75 512 LYS B N 1
ATOM 8601 C CA . LYS B 1 512 ? 13.812 34.156 11.164 1 98.75 512 LYS B CA 1
ATOM 8602 C C . LYS B 1 512 ? 14.773 33.312 10.328 1 98.75 512 LYS B C 1
ATOM 8604 O O . LYS B 1 512 ? 14.781 32.094 10.43 1 98.75 512 LYS B O 1
ATOM 8609 N N . ARG B 1 513 ? 15.578 33.969 9.508 1 98.5 513 ARG B N 1
ATOM 8610 C CA . ARG B 1 513 ? 16.562 33.281 8.695 1 98.5 513 ARG B CA 1
ATOM 8611 C C . ARG B 1 513 ? 17.547 32.5 9.57 1 98.5 513 ARG B C 1
ATOM 8613 O O . ARG B 1 513 ? 17.859 31.328 9.273 1 98.5 513 ARG B O 1
ATOM 8620 N N . THR B 1 514 ? 17.953 33.125 10.617 1 98.62 514 THR B N 1
ATOM 8621 C CA . THR B 1 514 ? 18.922 32.5 11.508 1 98.62 514 THR B CA 1
ATOM 8622 C C . THR B 1 514 ? 18.312 31.312 12.242 1 98.62 514 THR B C 1
ATOM 8624 O O . THR B 1 514 ? 18.938 30.25 12.336 1 98.62 514 THR B O 1
ATOM 8627 N N . LEU B 1 515 ? 17.109 31.469 12.781 1 98.75 515 LEU B N 1
ATOM 8628 C CA . LEU B 1 515 ? 16.422 30.391 13.453 1 98.75 515 LEU B CA 1
ATOM 8629 C C . LEU B 1 515 ? 16.141 29.234 12.492 1 98.75 515 LEU B C 1
ATOM 8631 O O . LEU B 1 515 ? 16.297 28.062 12.844 1 98.75 515 LEU B O 1
ATOM 8635 N N . GLY B 1 516 ? 15.688 29.594 11.266 1 98.69 516 GLY B N 1
ATOM 8636 C CA . GLY B 1 516 ? 15.469 28.578 10.242 1 98.69 516 GLY B CA 1
ATOM 8637 C C . GLY B 1 516 ? 16.719 27.797 9.898 1 98.69 516 GLY B C 1
ATOM 8638 O O . GLY B 1 516 ? 16.688 26.562 9.805 1 98.69 516 GLY B O 1
ATOM 8639 N N . HIS B 1 517 ? 17.828 28.516 9.734 1 98.31 517 HIS B N 1
ATOM 8640 C CA . HIS B 1 517 ? 19.109 27.875 9.453 1 98.31 517 HIS B CA 1
ATOM 8641 C C . HIS B 1 517 ? 19.516 26.953 10.594 1 98.31 517 HIS B C 1
ATOM 8643 O O . HIS B 1 517 ? 19.922 25.812 10.359 1 98.31 517 HIS B O 1
ATOM 8649 N N . GLY B 1 518 ? 19.406 27.516 11.805 1 98.25 518 GLY B N 1
ATOM 8650 C CA . GLY B 1 518 ? 19.75 26.719 12.969 1 98.25 518 GLY B CA 1
ATOM 8651 C C . GLY B 1 518 ? 18.938 25.453 13.078 1 98.25 518 GLY B C 1
ATOM 8652 O O . GLY B 1 518 ? 19.453 24.406 13.5 1 98.25 518 GLY B O 1
ATOM 8653 N N . LEU B 1 519 ? 17.672 25.484 12.711 1 98.38 519 LEU B N 1
ATOM 8654 C CA . LEU B 1 519 ? 16.766 24.344 12.773 1 98.38 519 LEU B CA 1
ATOM 8655 C C . LEU B 1 519 ? 17.094 23.312 11.695 1 98.38 519 LEU B C 1
ATOM 8657 O O . LEU B 1 519 ? 17.203 22.125 11.984 1 98.38 519 LEU B O 1
ATOM 8661 N N . LEU B 1 520 ? 17.344 23.703 10.469 1 98.25 520 LEU B N 1
ATOM 8662 C CA . LEU B 1 520 ? 17.359 22.844 9.297 1 98.25 520 LEU B CA 1
ATOM 8663 C C . LEU B 1 520 ? 18.703 22.125 9.172 1 98.25 520 LEU B C 1
ATOM 8665 O O . LEU B 1 520 ? 18.812 21.141 8.43 1 98.25 520 LEU B O 1
ATOM 8669 N N . ARG B 1 521 ? 19.719 22.609 9.883 1 96.94 521 ARG B N 1
ATOM 8670 C CA . ARG B 1 521 ? 21 21.906 9.875 1 96.94 521 ARG B CA 1
ATOM 8671 C C . ARG B 1 521 ? 20.984 20.734 10.859 1 96.94 521 ARG B C 1
ATOM 8673 O O . ARG B 1 521 ? 21.875 19.891 10.836 1 96.94 521 ARG B O 1
ATOM 8680 N N . GLU B 1 522 ? 19.922 20.672 11.734 1 97.69 522 GLU B N 1
ATOM 8681 C CA . GLU B 1 522 ? 19.781 19.625 12.75 1 97.69 522 GLU B CA 1
ATOM 8682 C C . GLU B 1 522 ? 18.859 18.516 12.273 1 97.69 522 GLU B C 1
ATOM 8684 O O . GLU B 1 522 ? 18.016 18.719 11.398 1 97.69 522 GLU B O 1
ATOM 8689 N N . ASP B 1 523 ? 19.062 17.297 12.766 1 97.44 523 ASP B N 1
ATOM 8690 C CA . ASP B 1 523 ? 18.016 16.281 12.695 1 97.44 523 ASP B CA 1
ATOM 8691 C C . ASP B 1 523 ? 16.891 16.594 13.68 1 97.44 523 ASP B C 1
ATOM 8693 O O . ASP B 1 523 ? 16.656 15.82 14.617 1 97.44 523 ASP B O 1
ATOM 8697 N N . ALA B 1 524 ? 16.25 17.703 13.367 1 97.31 524 ALA B N 1
ATOM 8698 C CA . ALA B 1 524 ? 15.195 18.188 14.258 1 97.31 524 ALA B CA 1
ATOM 8699 C C . ALA B 1 524 ? 14.016 17.219 14.273 1 97.31 524 ALA B C 1
ATOM 8701 O O . ALA B 1 524 ? 13.648 16.656 13.234 1 97.31 524 ALA B O 1
ATOM 8702 N N . ASP B 1 525 ? 13.43 17 15.367 1 95.94 525 ASP B N 1
ATOM 8703 C CA . ASP B 1 525 ? 12.273 16.125 15.477 1 95.94 525 ASP B CA 1
ATOM 8704 C C . ASP B 1 525 ? 11 16.844 15.047 1 95.94 525 ASP B C 1
ATOM 8706 O O . ASP B 1 525 ? 11 18.062 14.852 1 95.94 525 ASP B O 1
ATOM 8710 N N . PHE B 1 526 ? 9.945 16.141 14.961 1 97.25 526 PHE B N 1
ATOM 8711 C CA . PHE B 1 526 ? 8.617 16.562 14.508 1 97.25 526 PHE B CA 1
ATOM 8712 C C . PHE B 1 526 ? 8.148 17.797 15.266 1 97.25 526 PHE B C 1
ATOM 8714 O O . PHE B 1 526 ? 7.758 18.781 14.656 1 97.25 526 PHE B O 1
ATOM 8721 N N . HIS B 1 527 ? 8.273 17.812 16.531 1 98.31 527 HIS B N 1
ATOM 8722 C CA . HIS B 1 527 ? 7.754 18.859 17.391 1 98.31 527 HIS B CA 1
ATOM 8723 C C . HIS B 1 527 ? 8.547 20.156 17.234 1 98.31 527 HIS B C 1
ATOM 8725 O O . HIS B 1 527 ? 7.977 21.234 17.25 1 98.31 527 HIS B O 1
ATOM 8731 N N . THR B 1 528 ? 9.82 20.047 17.062 1 98.31 528 THR B N 1
ATOM 8732 C CA . THR B 1 528 ? 10.648 21.25 16.922 1 98.31 528 THR B CA 1
ATOM 8733 C C . THR B 1 528 ? 10.312 21.969 15.617 1 98.31 528 THR B C 1
ATOM 8735 O O . THR B 1 528 ? 10.258 23.203 15.586 1 98.31 528 THR B O 1
ATOM 8738 N N . LEU B 1 529 ? 10.109 21.203 14.586 1 98.56 529 LEU B N 1
ATOM 8739 C CA . LEU B 1 529 ? 9.742 21.781 13.297 1 98.56 529 LEU B CA 1
ATOM 8740 C C . LEU B 1 529 ? 8.406 22.5 13.375 1 98.56 529 LEU B C 1
ATOM 8742 O O . LEU B 1 529 ? 8.266 23.609 12.852 1 98.56 529 LEU B O 1
ATOM 8746 N N . GLN B 1 530 ? 7.473 21.938 14.055 1 98.5 530 GLN B N 1
ATOM 8747 C CA . GLN B 1 530 ? 6.168 22.562 14.266 1 98.5 530 GLN B CA 1
ATOM 8748 C C . GLN B 1 530 ? 6.297 23.828 15.094 1 98.5 530 GLN B C 1
ATOM 8750 O O . GLN B 1 530 ? 5.621 24.828 14.82 1 98.5 530 GLN B O 1
ATOM 8755 N N . ASN B 1 531 ? 7.156 23.719 16.125 1 98.69 531 ASN B N 1
ATOM 8756 C CA . ASN B 1 531 ? 7.312 24.812 17.062 1 98.69 531 ASN B CA 1
ATOM 8757 C C . ASN B 1 531 ? 7.789 26.094 16.359 1 98.69 531 ASN B C 1
ATOM 8759 O O . ASN B 1 531 ? 7.242 27.172 16.578 1 98.69 531 ASN B O 1
ATOM 8763 N N . LEU B 1 532 ? 8.758 25.938 15.539 1 98.75 532 LEU B N 1
ATOM 8764 C CA . LEU B 1 532 ? 9.297 27.078 14.82 1 98.75 532 LEU B CA 1
ATOM 8765 C C . LEU B 1 532 ? 8.242 27.688 13.891 1 98.75 532 LEU B C 1
ATOM 8767 O O . LEU B 1 532 ? 8.07 28.906 13.852 1 98.75 532 LEU B O 1
ATOM 8771 N N . GLU B 1 533 ? 7.574 26.797 13.156 1 98.81 533 GLU B N 1
ATOM 8772 C CA . GLU B 1 533 ? 6.559 27.281 12.227 1 98.81 533 GLU B CA 1
ATOM 8773 C C . GLU B 1 533 ? 5.473 28.062 12.953 1 98.81 533 GLU B C 1
ATOM 8775 O O . GLU B 1 533 ? 5.074 29.141 12.508 1 98.81 533 GLU B O 1
ATOM 8780 N N . ALA B 1 534 ? 4.996 27.547 14.062 1 98.81 534 ALA B N 1
ATOM 8781 C CA . ALA B 1 534 ? 3.984 28.219 14.867 1 98.81 534 ALA B CA 1
ATOM 8782 C C . ALA B 1 534 ? 4.496 29.578 15.367 1 98.81 534 ALA B C 1
ATOM 8784 O O . ALA B 1 534 ? 3.76 30.562 15.375 1 98.81 534 ALA B O 1
ATOM 8785 N N . ALA B 1 535 ? 5.738 29.656 15.812 1 98.81 535 ALA B N 1
ATOM 8786 C CA . ALA B 1 535 ? 6.336 30.891 16.312 1 98.81 535 ALA B CA 1
ATOM 8787 C C . ALA B 1 535 ? 6.398 31.953 15.227 1 98.81 535 ALA B C 1
ATOM 8789 O O . ALA B 1 535 ? 6.062 33.125 15.461 1 98.81 535 ALA B O 1
ATOM 8790 N N . PHE B 1 536 ? 6.875 31.516 14.039 1 98.69 536 PHE B N 1
ATOM 8791 C CA . PHE B 1 536 ? 6.938 32.438 12.914 1 98.69 536 PHE B CA 1
ATOM 8792 C C . PHE B 1 536 ? 5.555 33 12.594 1 98.69 536 PHE B C 1
ATOM 8794 O O . PHE B 1 536 ? 5.402 34.188 12.391 1 98.69 536 PHE B O 1
ATOM 8801 N N . ARG B 1 537 ? 4.59 32.094 12.609 1 98.06 537 ARG B N 1
ATOM 8802 C CA . ARG B 1 537 ? 3.23 32.5 12.281 1 98.06 537 ARG B CA 1
ATOM 8803 C C . ARG B 1 537 ? 2.693 33.5 13.305 1 98.06 537 ARG B C 1
ATOM 8805 O O . ARG B 1 537 ? 2.125 34.531 12.938 1 98.06 537 ARG B O 1
ATOM 8812 N N . GLN B 1 538 ? 2.855 33.219 14.547 1 98.19 538 GLN B N 1
ATOM 8813 C CA . GLN B 1 538 ? 2.352 34.094 15.602 1 98.19 538 GLN B CA 1
ATOM 8814 C C . GLN B 1 538 ? 3.096 35.438 15.609 1 98.19 538 GLN B C 1
ATOM 8816 O O . GLN B 1 538 ? 2.504 36.469 15.891 1 98.19 538 GLN B O 1
ATOM 8821 N N . PHE B 1 539 ? 4.375 35.406 15.336 1 98.12 539 PHE B N 1
ATOM 8822 C CA . PHE B 1 539 ? 5.125 36.656 15.195 1 98.12 539 PHE B CA 1
ATOM 8823 C C . PHE B 1 539 ? 4.535 37.531 14.094 1 98.12 539 PHE B C 1
ATOM 8825 O O . PHE B 1 539 ? 4.305 38.719 14.289 1 98.12 539 PHE B O 1
ATOM 8832 N N . ASP B 1 540 ? 4.336 36.938 12.961 1 97 540 ASP B N 1
ATOM 8833 C CA . ASP B 1 540 ? 3.84 37.656 11.805 1 97 540 ASP B CA 1
ATOM 8834 C C . ASP B 1 540 ? 2.473 38.281 12.086 1 97 540 ASP B C 1
ATOM 8836 O O . ASP B 1 540 ? 2.197 39.406 11.68 1 97 540 ASP B O 1
ATOM 8840 N N . LEU B 1 541 ? 1.641 37.5 12.719 1 95.75 541 LEU B N 1
ATOM 8841 C CA . LEU B 1 541 ? 0.307 38 13.039 1 95.75 541 LEU B CA 1
ATOM 8842 C C . LEU B 1 541 ? 0.381 39.156 14.031 1 95.75 541 LEU B C 1
ATOM 8844 O O . LEU B 1 541 ? -0.363 40.156 13.906 1 95.75 541 LEU B O 1
ATOM 8848 N N . ALA B 1 542 ? 1.278 39.062 14.992 1 94.12 542 ALA B N 1
ATOM 8849 C CA . ALA B 1 542 ? 1.472 40.156 15.945 1 94.12 542 ALA B CA 1
ATOM 8850 C C . ALA B 1 542 ? 2.076 41.375 15.266 1 94.12 542 ALA B C 1
ATOM 8852 O O . ALA B 1 542 ? 1.704 42.5 15.57 1 94.12 542 ALA B O 1
ATOM 8853 N N . ASP B 1 543 ? 2.996 41.125 14.391 1 91.25 543 ASP B N 1
ATOM 8854 C CA . ASP B 1 543 ? 3.67 42.219 13.672 1 91.25 543 ASP B CA 1
ATOM 8855 C C . ASP B 1 543 ? 2.695 42.938 12.758 1 91.25 543 ASP B C 1
ATOM 8857 O O . ASP B 1 543 ? 2.781 44.156 12.609 1 91.25 543 ASP B O 1
ATOM 8861 N N . ALA B 1 544 ? 1.809 42.25 12.133 1 88.94 544 ALA B N 1
ATOM 8862 C CA . ALA B 1 544 ? 0.819 42.844 11.234 1 88.94 544 ALA B CA 1
ATOM 8863 C C . ALA B 1 544 ? -0.146 43.75 12.008 1 88.94 544 ALA B C 1
ATOM 8865 O O . ALA B 1 544 ? -0.638 44.75 11.477 1 88.94 544 ALA B O 1
ATOM 8866 N N . ARG B 1 545 ? -0.443 43.375 13.148 1 81.38 545 ARG B N 1
ATOM 8867 C CA . ARG B 1 545 ? -1.324 44.188 13.984 1 81.38 545 ARG B CA 1
ATOM 8868 C C . ARG B 1 545 ? -0.668 45.531 14.352 1 81.38 545 ARG B C 1
ATOM 8870 O O . ARG B 1 545 ? -1.356 46.5 14.594 1 81.38 545 ARG B O 1
ATOM 8877 N N . THR B 1 546 ? 0.532 45.531 14.406 1 68.44 546 THR B N 1
ATOM 8878 C CA . THR B 1 546 ? 1.276 46.75 14.719 1 68.44 546 THR B CA 1
ATOM 8879 C C . THR B 1 546 ? 1.21 47.719 13.555 1 68.44 546 THR B C 1
ATOM 8881 O O . THR B 1 546 ? 1.117 48.938 13.773 1 68.44 546 THR B O 1
ATOM 8884 N N . ASP B 1 547 ? 1.2 47.188 12.32 1 62.28 547 ASP B N 1
ATOM 8885 C CA . ASP B 1 547 ? 1.195 48.031 11.125 1 62.28 547 ASP B CA 1
ATOM 8886 C C . ASP B 1 547 ? -0.199 48.594 10.859 1 62.28 547 ASP B C 1
ATOM 8888 O O . ASP B 1 547 ? -0.337 49.719 10.352 1 62.28 547 ASP B O 1
ATOM 8892 N N . GLU B 1 548 ? -1.153 47.781 10.969 1 58.34 548 GLU B N 1
ATOM 8893 C CA . GLU B 1 548 ? -2.514 48.25 10.742 1 58.34 548 GLU B CA 1
ATOM 8894 C C . GLU B 1 548 ? -2.904 49.312 11.766 1 58.34 548 GLU B C 1
ATOM 8896 O O . GLU B 1 548 ? -3.992 49.906 11.695 1 58.34 548 GLU B O 1
ATOM 8901 N N . ARG B 1 549 ? -2.109 49.594 12.734 1 51.38 549 ARG B N 1
ATOM 8902 C CA . ARG B 1 549 ? -2.418 50.469 13.867 1 51.38 549 ARG B CA 1
ATOM 8903 C C . ARG B 1 549 ? -2.447 51.938 13.43 1 51.38 549 ARG B C 1
ATOM 8905 O O . ARG B 1 549 ? -1.429 52.625 13.492 1 51.38 549 ARG B O 1
ATOM 8912 N N . GLY B 1 550 ? -2.602 52.25 12.328 1 40.06 550 GLY B N 1
ATOM 8913 C CA . GLY B 1 550 ? -2.957 53.625 12.523 1 40.06 550 GLY B CA 1
ATOM 8914 C C . GLY B 1 550 ? -3.689 53.906 13.828 1 40.06 550 GLY B C 1
ATOM 8915 O O . GLY B 1 550 ? -3.111 53.75 14.906 1 40.06 550 GLY B O 1
ATOM 8916 N N . ASP B 1 551 ? -4.973 54.156 13.789 1 43.78 551 ASP B N 1
ATOM 8917 C CA . ASP B 1 551 ? -5.766 54.812 14.828 1 43.78 551 ASP B CA 1
ATOM 8918 C C . ASP B 1 551 ? -5.91 53.906 16.062 1 43.78 551 ASP B C 1
ATOM 8920 O O . ASP B 1 551 ? -5.668 54.344 17.188 1 43.78 551 ASP B O 1
ATOM 8924 N N . ALA B 1 552 ? -7.047 53.031 16.141 1 46.25 552 ALA B N 1
ATOM 8925 C CA . ALA B 1 552 ? -7.926 52.625 17.234 1 46.25 552 ALA B CA 1
ATOM 8926 C C . ALA B 1 552 ? -7.352 51.406 17.953 1 46.25 552 ALA B C 1
ATOM 8928 O O . ALA B 1 552 ? -8.086 50.656 18.594 1 46.25 552 ALA B O 1
ATOM 8929 N N . VAL B 1 553 ? -6.02 50.938 17.719 1 53.19 553 VAL B N 1
ATOM 8930 C CA . VAL B 1 553 ? -5.789 49.625 18.359 1 53.19 553 VAL B CA 1
ATOM 8931 C C . VAL B 1 553 ? -5.516 49.844 19.844 1 53.19 553 VAL B C 1
ATOM 8933 O O . VAL B 1 553 ? -4.684 50.656 20.219 1 53.19 553 VAL B O 1
ATOM 8936 N N . ASP B 1 554 ? -6.398 49.281 20.672 1 60.88 554 ASP B N 1
ATOM 8937 C CA . ASP B 1 554 ? -6.602 49.281 22.109 1 60.88 554 ASP B CA 1
ATOM 8938 C C . ASP B 1 554 ? -5.504 48.531 22.828 1 60.88 554 ASP B C 1
ATOM 8940 O O . ASP B 1 554 ? -5.633 48.188 24.016 1 60.88 554 ASP B O 1
ATOM 8944 N N . ILE B 1 555 ? -4.34 48.062 22.016 1 72.69 555 ILE B N 1
ATOM 8945 C CA . ILE B 1 555 ? -3.32 47.344 22.781 1 72.69 555 ILE B CA 1
ATOM 8946 C C . ILE B 1 555 ? -2.096 48.25 22.969 1 72.69 555 ILE B C 1
ATOM 8948 O O . ILE B 1 555 ? -1.646 48.906 22.031 1 72.69 555 ILE B O 1
ATOM 8952 N N . ALA B 1 556 ? -1.544 48.344 24.203 1 79.44 556 ALA B N 1
ATOM 8953 C CA . ALA B 1 556 ? -0.37 49.156 24.547 1 79.44 556 ALA B CA 1
ATOM 8954 C C . ALA B 1 556 ? 0.851 48.688 23.75 1 79.44 556 ALA B C 1
ATOM 8956 O O . ALA B 1 556 ? 1.032 47.5 23.516 1 79.44 556 ALA B O 1
ATOM 8957 N N . PRO B 1 557 ? 1.598 49.625 23.281 1 82.06 557 PRO B N 1
ATOM 8958 C CA . PRO B 1 557 ? 2.789 49.281 22.5 1 82.06 557 PRO B CA 1
ATOM 8959 C C . PRO B 1 557 ? 3.682 48.25 23.188 1 82.06 557 PRO B C 1
ATOM 8961 O O . PRO B 1 557 ? 4.238 47.375 22.516 1 82.06 557 PRO B O 1
ATOM 8964 N N . ALA B 1 558 ? 3.842 48.312 24.438 1 82.88 558 ALA B N 1
ATOM 8965 C CA . ALA B 1 558 ? 4.656 47.375 25.188 1 82.88 558 ALA B CA 1
ATOM 8966 C C . ALA B 1 558 ? 4.082 45.969 25.094 1 82.88 558 ALA B C 1
ATOM 8968 O O . ALA B 1 558 ? 4.832 44.969 25 1 82.88 558 ALA B O 1
ATOM 8969 N N . GLU B 1 559 ? 2.801 45.969 25.109 1 87.06 559 GLU B N 1
ATOM 8970 C CA . GLU B 1 559 ? 2.139 44.656 25 1 87.06 559 GLU B CA 1
ATOM 8971 C C . GLU B 1 559 ? 2.291 44.094 23.609 1 87.06 559 GLU B C 1
ATOM 8973 O O . GLU B 1 559 ? 2.465 42.875 23.453 1 87.06 559 GLU B O 1
ATOM 8978 N N . LEU B 1 560 ? 2.199 44.875 22.672 1 87.5 560 LEU B N 1
ATOM 8979 C CA . LEU B 1 560 ? 2.395 44.406 21.297 1 87.5 560 LEU B CA 1
ATOM 8980 C C . LEU B 1 560 ? 3.809 43.875 21.094 1 87.5 560 LEU B C 1
ATOM 8982 O O . LEU B 1 560 ? 4.008 42.875 20.391 1 87.5 560 LEU B O 1
ATOM 8986 N N . GLU B 1 561 ? 4.758 44.625 21.688 1 91.38 561 GLU B N 1
ATOM 8987 C CA . GLU B 1 561 ? 6.145 44.156 21.609 1 91.38 561 GLU B CA 1
ATOM 8988 C C . GLU B 1 561 ? 6.324 42.812 22.312 1 91.38 561 GLU B C 1
ATOM 8990 O O . GLU B 1 561 ? 7.059 41.938 21.812 1 91.38 561 GLU B O 1
ATOM 8995 N N . ARG B 1 562 ? 5.668 42.625 23.359 1 92.19 562 ARG B N 1
ATOM 8996 C CA . ARG B 1 562 ? 5.699 41.312 24.047 1 92.19 562 ARG B CA 1
ATOM 8997 C C . ARG B 1 562 ? 5.129 40.219 23.156 1 92.19 562 ARG B C 1
ATOM 8999 O O . ARG B 1 562 ? 5.688 39.125 23.094 1 92.19 562 ARG B O 1
ATOM 9006 N N . ARG B 1 563 ? 4.039 40.531 22.5 1 93.44 563 ARG B N 1
ATOM 9007 C CA . ARG B 1 563 ? 3.357 39.562 21.656 1 93.44 563 ARG B CA 1
ATOM 9008 C C . ARG B 1 563 ? 4.23 39.156 20.484 1 93.44 563 ARG B C 1
ATOM 9010 O O . ARG B 1 563 ? 4.172 38.031 20.016 1 93.44 563 ARG B O 1
ATOM 9017 N N . ARG B 1 564 ? 5.027 40.062 20.078 1 94.12 564 ARG B N 1
ATOM 9018 C CA . ARG B 1 564 ? 5.93 39.781 18.953 1 94.12 564 ARG B CA 1
ATOM 9019 C C . ARG B 1 564 ? 7.129 38.938 19.406 1 94.12 564 ARG B C 1
ATOM 9021 O O . ARG B 1 564 ? 7.543 38.031 18.703 1 94.12 564 ARG B O 1
ATOM 9028 N N . ARG B 1 565 ? 7.625 39.219 20.594 1 96 565 ARG B N 1
ATOM 9029 C CA . ARG B 1 565 ? 8.906 38.688 21.016 1 96 565 ARG B CA 1
ATOM 9030 C C . ARG B 1 565 ? 8.734 37.312 21.641 1 96 565 ARG B C 1
ATOM 9032 O O . ARG B 1 565 ? 9.594 36.438 21.484 1 96 565 ARG B O 1
ATOM 9039 N N . VAL B 1 566 ? 7.617 37.094 22.281 1 97.81 566 VAL B N 1
ATOM 9040 C CA . VAL B 1 566 ? 7.461 35.938 23.156 1 97.81 566 VAL B CA 1
ATOM 9041 C C . VAL B 1 566 ? 7.512 34.656 22.312 1 97.81 566 VAL B C 1
ATOM 9043 O O . VAL B 1 566 ? 8.234 33.719 22.641 1 97.81 566 VAL B O 1
ATOM 9046 N N . PRO B 1 567 ? 6.777 34.562 21.188 1 98.5 567 PRO B N 1
ATOM 9047 C CA . PRO B 1 567 ? 6.867 33.344 20.406 1 98.5 567 PRO B CA 1
ATOM 9048 C C . PRO B 1 567 ? 8.281 33.062 19.891 1 98.5 567 PRO B C 1
ATOM 9050 O O . PRO B 1 567 ? 8.703 31.906 19.812 1 98.5 567 PRO B O 1
ATOM 9053 N N . MET B 1 568 ? 9.031 34.125 19.578 1 98.69 568 MET B N 1
ATOM 9054 C CA . MET B 1 568 ? 10.391 33.969 19.062 1 98.69 568 MET B CA 1
ATOM 9055 C C . MET B 1 568 ? 11.344 33.531 20.172 1 98.69 568 MET B C 1
ATOM 9057 O O . MET B 1 568 ? 12.234 32.688 19.938 1 98.69 568 MET B O 1
ATOM 9061 N N . ILE B 1 569 ? 11.156 34.062 21.344 1 98.5 569 ILE B N 1
ATOM 9062 C CA . ILE B 1 569 ? 11.938 33.656 22.5 1 98.5 569 ILE B CA 1
ATOM 9063 C C . ILE B 1 569 ? 11.625 32.188 22.828 1 98.5 569 ILE B C 1
ATOM 9065 O O . ILE B 1 569 ? 12.531 31.406 23.078 1 98.5 569 ILE B O 1
ATOM 9069 N N . ALA B 1 570 ? 10.328 31.906 22.812 1 98.31 570 ALA B N 1
ATOM 9070 C CA . ALA B 1 570 ? 9.859 30.562 23.125 1 98.31 570 ALA B CA 1
ATOM 9071 C C . ALA B 1 570 ? 10.5 29.531 22.203 1 98.31 570 ALA B C 1
ATOM 9073 O O . ALA B 1 570 ? 11.016 28.5 22.656 1 98.31 570 ALA B O 1
ATOM 9074 N N . THR B 1 571 ? 10.5 29.734 20.875 1 98.69 571 THR B N 1
ATOM 9075 C CA . THR B 1 571 ? 11.008 28.766 19.922 1 98.69 571 THR B CA 1
ATOM 9076 C C . THR B 1 571 ? 12.523 28.625 20.031 1 98.69 571 THR B C 1
ATOM 9078 O O . THR B 1 571 ? 13.078 27.531 19.859 1 98.69 571 THR B O 1
ATOM 9081 N N . ALA B 1 572 ? 13.227 29.766 20.281 1 98.62 572 ALA B N 1
ATOM 9082 C CA . ALA B 1 572 ? 14.68 29.688 20.469 1 98.62 572 ALA B CA 1
ATOM 9083 C C . ALA B 1 572 ? 15.031 28.812 21.656 1 98.62 572 ALA B C 1
ATOM 9085 O O . ALA B 1 572 ? 15.969 28 21.594 1 98.62 572 ALA B O 1
ATOM 9086 N N . ARG B 1 573 ? 14.297 29 22.75 1 96.94 573 ARG B N 1
ATOM 9087 C CA . ARG B 1 573 ? 14.5 28.172 23.922 1 96.94 573 ARG B CA 1
ATOM 9088 C C . ARG B 1 573 ? 14.188 26.719 23.625 1 96.94 573 ARG B C 1
ATOM 9090 O O . ARG B 1 573 ? 14.945 25.828 24.016 1 96.94 573 ARG B O 1
ATOM 9097 N N . TYR B 1 574 ? 13.086 26.469 22.938 1 97.06 574 TYR B N 1
ATOM 9098 C CA . TYR B 1 574 ? 12.695 25.109 22.594 1 97.06 574 TYR B CA 1
ATOM 9099 C C . TYR B 1 574 ? 13.766 24.438 21.734 1 97.06 574 TYR B C 1
ATOM 9101 O O . TYR B 1 574 ? 14.125 23.281 21.984 1 97.06 574 TYR B O 1
ATOM 9109 N N . MET B 1 575 ? 14.273 25.172 20.719 1 97.69 575 MET B N 1
ATOM 9110 C CA . MET B 1 575 ? 15.328 24.656 19.859 1 97.69 575 MET B CA 1
ATOM 9111 C C . MET B 1 575 ? 16.578 24.344 20.672 1 97.69 575 MET B C 1
ATOM 9113 O O . MET B 1 575 ? 17.172 23.266 20.531 1 97.69 575 MET B O 1
ATOM 9117 N N . ALA B 1 576 ? 16.953 25.219 21.547 1 96.56 576 ALA B N 1
ATOM 9118 C CA . ALA B 1 576 ? 18.172 25.047 22.344 1 96.56 576 ALA B CA 1
ATOM 9119 C C . ALA B 1 576 ? 18.047 23.844 23.281 1 96.56 576 ALA B C 1
ATOM 9121 O O . ALA B 1 576 ? 19.031 23.188 23.609 1 96.56 576 ALA B O 1
ATOM 9122 N N . ALA B 1 577 ? 16.859 23.578 23.703 1 94.69 577 ALA B N 1
ATOM 9123 C CA . ALA B 1 577 ? 16.609 22.438 24.594 1 94.69 577 ALA B CA 1
ATOM 9124 C C . ALA B 1 577 ? 16.781 21.125 23.844 1 94.69 577 ALA B C 1
ATOM 9126 O O . ALA B 1 577 ? 16.969 20.078 24.453 1 94.69 577 ALA B O 1
ATOM 9127 N N . HIS B 1 578 ? 16.734 21.172 22.5 1 95.44 578 HIS B N 1
ATOM 9128 C CA . HIS B 1 578 ? 16.719 19.922 21.734 1 95.44 578 HIS B CA 1
ATOM 9129 C C . HIS B 1 578 ? 17.938 19.812 20.828 1 95.44 578 HIS B C 1
ATOM 9131 O O . HIS B 1 578 ? 18.062 18.844 20.078 1 95.44 578 HIS B O 1
ATOM 9137 N N . PHE B 1 579 ? 18.766 20.844 20.844 1 95.69 579 PHE B N 1
ATOM 9138 C CA . PHE B 1 579 ? 19.969 20.844 20.047 1 95.69 579 PHE B CA 1
ATOM 9139 C C . PHE B 1 579 ? 21.219 20.797 20.922 1 95.69 579 PHE B C 1
ATOM 9141 O O . PHE B 1 579 ? 21.141 21.109 22.109 1 95.69 579 PHE B O 1
ATOM 9148 N N . PRO B 1 580 ? 22.297 20.312 20.406 1 96.62 580 PRO B N 1
ATOM 9149 C CA . PRO B 1 580 ? 22.516 19.844 19.047 1 96.62 580 PRO B CA 1
ATOM 9150 C C . PRO B 1 580 ? 22.094 18.406 18.828 1 96.62 580 PRO B C 1
ATOM 9152 O O . PRO B 1 580 ? 21.859 17.672 19.812 1 96.62 580 PRO B O 1
ATOM 9155 N N . THR B 1 581 ? 21.906 18.016 17.594 1 96.44 581 THR B N 1
ATOM 9156 C CA . THR B 1 581 ? 21.609 16.641 17.203 1 96.44 581 THR B CA 1
ATOM 9157 C C . THR B 1 581 ? 22.734 16.094 16.328 1 96.44 581 THR B C 1
ATOM 9159 O O . THR B 1 581 ? 23.781 16.719 16.172 1 96.44 581 THR B O 1
ATOM 9162 N N . ARG B 1 582 ? 22.703 14.797 15.742 1 90.88 582 ARG B N 1
ATOM 9163 C CA . ARG B 1 582 ? 23.719 14.102 14.961 1 90.88 582 ARG B CA 1
ATOM 9164 C C . ARG B 1 582 ? 23.922 14.773 13.609 1 90.88 582 ARG B C 1
ATOM 9166 O O . ARG B 1 582 ? 25 14.68 13.023 1 90.88 582 ARG B O 1
ATOM 9173 N N . ARG B 1 583 ? 22.953 15.516 13.07 1 96.19 583 ARG B N 1
ATOM 9174 C CA . ARG B 1 583 ? 22.953 16.234 11.805 1 96.19 583 ARG B CA 1
ATOM 9175 C C . ARG B 1 583 ? 23.234 15.297 10.641 1 96.19 583 ARG B C 1
ATOM 9177 O O . ARG B 1 583 ? 24.047 15.609 9.766 1 96.19 583 ARG B O 1
ATOM 9184 N N . GLU B 1 584 ? 22.703 14.102 10.586 1 95.62 584 GLU B N 1
ATOM 9185 C CA . GLU B 1 584 ? 22.828 13.133 9.5 1 95.62 584 GLU B CA 1
ATOM 9186 C C . GLU B 1 584 ? 22.188 13.656 8.211 1 95.62 584 GLU B C 1
ATOM 9188 O O . GLU B 1 584 ? 22.734 13.461 7.125 1 95.62 584 GLU B O 1
ATOM 9193 N N . ALA B 1 585 ? 21.094 14.258 8.344 1 96.12 585 ALA B N 1
ATOM 9194 C CA . ALA B 1 585 ? 20.406 14.828 7.184 1 96.12 585 ALA B CA 1
ATOM 9195 C C . ALA B 1 585 ? 21.25 15.922 6.535 1 96.12 585 ALA B C 1
ATOM 9197 O O . ALA B 1 585 ? 21.25 16.062 5.309 1 96.12 585 ALA B O 1
ATOM 9198 N N . GLU B 1 586 ? 21.875 16.688 7.34 1 96.31 586 GLU B N 1
ATOM 9199 C CA . GLU B 1 586 ? 22.75 17.75 6.828 1 96.31 586 GLU B CA 1
ATOM 9200 C C . GLU B 1 586 ? 23.906 17.172 6.012 1 96.31 586 GLU B C 1
ATOM 9202 O O . GLU B 1 586 ? 24.281 17.734 4.984 1 96.31 586 GLU B O 1
ATOM 9207 N N . GLN B 1 587 ? 24.469 16.094 6.473 1 95.19 587 GLN B N 1
ATOM 9208 C CA . GLN B 1 587 ? 25.531 15.43 5.73 1 95.19 587 GLN B CA 1
ATOM 9209 C C . GLN B 1 587 ? 25.047 14.984 4.355 1 95.19 587 GLN B C 1
ATOM 9211 O O . GLN B 1 587 ? 25.734 15.195 3.35 1 95.19 587 GLN B O 1
ATOM 9216 N N . THR B 1 588 ? 23.906 14.352 4.367 1 96.25 588 THR B N 1
ATOM 9217 C CA . THR B 1 588 ? 23.312 13.898 3.111 1 96.25 588 THR B CA 1
ATOM 9218 C C . THR B 1 588 ? 23.031 15.086 2.188 1 96.25 588 THR B C 1
ATOM 9220 O O . THR B 1 588 ? 23.312 15.023 0.989 1 96.25 588 THR B O 1
ATOM 9223 N N . PHE B 1 589 ? 22.5 16.156 2.76 1 97.31 589 PHE B N 1
ATOM 9224 C CA . PHE B 1 589 ? 22.188 17.359 2.002 1 97.31 589 PHE B CA 1
ATOM 9225 C C . PHE B 1 589 ? 23.469 17.953 1.393 1 97.31 589 PHE B C 1
ATOM 9227 O O . PHE B 1 589 ? 23.469 18.344 0.225 1 97.31 589 PHE B O 1
ATOM 9234 N N . SER B 1 590 ? 24.5 18.031 2.15 1 95.31 590 SER B N 1
ATOM 9235 C CA . SER B 1 590 ? 25.781 18.562 1.695 1 95.31 590 SER B CA 1
ATOM 9236 C C . SER B 1 590 ? 26.359 17.734 0.555 1 95.31 590 SER B C 1
ATOM 9238 O O . SER B 1 590 ? 26.844 18.297 -0.433 1 95.31 590 SER B O 1
ATOM 9240 N N . ILE B 1 591 ? 26.312 16.453 0.709 1 93.94 591 ILE B N 1
ATOM 9241 C CA . ILE B 1 591 ? 26.781 15.547 -0.327 1 93.94 591 ILE B CA 1
ATOM 9242 C C . ILE B 1 591 ? 26 15.781 -1.616 1 93.94 591 ILE B C 1
ATOM 9244 O O . ILE B 1 591 ? 26.578 15.93 -2.689 1 93.94 591 ILE B O 1
ATOM 9248 N N . ALA B 1 592 ? 24.688 15.828 -1.503 1 96.19 592 ALA B N 1
ATOM 9249 C CA . ALA B 1 592 ? 23.828 16.031 -2.666 1 96.19 592 ALA B CA 1
ATOM 9250 C C . ALA B 1 592 ? 24.125 17.375 -3.34 1 96.19 592 ALA B C 1
ATOM 9252 O O . ALA B 1 592 ? 24.141 17.469 -4.57 1 96.19 592 ALA B O 1
ATOM 9253 N N . THR B 1 593 ? 24.312 18.375 -2.514 1 95.31 593 THR B N 1
ATOM 9254 C CA . THR B 1 593 ? 24.594 19.703 -3.031 1 95.31 593 THR B CA 1
ATOM 9255 C C . THR B 1 593 ? 25.891 19.703 -3.842 1 95.31 593 THR B C 1
ATOM 9257 O O . THR B 1 593 ? 25.953 20.266 -4.938 1 95.31 593 THR B O 1
ATOM 9260 N N . ARG B 1 594 ? 26.859 19.109 -3.318 1 92.06 594 ARG B N 1
ATOM 9261 C CA . ARG B 1 594 ? 28.156 19.031 -3.99 1 92.06 594 ARG B CA 1
ATOM 9262 C C . ARG B 1 594 ? 28.062 18.234 -5.285 1 92.06 594 ARG B C 1
ATOM 9264 O O . ARG B 1 594 ? 28.656 18.609 -6.297 1 92.06 594 ARG B O 1
ATOM 9271 N N . LEU B 1 595 ? 27.328 17.172 -5.25 1 90 595 LEU B N 1
ATOM 9272 C CA . LEU B 1 595 ? 27.125 16.344 -6.434 1 90 595 LEU B CA 1
ATOM 9273 C C . LEU B 1 595 ? 26.422 17.125 -7.531 1 90 595 LEU B C 1
ATOM 9275 O O . LEU B 1 595 ? 26.766 17.016 -8.711 1 90 595 LEU B O 1
ATOM 9279 N N . ASN B 1 596 ? 25.422 17.906 -7.145 1 87.56 596 ASN B N 1
ATOM 9280 C CA . ASN B 1 596 ? 24.672 18.688 -8.109 1 87.56 596 ASN B CA 1
ATOM 9281 C C . ASN B 1 596 ? 25.547 19.734 -8.781 1 87.56 596 ASN B C 1
ATOM 9283 O O . ASN B 1 596 ? 25.266 20.156 -9.906 1 87.56 596 ASN B O 1
ATOM 9287 N N . ARG B 1 597 ? 26.625 20.109 -8.07 1 83.31 597 ARG B N 1
ATOM 9288 C CA . ARG B 1 597 ? 27.562 21.094 -8.625 1 83.31 597 ARG B CA 1
ATOM 9289 C C . ARG B 1 597 ? 28.672 20.406 -9.422 1 83.31 597 ARG B C 1
ATOM 9291 O O . ARG B 1 597 ? 29.547 21.078 -9.969 1 83.31 597 ARG B O 1
ATOM 9298 N N . GLY B 1 598 ? 28.641 19.109 -9.438 1 78.69 598 GLY B N 1
ATOM 9299 C CA . GLY B 1 598 ? 29.641 18.359 -10.188 1 78.69 598 GLY B CA 1
ATOM 9300 C C . GLY B 1 598 ? 30.953 18.219 -9.453 1 78.69 598 GLY B C 1
ATOM 9301 O O . GLY B 1 598 ? 31.984 17.938 -10.062 1 78.69 598 GLY B O 1
ATOM 9302 N N . GLU B 1 599 ? 30.922 18.453 -8.07 1 77.75 599 GLU B N 1
ATOM 9303 C CA . GLU B 1 599 ? 32.125 18.359 -7.273 1 77.75 599 GLU B CA 1
ATOM 9304 C C . GLU B 1 599 ? 32.469 16.922 -6.91 1 77.75 599 GLU B C 1
ATOM 9306 O O . GLU B 1 599 ? 31.578 16.062 -6.879 1 77.75 599 GLU B O 1
ATOM 9311 N N . ALA B 1 600 ? 33.75 16.625 -6.785 1 71 600 ALA B N 1
ATOM 9312 C CA . ALA B 1 600 ? 34.219 15.328 -6.309 1 71 600 ALA B CA 1
ATOM 9313 C C . ALA B 1 600 ? 34.125 15.242 -4.789 1 71 600 ALA B C 1
ATOM 9315 O O . ALA B 1 600 ? 34.656 16.094 -4.082 1 71 600 ALA B O 1
ATOM 9316 N N . ILE B 1 601 ? 33.375 14.297 -4.223 1 69.44 601 ILE B N 1
ATOM 9317 C CA . ILE B 1 601 ? 33.125 14.172 -2.789 1 69.44 601 ILE B CA 1
ATOM 9318 C C . ILE B 1 601 ? 34.312 13.477 -2.123 1 69.44 601 ILE B C 1
ATOM 9320 O O . ILE B 1 601 ? 34.625 13.734 -0.956 1 69.44 601 ILE B O 1
ATOM 9324 N N . HIS B 1 602 ? 35.031 12.539 -2.742 1 63.81 602 HIS B N 1
ATOM 9325 C CA . HIS B 1 602 ? 36.031 11.68 -2.129 1 63.81 602 HIS B CA 1
ATOM 9326 C C . HIS B 1 602 ? 37.312 12.453 -1.851 1 63.81 602 HIS B C 1
ATOM 9328 O O . HIS B 1 602 ? 38.219 11.953 -1.168 1 63.81 602 HIS B O 1
ATOM 9334 N N . GLU B 1 603 ? 37.438 13.57 -2.447 1 53.75 603 GLU B N 1
ATOM 9335 C CA . GLU B 1 603 ? 38.688 14.312 -2.244 1 53.75 603 GLU B CA 1
ATOM 9336 C C . GLU B 1 603 ? 38.688 15.047 -0.905 1 53.75 603 GLU B C 1
ATOM 9338 O O . GLU B 1 603 ? 39.688 15.578 -0.473 1 53.75 603 GLU B O 1
ATOM 9343 N N . ASP B 1 604 ? 37.625 15.227 -0.229 1 47.47 604 ASP B N 1
ATOM 9344 C CA . ASP B 1 604 ? 37.656 15.953 1.038 1 47.47 604 ASP B CA 1
ATOM 9345 C C . ASP B 1 604 ? 37.531 15 2.221 1 47.47 604 ASP B C 1
ATOM 9347 O O . ASP B 1 604 ? 36.75 14.039 2.166 1 47.47 604 ASP B O 1
#

Sequence (1208 aa):
MATTDDFREIVPLDELEAEGRTLASVDGTPLAVFHHEGEIRAVDDRCPHMGFPLVEGTVDDGILTCHWHHARFELSCGDTFDPWADDVRTYPTEVRDGTVYVNPNPSREVPPDEHWAGRLETGLEENLRLVVAKSTIGLLDAGVDYRVPTATALEFGTRYRESGWGRGLTILGCMANVMDDLEPRDRKRALYTGVRHVASDCAGEPPRFEQPSFSTDEVAFDRLKSWFRDCVEVRDRDGAERCLRTAVASGRSEGEVAEIVFAAATDHPYLSTGHVLDFANTAFESLEHVGWAQAGEILTGLVEPLVTASRSDERSAWRRPVDLVALLEEVYGGDISATSGLEELASEGAETAWAPPDGLQETLLGDDPEAIVDALADAVRSGATTEELAAEVVHAAATRVARFGTANEFGDWDTVHHAFTYANAVHQSTRRTDAVELYRGVFDAACKVYLDRFLNTPSAPVPEPGDEASGREPDAVLEELLETFDAEGKVNAAGRLVAEFFDCGGDPTALKRTLGHGLLREDADFHTLQNLEAAFRQFDLADARTDERGDAVDIAPAELERRRRVPMIATARYMAAHFPTRREAEQTFSIATRLNRGEAIHEDMATTDDFREIVPLDELEAEGRTLASVDGTPLAVFHHEGEIRAVDDRCPHMGFPLVEGTVDDGILTCHWHHARFELSCGDTFDPWADDVRTYPTEVRDGTVYVNPNPSREVPPDEHWAGRLETGLEENLRLVVAKSTIGLLDAGVDYRVPTATALEFGTRYRESGWGRGLTILGCMANVMDDLEPRDRKRALYTGVRHVASDCAGEPPRFEQPSFSTDEVAFDRLKSWFRDCVEVRDRDGAERCLRTAVASGRSEGEVAEIVFAAATDHPYLSTGHVLDFANTAFESLEHVGWAQAGEILTGLVEPLVTASRSDERSAWRRPVDLVALLEEVYGGDISATSGLEELASEGAETAWAPPDGLQETLLGDDPEAIVDALADAVRSGATTEELAAEVVHAAATRVARFGTANEFGDWDTVHHAFTYANAVHQSTRRTDAVELYRGVFDAACKVYLDRFLNTPSAPVPEPGDEASGREPDAVLEELLETFDAEGKVNAAGRLVAEFFDCGGDPTALKRTLGHGLLREDADFHTLQNLEAAFRQFDLADARTDERGDAVDIAPAELERRRRVPMIATARYMAAHFPTRREAEQTFSIATRLNRGEAIHED

InterPro domains:
  IPR017941 Rieske [2Fe-2S] iron-sulphur domain [PF00355] (12-92)
  IPR017941 Rieske [2Fe-2S] iron-sulphur domain [PS51296] (8-102)
  IPR036922 Rieske [2Fe-2S] iron-sulphur domain superfamily [G3DSA:2.102.10.10] (3-109)
  IPR036922 Rieske [2Fe-2S] iron-sulphur domain superfamily [SSF50022] (7-109)

pLDDT: mean 94.34, std 9.29, range [21.02, 98.88]

Foldseek 3Di:
DPPPPLKDFFFFLVVQVVVQWDWGADPRFIWIWGDDPNDIWIWGLAQQQQGHGQNPFDDDPQWRFDPPPRWIARGHQQQTPDLLRGGIGIWDWDDDPRTIITNPDDDDPDDQLRVLLVLCVVCLQVLRLLSLLLSLVSNVVSVHDLLVSLVVLLLSLLFQAQLFQDLLNLQSLLLVLCLVLADPLLNSLSSSSSNSSSSVNRPPHHTDDAAAADPDLPDDLVRLLVQLLVCLVQLNLNSNLNSLLSCLVSPHDQQSSLLSLVLSVLLFFCWQLLVLLLSSLSLSSSCVSNHCVCVSRNNSSSSSSSNVTDGCLPPCLCCPPNNVQCLCCVQQPNHSSHNVNLVVLQVQLPPADADQDPCLLVQLLDQDLNSNSVSLSVRSNNNDALLRLLLSLLLSLLLCLLFFDPVDPVLPSVLSLSLNSSSLSLNSSCVSYRRSSSSSSSSSSSVSSNSCSVRNVPTHDQDAQQNQAPLDDLVVLLVVLLVLLADAPCLNVNLSSLSNSVNNPHDVSVLLNSLSVSQSLAPHDSSLSSLSSSLVVQLVVLVVVVVVPPDDDPDDPSVSVSSNSSSSSSSSSSSNNVDDHPSPSNVSSVSSVCSSVVHNRVVD/DPPPPLKDFFFFLVVQVVVQWDWGADPRFIWIWGDDPNDIWIWGLAQQQQGHGQNPFDDDPQWRFDPPPGWIARGHQQQTPDLLRGGIDIWDWDDDPRTIITNPDDDDPDDQLRVLLVLCVVCLQVLRLLSLLLSLVSNVVSVHDLLVSLVVLLLSLLFQAQLFQDLLNLQSLLLLLCLVLADPLLNSLSSSSNNSSSSVNRPPHHTDDADAADPDLPDDLVRLLVQLLVCLVQLNLNSNLNSLLSCLVSPHDQQSSLLSLVLSVLLFFCWQLLVLLLSQLSLSSSCVSNHSVCVSRNNSSSSSSSNVTDGCLPDCLCCPPNNVQCLCCVQQPNHSSHNVSLVVLQVQLPPADADQDPCLLVQLLDQDLNSNSVSLSVRSNNNQALLRLLLSLLLSLLLCLLFFDPVDPCPPSVLSLSLNSSSLSLNSSCVSYRHSSSSSSSSSSSVSSNSSSVRNVPTHDQDAQQNQAPLDDLVVLLVVLLVLLADAPCLNVNLSSLSNSVNNVHDVSVLLNSLSVSQSLAPHDSSLSSLSSSLVVQLVVLVVVVVVPPDDPPDDPSVSVSSNRSSSSSSSSSSNNVDDHPSPSNVSSVSSVCSSVVHNSVVD

Organism: NCBI:txid2816475

Solvent-accessible surface area (backbone atoms only — not comparable to full-atom values): 61248 Å² total; per-residue (Å²): 129,83,80,79,73,72,55,39,85,75,46,48,41,70,59,33,61,73,63,31,47,47,80,45,73,55,98,84,41,51,30,18,35,36,44,56,96,91,38,73,40,34,29,49,18,47,34,59,59,63,29,48,62,39,66,76,26,50,78,56,95,62,30,35,30,30,77,84,83,58,46,35,21,39,51,87,60,16,39,43,43,37,83,82,28,51,55,37,55,56,35,57,64,46,78,54,95,62,29,32,27,36,25,83,73,60,79,75,89,60,57,63,51,59,49,20,51,54,39,34,51,50,14,43,74,66,50,32,63,55,42,30,30,35,14,43,42,42,23,48,72,61,66,45,61,70,46,55,63,48,41,53,43,49,52,48,36,36,38,29,16,53,70,21,58,49,67,20,55,37,44,28,26,35,32,61,71,45,36,85,54,36,48,73,71,48,34,40,43,33,52,28,53,15,44,50,36,22,14,56,65,25,57,84,30,22,52,47,80,84,70,64,46,52,88,58,65,77,71,51,65,72,54,46,36,49,51,28,36,53,20,35,73,71,44,32,51,61,34,23,35,18,36,54,27,25,42,48,73,48,64,51,51,70,40,57,52,47,37,41,51,50,40,44,46,28,38,42,46,50,25,50,72,21,46,45,47,32,47,51,38,32,52,56,55,37,32,72,65,57,36,70,88,48,43,57,62,52,57,52,14,47,37,44,38,56,33,69,45,50,51,37,78,77,34,62,79,37,47,44,93,59,44,52,51,60,59,48,11,63,53,17,55,70,32,68,63,44,50,62,32,48,51,52,29,40,58,66,9,57,96,38,83,56,73,86,59,91,57,49,64,58,44,49,63,32,91,48,67,66,59,32,54,47,53,51,51,49,38,26,31,48,19,38,47,56,42,60,48,17,51,54,44,24,50,47,20,26,43,51,44,39,18,43,30,82,85,47,89,72,70,61,62,63,61,44,44,34,34,23,47,28,18,42,24,42,29,54,45,34,74,56,28,82,50,72,49,51,44,48,39,40,49,37,31,41,51,43,38,37,74,47,44,72,54,36,68,60,57,35,84,69,79,54,93,59,74,44,54,76,72,55,57,31,66,60,39,51,54,51,41,52,52,36,34,70,33,75,77,30,24,67,58,28,26,48,36,49,46,21,24,53,47,38,65,40,57,65,65,59,51,47,26,50,53,48,47,58,46,58,49,34,60,63,53,74,64,56,53,48,41,45,40,43,21,55,52,49,22,50,58,38,51,49,54,59,66,72,37,67,86,83,63,91,66,55,70,69,55,49,51,46,51,32,44,37,28,52,24,14,33,38,22,54,48,13,68,65,22,57,58,89,25,61,61,38,53,44,43,51,52,27,51,37,50,76,70,70,42,66,52,77,81,108,130,81,80,79,72,71,56,40,85,73,49,49,41,68,59,34,61,73,64,33,47,48,80,46,73,54,97,84,41,52,31,19,36,35,44,56,96,92,39,73,40,34,30,50,17,47,34,60,59,62,27,49,61,39,65,76,26,48,77,55,96,63,30,35,28,30,77,84,84,57,47,36,20,39,51,87,62,15,37,43,45,38,83,80,28,52,55,38,56,57,34,57,61,46,77,54,96,63,28,32,26,37,24,84,73,62,80,74,88,59,58,63,53,58,49,20,52,53,38,33,51,48,13,42,74,67,49,32,64,56,42,29,28,35,15,44,43,43,22,48,73,61,65,44,62,70,46,55,63,48,42,52,44,50,51,48,38,36,37,30,17,53,69,21,57,49,67,19,55,38,44,29,25,37,31,60,72,44,37,85,54,36,50,75,72,46,35,39,43,33,52,29,53,14,46,50,37,23,13,55,64,25,58,85,31,22,52,47,80,85,70,64,46,53,88,58,66,77,72,52,67,69,54,47,38,50,50,27,36,52,20,36,72,71,44,33,50,60,33,23,37,20,36,54,27,26,42,48,72,48,63,51,50,71,39,57,51,47,36,41,53,50,39,44,46,30,39,42,47,49,26,49,73,23,44,47,45,32,46,50,38,32,51,55,54,37,30,72,64,57,38,68,88,49,43,58,62,52,58,51,15,48,37,43,39,58,33,68,44,51,52,36,79,78,34,63,78,37,47,44,92,60,42,51,52,60,60,47,11,63,52,17,57,71,33,68,63,44,51,62,32,48,50,52,30,39,59,66,8,58,95,37,83,56,72,85,59,91,57,49,64,57,44,48,64,32,93,46,66,67,60,32,53,47,51,52,51,49,39,26,31,49,19,37,48,57,41,60,48,18,52,53,44,24,50,45,20,26,42,50,43,40,18,42,33,81,84,48,89,73,76,59,62,62,63,44,45,34,34,24,46,29,18,41,24,43,27,54,44,33,75,54,28,84,50,74,46,51,44,49,39,39,52,37,33,41,51,44,38,36,74,46,46,70,55,36,69,62,57,35,84,69,79,54,94,60,73,43,53,76,72,54,58,31,66,60,38,51,53,50,43,52,54,33,35,68,32,75,77,30,24,68,57,29,26,49,37,49,46,22,23,56,44,37,67,40,58,66,63,59,51,47,27,49,53,47,47,57,46,57,50,34,61,64,52,73,64,57,52,47,41,44,40,44,20,54,52,48,23,51,57,38,50,48,55,61,65,72,39,66,85,84,65,90,66,54,66,68,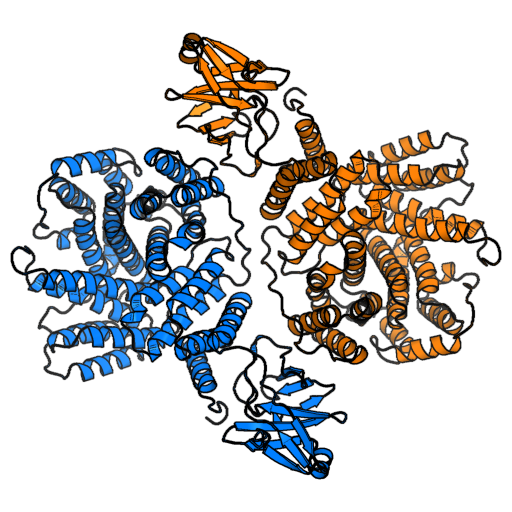55,48,51,46,52,32,44,38,28,53,24,14,33,39,23,55,48,12,67,65,22,57,57,89,25,61,61,37,52,42,42,51,52,27,53,38,49,76,71,69,42,65,52,77,82,109

Secondary structure (DSSP, 8-state):
-------EEEEEHHHHHHHSEEEEEETTEEEEEEEETTEEEEEESB-TTT--BGGGSEEETTEEE-TTT--EEETTT--BSSGGG-PPPEE-EEEETTEEEE-SSPPPSS-HHHHHHHHHHHHHHHT-HHHHHHHHHHHHHTT--THHHHHHHHHHHHHS-TT-S-HHHHHHHHHHHHGGGS-HHHHHHHHHHHHHHHHHHHTTPPPPPPPPPPS-S---HHHHHHHHHHHHHTT-HHHHHHHHHHHHHTT--HHHHHHHHHHHHTSSTTGGGGHHHHHHHHHHHHHHHH-GGGHHHHGGGGHHHHHH---GGGSHHHHSSS-HHHHHHHHHTSSTT--HHHHHHHHHTTT----PPTTHHHHHTSS-HHHHHHHHHHHHHTT--HHHHHHHHHHHHHHHHHT--SS-SS--HHHHHHHHHHHHHHHHHHTT---TTHHHHHHHHHHHHHHTGGGGSSPPP-PPTTTT-----HHHHHHHHHHHHTSTT-HHHHHHHHHHHHHTT--HHHHHHHHHHHHHTS---HHHHHHHHHHHHHHHHHHHHHHS-SS---S-HHHHHHHHHHHHHHHHHHHHHH-----HHHHHHHHHHHHHTT--STT-/-------EEEEEHHHHHHHSEEEEEETTEEEEEEEETTEEEEEESB-TTT--BGGGSEEETTEEE-TTT--EEETTT--BSSGGG-PPPEE-EEEETTEEEE-SSPPPSS-HHHHHHHHHHHHHHHT-HHHHHHHHHHHHHTT--THHHHHHHHHHHHHS-TT-S-HHHHHHHHHHHHGGGS-HHHHHHHHHHHHHHHHHHHTTPPPPPPPPPPS-S---HHHHHHHHHHHHHTT-HHHHHHHHHHHHHTT--HHHHHHHHHHHHTSSTTGGGGHHHHHHHHHHHHHHHH-GGGHHHHGGGGHHHHHH---GGGSHHHHSSS-HHHHHHHHHTSSTT--HHHHHHHHHTTT----PPTTHHHHHTSS-HHHHHHHHHHHHHTT--HHHHHHHHHHHHHHHHHT--SS-SS--HHHHHHHHHHHHHHHHHHTT---TTHHHHHHHHHHHHHHTGGGGSSPPP-PPTTTT-----HHHHHHHHHHHHTSTT-HHHHHHHHHHHHHTT--HHHHHHHHHHHHHTS---HHHHHHHHHHHHHHHHHHHHHHS-SS---S-HHHHHHHHHHHHHHHHHHHHHH-----HHHHHHHHHHHHHTT--STT-

Nearest PDB structures (foldseek):
  2qpz-assembly1_A  TM=9.303E-01  e=2.261E-05  Pseudomonas putida
  5bok-assembly1_A  TM=9.091E-01  e=2.356E-05  Diaphorobacter sp. DS2
  7bui-assembly1_E  TM=8.951E-01  e=3.561E-05  Metapseudomonas resinovorans
  4emj-assembly1_B  TM=9.219E-01  e=3.748E-04  Pseudomonas putida
  4p1c-assembly1_I  TM=8.095E-01  e=9.594E-05  Ectopseudomonas mendocina

Radius of gyration: 37.0 Å; Cα contacts (8 Å, |Δi|>4): 2189; chains: 2; bounding box: 99×109×84 Å